Protein AF-A0A533VHX9-F1 (afdb_monomer)

Foldseek 3Di:
DPPPPPPVVVVVVVVVVVVVVVVVVVVVVVVVVDDDPLVVLLVLLLVLLVVVVVQCVVCVVVVHWDKAKFFDPPPVQFDQDPVVRDTDGHDHMDMQTCVDPVRVLLVVLLNVVSVVLNCCSVVVHAEELVRSQVVCVVVVSHDPDSVSSVVSCVVVCRRSVHHSVSSRYFHDWDKFKAAAWKWAFPRPPRHRPIDGQNPDLLGDILDSRNLSTHTDDAQAQAEEEEADSVLLSVCSVVVVCVVRVYMYMHCPHPRGPSSVSSQVCCCPVVVHFYAYADFFFAQQWWFWKQAPQWIFIDTLNVVLVVVVDPVPPDQDKDKDAPDRMWFWFAFQVQRATDTFDFGMKIKHFDDDFWKWFAFPLGFIGITDQQFWFWDDDPLGTDTDGNVPDDFFGKTKFFQAHAAIAADDFDKDQLCPPDDPVRVVVCVVPFDPQFDRIFTLDLLNLLVLLLCLQFWAQDVLQKIKGKDFPVPVVVVVVNQVSCCVRTRDGWDWDWDDDPPTIMIMTIDRGNSVSCCVCPVQVPDGDDQQPRARGRVLSHHPLSSVLSSNLSNCVRAWDQDPVVRFIKGKGLH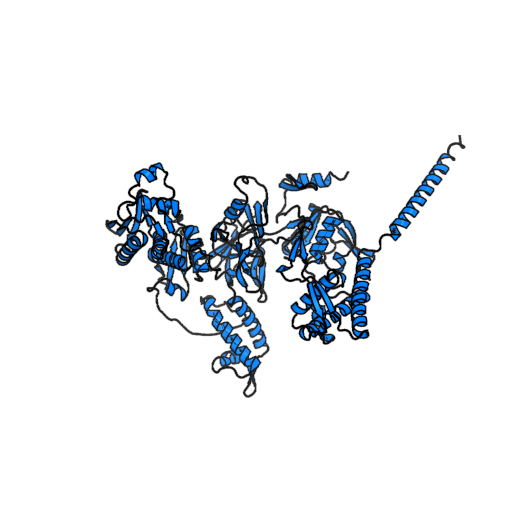LRRLQRVQNSCSSSSWGWGWDQDPVRIIIITTDDDCVCVSDVPRDDDDDDDDDDDDPPVPPDDPPDDDDLLVCQVVLVVVLVQVVCQVPVQAGDPDPVVVCVVVVQWDDDPRGIHGDPVVVVVNSVSVSSNSCSSYRIDITGGNDMGTDDGPRMTMFTDTPRRQWGFIGSHTGITGHDDDDDDPNQYHDYPDDDDQQCWGWDADPVGDTDIGGNVVVSVVSVPVPD

pLDDT: mean 71.59, std 18.42, range [22.44, 94.88]

Radius of gyration: 34.73 Å; Cα contacts (8 Å, |Δi|>4): 1394; chains: 1; bounding box: 124×63×90 Å

Sequence (797 aa):
MSKRKSKSTAESRKASAESKKTTAESKKTTAESKKSTAEARTSTAQKLLTEMGKKVYTDVDAGTFPSFSFSSRSVRNIVYDKKLQQFVLGKATVKRSSSNIKHIRPFTQLLWLADFSKKLVDEKRTSTLRDVYYSAQAFNVEFEDQAESDELITDLEVLMTMAREGFNIYPEERSAIFGNMTIGYTVPGYEGKTLDLSAHPDGVMIGPALTTAEFVNTKAKMVLAIEKGGLFTRFIEEKVHERFKALLINTAGQPPRSTRYLLRRLNQELKLPVGILTDSVAGDEPILVNGGGGAIYTTVGDFVDSLFGYNGSGEAEWKVPDVNWNCMAMNRESNQIEWTPITCVYRHKAEGQLYEVELDDGRTIKTTKDHSLFTLRAGEVTPVSLSSFSEGDYILVPHRLPSLESFHPPTFDLLEGFTAASQLVEKNGPAAGTPRHISMSEDMAWLLGFWIAEGSYSLGRYIEYSQSKRNSVKATKLIEKIQSAFGVKPIVRTSERENTSEIRVTIGRKILVNFFQKTLGIRESFADGKEVPAIVWRLPRELQLEFIRGLLEGDGHIDDESKETMLNTKSPVLASQVSYLLFSLGLSNTIRCDKNKQFAIYLHGYNARALSPWLPTESFPELFEVSGFGLFQRPEEKISFARLRPRVEAMLRTFQEVLGTGTPSKGRISYLVERGYVSKEGRKYQVTEAGKGAIALLRVASRLLAGDLHPVRVRRITPARSDGLVYDMTVERGHSFVAGRYPTLVRNSDPWGAHIAMVIKSGSVRRDEPVVVRDSHGLIDVKPIGAFVDECLGSYG

Solvent-accessible surface area (backbone atoms only — not comparable to full-atom values): 43891 Å² total; per-residue (Å²): 141,79,81,76,73,64,59,66,60,51,55,53,50,49,56,53,50,54,51,50,48,55,54,49,51,54,48,51,65,54,62,76,70,60,76,52,76,63,60,56,43,47,57,49,43,49,49,55,45,49,52,54,52,49,50,45,50,53,29,51,74,72,75,40,71,38,70,50,73,34,66,32,83,50,75,92,24,58,39,78,37,81,89,80,71,42,78,40,73,41,90,49,68,43,76,48,36,57,80,38,79,89,31,36,64,64,50,51,48,43,52,50,50,44,52,51,31,41,49,24,54,75,71,71,43,75,43,40,62,66,52,54,49,58,52,27,51,80,71,76,49,73,62,96,47,65,65,59,45,54,52,44,52,51,50,51,21,56,64,65,75,40,61,50,64,57,38,35,39,38,75,87,73,73,29,29,33,32,22,58,35,33,33,30,32,72,43,92,96,39,60,82,44,70,45,55,30,61,74,39,88,85,31,38,70,50,38,75,58,61,56,66,29,45,84,74,48,65,76,43,66,29,32,40,38,24,34,45,54,70,60,41,50,48,36,54,77,70,39,44,33,68,77,67,26,16,32,40,29,26,29,51,58,79,57,52,72,56,52,52,51,36,55,47,43,46,33,71,75,68,63,28,52,44,28,40,34,66,65,51,34,44,24,84,30,28,31,53,40,36,37,99,87,35,35,44,81,46,28,46,34,59,54,55,50,62,76,64,45,95,84,59,93,55,100,70,73,55,75,50,69,79,45,80,35,25,32,39,17,38,34,77,89,58,42,32,44,39,82,29,49,29,48,31,40,40,47,42,75,52,69,77,72,28,31,33,38,33,30,73,56,52,42,39,43,59,30,39,50,72,30,40,37,33,24,76,54,100,69,39,89,36,78,41,38,43,72,78,58,54,72,69,37,55,38,39,28,54,59,34,42,52,67,64,62,50,49,78,70,56,69,43,57,66,69,68,91,56,54,75,72,55,48,61,74,40,69,82,52,56,65,93,61,40,64,58,62,40,60,61,41,57,48,38,28,18,49,53,18,26,32,71,49,35,42,47,64,50,92,83,51,25,45,29,35,55,43,54,52,91,45,54,71,58,54,53,53,50,51,52,34,43,31,70,48,47,51,37,86,63,50,76,46,76,52,81,52,102,90,51,47,38,35,36,44,32,39,85,40,60,64,58,45,47,39,41,40,69,74,51,56,49,69,92,62,58,70,54,63,40,63,75,48,71,61,56,50,29,36,37,70,69,36,43,49,28,18,53,32,18,25,41,72,52,48,39,45,68,40,88,86,81,67,36,46,32,37,69,40,52,10,68,62,27,54,25,48,52,49,52,50,32,18,29,72,66,39,42,68,39,42,45,73,51,98,85,57,38,36,39,39,38,48,54,72,78,70,55,54,81,62,41,92,84,62,83,88,79,89,82,81,92,86,90,86,90,58,85,98,51,90,80,72,57,101,84,63,91,74,60,73,83,70,47,39,69,52,42,51,50,51,52,50,47,52,49,32,29,74,72,74,18,65,54,74,92,85,65,54,64,66,38,40,78,69,54,23,30,46,77,58,92,91,33,36,43,75,30,74,64,22,53,53,50,50,56,51,41,52,35,52,42,49,41,59,69,21,26,45,42,76,43,38,30,60,43,78,42,85,37,91,71,94,43,48,23,28,41,44,22,41,50,82,41,58,24,34,42,31,24,59,33,67,28,49,37,59,42,38,86,85,81,87,64,95,63,58,45,74,46,74,74,72,89,85,58,57,73,45,76,38,72,45,67,51,102,83,71,53,78,46,79,40,27,41,39,55,49,49,50,47,72,57,60,79,64,124

Mean predicted aligned error: 19.31 Å

Secondary structure (DSSP, 8-state):
--SSSSSHHHHHHHHHHHHHHHHHHHHHHHHTT---HHHHHHHHHHHHHHHHHHHHHHHHHTT---EEEEE--SGGGEEEETTTTEEEE-S-EEEEETTSHHHHHHHHHHHHHHHHHHHHHHTT--EEHHHHHHHHHHTT---SSHHHHHHHHHHHHHHHTS-GGGGTEEPPP--EEESSEEEE--STTTTT-EEETTSSTT-EE--HHHHH-EEEEE--SEEEEES-HHHHHHHHHTTHHHHTTEEEEE--SSPPHHHHHHHHHHHHHH---EEEE---EETTSEEEEEETTEEEEEEHHHHHHHHH-TT--SS--EEEES--EEEEEE-TTT--EEEEEEEEEEEEE--S-EEEEEETTS-EEEEETT-EEEEEETTEEEEEEGGG--TT-EEEEES--PPPP-PSPPEEETTTT--HHHHHHTTT-SSTT--SEEE--HHHHHHHHHHHHHEEEETTTEEEEEEEGGGHHHHHHHHHHHHHHHS-PPEEEEEEETTEEEEEEEE--HHHHHIIIIIS------TTS----TTGGGS-HHHHHHHHHHHHHHHEEE-TTT--EEEEES-HHHHHHHHHHHHHTT--EEEEE-TTS-EEEEE-SGGGGGT-TTS------------TT-TT--TT----GGGTHHHHHHHHHHHHHHHHTS-PPTTSHHHHHHTTSEEEETTEEEE-HHHHHHHHHHHHHHHHHHSSEEEEEEEEEEEE---SEEEEEEESSSSEEEETTTTEEEEPPP---S----BPPSS---TT-EEEEE-TT--EEEEEHHHHHHHHHHT--

Nearest PDB structures (foldseek):
  2cw8-assembly1_A  TM=6.655E-01  e=8.702E-27  Thermococcus kodakarensis KOD1
  7qss-assembly1_A  TM=7.169E-01  e=1.337E-24  Thermococcus litoralis
  1d3y-assembly1_B  TM=8.665E-01  e=3.108E-12  Methanocaldococcus jannaschii
  1d3y-assembly1_A  TM=8.627E-01  e=5.638E-12  Methanocaldococcus jannaschii
  7oec-assembly1_A  TM=8.173E-01  e=2.622E-08  Pyrococcus horikoshii OT3

Structure (mmCIF, N/CA/C/O backbone):
data_AF-A0A533VHX9-F1
#
_entry.id   AF-A0A533VHX9-F1
#
loop_
_atom_site.group_PDB
_atom_site.id
_atom_site.type_symbol
_atom_site.label_atom_id
_atom_site.label_alt_id
_atom_site.label_comp_id
_atom_site.label_asym_id
_atom_site.label_entity_id
_atom_site.label_seq_id
_atom_site.pdbx_PDB_ins_code
_atom_site.Cartn_x
_atom_site.Cartn_y
_atom_site.Cartn_z
_atom_site.occupancy
_atom_site.B_iso_or_equiv
_atom_site.auth_seq_id
_atom_site.auth_comp_id
_atom_site.auth_asym_id
_atom_site.auth_atom_id
_atom_site.pdbx_PDB_model_num
ATOM 1 N N . MET A 1 1 ? -88.467 20.320 24.574 1.00 47.75 1 MET A N 1
ATOM 2 C CA . MET A 1 1 ? -87.128 20.260 23.937 1.00 47.75 1 MET A CA 1
ATOM 3 C C . MET A 1 1 ? -85.972 19.826 24.872 1.00 47.75 1 MET A C 1
ATOM 5 O O . MET A 1 1 ? -84.828 20.021 24.491 1.00 47.75 1 MET A O 1
ATOM 9 N N . SER A 1 2 ? -86.184 19.140 26.015 1.00 43.69 2 SER A N 1
ATOM 10 C CA . SER A 1 2 ? -85.063 18.718 26.902 1.00 43.69 2 SER A CA 1
ATOM 11 C C . SER A 1 2 ? -84.869 17.204 27.120 1.00 43.69 2 SER A C 1
ATOM 13 O O . SER A 1 2 ? -83.962 16.819 27.847 1.00 43.69 2 SER A O 1
ATOM 15 N N . LYS A 1 3 ? -85.626 16.313 26.458 1.00 42.66 3 LYS A N 1
ATOM 16 C CA . LYS A 1 3 ? -85.491 14.844 26.647 1.00 42.66 3 LYS A CA 1
ATOM 17 C C . LYS A 1 3 ? -84.774 14.071 25.525 1.00 42.66 3 LYS A C 1
ATOM 19 O O . LYS A 1 3 ? -84.606 12.864 25.644 1.00 42.66 3 LYS A O 1
ATOM 24 N N . ARG A 1 4 ? -84.301 14.735 24.458 1.00 38.75 4 ARG A N 1
ATOM 25 C CA . ARG A 1 4 ? -83.560 14.083 23.348 1.00 38.75 4 ARG A CA 1
ATOM 26 C C . ARG A 1 4 ? -82.033 14.276 23.371 1.00 38.75 4 ARG A C 1
ATOM 28 O O . ARG A 1 4 ? -81.349 13.587 22.630 1.00 38.75 4 ARG A O 1
ATOM 35 N N . LYS A 1 5 ? -81.485 15.139 24.241 1.00 39.69 5 LYS A N 1
ATOM 36 C CA . LYS A 1 5 ? -80.025 15.379 24.354 1.00 39.69 5 LYS A CA 1
ATOM 37 C C . LYS A 1 5 ? -79.306 14.553 25.440 1.00 39.69 5 LYS A C 1
ATOM 39 O O . LYS A 1 5 ? -78.081 14.532 25.449 1.00 39.69 5 LYS A O 1
ATOM 44 N N . SER A 1 6 ? -80.027 13.848 26.320 1.00 41.88 6 SER A N 1
ATOM 45 C CA . SER A 1 6 ? -79.419 13.067 27.417 1.00 41.88 6 SER A CA 1
ATOM 46 C C . SER A 1 6 ? -79.199 11.577 27.116 1.00 41.88 6 SER A C 1
ATOM 48 O O . SER A 1 6 ? -78.436 10.931 27.826 1.00 41.88 6 SER A O 1
ATOM 50 N N . LYS A 1 7 ? -79.819 11.017 26.063 1.00 44.31 7 LYS A N 1
ATOM 51 C CA . LYS A 1 7 ? -79.596 9.611 25.664 1.00 44.31 7 LYS A CA 1
ATOM 52 C C . LYS A 1 7 ? -78.350 9.417 24.787 1.00 44.31 7 LYS A C 1
ATOM 54 O O . LYS A 1 7 ? -77.609 8.469 25.020 1.00 44.31 7 LYS A O 1
ATOM 59 N N . SER A 1 8 ? -78.028 10.352 23.883 1.00 43.84 8 SER A N 1
ATOM 60 C CA . SER A 1 8 ? -76.839 10.222 23.012 1.00 43.84 8 SER A CA 1
ATOM 61 C C . SER A 1 8 ? -75.500 10.451 23.734 1.00 43.84 8 SER A C 1
ATOM 63 O O . SER A 1 8 ? -74.444 10.034 23.260 1.00 43.84 8 SER A O 1
ATOM 65 N N . THR A 1 9 ? -75.523 11.086 24.908 1.00 45.03 9 THR A N 1
ATOM 66 C CA . THR A 1 9 ? -74.337 11.315 25.750 1.00 45.03 9 THR A CA 1
ATOM 67 C C . THR A 1 9 ? -74.046 10.158 26.712 1.00 45.03 9 THR A C 1
ATOM 69 O O . THR A 1 9 ? -72.917 10.033 27.182 1.00 45.03 9 THR A O 1
ATOM 72 N N . ALA A 1 10 ? -75.021 9.281 26.979 1.00 46.88 10 ALA A N 1
ATOM 73 C CA . ALA A 1 10 ? -74.831 8.091 27.810 1.00 46.88 10 ALA A CA 1
ATOM 74 C C . ALA A 1 10 ? -74.318 6.886 26.997 1.00 46.88 10 ALA A C 1
ATOM 76 O O . ALA A 1 10 ? -73.434 6.167 27.462 1.00 46.88 10 ALA A O 1
ATOM 77 N N . GLU A 1 11 ? -74.802 6.706 25.764 1.00 45.28 11 GLU A N 1
ATOM 78 C CA . GLU A 1 11 ? -74.347 5.632 24.863 1.00 45.28 11 GLU A CA 1
ATOM 79 C C . GLU A 1 11 ? -72.921 5.872 24.337 1.00 45.28 11 GLU A C 1
ATOM 81 O O . GLU A 1 11 ? -72.120 4.940 24.297 1.00 45.28 11 GLU A O 1
ATOM 86 N N . SER A 1 12 ? -72.536 7.126 24.065 1.00 46.38 12 SER A N 1
ATOM 87 C CA . SER A 1 12 ? -71.159 7.465 23.661 1.00 46.38 12 SER A CA 1
ATOM 88 C C . SER A 1 12 ? -70.135 7.305 24.793 1.00 46.38 12 SER A C 1
ATOM 90 O O . SER A 1 12 ? -68.986 6.931 24.549 1.00 46.38 12 SER A O 1
ATOM 92 N N . ARG A 1 13 ? -70.547 7.508 26.054 1.00 46.72 13 ARG A N 1
ATOM 93 C CA . ARG A 1 13 ? -69.696 7.269 27.233 1.00 46.72 13 ARG A CA 1
ATOM 94 C C . ARG A 1 13 ? -69.525 5.782 27.549 1.00 46.72 13 ARG A C 1
ATOM 96 O O . ARG A 1 13 ? -68.431 5.396 27.952 1.00 46.72 13 ARG A O 1
ATOM 103 N N . LYS A 1 14 ? -70.546 4.945 27.320 1.00 44.88 14 LYS A N 1
ATOM 104 C CA . LYS A 1 14 ? -70.431 3.480 27.454 1.00 44.88 14 LYS A CA 1
ATOM 105 C C . LYS A 1 14 ? -69.532 2.875 26.371 1.00 44.88 14 LYS A C 1
ATOM 107 O O . LYS A 1 14 ? -68.600 2.161 26.721 1.00 44.88 14 LYS A O 1
ATOM 112 N N . ALA A 1 15 ? -69.699 3.274 25.107 1.00 44.94 15 ALA A N 1
ATOM 113 C CA . ALA A 1 15 ? -68.837 2.823 24.009 1.00 44.94 15 ALA A CA 1
ATOM 114 C C . ALA A 1 15 ? -67.364 3.262 24.181 1.00 44.94 15 ALA A C 1
ATOM 116 O O . ALA A 1 15 ? -66.444 2.497 23.893 1.00 44.94 15 ALA A O 1
ATOM 117 N N . SER A 1 16 ? -67.117 4.462 24.727 1.00 42.44 16 SER A N 1
ATOM 118 C CA . SER A 1 16 ? -65.759 4.934 25.047 1.00 42.44 16 SER A CA 1
ATOM 119 C C . SER A 1 16 ? -65.130 4.199 26.241 1.00 42.44 16 SER A C 1
ATOM 121 O O . SER A 1 16 ? -63.916 3.993 26.261 1.00 42.44 16 SER A O 1
ATOM 123 N N . ALA A 1 17 ? -65.929 3.766 27.222 1.00 43.50 17 ALA A N 1
ATOM 124 C CA . ALA A 1 17 ? -65.447 3.005 28.374 1.00 43.50 17 ALA A CA 1
ATOM 125 C C . ALA A 1 17 ? -65.134 1.539 28.022 1.00 43.50 17 ALA A C 1
ATOM 127 O O . ALA A 1 17 ? -64.124 1.016 28.483 1.00 43.50 17 ALA A O 1
ATOM 128 N N . GLU A 1 18 ? -65.934 0.901 27.163 1.00 42.16 18 GLU A N 1
ATOM 129 C CA . GLU A 1 18 ? -65.715 -0.472 26.671 1.00 42.16 18 GLU A CA 1
ATOM 130 C C . GLU A 1 18 ? -64.547 -0.557 25.676 1.00 42.16 18 GLU A C 1
ATOM 132 O O . GLU A 1 18 ? -63.730 -1.476 25.757 1.00 42.16 18 GLU A O 1
ATOM 137 N N . SER A 1 19 ? -64.381 0.463 24.825 1.00 39.41 19 SER A N 1
ATOM 138 C CA . SER A 1 19 ? -63.185 0.655 23.993 1.00 39.41 19 SER A CA 1
ATOM 139 C C . SER A 1 19 ? -61.934 0.855 24.856 1.00 39.41 19 SER A C 1
ATOM 141 O O . SER A 1 19 ? -60.927 0.181 24.658 1.00 39.41 19 SER A O 1
ATOM 143 N N . LYS A 1 20 ? -61.979 1.698 25.897 1.00 42.19 20 LYS A N 1
ATOM 144 C CA . LYS A 1 20 ? -60.829 1.886 26.801 1.00 42.19 20 LYS A CA 1
ATOM 145 C C . LYS A 1 20 ? -60.494 0.644 27.629 1.00 42.19 20 LYS A C 1
ATOM 147 O O . LYS A 1 20 ? -59.319 0.440 27.916 1.00 42.19 20 LYS A O 1
ATOM 152 N N . LYS A 1 21 ? -61.475 -0.195 27.982 1.00 39.06 21 LYS A N 1
ATOM 153 C CA . LYS A 1 21 ? -61.249 -1.436 28.743 1.00 39.06 21 LYS A CA 1
ATOM 154 C C . LYS A 1 21 ? -60.593 -2.521 27.883 1.00 39.06 21 LYS A C 1
ATOM 156 O O . LYS A 1 21 ? -59.594 -3.089 28.305 1.00 39.06 21 LYS A O 1
ATOM 161 N N . THR A 1 22 ? -61.052 -2.689 26.642 1.00 37.28 22 THR A N 1
ATOM 162 C CA . THR A 1 22 ? -60.440 -3.594 25.649 1.00 37.28 22 THR A CA 1
ATOM 163 C C . THR A 1 22 ? -59.051 -3.122 25.197 1.00 37.28 22 THR A C 1
ATOM 165 O O . THR A 1 22 ? -58.160 -3.946 25.008 1.00 37.28 22 THR A O 1
ATOM 168 N N . THR A 1 23 ? -58.803 -1.804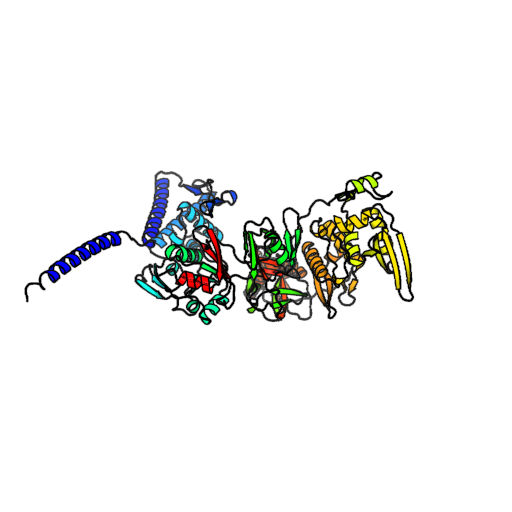 25.128 1.00 39.94 23 THR A N 1
ATOM 169 C CA . THR A 1 23 ? -57.450 -1.266 24.867 1.00 39.94 23 THR A CA 1
ATOM 170 C C . THR A 1 23 ? -56.527 -1.356 26.091 1.00 39.94 23 THR A C 1
ATOM 172 O O . THR A 1 23 ? -55.311 -1.398 25.934 1.00 39.94 23 THR A O 1
ATOM 175 N N . ALA A 1 24 ? -57.069 -1.365 27.314 1.00 37.69 24 ALA A N 1
ATOM 176 C CA . ALA A 1 24 ? -56.296 -1.533 28.547 1.00 37.69 24 ALA A CA 1
ATOM 177 C C . ALA A 1 24 ? -55.948 -3.005 28.815 1.00 37.69 24 ALA A C 1
ATOM 179 O O . ALA A 1 24 ? -54.841 -3.278 29.269 1.00 37.69 24 ALA A O 1
ATOM 180 N N . GLU A 1 25 ? -56.836 -3.946 28.483 1.00 34.59 25 GLU A N 1
ATOM 181 C CA . GLU A 1 25 ? -56.551 -5.387 28.515 1.00 34.59 25 GLU A CA 1
ATOM 182 C C . GLU A 1 25 ? -55.597 -5.801 27.391 1.00 34.59 25 GLU A C 1
ATOM 184 O O . GLU A 1 25 ? -54.635 -6.506 27.682 1.00 34.59 25 GLU A O 1
ATOM 189 N N . SER A 1 26 ? -55.736 -5.265 26.166 1.00 33.97 26 SER A N 1
ATOM 190 C CA . SER A 1 26 ? -54.765 -5.530 25.089 1.00 33.97 26 SER A CA 1
ATOM 191 C C . SER A 1 26 ? -53.381 -4.935 25.377 1.00 33.97 26 SER A C 1
ATOM 193 O O . SER A 1 26 ? -52.369 -5.554 25.036 1.00 33.97 26 SER A O 1
ATOM 195 N N . LYS A 1 27 ? -53.320 -3.783 26.071 1.00 35.53 27 LYS A N 1
ATOM 196 C CA . LYS A 1 27 ? -52.079 -3.176 26.592 1.00 35.53 27 LYS A CA 1
ATOM 197 C C . LYS A 1 27 ? -51.491 -3.925 27.788 1.00 35.53 27 LYS A C 1
ATOM 199 O O . LYS A 1 27 ? -50.271 -3.960 27.911 1.00 35.53 27 LYS A O 1
ATOM 204 N N . LYS A 1 28 ? -52.307 -4.560 28.638 1.00 30.52 28 LYS A N 1
ATOM 205 C CA . LYS A 1 28 ? -51.817 -5.420 29.731 1.00 30.52 28 LYS A CA 1
ATOM 206 C C . LYS A 1 28 ? -51.201 -6.713 29.194 1.00 30.52 28 LYS A C 1
ATOM 208 O O . LYS A 1 28 ? -50.102 -7.063 29.607 1.00 30.52 28 LYS A O 1
ATOM 213 N N . THR A 1 29 ? -51.821 -7.340 28.192 1.00 28.14 29 THR A N 1
ATOM 214 C CA . THR A 1 29 ? -51.272 -8.544 27.540 1.00 28.14 29 THR A CA 1
ATOM 215 C C . THR A 1 29 ? -50.064 -8.266 26.638 1.00 28.14 29 THR A C 1
ATOM 217 O O . THR A 1 29 ? -49.264 -9.167 26.412 1.00 28.14 29 THR A O 1
ATOM 220 N N . THR A 1 30 ? -49.870 -7.035 26.142 1.00 30.34 30 THR A N 1
ATOM 221 C CA . THR A 1 30 ? -48.631 -6.661 25.422 1.00 30.34 30 THR A CA 1
ATOM 222 C C . THR A 1 30 ? -47.506 -6.193 26.349 1.00 30.34 30 THR A C 1
ATOM 224 O O . THR A 1 30 ? -46.341 -6.416 26.015 1.00 30.34 30 THR A O 1
ATOM 227 N N . ALA A 1 31 ? -47.818 -5.627 27.521 1.00 30.36 31 ALA A N 1
ATOM 228 C CA . ALA A 1 31 ? -46.827 -5.227 28.525 1.00 30.36 31 ALA A CA 1
ATOM 229 C C . ALA A 1 31 ? -46.160 -6.421 29.235 1.00 30.36 31 ALA A C 1
ATOM 231 O O . ALA A 1 31 ? -44.985 -6.343 29.577 1.00 30.36 31 ALA A O 1
ATOM 232 N N . GLU A 1 32 ? -46.854 -7.553 29.381 1.00 27.72 32 GLU A N 1
ATOM 233 C CA . GLU A 1 32 ? -46.272 -8.783 29.948 1.00 27.72 32 GLU A CA 1
ATOM 234 C C . GLU A 1 32 ? -45.349 -9.543 28.968 1.00 27.72 32 GLU A C 1
ATOM 236 O O . GLU A 1 32 ? -44.648 -10.469 29.371 1.00 27.72 32 GLU A O 1
ATOM 241 N N . SER A 1 33 ? -45.279 -9.131 27.693 1.00 32.03 33 SER A N 1
ATOM 242 C CA . SER A 1 33 ? -44.540 -9.849 26.634 1.00 32.03 33 SER A CA 1
ATOM 243 C C . SER A 1 33 ? -43.187 -9.246 26.222 1.00 32.03 33 SER A C 1
ATOM 245 O O . SER A 1 33 ? -42.529 -9.780 25.330 1.00 32.03 33 SER A O 1
ATOM 247 N N . LYS A 1 34 ? -42.723 -8.166 26.861 1.00 35.47 34 LYS A N 1
ATOM 248 C CA . LYS A 1 34 ? -41.404 -7.569 26.580 1.00 35.47 34 LYS A CA 1
ATOM 249 C C . LYS A 1 34 ? -40.551 -7.482 27.844 1.00 35.47 34 LYS A C 1
ATOM 251 O O . LYS A 1 34 ? -40.338 -6.404 28.384 1.00 35.47 34 LYS A O 1
ATOM 256 N N . LYS A 1 35 ? -40.003 -8.618 28.287 1.00 37.41 35 LYS A N 1
ATOM 257 C CA . LYS A 1 35 ? -38.717 -8.581 29.005 1.00 37.41 35 LYS A CA 1
ATOM 258 C C . LYS A 1 35 ? -37.700 -7.903 28.088 1.00 37.41 35 LYS A C 1
ATOM 260 O O . LYS A 1 35 ? -37.646 -8.250 26.906 1.00 37.41 35 LYS A O 1
ATOM 265 N N . SER A 1 36 ? -36.931 -6.943 28.598 1.00 50.84 36 SER A N 1
ATOM 266 C CA . SER A 1 36 ? -35.944 -6.235 27.780 1.00 50.84 36 SER A CA 1
ATOM 267 C C . SER A 1 36 ? -34.972 -7.247 27.155 1.00 50.84 36 SER A C 1
ATOM 269 O O . SER A 1 36 ? -34.568 -8.237 27.774 1.00 50.84 36 SER A O 1
ATOM 271 N N . THR A 1 37 ? -34.598 -7.036 25.895 1.00 57.19 37 THR A N 1
ATOM 272 C CA . THR A 1 37 ? -33.702 -7.932 25.142 1.00 57.19 37 THR A CA 1
ATOM 273 C C . THR A 1 37 ? -32.362 -8.159 25.856 1.00 57.19 37 THR A C 1
ATOM 275 O O . THR A 1 37 ? -31.720 -9.188 25.649 1.00 57.19 37 THR A O 1
ATOM 278 N N . ALA A 1 38 ? -31.947 -7.212 26.704 1.00 58.25 38 ALA A N 1
ATOM 279 C CA . ALA A 1 38 ? -30.760 -7.297 27.546 1.00 58.25 38 ALA A CA 1
ATOM 280 C C . ALA A 1 38 ? -30.942 -8.282 28.715 1.00 58.25 38 ALA A C 1
ATOM 282 O O . ALA A 1 38 ? -30.112 -9.170 28.888 1.00 58.25 38 ALA A O 1
ATOM 283 N N . GLU A 1 39 ? -32.054 -8.214 29.454 1.00 64.56 39 GLU A N 1
ATOM 284 C CA . GLU A 1 39 ? -32.346 -9.145 30.557 1.00 64.56 39 GLU A CA 1
ATOM 285 C C . GLU A 1 39 ? -32.441 -10.600 30.086 1.00 64.56 39 GLU A C 1
ATOM 287 O O . GLU A 1 39 ? -31.954 -11.519 30.752 1.00 64.56 39 GLU A O 1
ATOM 292 N N . ALA A 1 40 ? -33.025 -10.820 28.904 1.00 70.56 40 ALA A N 1
ATOM 293 C CA . ALA A 1 40 ? -33.086 -12.142 28.291 1.00 70.56 40 ALA A CA 1
ATOM 294 C C . ALA A 1 40 ? -31.680 -12.700 27.992 1.00 70.56 40 ALA A C 1
ATOM 296 O O . ALA A 1 40 ? -31.410 -13.869 28.290 1.00 70.56 40 ALA A O 1
ATOM 297 N N . ARG A 1 41 ? -30.762 -11.867 27.478 1.00 71.44 41 ARG A N 1
ATOM 298 C CA . ARG A 1 41 ? -29.365 -12.253 27.201 1.00 71.44 41 ARG A CA 1
ATOM 299 C C . ARG A 1 41 ? -28.603 -12.586 28.479 1.00 71.44 41 ARG A C 1
ATOM 301 O O . ARG A 1 41 ? -28.037 -13.671 28.554 1.00 71.44 41 ARG A O 1
ATOM 308 N N . THR A 1 42 ? -28.671 -11.729 29.497 1.00 75.81 42 THR A N 1
ATOM 309 C CA . THR A 1 42 ? -28.023 -11.953 30.802 1.00 75.81 42 THR A CA 1
ATOM 310 C C . THR A 1 42 ? -28.491 -13.265 31.433 1.00 75.81 42 THR A C 1
ATOM 312 O O . THR A 1 42 ? -27.676 -14.076 31.867 1.00 75.81 42 THR A O 1
ATOM 315 N N . SER A 1 43 ? -29.801 -13.538 31.398 1.00 81.62 43 SER A N 1
ATOM 316 C CA . SER A 1 43 ? -30.353 -14.791 31.929 1.00 81.62 43 SER A CA 1
ATOM 317 C C . SER A 1 43 ? -29.904 -16.033 31.149 1.00 81.62 43 SER A C 1
ATOM 319 O O . SER A 1 43 ? -29.771 -17.111 31.725 1.00 81.62 43 SER A O 1
ATOM 321 N N . THR A 1 44 ? -29.653 -15.892 29.845 1.00 86.44 44 THR A N 1
ATOM 322 C CA . THR A 1 44 ? -29.160 -16.981 28.991 1.00 86.44 44 THR A CA 1
ATOM 323 C C . THR A 1 44 ? -27.680 -17.247 29.264 1.00 86.44 44 THR A C 1
ATOM 325 O O . THR A 1 44 ? -27.302 -18.394 29.487 1.00 86.44 44 THR A O 1
ATOM 328 N N . ALA A 1 45 ? -26.865 -16.190 29.343 1.00 85.56 45 ALA A N 1
ATOM 329 C CA . ALA A 1 45 ? -25.449 -16.262 29.694 1.00 85.56 45 ALA A CA 1
ATOM 330 C C . ALA A 1 45 ? -25.232 -16.968 31.040 1.00 85.56 45 ALA A C 1
ATOM 332 O O . ALA A 1 45 ? -24.449 -17.912 31.140 1.00 85.56 45 ALA A O 1
ATOM 333 N N . GLN A 1 46 ? -25.992 -16.561 32.060 1.00 87.94 46 GLN A N 1
ATOM 334 C CA . GLN A 1 46 ? -25.910 -17.123 33.405 1.00 87.94 46 GLN A CA 1
ATOM 335 C C . GLN A 1 46 ? -26.251 -18.620 33.430 1.00 87.94 46 GLN A C 1
ATOM 337 O O . GLN A 1 46 ? -25.569 -19.402 34.099 1.00 87.94 46 GLN A O 1
ATOM 342 N N . LYS A 1 47 ? -27.282 -19.037 32.681 1.00 90.00 47 LYS A N 1
ATOM 343 C CA . LYS A 1 47 ? -27.662 -20.451 32.550 1.00 90.00 47 LYS A CA 1
ATOM 344 C C . LYS A 1 47 ? -26.551 -21.272 31.899 1.00 90.00 47 LYS A C 1
ATOM 346 O O . LYS A 1 47 ? -26.122 -22.252 32.499 1.00 90.00 47 LYS A O 1
ATOM 351 N N . LEU A 1 48 ? -26.046 -20.835 30.744 1.00 90.19 48 LEU A N 1
ATOM 352 C CA . LEU A 1 48 ? -25.007 -21.546 29.989 1.00 90.19 48 LEU A CA 1
ATOM 353 C C . LEU A 1 48 ? -23.711 -21.715 30.798 1.00 90.19 48 LEU A C 1
ATOM 355 O O . LEU A 1 48 ? -23.171 -22.818 30.889 1.00 90.19 48 LEU A O 1
ATOM 359 N N . LEU A 1 49 ? -23.248 -20.649 31.459 1.00 91.81 49 LEU A N 1
ATOM 360 C CA . LEU A 1 49 ? -22.053 -20.697 32.309 1.00 91.81 49 LEU A CA 1
ATOM 361 C C . LEU A 1 49 ? -22.252 -21.609 33.531 1.00 91.81 49 LEU A C 1
ATOM 363 O O . LEU A 1 49 ? -21.348 -22.347 33.922 1.00 91.81 49 LEU A O 1
ATOM 367 N N . THR A 1 50 ? -23.453 -21.611 34.118 1.00 91.88 50 THR A N 1
ATOM 368 C CA . THR A 1 50 ? -23.781 -22.496 35.246 1.00 91.88 50 THR A CA 1
ATOM 369 C C . THR A 1 50 ? -23.852 -23.962 34.818 1.00 91.88 50 THR A C 1
ATOM 371 O O . THR A 1 50 ? -23.374 -24.833 35.543 1.00 91.88 50 THR A O 1
ATOM 374 N N . GLU A 1 51 ? -24.421 -24.256 33.650 1.00 91.50 51 GLU A N 1
ATOM 375 C CA . GLU A 1 51 ? -24.464 -25.609 33.085 1.00 91.50 51 GLU A CA 1
ATOM 376 C C . GLU A 1 51 ? -23.065 -26.136 32.758 1.00 91.50 51 GLU A C 1
ATOM 378 O O . GLU A 1 51 ? -22.766 -27.292 33.061 1.00 91.50 51 GLU A O 1
ATOM 383 N N . MET A 1 52 ? -22.176 -25.283 32.239 1.00 91.50 52 MET A N 1
ATOM 384 C CA . MET A 1 52 ? -20.769 -25.628 32.025 1.00 91.50 52 MET A CA 1
ATOM 385 C C . MET A 1 52 ? -20.081 -26.041 33.332 1.00 91.50 52 MET A C 1
ATOM 387 O O . MET A 1 52 ? -19.434 -27.088 33.378 1.00 91.50 52 MET A O 1
ATOM 391 N N . GLY A 1 53 ? -20.248 -25.253 34.399 1.00 92.50 53 GLY A N 1
ATOM 392 C CA . GLY A 1 53 ? -19.686 -25.566 35.716 1.00 92.50 53 GLY A CA 1
ATOM 393 C C . GLY A 1 53 ? -20.261 -26.853 36.312 1.00 92.50 53 GLY A C 1
ATOM 394 O O . GLY A 1 53 ? -19.508 -27.695 36.797 1.00 92.50 53 GLY A O 1
ATOM 395 N N . LYS A 1 54 ? -21.584 -27.053 36.209 1.00 93.62 54 LYS A N 1
ATOM 396 C CA . LYS A 1 54 ? -22.252 -28.289 36.650 1.00 93.62 54 LYS A CA 1
ATOM 397 C C . LYS A 1 54 ? -21.718 -29.512 35.922 1.00 93.62 54 LYS A C 1
ATOM 399 O O . LYS A 1 54 ? -21.426 -30.502 36.575 1.00 93.62 54 LYS A O 1
ATOM 404 N N . LYS A 1 55 ? -21.541 -29.433 34.600 1.00 92.31 55 LYS A N 1
ATOM 405 C CA . LYS A 1 55 ? -20.982 -30.532 33.808 1.00 92.31 55 LYS A CA 1
ATOM 406 C C . LYS A 1 55 ? -19.603 -30.942 34.323 1.00 92.31 55 LYS A C 1
ATOM 408 O O . LYS A 1 55 ? -19.374 -32.118 34.562 1.00 92.31 55 LYS A O 1
ATOM 413 N N . VAL A 1 56 ? -18.708 -29.976 34.536 1.00 93.19 56 VAL A N 1
ATOM 414 C CA . VAL A 1 56 ? -17.361 -30.265 35.053 1.00 93.19 56 VAL A CA 1
ATOM 415 C C . VAL A 1 56 ? -17.412 -30.858 36.453 1.00 93.19 56 VAL A C 1
ATOM 417 O O . VAL A 1 56 ? -16.691 -31.810 36.727 1.00 93.19 56 VAL A O 1
ATOM 420 N N . TYR A 1 57 ? -18.277 -30.332 37.320 1.00 93.50 57 TYR A N 1
ATOM 421 C CA . TYR A 1 57 ? -18.469 -30.880 38.658 1.00 93.50 57 TYR A CA 1
ATOM 422 C C . TYR A 1 57 ? -18.959 -32.333 38.614 1.00 93.50 57 TYR A C 1
ATOM 424 O O . TYR A 1 57 ? -18.372 -33.186 39.267 1.00 93.50 57 TYR A O 1
ATOM 432 N N . THR A 1 58 ? -19.980 -32.631 37.805 1.00 94.44 58 THR A N 1
ATOM 433 C CA . THR A 1 58 ? -20.520 -33.988 37.641 1.00 94.44 58 THR A CA 1
ATOM 434 C C . THR A 1 58 ? -19.491 -34.952 37.055 1.00 94.44 58 THR A C 1
ATOM 436 O O . THR A 1 58 ? -19.388 -36.076 37.535 1.00 94.44 58 THR A O 1
ATOM 439 N N . ASP A 1 59 ? -18.708 -34.524 36.060 1.00 92.56 59 ASP A N 1
ATOM 440 C CA . ASP A 1 59 ? -17.642 -35.347 35.478 1.00 92.56 59 ASP A CA 1
ATOM 441 C C . ASP A 1 59 ? -16.610 -35.735 36.558 1.00 92.56 59 ASP A C 1
ATOM 443 O O . ASP A 1 59 ? -16.239 -36.906 36.664 1.00 92.56 59 ASP A O 1
ATOM 447 N N . VAL A 1 60 ? -16.196 -34.773 37.393 1.00 92.94 60 VAL A N 1
ATOM 448 C CA . VAL A 1 60 ? -15.222 -34.984 38.479 1.00 92.94 60 VAL A CA 1
ATOM 449 C C . VAL A 1 60 ? -15.794 -35.847 39.606 1.00 92.94 60 VAL A C 1
ATOM 451 O O . VAL A 1 60 ? -15.105 -36.753 40.070 1.00 92.94 60 VAL A O 1
ATOM 454 N N . ASP A 1 61 ? -17.039 -35.607 40.022 1.00 94.56 61 ASP A N 1
ATOM 455 C CA . ASP A 1 61 ? -17.733 -36.387 41.059 1.00 94.56 61 ASP A CA 1
ATOM 456 C C . ASP A 1 61 ? -17.917 -37.856 40.637 1.00 94.56 61 ASP A C 1
ATOM 458 O O . ASP A 1 61 ? -17.728 -38.777 41.427 1.00 94.56 61 ASP A O 1
ATOM 462 N N . ALA A 1 62 ? -18.156 -38.091 39.343 1.00 93.44 62 ALA A N 1
ATOM 463 C CA . ALA A 1 62 ? -18.197 -39.423 38.746 1.00 93.44 62 ALA A CA 1
ATOM 464 C C . ALA A 1 62 ? -16.808 -40.076 38.563 1.00 93.44 62 ALA A C 1
ATOM 466 O O . ALA A 1 62 ? -16.716 -41.179 38.020 1.00 93.44 62 ALA A O 1
ATOM 467 N N . GLY A 1 63 ? -15.718 -39.413 38.967 1.00 92.81 63 GLY A N 1
ATOM 468 C CA . GLY A 1 63 ? -14.347 -39.904 38.800 1.00 92.81 63 GLY A CA 1
ATOM 469 C C . GLY A 1 63 ? -13.854 -39.907 37.348 1.00 92.81 63 GLY A C 1
ATOM 470 O O . GLY A 1 63 ? -12.915 -40.631 37.014 1.00 92.81 63 GLY A O 1
ATOM 471 N N . THR A 1 64 ? -14.478 -39.123 36.466 1.00 93.50 64 THR A N 1
ATOM 472 C CA . THR A 1 64 ? -14.122 -39.025 35.044 1.00 93.50 64 THR A CA 1
ATOM 473 C C . THR A 1 64 ? -13.406 -37.712 34.726 1.00 93.50 64 THR A C 1
ATOM 475 O O . THR A 1 64 ? -13.636 -36.676 35.344 1.00 93.50 64 THR A O 1
ATOM 478 N N . PHE A 1 65 ? -12.505 -37.733 33.740 1.00 92.38 65 PHE A N 1
ATOM 479 C CA . PHE A 1 65 ? -11.804 -36.520 33.317 1.00 92.38 65 PHE A CA 1
ATOM 480 C C . PHE A 1 65 ? -12.732 -35.613 32.492 1.00 92.38 65 PHE A C 1
ATOM 482 O O . PHE A 1 65 ? -13.134 -36.015 31.391 1.00 92.38 65 PHE A O 1
ATOM 489 N N . PRO A 1 66 ? -13.027 -34.379 32.944 1.00 93.62 66 PRO A N 1
ATOM 490 C CA . PRO A 1 66 ? -13.914 -33.488 32.213 1.00 93.62 66 PRO A CA 1
ATOM 491 C C . PRO A 1 66 ? -13.363 -33.101 30.835 1.00 93.62 66 PRO A C 1
ATOM 493 O O . PRO A 1 66 ? -12.151 -33.016 30.588 1.00 93.62 66 PRO A O 1
ATOM 496 N N . SER A 1 67 ? -14.279 -32.869 29.892 1.00 91.56 67 SER A N 1
ATOM 497 C CA . SER A 1 67 ? -13.915 -32.462 28.533 1.00 91.56 67 SER A CA 1
ATOM 498 C C . SER A 1 67 ? -14.962 -31.595 27.831 1.00 91.56 67 SER A C 1
ATOM 500 O O . SER A 1 67 ? -16.175 -31.722 28.028 1.00 91.56 67 SER A O 1
ATOM 502 N N . PHE A 1 68 ? -14.472 -30.731 26.945 1.00 90.62 68 PHE A N 1
ATOM 503 C CA . PHE A 1 68 ? -15.265 -29.856 26.089 1.00 90.62 68 PHE A CA 1
ATOM 504 C C . PHE A 1 68 ? -14.938 -30.112 24.622 1.00 90.62 68 PHE A C 1
ATOM 506 O O . PHE A 1 68 ? -13.787 -30.361 24.267 1.00 90.62 68 PHE A O 1
ATOM 513 N N . SER A 1 69 ? -15.959 -30.055 23.769 1.00 87.62 69 SER A N 1
ATOM 514 C CA . SER A 1 69 ? -15.812 -30.138 22.315 1.00 87.62 69 SER A CA 1
ATOM 515 C C . SER A 1 69 ? -16.502 -28.936 21.687 1.00 87.62 69 SER A C 1
ATOM 517 O O . SER A 1 69 ? -17.631 -28.627 22.055 1.00 87.62 69 SER A O 1
ATOM 519 N N . PHE A 1 70 ? -15.818 -28.255 20.776 1.00 86.94 70 PHE A N 1
ATOM 520 C CA . PHE A 1 70 ? -16.302 -27.038 20.124 1.00 86.94 70 PHE A CA 1
ATOM 521 C C . PHE A 1 70 ? -15.801 -26.965 18.683 1.00 86.94 70 PHE A C 1
ATOM 523 O O . PHE A 1 70 ? -14.848 -27.653 18.317 1.00 86.94 70 PHE A O 1
ATOM 530 N N . SER A 1 71 ? -16.448 -26.163 17.841 1.00 85.44 71 SER A N 1
ATOM 531 C CA . SER A 1 71 ? -16.073 -26.038 16.430 1.00 85.44 71 SER A CA 1
ATOM 532 C C . SER A 1 71 ? -14.666 -25.452 16.267 1.00 85.44 71 SER A C 1
ATOM 534 O O . SER A 1 71 ? -14.286 -24.493 16.935 1.00 85.44 71 SER A O 1
ATOM 536 N N . SER A 1 72 ? -13.879 -26.027 15.359 1.00 84.44 72 SER A N 1
ATOM 537 C CA . SER A 1 72 ? -12.520 -25.580 15.057 1.00 84.44 72 SER A CA 1
ATOM 538 C C . SER A 1 72 ? -12.539 -24.194 14.422 1.00 84.44 72 SER A C 1
ATOM 540 O O . SER A 1 72 ? -13.256 -23.968 13.452 1.00 84.44 72 SER A O 1
ATOM 542 N N . ARG A 1 73 ? -11.688 -23.292 14.914 1.00 82.00 73 ARG A N 1
ATOM 543 C CA . ARG A 1 73 ? -11.485 -21.946 14.351 1.00 82.00 73 ARG A CA 1
ATOM 544 C C . ARG A 1 73 ? -10.329 -21.878 13.346 1.00 82.00 73 ARG A C 1
ATOM 546 O O . ARG A 1 73 ? -9.896 -20.793 12.978 1.00 82.00 73 ARG A O 1
ATOM 553 N N . SER A 1 74 ? -9.799 -23.026 12.917 1.00 75.88 74 SER A N 1
ATOM 554 C CA . SER A 1 74 ? -8.743 -23.050 11.901 1.00 75.88 74 SER A CA 1
ATOM 555 C C . SER A 1 74 ? -9.242 -22.438 10.590 1.00 75.88 74 SER A C 1
ATOM 557 O O . SER A 1 74 ? -10.395 -22.639 10.218 1.00 75.88 74 SER A O 1
ATOM 559 N N . VAL A 1 75 ? -8.363 -21.744 9.860 1.00 78.00 75 VAL A N 1
ATOM 560 C CA . VAL A 1 75 ? -8.696 -21.088 8.577 1.00 78.00 75 VAL A CA 1
ATOM 561 C C . VAL A 1 75 ? -9.383 -22.056 7.603 1.00 78.00 75 VAL A C 1
ATOM 563 O O . VAL A 1 75 ? -10.322 -21.683 6.914 1.00 78.00 75 VAL A O 1
ATOM 566 N N . ARG A 1 76 ? -8.986 -23.337 7.616 1.00 77.62 76 ARG A N 1
ATOM 567 C CA . ARG A 1 76 ? -9.570 -24.404 6.781 1.00 77.62 76 ARG A CA 1
ATOM 568 C C . ARG A 1 76 ? -11.020 -24.762 7.133 1.00 77.62 76 ARG A C 1
ATOM 570 O O . ARG A 1 76 ? -11.691 -25.387 6.321 1.00 77.62 76 ARG A O 1
ATOM 577 N N . ASN A 1 77 ? -11.487 -24.419 8.333 1.00 86.19 77 ASN A N 1
ATOM 578 C CA . ASN A 1 77 ? -12.860 -24.648 8.779 1.00 86.19 77 ASN A CA 1
ATOM 579 C C . ASN A 1 77 ? -13.732 -23.387 8.676 1.00 86.19 77 ASN A C 1
ATOM 581 O O . ASN A 1 77 ? -14.903 -23.447 9.026 1.00 86.19 77 ASN A O 1
ATOM 585 N N . ILE A 1 78 ? -13.205 -22.248 8.224 1.00 82.81 78 ILE A N 1
ATOM 586 C CA . ILE A 1 78 ? -14.001 -21.035 8.019 1.00 82.81 78 ILE A CA 1
ATOM 587 C C . ILE A 1 78 ? -14.614 -21.105 6.616 1.00 82.81 78 ILE A C 1
ATOM 589 O O . ILE A 1 78 ? -13.897 -21.122 5.619 1.00 82.81 78 ILE A O 1
ATOM 593 N N . VAL A 1 79 ? -15.944 -21.175 6.531 1.00 77.31 79 VAL A N 1
ATOM 594 C CA . VAL A 1 79 ? -16.689 -21.352 5.275 1.00 77.31 79 VAL A CA 1
ATOM 595 C C . VAL A 1 79 ? -17.627 -20.169 5.066 1.00 77.31 79 VAL A C 1
ATOM 597 O O . VAL A 1 79 ? -18.310 -19.748 5.993 1.00 77.31 79 VAL A O 1
ATOM 600 N N . TYR A 1 80 ? -17.688 -19.627 3.851 1.00 68.88 80 TYR A N 1
ATOM 601 C CA . TYR A 1 80 ? -18.631 -18.557 3.524 1.00 68.88 80 TYR A CA 1
ATOM 602 C C . TYR A 1 80 ? -20.045 -19.113 3.290 1.00 68.88 80 TYR A C 1
ATOM 604 O O . TYR A 1 80 ? -20.264 -19.916 2.378 1.00 68.88 80 TYR A O 1
ATOM 612 N N . ASP A 1 81 ? -21.018 -18.677 4.091 1.00 67.81 81 ASP A N 1
ATOM 613 C CA . ASP A 1 81 ? -22.431 -19.013 3.914 1.00 67.81 81 ASP A CA 1
ATOM 614 C C . ASP A 1 81 ? -23.095 -18.005 2.964 1.00 67.81 81 ASP A C 1
ATOM 616 O O . ASP A 1 81 ? -23.251 -16.829 3.289 1.00 67.81 81 ASP A O 1
ATOM 620 N N . LYS A 1 82 ? -23.523 -18.471 1.782 1.00 54.44 82 LYS A N 1
ATOM 621 C CA . LYS A 1 82 ? -24.137 -17.622 0.745 1.00 54.44 82 LYS A CA 1
ATOM 622 C C . LYS A 1 82 ? -25.506 -17.051 1.128 1.00 54.44 82 LYS A C 1
ATOM 624 O O . LYS A 1 82 ? -25.889 -16.027 0.572 1.00 54.44 82 LYS A O 1
ATOM 629 N N . LYS A 1 83 ? -26.258 -17.699 2.026 1.00 61.09 83 LYS A N 1
ATOM 630 C CA . LYS A 1 83 ? -27.578 -17.216 2.469 1.00 61.09 83 LYS A CA 1
ATOM 631 C C . LYS A 1 83 ? -27.431 -16.137 3.530 1.00 61.09 83 LYS A C 1
ATOM 633 O O . LYS A 1 83 ? -28.127 -15.131 3.478 1.00 61.09 83 LYS A O 1
ATOM 638 N N . LEU A 1 84 ? -26.532 -16.362 4.484 1.00 55.47 84 LEU A N 1
ATOM 639 C CA . LEU A 1 84 ? -26.245 -15.414 5.560 1.00 55.47 84 LEU A CA 1
ATOM 640 C C . LEU A 1 84 ? -25.260 -14.316 5.130 1.00 55.47 84 LEU A C 1
ATOM 642 O O . LEU A 1 84 ? -25.079 -13.348 5.861 1.00 55.47 84 LEU A O 1
ATOM 646 N N . GLN A 1 85 ? -24.629 -14.481 3.963 1.00 47.47 85 GLN A N 1
ATOM 647 C CA . GLN A 1 85 ? -23.588 -13.618 3.407 1.00 47.47 85 GLN A CA 1
ATOM 648 C C . GLN A 1 85 ? -22.433 -13.334 4.380 1.00 47.47 85 GLN A C 1
ATOM 650 O O . GLN A 1 85 ? -21.874 -12.238 4.404 1.00 47.47 85 GLN A O 1
ATOM 655 N N . GLN A 1 86 ? -22.060 -14.326 5.189 1.00 57.28 86 GLN A N 1
ATOM 656 C CA . GLN A 1 86 ? -21.025 -14.196 6.214 1.00 57.28 86 GLN A CA 1
ATOM 657 C C . GLN A 1 86 ? -20.198 -15.477 6.336 1.00 57.28 86 GLN A C 1
ATOM 659 O O . GLN A 1 86 ? -20.656 -16.566 5.986 1.00 57.28 86 GLN A O 1
ATOM 664 N N . PHE A 1 87 ? -18.987 -15.355 6.873 1.00 70.88 87 PHE A N 1
ATOM 665 C CA . PHE A 1 87 ? -18.163 -16.508 7.221 1.00 70.88 87 PHE A CA 1
ATOM 666 C C . PHE A 1 87 ? -18.686 -17.183 8.494 1.00 70.88 87 PHE A C 1
ATOM 668 O O . PHE A 1 87 ? -18.915 -16.527 9.510 1.00 70.88 87 PHE A O 1
ATOM 675 N N . VAL A 1 88 ? -18.862 -18.500 8.435 1.00 80.00 88 VAL A N 1
ATOM 676 C CA . VAL A 1 88 ? -19.325 -19.357 9.530 1.00 80.00 88 VAL A CA 1
ATOM 677 C C . VAL A 1 88 ? -18.331 -20.492 9.771 1.00 80.00 88 VAL A C 1
ATOM 679 O O . VAL A 1 88 ? -17.553 -20.859 8.890 1.00 80.00 88 VAL A O 1
ATOM 682 N N . LEU A 1 89 ? -18.344 -21.057 10.977 1.00 82.75 89 LEU A N 1
ATOM 683 C CA . LEU A 1 89 ? -17.531 -22.231 11.291 1.00 82.75 89 LEU A CA 1
ATOM 684 C C . LEU A 1 89 ? -18.149 -23.483 10.653 1.00 82.75 89 LEU A C 1
ATOM 686 O O . LEU A 1 89 ? -19.345 -23.737 10.778 1.00 82.75 89 LEU A O 1
ATOM 690 N N . GLY A 1 90 ? -17.318 -24.264 9.973 1.00 82.88 90 GLY A N 1
ATOM 691 C CA . GLY A 1 90 ? -17.657 -25.542 9.366 1.00 82.88 90 GLY A CA 1
ATOM 692 C C . GLY A 1 90 ? -17.722 -26.682 10.385 1.00 82.88 90 GLY A C 1
ATOM 693 O O . GLY A 1 90 ? -17.699 -26.482 11.599 1.00 82.88 90 GLY A O 1
ATOM 694 N N . LYS A 1 91 ? -17.791 -27.915 9.876 1.00 85.50 91 LYS A N 1
ATOM 695 C CA . LYS A 1 91 ? -18.089 -29.119 10.671 1.00 85.50 91 LYS A CA 1
ATOM 696 C C . LYS A 1 91 ? -16.929 -29.637 11.529 1.00 85.50 91 LYS A C 1
ATOM 698 O O . LYS A 1 91 ? -17.153 -30.535 12.335 1.00 85.50 91 LYS A O 1
ATOM 703 N N . ALA A 1 92 ? -15.701 -29.151 11.343 1.00 86.06 92 ALA A N 1
ATOM 704 C CA . ALA A 1 92 ? -14.568 -29.651 12.117 1.00 86.06 92 ALA A CA 1
ATOM 705 C C . ALA A 1 92 ? -14.683 -29.220 13.586 1.00 86.06 92 ALA A C 1
ATOM 707 O O . ALA A 1 92 ? -15.008 -28.069 13.870 1.00 86.06 92 ALA A O 1
ATOM 708 N N . THR A 1 93 ? -14.365 -30.118 14.519 1.00 87.94 93 THR A N 1
ATOM 709 C CA . THR A 1 93 ? -14.434 -29.873 15.969 1.00 87.94 93 THR A CA 1
ATOM 710 C C . THR A 1 93 ? -13.095 -30.138 16.648 1.00 87.94 93 THR A C 1
ATOM 712 O O . THR A 1 93 ? -12.362 -31.044 16.256 1.00 87.94 93 THR A O 1
ATOM 715 N N . VAL A 1 94 ? -12.796 -29.387 17.703 1.00 85.88 94 VAL A N 1
ATOM 716 C CA . VAL A 1 94 ? -11.644 -29.561 18.591 1.00 85.88 94 VAL A CA 1
ATOM 717 C C . VAL A 1 94 ? -12.144 -30.045 19.949 1.00 85.88 94 VAL A C 1
ATOM 719 O O . VAL A 1 94 ? -13.132 -29.525 20.466 1.00 85.88 94 VAL A O 1
ATOM 722 N N . LYS A 1 95 ? -11.457 -31.033 20.537 1.00 89.31 95 LYS A N 1
ATOM 723 C CA . LYS A 1 95 ? -11.735 -31.542 21.887 1.00 89.31 95 LYS A CA 1
ATOM 724 C C . LYS A 1 95 ? -10.613 -31.142 22.845 1.00 89.31 95 LYS A C 1
ATOM 726 O O . LYS A 1 95 ? -9.460 -31.514 22.632 1.00 89.31 95 LYS A O 1
ATOM 731 N N . ARG A 1 96 ? -10.958 -30.455 23.935 1.00 88.81 96 ARG A N 1
ATOM 732 C CA . ARG A 1 96 ? -10.075 -30.216 25.088 1.00 88.81 96 ARG A CA 1
ATOM 733 C C . ARG A 1 96 ? -10.513 -31.097 26.249 1.00 88.81 96 ARG A C 1
ATOM 735 O O . ARG A 1 96 ? -11.696 -31.167 26.564 1.00 88.81 96 ARG A O 1
ATOM 742 N N . SER A 1 97 ? -9.572 -31.794 26.871 1.00 91.12 97 SER A N 1
ATOM 743 C CA . SER A 1 97 ? -9.848 -32.750 27.948 1.00 91.12 97 SER A CA 1
ATOM 744 C C . SER A 1 97 ? -8.753 -32.680 28.991 1.00 91.12 97 SER A C 1
ATOM 746 O O . SER A 1 97 ? -7.581 -32.651 28.621 1.00 91.12 97 SER A O 1
ATOM 748 N N . SER A 1 98 ? -9.135 -32.697 30.264 1.00 91.25 98 SER A N 1
ATOM 749 C CA . SER A 1 98 ? -8.199 -32.668 31.389 1.00 91.25 98 SER A CA 1
ATOM 750 C C . SER A 1 98 ? -7.358 -33.944 31.530 1.00 91.25 98 SER A C 1
ATOM 752 O O . SER A 1 98 ? -6.363 -33.925 32.244 1.00 91.25 98 SER A O 1
ATOM 754 N N . SER A 1 99 ? -7.688 -35.030 30.815 1.00 91.00 99 SER A N 1
ATOM 755 C CA . SER A 1 99 ? -6.868 -36.251 30.789 1.00 91.00 99 SER A CA 1
ATOM 756 C C . SER A 1 99 ? -5.569 -36.091 29.989 1.00 91.00 99 SER A C 1
ATOM 758 O O . SER A 1 99 ? -4.676 -36.930 30.078 1.00 91.00 99 SER A O 1
ATOM 760 N N . ASN A 1 100 ? -5.464 -35.049 29.160 1.00 92.12 100 ASN A N 1
ATOM 761 C CA . ASN A 1 100 ? -4.275 -34.764 28.367 1.00 92.12 100 ASN A CA 1
ATOM 762 C C . ASN A 1 100 ? -3.461 -33.659 29.043 1.00 92.12 100 ASN A C 1
ATOM 764 O O . ASN A 1 100 ? -3.929 -32.528 29.148 1.00 92.12 100 ASN A O 1
ATOM 768 N N . ILE A 1 101 ? -2.216 -33.967 29.412 1.00 91.00 101 ILE A N 1
ATOM 769 C CA . ILE A 1 101 ? -1.293 -33.046 30.093 1.00 91.00 101 ILE A CA 1
ATOM 770 C C . ILE A 1 101 ? -1.164 -31.705 29.355 1.00 91.00 101 ILE A C 1
ATOM 772 O O . ILE A 1 101 ? -1.203 -30.651 29.985 1.00 91.00 101 ILE A O 1
ATOM 776 N N . LYS A 1 102 ? -1.096 -31.721 28.016 1.00 90.00 102 LYS A N 1
ATOM 777 C CA . LYS A 1 102 ? -0.985 -30.494 27.204 1.00 90.00 102 LYS A CA 1
ATOM 778 C C . LYS A 1 102 ? -2.230 -29.609 27.277 1.00 90.00 102 LYS A C 1
ATOM 780 O O . LYS A 1 102 ? -2.159 -28.426 26.974 1.00 90.00 102 LYS A O 1
ATOM 785 N N . HIS A 1 103 ? -3.377 -30.179 27.635 1.00 92.00 103 HIS A N 1
ATOM 786 C CA . HIS A 1 103 ? -4.647 -29.468 27.708 1.00 92.00 103 HIS A CA 1
ATOM 787 C C . HIS A 1 103 ? -4.953 -28.937 29.111 1.00 92.00 103 HIS A C 1
ATOM 789 O O . HIS A 1 103 ? -5.868 -28.133 29.230 1.00 92.00 103 HIS A O 1
ATOM 795 N N . ILE A 1 104 ? -4.223 -29.348 30.156 1.00 90.00 104 ILE A N 1
ATOM 796 C CA . ILE A 1 104 ? -4.547 -28.990 31.547 1.00 90.00 104 ILE A CA 1
ATOM 797 C C . ILE A 1 104 ? -4.547 -27.470 31.738 1.00 90.00 104 ILE A C 1
ATOM 799 O O . ILE A 1 104 ? -5.552 -26.918 32.171 1.00 90.00 104 ILE A O 1
ATOM 803 N N . ARG A 1 105 ? -3.464 -26.785 31.351 1.00 90.25 105 ARG A N 1
ATOM 804 C CA . ARG A 1 105 ? -3.349 -25.321 31.463 1.00 90.25 105 ARG A CA 1
ATOM 805 C C . ARG A 1 105 ? -4.479 -24.573 30.728 1.00 90.25 105 ARG A C 1
ATOM 807 O O . ARG A 1 105 ? -5.223 -23.867 31.410 1.00 90.25 105 ARG A O 1
ATOM 814 N N . PRO A 1 106 ? -4.699 -24.773 29.411 1.00 90.00 106 PRO A N 1
ATOM 815 C CA . PRO A 1 106 ? -5.776 -24.083 28.695 1.00 90.00 106 PRO A CA 1
ATOM 816 C C . PRO A 1 106 ? -7.176 -24.492 29.162 1.00 90.00 106 PRO A C 1
ATOM 818 O O . PRO A 1 106 ? -8.113 -23.706 29.059 1.00 90.00 106 PRO A O 1
ATOM 821 N N . PHE A 1 107 ? -7.351 -25.704 29.696 1.00 91.94 107 PHE A N 1
ATOM 822 C CA . PHE A 1 107 ? -8.619 -26.134 30.285 1.00 91.94 107 PHE A CA 1
ATOM 823 C C . PHE A 1 107 ? -8.914 -25.393 31.598 1.00 91.94 107 PHE A C 1
ATOM 825 O O . PHE A 1 107 ? -10.029 -24.905 31.783 1.00 91.94 107 PHE A O 1
ATOM 832 N N . THR A 1 108 ? -7.918 -25.255 32.476 1.00 91.31 108 THR A N 1
ATOM 833 C CA . THR A 1 108 ? -8.029 -24.488 33.726 1.00 91.31 108 THR A CA 1
ATOM 834 C C . THR A 1 108 ? -8.270 -23.007 33.452 1.00 91.31 108 THR A C 1
ATOM 836 O O . THR A 1 108 ? -9.172 -22.422 34.045 1.00 91.31 108 THR A O 1
ATOM 839 N N . GLN A 1 109 ? -7.525 -22.410 32.517 1.00 93.19 109 GLN A N 1
ATOM 840 C CA . GLN A 1 109 ? -7.706 -21.011 32.122 1.00 93.19 109 GLN A CA 1
ATOM 841 C C . GLN A 1 109 ? -9.110 -20.754 31.550 1.00 93.19 109 GLN A C 1
ATOM 843 O O . GLN A 1 109 ? -9.755 -19.773 31.914 1.00 93.19 109 GLN A O 1
ATOM 848 N N . LEU A 1 110 ? -9.623 -21.656 30.705 1.00 92.50 110 LEU A N 1
ATOM 849 C CA . LEU A 1 110 ? -10.980 -21.564 30.161 1.00 92.50 110 LEU A CA 1
ATOM 850 C C . LEU A 1 110 ? -12.056 -21.657 31.256 1.00 92.50 110 LEU A C 1
ATOM 852 O O . LEU A 1 110 ? -13.044 -20.925 31.212 1.00 92.50 110 LEU A O 1
ATOM 856 N N . LEU A 1 111 ? -11.877 -22.547 32.237 1.00 92.50 111 LEU A N 1
ATOM 857 C CA . LEU A 1 111 ? -12.794 -22.665 33.373 1.00 92.50 111 LEU A CA 1
ATOM 858 C C . LEU A 1 111 ? -12.774 -21.428 34.264 1.00 92.50 111 LEU A C 1
ATOM 860 O O . LEU A 1 111 ? -13.836 -20.947 34.656 1.00 92.50 111 LEU A O 1
ATOM 864 N N . TRP A 1 112 ? -11.584 -20.901 34.548 1.00 94.19 112 TRP A N 1
ATOM 865 C CA . TRP A 1 112 ? -11.434 -19.646 35.273 1.00 94.19 112 TRP A CA 1
ATOM 866 C C . TRP A 1 112 ? -12.120 -18.499 34.529 1.00 94.19 112 TRP A C 1
ATOM 868 O O . TRP A 1 112 ? -12.870 -17.740 35.135 1.00 94.19 112 TRP A O 1
ATOM 878 N N . LEU A 1 113 ? -11.944 -18.412 33.210 1.00 93.75 113 LEU A N 1
ATOM 879 C CA . LEU A 1 113 ? -12.585 -17.384 32.399 1.00 93.75 113 LEU A CA 1
ATOM 880 C C . LEU A 1 113 ? -14.116 -17.499 32.424 1.00 93.75 113 LEU A C 1
ATOM 882 O O . LEU A 1 113 ? -14.804 -16.479 32.480 1.00 93.75 113 LEU A O 1
ATOM 886 N N . ALA A 1 114 ? -14.658 -18.718 32.404 1.00 92.88 114 ALA A N 1
ATOM 887 C CA . ALA A 1 114 ? -16.093 -18.955 32.537 1.00 92.88 114 ALA A CA 1
ATOM 888 C C . ALA A 1 114 ? -16.621 -18.539 33.925 1.00 92.88 114 ALA A C 1
ATOM 890 O O . ALA A 1 114 ? -17.675 -17.908 34.009 1.00 92.88 114 ALA A O 1
ATOM 891 N N . ASP A 1 115 ? -15.882 -18.829 35.002 1.00 92.50 115 ASP A N 1
ATOM 892 C CA . ASP A 1 115 ? -16.204 -18.374 36.363 1.00 92.50 115 ASP A CA 1
ATOM 893 C C . ASP A 1 115 ? -16.139 -16.844 36.483 1.00 92.50 115 ASP A C 1
ATOM 895 O O . ASP A 1 115 ? -17.076 -16.214 36.974 1.00 92.50 115 ASP A O 1
ATOM 899 N N . PHE A 1 116 ? -15.077 -16.227 35.964 1.00 93.06 116 PHE A N 1
ATOM 900 C CA . PHE A 1 116 ? -14.912 -14.776 35.927 1.00 93.06 116 PHE A CA 1
ATOM 901 C C . PHE A 1 116 ? -16.051 -14.104 35.151 1.00 93.06 116 PHE A C 1
ATOM 903 O O . PHE A 1 116 ? -16.697 -13.191 35.660 1.00 93.06 116 PHE A O 1
ATOM 910 N N . SER A 1 117 ? -16.373 -14.623 33.964 1.00 92.62 117 SER A N 1
ATOM 911 C CA . SER A 1 117 ? -17.511 -14.182 33.148 1.00 92.62 117 SER A CA 1
ATOM 912 C C . SER A 1 117 ? -18.830 -14.292 33.909 1.00 92.62 117 SER A C 1
ATOM 914 O O . SER A 1 117 ? -19.651 -13.378 33.876 1.00 92.62 117 SER A O 1
ATOM 916 N N . LYS A 1 118 ? -19.037 -15.391 34.644 1.00 92.00 118 LYS A N 1
ATOM 917 C CA . LYS A 1 118 ? -20.244 -15.584 35.449 1.00 92.00 118 LYS A CA 1
ATOM 918 C C . LYS A 1 118 ? -20.332 -14.549 36.570 1.00 92.00 118 LYS A C 1
ATOM 920 O O . LYS A 1 118 ? -21.396 -13.967 36.746 1.00 92.00 118 LYS A O 1
ATOM 925 N N . LYS A 1 119 ? -19.230 -14.261 37.271 1.00 91.12 119 LYS A N 1
ATOM 926 C CA . LYS A 1 119 ? -19.180 -13.201 38.294 1.00 91.12 119 LYS A CA 1
ATOM 927 C C . LYS A 1 119 ? -19.514 -11.834 37.709 1.00 91.12 119 LYS A C 1
ATOM 929 O O . LYS A 1 119 ? -20.313 -11.116 38.296 1.00 91.12 119 LYS A O 1
ATOM 934 N N . LEU A 1 120 ? -18.981 -11.493 36.534 1.00 89.06 120 LEU A N 1
ATOM 935 C CA . LEU A 1 120 ? -19.326 -10.242 35.847 1.00 89.06 120 LEU A CA 1
ATOM 936 C C . LEU A 1 120 ? -20.825 -10.150 35.538 1.00 89.06 120 LEU A C 1
ATOM 938 O O . LEU A 1 120 ? -21.440 -9.101 35.732 1.00 89.06 120 LEU A O 1
ATOM 942 N N . VAL A 1 121 ? -21.423 -11.246 35.071 1.00 87.00 121 VAL A N 1
ATOM 943 C CA . VAL A 1 121 ? -22.858 -11.324 34.768 1.00 87.00 121 VAL A CA 1
ATOM 944 C C . VAL A 1 121 ? -23.705 -11.223 36.045 1.00 87.00 121 VAL A C 1
ATOM 946 O O . VAL A 1 121 ? -24.646 -10.429 36.080 1.00 87.00 121 VAL A O 1
ATOM 949 N N . ASP A 1 122 ? -23.353 -11.967 37.096 1.00 86.31 122 ASP A N 1
ATOM 950 C CA . ASP A 1 122 ? -24.071 -12.013 38.379 1.00 86.31 122 ASP A CA 1
ATOM 951 C C . ASP A 1 122 ? -23.992 -10.668 39.127 1.00 86.31 122 ASP A C 1
ATOM 953 O O . ASP A 1 122 ? -25.000 -10.162 39.624 1.00 86.31 122 ASP A O 1
ATOM 957 N N . GLU A 1 123 ? -22.809 -10.049 39.160 1.00 86.25 123 GLU A N 1
ATOM 958 C CA . GLU A 1 123 ? -22.559 -8.752 39.805 1.00 86.25 123 GLU A CA 1
ATOM 959 C C . GLU A 1 123 ? -22.969 -7.555 38.932 1.00 86.25 123 GLU A C 1
ATOM 961 O O . GLU A 1 123 ? -22.868 -6.408 39.370 1.00 86.25 123 GLU A O 1
ATOM 966 N N . LYS A 1 124 ? -23.427 -7.802 37.696 1.00 80.06 124 LYS A N 1
ATOM 967 C CA . LYS A 1 124 ? -23.741 -6.782 36.681 1.00 80.06 124 LYS A CA 1
ATOM 968 C C . LYS A 1 124 ? -22.579 -5.808 36.425 1.00 80.06 124 LYS A C 1
ATOM 970 O O . LYS A 1 124 ? -22.788 -4.608 36.241 1.00 80.06 124 LYS A O 1
ATOM 975 N N . ARG A 1 125 ? -21.352 -6.329 36.414 1.00 82.75 125 ARG A N 1
ATOM 976 C CA . ARG A 1 125 ? -20.115 -5.590 36.126 1.00 82.75 125 ARG A CA 1
ATOM 977 C C . ARG A 1 125 ? -19.631 -5.868 34.711 1.00 82.75 125 ARG A C 1
ATOM 979 O O . ARG A 1 125 ? -19.969 -6.889 34.119 1.00 82.75 125 ARG A O 1
ATOM 986 N N . THR A 1 126 ? -18.824 -4.956 34.183 1.00 84.31 126 THR A N 1
ATOM 987 C CA . THR A 1 126 ? -18.185 -5.070 32.868 1.00 84.31 126 THR A CA 1
ATOM 988 C C . THR A 1 126 ? -16.673 -5.106 33.010 1.00 84.31 126 THR A C 1
ATOM 990 O O . THR A 1 126 ? -16.129 -4.519 33.942 1.00 84.31 126 THR A O 1
ATOM 993 N N . SER A 1 127 ? -15.996 -5.759 32.072 1.00 87.12 127 SER A N 1
ATOM 994 C CA . SER A 1 127 ? -14.536 -5.861 32.042 1.00 87.12 127 SER A CA 1
ATOM 995 C C . SER A 1 127 ? -14.017 -5.654 30.620 1.00 87.12 127 SER A C 1
ATOM 997 O O . SER A 1 127 ? -14.700 -6.010 29.652 1.00 87.12 127 SER A O 1
ATOM 999 N N . THR A 1 128 ? -12.831 -5.059 30.476 1.00 87.31 128 THR A N 1
ATOM 1000 C CA . THR A 1 128 ? -12.158 -4.984 29.174 1.00 87.31 128 THR A CA 1
ATOM 1001 C C . THR A 1 128 ? -11.347 -6.250 28.890 1.00 87.31 128 THR A C 1
ATOM 1003 O O . THR A 1 128 ? -11.004 -6.998 29.803 1.00 87.31 128 THR A O 1
ATOM 1006 N N . LEU A 1 129 ? -10.987 -6.492 27.625 1.00 86.06 129 LEU A N 1
ATOM 1007 C CA . LEU A 1 129 ? -10.084 -7.600 27.262 1.00 86.06 129 LEU A CA 1
ATOM 1008 C C . LEU A 1 129 ? -8.755 -7.556 28.044 1.00 86.06 129 LEU A C 1
ATOM 1010 O O . LEU A 1 129 ? -8.277 -8.584 28.518 1.00 86.06 129 LEU A O 1
ATOM 1014 N N . ARG A 1 130 ? -8.189 -6.358 28.243 1.00 84.75 130 ARG A N 1
ATOM 1015 C CA . ARG A 1 130 ? -6.960 -6.175 29.029 1.00 84.75 130 ARG A CA 1
ATOM 1016 C C . ARG A 1 130 ? -7.179 -6.465 30.509 1.00 84.75 130 ARG A C 1
ATOM 1018 O O . ARG A 1 130 ? -6.332 -7.100 31.131 1.00 84.75 130 ARG A O 1
ATOM 1025 N N . ASP A 1 131 ? -8.316 -6.053 31.064 1.00 85.88 131 ASP A N 1
ATOM 1026 C CA . ASP A 1 131 ? -8.639 -6.331 32.466 1.00 85.88 131 ASP A CA 1
ATOM 1027 C C . ASP A 1 131 ? -8.784 -7.829 32.726 1.00 85.88 131 ASP A C 1
ATOM 1029 O O . ASP A 1 131 ? -8.367 -8.289 33.786 1.00 85.88 131 ASP A O 1
ATOM 1033 N N . VAL A 1 132 ? -9.322 -8.603 31.776 1.00 88.06 132 VAL A N 1
ATOM 1034 C CA . VAL A 1 132 ? -9.362 -10.071 31.877 1.00 88.06 132 VAL A CA 1
ATOM 1035 C C . VAL A 1 132 ? -7.943 -10.634 31.995 1.00 88.06 132 VAL A C 1
ATOM 1037 O O . VAL A 1 132 ? -7.680 -11.427 32.897 1.00 88.06 132 VAL A O 1
ATOM 1040 N N . TYR A 1 133 ? -7.019 -10.187 31.138 1.00 86.81 133 TYR A N 1
ATOM 1041 C CA . TYR A 1 133 ? -5.615 -10.607 31.173 1.00 86.81 133 TYR A CA 1
ATOM 1042 C C . TYR A 1 133 ? -4.942 -10.286 32.520 1.00 86.81 133 TYR A C 1
ATOM 1044 O O . TYR A 1 133 ? -4.348 -11.169 33.140 1.00 86.81 133 TYR A O 1
ATOM 1052 N N . TYR A 1 134 ? -5.084 -9.055 33.024 1.00 85.06 134 TYR A N 1
ATOM 1053 C CA . TYR A 1 134 ? -4.487 -8.657 34.306 1.00 85.06 134 TYR A CA 1
ATOM 1054 C C . TYR A 1 134 ? -5.159 -9.320 35.513 1.00 85.06 134 TYR A C 1
ATOM 1056 O O . TYR A 1 134 ? -4.480 -9.710 36.463 1.00 85.06 134 TYR A O 1
ATOM 1064 N N . SER A 1 135 ? -6.482 -9.493 35.481 1.00 85.81 135 SER A N 1
ATOM 1065 C CA . SER A 1 135 ? -7.228 -10.124 36.577 1.00 85.81 135 SER A CA 1
ATOM 1066 C C . SER A 1 135 ? -6.804 -11.573 36.776 1.00 85.81 135 SER A C 1
ATOM 1068 O O . SER A 1 135 ? -6.757 -12.041 37.908 1.00 85.81 135 SER A O 1
ATOM 1070 N N . ALA A 1 136 ? -6.447 -12.277 35.703 1.00 86.50 136 ALA A N 1
ATOM 1071 C CA . ALA A 1 136 ? -6.030 -13.673 35.767 1.00 86.50 136 ALA A CA 1
ATOM 1072 C C . ALA A 1 136 ? -4.762 -13.886 36.610 1.00 86.50 136 ALA A C 1
ATOM 1074 O O . ALA A 1 136 ? -4.670 -14.869 37.350 1.00 86.50 136 ALA A O 1
ATOM 1075 N N . GLN A 1 137 ? -3.836 -12.918 36.595 1.00 81.31 137 GLN A N 1
ATOM 1076 C CA . GLN A 1 137 ? -2.622 -12.939 37.420 1.00 81.31 137 GLN A CA 1
ATOM 1077 C C . GLN A 1 137 ? -2.952 -12.932 38.919 1.00 81.31 137 GLN A C 1
ATOM 1079 O O . GLN A 1 137 ? -2.332 -13.657 39.692 1.00 81.31 137 GLN A O 1
ATOM 1084 N N . ALA A 1 138 ? -3.987 -12.193 39.333 1.00 78.94 138 ALA A N 1
ATOM 1085 C CA . ALA A 1 138 ? -4.418 -12.145 40.733 1.00 78.94 138 ALA A CA 1
ATOM 1086 C C . ALA A 1 138 ? -4.993 -13.482 41.242 1.00 78.94 138 ALA A C 1
ATOM 1088 O O . ALA A 1 138 ? -5.034 -13.717 42.448 1.00 78.94 138 ALA A O 1
ATOM 1089 N N . PHE A 1 139 ? -5.426 -14.362 40.335 1.00 79.94 139 PHE A N 1
ATOM 1090 C CA . PHE A 1 139 ? -5.931 -15.700 40.652 1.00 79.94 139 PHE A CA 1
ATOM 1091 C C . PHE A 1 139 ? -4.895 -16.810 40.397 1.00 79.94 139 PHE A C 1
ATOM 1093 O O . PHE A 1 139 ? -5.256 -17.985 40.449 1.00 79.94 139 PHE A O 1
ATOM 1100 N N . ASN A 1 140 ? -3.626 -16.467 40.133 1.00 81.88 140 ASN A N 1
ATOM 1101 C CA . ASN A 1 140 ? -2.562 -17.398 39.725 1.00 81.88 140 ASN A CA 1
ATOM 1102 C C . ASN A 1 140 ? -2.908 -18.213 38.459 1.00 81.88 140 ASN A C 1
ATOM 1104 O O . ASN A 1 140 ? -2.470 -19.353 38.298 1.00 81.88 140 ASN A O 1
ATOM 1108 N N . VAL A 1 141 ? -3.704 -17.637 37.555 1.00 85.12 141 VAL A N 1
ATOM 1109 C CA . VAL A 1 141 ? -4.066 -18.219 36.255 1.00 85.12 141 VAL A CA 1
ATOM 1110 C C . VAL A 1 141 ? -3.386 -17.394 35.165 1.00 85.12 141 VAL A C 1
ATOM 1112 O O . VAL A 1 141 ? -4.020 -16.664 34.414 1.00 85.12 141 VAL A O 1
ATOM 1115 N N . GLU A 1 142 ? -2.059 -17.446 35.122 1.00 82.62 142 GLU A N 1
ATOM 1116 C CA . GLU A 1 142 ? -1.277 -16.572 34.246 1.00 82.62 142 GLU A CA 1
ATOM 1117 C C . GLU A 1 142 ? -1.401 -16.954 32.760 1.00 82.62 142 GLU A C 1
ATOM 1119 O O . GLU A 1 142 ? -1.315 -18.128 32.365 1.00 82.62 142 GLU A O 1
ATOM 1124 N N . PHE A 1 143 ? -1.563 -15.922 31.935 1.00 87.44 143 PHE A N 1
ATOM 1125 C CA . PHE A 1 143 ? -1.412 -15.978 30.484 1.00 87.44 143 PHE A CA 1
ATOM 1126 C C . PHE A 1 143 ? 0.003 -15.523 30.095 1.00 87.44 143 PHE A C 1
ATOM 1128 O O . PHE A 1 143 ? 0.579 -14.667 30.764 1.00 87.44 143 PHE A O 1
ATOM 1135 N N . GLU A 1 144 ? 0.567 -16.090 29.031 1.00 83.88 144 GLU A N 1
ATOM 1136 C CA . GLU A 1 144 ? 1.867 -15.707 28.466 1.00 83.88 144 GLU A CA 1
ATOM 1137 C C . GLU A 1 144 ? 1.810 -14.311 27.844 1.00 83.88 144 GLU A C 1
ATOM 1139 O O . GLU A 1 144 ? 2.724 -13.506 28.023 1.00 83.88 144 GLU A O 1
ATOM 1144 N N . ASP A 1 145 ? 0.719 -14.017 27.139 1.00 83.75 145 ASP A N 1
ATOM 1145 C CA . ASP A 1 145 ? 0.440 -12.724 26.536 1.00 83.75 145 ASP A CA 1
ATOM 1146 C C . ASP A 1 145 ? -1.075 -12.474 26.409 1.00 83.75 145 ASP A C 1
ATOM 1148 O O . ASP A 1 145 ? -1.917 -13.315 26.742 1.00 83.75 145 ASP A O 1
ATOM 1152 N N . GLN A 1 146 ? -1.440 -11.279 25.937 1.00 81.88 146 GLN A N 1
ATOM 1153 C CA . GLN A 1 146 ? -2.843 -10.925 25.722 1.00 81.88 146 GLN A CA 1
ATOM 1154 C C . GLN A 1 146 ? -3.491 -11.794 24.626 1.00 81.88 146 GLN A C 1
ATOM 1156 O O . GLN A 1 146 ? -4.686 -12.085 24.710 1.00 81.88 146 GLN A O 1
ATOM 1161 N N . ALA A 1 147 ? -2.721 -12.245 23.629 1.00 86.19 147 ALA A N 1
ATOM 1162 C CA . ALA A 1 147 ? -3.243 -13.055 22.533 1.00 86.19 147 ALA A CA 1
ATOM 1163 C C . ALA A 1 147 ? -3.756 -14.414 23.037 1.00 86.19 147 ALA A C 1
ATOM 1165 O O . ALA A 1 147 ? -4.835 -14.838 22.624 1.00 86.19 147 ALA A O 1
ATOM 1166 N N . GLU A 1 148 ? -3.067 -15.045 23.993 1.00 87.44 148 GLU A N 1
ATOM 1167 C CA . GLU A 1 148 ? -3.525 -16.281 24.643 1.00 87.44 148 GLU A CA 1
ATOM 1168 C C . GLU A 1 148 ? -4.882 -16.084 25.346 1.00 87.44 148 GLU A C 1
ATOM 1170 O O . GLU A 1 148 ? -5.802 -16.891 25.175 1.00 87.44 148 GLU A O 1
ATOM 1175 N N . SER A 1 149 ? -5.055 -14.983 26.090 1.00 90.12 149 SER A N 1
ATOM 1176 C CA . SER A 1 149 ? -6.341 -14.674 26.734 1.00 90.12 149 SER A CA 1
ATOM 1177 C C . SER A 1 149 ? -7.457 -14.383 25.723 1.00 90.12 149 SER A C 1
ATOM 1179 O O . SER A 1 149 ? -8.578 -14.871 25.884 1.00 90.12 149 SER A O 1
ATOM 1181 N N . ASP A 1 150 ? -7.152 -13.656 24.644 1.00 87.00 150 ASP A N 1
ATOM 1182 C CA . ASP A 1 150 ? -8.106 -13.328 23.582 1.00 87.00 150 ASP A CA 1
ATOM 1183 C C . ASP A 1 150 ? -8.553 -14.591 22.823 1.00 87.00 150 ASP A C 1
ATOM 1185 O O . ASP A 1 150 ? -9.736 -14.742 22.481 1.00 87.00 150 ASP A O 1
ATOM 1189 N N . GLU A 1 151 ? -7.641 -15.544 22.597 1.00 88.31 151 GLU A N 1
ATOM 1190 C CA . GLU A 1 151 ? -7.968 -16.847 22.020 1.00 88.31 151 GLU A CA 1
ATOM 1191 C C . GLU A 1 151 ? -8.926 -17.643 22.908 1.00 88.31 151 GLU A C 1
ATOM 1193 O O . GLU A 1 151 ? -9.899 -18.203 22.394 1.00 88.31 151 GLU A O 1
ATOM 1198 N N . LEU A 1 152 ? -8.704 -17.660 24.224 1.00 89.19 152 LEU A N 1
ATOM 1199 C CA . LEU A 1 152 ? -9.567 -18.372 25.169 1.00 89.19 152 LEU A CA 1
ATOM 1200 C C . LEU A 1 152 ? -10.940 -17.719 25.337 1.00 89.19 152 LEU A C 1
ATOM 1202 O O . LEU A 1 152 ? -11.940 -18.434 25.425 1.00 89.19 152 LEU A O 1
ATOM 1206 N N . ILE A 1 153 ? -11.018 -16.386 25.299 1.00 90.75 153 ILE A N 1
ATOM 1207 C CA . ILE A 1 153 ? -12.295 -15.660 25.212 1.00 90.75 153 ILE A CA 1
ATOM 1208 C C . ILE A 1 153 ? -13.049 -16.087 23.962 1.00 90.75 153 ILE A C 1
ATOM 1210 O O . ILE A 1 153 ? -14.235 -16.401 24.032 1.00 90.75 153 ILE A O 1
ATOM 1214 N N . THR A 1 154 ? -12.359 -16.178 22.830 1.00 88.12 154 THR A N 1
ATOM 1215 C CA . THR A 1 154 ? -12.975 -16.625 21.578 1.00 88.12 154 THR A CA 1
ATOM 1216 C C . THR A 1 154 ? -13.413 -18.095 21.647 1.00 88.12 154 THR A C 1
ATOM 1218 O O . THR A 1 154 ? -14.452 -18.456 21.098 1.00 88.12 154 THR A O 1
ATOM 1221 N N . ASP A 1 155 ? -12.677 -18.964 22.342 1.00 89.06 155 ASP A N 1
ATOM 1222 C CA . ASP A 1 155 ? -13.108 -20.351 22.559 1.00 89.06 155 ASP A CA 1
ATOM 1223 C C . ASP A 1 155 ? -14.364 -20.440 23.430 1.00 89.06 155 ASP A C 1
ATOM 1225 O O . ASP A 1 155 ? -15.245 -21.255 23.145 1.00 89.06 155 ASP A O 1
ATOM 1229 N N . LEU A 1 156 ? -14.483 -19.579 24.444 1.00 90.75 156 LEU A N 1
ATOM 1230 C CA . LEU A 1 156 ? -15.703 -19.454 25.238 1.00 90.75 156 LEU A CA 1
ATOM 1231 C C . LEU A 1 156 ? -16.884 -18.974 24.375 1.00 90.75 156 LEU A C 1
ATOM 1233 O O . LEU A 1 156 ? -17.985 -19.505 24.522 1.00 90.75 156 LEU A O 1
ATOM 1237 N N . GLU A 1 157 ? -16.659 -18.050 23.429 1.00 89.56 157 GLU A N 1
ATOM 1238 C CA . GLU A 1 157 ? -17.695 -17.609 22.479 1.00 89.56 157 GLU A CA 1
ATOM 1239 C C . GLU A 1 157 ? -18.248 -18.781 21.656 1.00 89.56 157 GLU A C 1
ATOM 1241 O O . GLU A 1 157 ? -19.464 -18.940 21.522 1.00 89.56 157 GLU A O 1
ATOM 1246 N N . VAL A 1 158 ? -17.358 -19.628 21.122 1.00 88.12 158 VAL A N 1
ATOM 1247 C CA . VAL A 1 158 ? -17.753 -20.791 20.312 1.00 88.12 158 VAL A CA 1
ATOM 1248 C C . VAL A 1 158 ? -18.451 -21.844 21.166 1.00 88.12 158 VAL A C 1
ATOM 1250 O O . VAL A 1 158 ? -19.472 -22.383 20.745 1.00 88.12 158 VAL A O 1
ATOM 1253 N N . LEU A 1 159 ? -17.936 -22.127 22.365 1.00 88.19 159 LEU A N 1
ATOM 1254 C CA . LEU A 1 159 ? -18.526 -23.107 23.280 1.00 88.19 159 LEU A CA 1
ATOM 1255 C C . LEU A 1 159 ? -19.953 -22.748 23.687 1.00 88.19 159 LEU A C 1
ATOM 1257 O O . LEU A 1 159 ? -20.817 -23.618 23.731 1.00 88.19 159 LEU A O 1
ATOM 1261 N N . MET A 1 160 ? -20.195 -21.471 23.961 1.00 87.25 160 MET A N 1
ATOM 1262 C CA . MET A 1 160 ? -21.500 -20.977 24.398 1.00 87.25 160 MET A CA 1
ATOM 1263 C C . MET A 1 160 ? -22.393 -20.545 23.235 1.00 87.25 160 MET A C 1
ATOM 1265 O O . MET A 1 160 ? -23.552 -20.205 23.452 1.00 87.25 160 MET A O 1
ATOM 1269 N N . THR A 1 161 ? -21.864 -20.533 22.006 1.00 85.12 161 THR A N 1
ATOM 1270 C CA . THR A 1 161 ? -22.535 -19.977 20.818 1.00 85.12 161 THR A CA 1
ATOM 1271 C C . THR A 1 161 ? -23.056 -18.556 21.081 1.00 85.12 161 THR A C 1
ATOM 1273 O O . THR A 1 161 ? -24.155 -18.174 20.678 1.00 85.12 161 THR A O 1
ATOM 1276 N N . MET A 1 162 ? -22.268 -17.762 21.806 1.00 84.25 162 MET A N 1
ATOM 1277 C CA . MET A 1 162 ? -22.640 -16.419 22.235 1.00 84.25 162 MET A CA 1
ATOM 1278 C C . MET A 1 162 ? -21.432 -15.490 22.145 1.00 84.25 162 MET A C 1
ATOM 1280 O O . MET A 1 162 ? -20.324 -15.870 22.500 1.00 84.25 162 MET A O 1
ATOM 1284 N N . ALA A 1 163 ? -21.644 -14.266 21.666 1.00 84.19 163 ALA A N 1
ATOM 1285 C CA . ALA A 1 163 ? -20.580 -13.268 21.592 1.00 84.19 163 ALA A CA 1
ATOM 1286 C C . ALA A 1 163 ? -20.134 -12.826 22.996 1.00 84.19 163 ALA A C 1
ATOM 1288 O O . ALA A 1 163 ? -20.951 -12.782 23.920 1.00 84.19 163 ALA A O 1
ATOM 1289 N N . ARG A 1 164 ? -18.860 -12.449 23.148 1.00 86.00 164 ARG A N 1
ATOM 1290 C CA . ARG A 1 164 ? -18.259 -12.075 24.438 1.00 86.00 164 ARG A CA 1
ATOM 1291 C C . ARG A 1 164 ? -18.926 -10.898 25.138 1.00 86.00 164 ARG A C 1
ATOM 1293 O O . ARG A 1 164 ? -18.939 -10.837 26.364 1.00 86.00 164 ARG A O 1
ATOM 1300 N N . GLU A 1 165 ? -19.550 -10.008 24.372 1.00 84.19 165 GLU A N 1
ATOM 1301 C CA . GLU A 1 165 ? -20.345 -8.904 24.901 1.00 84.19 165 GLU A CA 1
ATOM 1302 C C . GLU A 1 165 ? -21.532 -9.420 25.744 1.00 84.19 165 GLU A C 1
ATOM 1304 O O . GLU A 1 165 ? -21.962 -8.759 26.684 1.00 84.19 165 GLU A O 1
ATOM 1309 N N . GLY A 1 166 ? -22.023 -10.638 25.475 1.00 80.62 166 GLY A N 1
ATOM 1310 C CA . GLY A 1 166 ? -23.018 -11.331 26.302 1.00 80.62 166 GLY A CA 1
ATOM 1311 C C . GLY A 1 166 ? -22.496 -11.801 27.668 1.00 80.62 166 GLY A C 1
ATOM 1312 O O . GLY A 1 166 ? -23.301 -12.081 28.552 1.00 80.62 166 GLY A O 1
ATOM 1313 N N . PHE A 1 167 ? -21.175 -11.852 27.859 1.00 85.12 167 PHE A N 1
ATOM 1314 C CA . PHE A 1 167 ? -20.507 -12.129 29.139 1.00 85.12 167 PHE A CA 1
ATOM 1315 C C . PHE A 1 167 ? -20.039 -10.854 29.854 1.00 85.12 167 PHE A C 1
ATOM 1317 O O . PHE A 1 167 ? -19.252 -10.931 30.793 1.00 85.12 167 PHE A O 1
ATOM 1324 N N . ASN A 1 168 ? -20.482 -9.679 29.397 1.00 85.50 168 ASN A N 1
ATOM 1325 C CA . ASN A 1 168 ? -20.014 -8.373 29.861 1.00 85.50 168 ASN A CA 1
ATOM 1326 C C . ASN A 1 168 ? -18.506 -8.110 29.655 1.00 85.50 168 ASN A C 1
ATOM 1328 O O . ASN A 1 168 ? -17.920 -7.280 30.357 1.00 85.50 168 ASN A O 1
ATOM 1332 N N . ILE A 1 169 ? -17.887 -8.772 28.672 1.00 87.12 169 ILE A N 1
ATOM 1333 C CA . ILE A 1 169 ? -16.497 -8.533 28.268 1.00 87.12 169 ILE A CA 1
ATOM 1334 C C . ILE A 1 169 ? -16.491 -7.711 26.977 1.00 87.12 169 ILE A C 1
ATOM 1336 O O . ILE A 1 169 ? -17.075 -8.118 25.970 1.00 87.12 169 ILE A O 1
ATOM 1340 N N . TYR A 1 170 ? -15.814 -6.562 26.989 1.00 83.44 170 TYR A N 1
ATOM 1341 C CA . TYR A 1 170 ? -15.839 -5.597 25.887 1.00 83.44 170 TYR A CA 1
ATOM 1342 C C . TYR A 1 170 ? -14.429 -5.185 25.427 1.00 83.44 170 TYR A C 1
ATOM 1344 O O . TYR A 1 170 ? -13.485 -5.180 26.218 1.00 83.44 170 TYR A O 1
ATOM 1352 N N . PRO A 1 171 ? -14.241 -4.841 24.141 1.00 74.56 171 PRO A N 1
ATOM 1353 C CA . PRO A 1 171 ? -13.021 -4.172 23.693 1.00 74.56 171 PRO A CA 1
ATOM 1354 C C . PRO A 1 171 ? -12.979 -2.714 24.186 1.00 74.56 171 PRO A C 1
ATOM 1356 O O . PRO A 1 171 ? -14.022 -2.143 24.499 1.00 74.56 171 PRO A O 1
ATOM 1359 N N . GLU A 1 172 ? -11.792 -2.097 24.194 1.00 75.38 172 GLU A N 1
ATOM 1360 C CA . GLU A 1 172 ? -11.657 -0.655 24.457 1.00 75.38 172 GLU A CA 1
ATOM 1361 C C . GLU A 1 172 ? -12.460 0.184 23.445 1.00 75.38 172 GLU A C 1
ATOM 1363 O O . GLU A 1 172 ? -12.516 -0.112 22.243 1.00 75.38 172 GLU A O 1
ATOM 1368 N N . GLU A 1 173 ? -13.093 1.242 23.948 1.00 74.88 173 GLU A N 1
ATOM 1369 C CA . GLU A 1 173 ? -13.943 2.141 23.171 1.00 74.88 173 GLU A CA 1
ATOM 1370 C C . GLU A 1 173 ? -13.103 3.186 22.430 1.00 74.88 173 GLU A C 1
ATOM 1372 O O . GLU A 1 173 ? -12.254 3.848 23.020 1.00 74.88 173 GLU A O 1
ATOM 1377 N N . ARG A 1 174 ? -13.364 3.372 21.131 1.00 80.31 174 ARG A N 1
ATOM 1378 C CA . ARG A 1 174 ? -12.660 4.374 20.303 1.00 80.31 174 ARG A CA 1
ATOM 1379 C C . ARG A 1 174 ? -13.540 5.127 19.306 1.00 80.31 174 ARG A C 1
ATOM 1381 O O . ARG A 1 174 ? -13.047 5.976 18.576 1.00 80.31 174 ARG A O 1
ATOM 1388 N N . SER A 1 175 ? -14.825 4.791 19.237 1.00 89.00 175 SER A N 1
ATOM 1389 C CA . SER A 1 175 ? -15.779 5.377 18.292 1.00 89.00 175 SER A CA 1
ATOM 1390 C C . SER A 1 175 ? -16.720 6.342 19.001 1.00 89.00 175 SER A C 1
ATOM 1392 O O . SER A 1 175 ? -16.985 6.179 20.190 1.00 89.00 175 SER A O 1
ATOM 1394 N N . ALA A 1 176 ? -17.278 7.292 18.256 1.00 92.12 176 ALA A N 1
ATOM 1395 C CA . ALA A 1 176 ? -18.207 8.292 18.778 1.00 92.12 176 ALA A CA 1
ATOM 1396 C C . ALA A 1 176 ? -19.444 8.420 17.880 1.00 92.12 176 ALA A C 1
ATOM 1398 O O . ALA A 1 176 ? -19.381 8.136 16.685 1.00 92.12 176 ALA A O 1
ATOM 1399 N N . ILE A 1 177 ? -20.567 8.845 18.452 1.00 94.12 177 ILE A N 1
ATOM 1400 C CA . ILE A 1 177 ? -21.821 9.144 17.754 1.00 94.12 177 ILE A CA 1
ATOM 1401 C C . ILE A 1 177 ? -22.289 10.551 18.120 1.00 94.12 177 ILE A C 1
ATOM 1403 O O . ILE A 1 177 ? -22.166 10.973 19.267 1.00 94.12 177 ILE A O 1
ATOM 1407 N N . PHE A 1 178 ? -22.839 11.277 17.155 1.00 94.44 178 PHE A N 1
ATOM 1408 C CA . PHE A 1 178 ? -23.391 12.606 17.371 1.00 94.44 178 PHE A CA 1
ATOM 1409 C C . PHE A 1 178 ? -24.598 12.857 16.466 1.00 94.44 178 PHE A C 1
ATOM 1411 O O . PHE A 1 178 ? -24.582 12.536 15.279 1.00 94.44 178 PHE A O 1
ATOM 1418 N N . GLY A 1 179 ? -25.643 13.475 17.007 1.00 91.75 179 GLY A N 1
ATOM 1419 C CA . GLY A 1 179 ? -26.784 13.947 16.226 1.00 91.75 179 GLY A CA 1
ATOM 1420 C C . GLY A 1 179 ? -28.106 13.815 16.969 1.00 91.75 179 GLY A C 1
ATOM 1421 O O . GLY A 1 179 ? -28.148 13.416 18.128 1.00 91.75 179 GLY A O 1
ATOM 1422 N N . ASN A 1 180 ? -29.201 14.161 16.290 1.00 90.31 180 ASN A N 1
ATOM 1423 C CA . ASN A 1 180 ? -30.515 14.253 16.921 1.00 90.31 180 ASN A CA 1
ATOM 1424 C C . ASN A 1 180 ? -31.127 12.866 17.186 1.00 90.31 180 ASN A C 1
ATOM 1426 O O . ASN A 1 180 ? -31.898 12.325 16.382 1.00 90.31 180 ASN A O 1
ATOM 1430 N N . MET A 1 181 ? -30.780 12.288 18.326 1.00 91.81 181 MET A N 1
ATOM 1431 C CA . MET A 1 181 ? -31.342 11.044 18.822 1.00 91.81 181 MET A CA 1
ATOM 1432 C C . MET A 1 181 ? -31.290 11.040 20.339 1.00 91.81 181 MET A C 1
ATOM 1434 O O . MET A 1 181 ? -30.253 11.290 20.942 1.00 91.81 181 MET A O 1
ATOM 1438 N N . THR A 1 182 ? -32.414 10.688 20.945 1.00 92.00 182 THR A N 1
ATOM 1439 C CA . THR A 1 182 ? -32.507 10.441 22.375 1.00 92.00 182 THR A CA 1
ATOM 144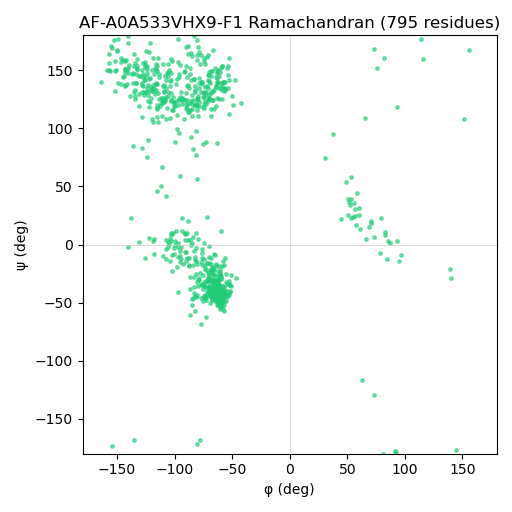0 C C . THR A 1 182 ? -32.480 8.941 22.616 1.00 92.00 182 THR A C 1
ATOM 1442 O O . THR A 1 182 ? -33.324 8.201 22.099 1.00 92.00 182 THR A O 1
ATOM 1445 N N . ILE A 1 183 ? -31.519 8.500 23.417 1.00 91.69 183 ILE A N 1
ATOM 1446 C CA . ILE A 1 183 ? -31.412 7.121 23.888 1.00 91.69 183 ILE A CA 1
ATOM 1447 C C . ILE A 1 183 ? -31.841 7.024 25.352 1.00 91.69 183 ILE A C 1
ATOM 1449 O O . ILE A 1 183 ? -31.687 7.978 26.113 1.00 91.69 183 ILE A O 1
ATOM 1453 N N . GLY A 1 184 ? -32.379 5.874 25.746 1.00 88.56 184 GLY A N 1
ATOM 1454 C CA . GLY A 1 184 ? -32.698 5.528 27.128 1.00 88.56 184 GLY A CA 1
ATOM 1455 C C . GLY A 1 184 ? -31.749 4.445 27.625 1.00 88.56 184 GLY A C 1
ATOM 1456 O O . GLY A 1 184 ? -31.650 3.380 27.013 1.00 88.56 184 GLY A O 1
ATOM 1457 N N . TYR A 1 185 ? -31.038 4.708 28.720 1.00 85.81 185 TYR A N 1
ATOM 1458 C CA . TYR A 1 185 ? -30.123 3.725 29.288 1.00 85.81 185 TYR A CA 1
ATOM 1459 C C . TYR A 1 185 ? -30.886 2.565 29.930 1.00 85.81 185 TYR A C 1
ATOM 1461 O O . TYR A 1 185 ? -31.822 2.758 30.706 1.00 85.81 185 TYR A O 1
ATOM 1469 N N . THR A 1 186 ? -30.424 1.352 29.635 1.00 76.31 186 THR A N 1
ATOM 1470 C CA . THR A 1 186 ? -30.931 0.089 30.196 1.00 76.31 186 THR A CA 1
ATOM 1471 C C . THR A 1 186 ? -29.963 -0.530 31.204 1.00 76.31 186 THR A C 1
ATOM 1473 O O . THR A 1 186 ? -30.178 -1.650 31.657 1.00 76.31 186 THR A O 1
ATOM 1476 N N . VAL A 1 187 ? -28.853 0.153 31.508 1.00 75.75 187 VAL A N 1
ATOM 1477 C CA . VAL A 1 187 ? -27.828 -0.351 32.428 1.00 75.75 187 VAL A CA 1
ATOM 1478 C C . VAL A 1 187 ? -28.178 -0.013 33.885 1.00 75.75 187 VAL A C 1
ATOM 1480 O O . VAL A 1 187 ? -28.650 1.099 34.151 1.00 75.75 187 VAL A O 1
ATOM 1483 N N . PRO A 1 188 ? -27.908 -0.922 34.842 1.00 65.69 188 PRO A N 1
ATOM 1484 C CA . PRO A 1 188 ? -28.221 -0.718 36.257 1.00 65.69 188 PRO A CA 1
ATOM 1485 C C . PRO A 1 188 ? -27.648 0.589 36.813 1.00 65.69 188 PRO A C 1
ATOM 1487 O O . PRO A 1 188 ? -26.495 0.934 36.563 1.00 65.69 188 PRO A O 1
ATOM 1490 N N . GLY A 1 189 ? -28.459 1.331 37.570 1.00 72.25 189 GLY A N 1
ATOM 1491 C CA . GLY A 1 189 ? -28.089 2.641 38.131 1.00 72.25 189 GLY A CA 1
ATOM 1492 C C . GLY A 1 189 ? -28.292 3.836 37.186 1.00 72.25 189 GLY A C 1
ATOM 1493 O O . GLY A 1 189 ? -28.286 4.985 37.638 1.00 72.25 189 GLY A O 1
ATOM 1494 N N . TYR A 1 190 ? -28.536 3.585 35.896 1.00 76.06 190 TYR A N 1
ATOM 1495 C CA . TYR A 1 190 ? -28.912 4.602 34.905 1.00 76.06 190 TYR A CA 1
ATOM 1496 C C . TYR A 1 190 ? -30.253 4.297 34.218 1.00 76.06 190 TYR A C 1
ATOM 1498 O O . TYR A 1 190 ? -30.660 5.040 33.330 1.00 76.06 190 TYR A O 1
ATOM 1506 N N . GLU A 1 191 ? -30.958 3.250 34.655 1.00 77.00 191 GLU A N 1
ATOM 1507 C CA . GLU A 1 191 ? -32.279 2.855 34.157 1.00 77.00 191 GLU A CA 1
ATOM 1508 C C . GLU A 1 191 ? -33.257 4.040 34.138 1.00 77.00 191 GLU A C 1
ATOM 1510 O O . GLU A 1 191 ? -33.424 4.763 35.122 1.00 77.00 191 GLU A O 1
ATOM 1515 N N . GLY A 1 192 ? -33.883 4.267 32.981 1.00 71.06 192 GLY A N 1
ATOM 1516 C CA . GLY A 1 192 ? -34.843 5.355 32.777 1.00 71.06 192 GLY A CA 1
ATOM 1517 C C . GLY A 1 192 ? -34.221 6.742 32.572 1.00 71.06 192 GLY A C 1
ATOM 1518 O O . GLY A 1 192 ? -34.942 7.672 32.206 1.00 71.06 192 GLY A O 1
ATOM 1519 N N . LYS A 1 193 ? -32.899 6.908 32.736 1.00 85.25 193 LYS A N 1
ATOM 1520 C CA . LYS A 1 193 ? -32.214 8.139 32.319 1.00 85.25 193 LYS A CA 1
ATOM 1521 C C . LYS A 1 193 ? -32.112 8.175 30.802 1.00 85.25 193 LYS A C 1
ATOM 1523 O O . LYS A 1 193 ? -31.752 7.187 30.160 1.00 85.25 193 LYS A O 1
ATOM 1528 N N . THR A 1 194 ? -32.402 9.340 30.242 1.00 88.62 194 THR A N 1
ATOM 1529 C CA . THR A 1 194 ? -32.282 9.591 28.809 1.00 88.62 194 THR A CA 1
ATOM 1530 C C . THR A 1 194 ? -31.069 10.467 28.526 1.00 88.62 194 THR A C 1
ATOM 1532 O O . THR A 1 194 ? -30.696 11.305 29.347 1.00 88.62 194 THR A O 1
ATOM 1535 N N . LEU A 1 195 ? -30.441 10.253 27.373 1.00 89.62 195 LEU A N 1
ATOM 1536 C CA . LEU A 1 195 ? -29.354 11.080 26.866 1.00 89.62 195 LEU A CA 1
ATOM 1537 C C . LEU A 1 195 ? -29.673 11.502 25.438 1.00 89.62 195 LEU A C 1
ATOM 1539 O O . LEU A 1 195 ? -30.012 10.667 24.600 1.00 89.62 195 LEU A O 1
ATOM 1543 N N . ASP A 1 196 ? -29.536 12.795 25.170 1.00 89.62 196 ASP A N 1
ATOM 1544 C CA . ASP A 1 196 ? -29.512 13.316 23.811 1.00 89.62 196 ASP A CA 1
ATOM 1545 C C . ASP A 1 196 ? -28.091 13.213 23.242 1.00 89.62 196 ASP A C 1
ATOM 1547 O O . ASP A 1 196 ? -27.137 13.727 23.828 1.00 89.62 196 ASP A O 1
ATOM 1551 N N . LEU A 1 197 ? -27.943 12.548 22.098 1.00 90.62 197 LEU A N 1
ATOM 1552 C CA . LEU A 1 197 ? -26.654 12.347 21.438 1.00 90.62 197 LEU A CA 1
ATOM 1553 C C . LEU A 1 197 ? -26.081 13.636 20.829 1.00 90.62 197 LEU A C 1
ATOM 1555 O O . LEU A 1 197 ? -24.907 13.649 20.466 1.00 90.62 197 LEU A O 1
ATOM 1559 N N . SER A 1 198 ? -26.856 14.725 20.753 1.00 87.25 198 SER A N 1
ATOM 1560 C CA . SER A 1 198 ? -26.331 16.066 20.450 1.00 87.25 198 SER A CA 1
ATOM 1561 C C . SER A 1 198 ? -25.813 16.842 21.668 1.00 87.25 198 SER A C 1
ATOM 1563 O O . SER A 1 198 ? -25.329 17.960 21.511 1.00 87.25 198 SER A O 1
ATOM 1565 N N . ALA A 1 199 ? -25.881 16.282 22.881 1.00 83.06 199 ALA A N 1
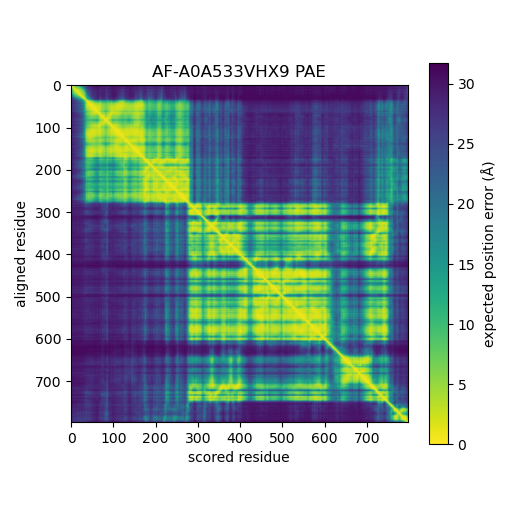ATOM 1566 C CA . ALA A 1 199 ? -25.518 17.007 24.101 1.00 83.06 199 ALA A CA 1
ATOM 1567 C C . ALA A 1 199 ? -24.004 17.216 24.294 1.00 83.06 199 ALA A C 1
ATOM 1569 O O . ALA A 1 199 ? -23.617 18.100 25.057 1.00 83.06 199 ALA A O 1
ATOM 1570 N N . HIS A 1 200 ? -23.151 16.416 23.641 1.00 85.62 200 HIS A N 1
ATOM 1571 C CA . HIS A 1 200 ? -21.696 16.492 23.802 1.00 85.62 200 HIS A CA 1
ATOM 1572 C C . HIS A 1 200 ? -21.019 16.997 22.518 1.00 85.62 200 HIS A C 1
ATOM 1574 O O . HIS A 1 200 ? -21.161 16.337 21.489 1.00 85.62 200 HIS A O 1
ATOM 1580 N N . PRO A 1 201 ? -20.261 18.112 22.552 1.00 79.31 201 PRO A N 1
ATOM 1581 C CA . PRO A 1 201 ? -19.718 18.751 21.348 1.00 79.31 201 PRO A CA 1
ATOM 1582 C C . PRO A 1 201 ? -18.751 17.859 20.556 1.00 79.31 201 PRO A C 1
ATOM 1584 O O . PRO A 1 201 ? -18.729 17.931 19.335 1.00 79.31 201 PRO A O 1
ATOM 1587 N N . ASP A 1 202 ? -18.018 16.965 21.222 1.00 80.06 202 ASP A N 1
ATOM 1588 C CA . ASP A 1 202 ? -17.095 16.027 20.561 1.00 80.06 202 ASP A CA 1
ATOM 1589 C C . ASP A 1 202 ? -17.751 14.695 20.156 1.00 80.06 202 ASP A C 1
ATOM 1591 O O . ASP A 1 202 ? -17.069 13.736 19.794 1.00 80.06 202 ASP A O 1
ATOM 1595 N N . GLY A 1 203 ? -19.078 14.596 20.254 1.00 86.44 203 GLY A N 1
ATOM 1596 C CA . GLY A 1 203 ? -19.779 13.320 20.170 1.00 86.44 203 GLY A CA 1
ATOM 1597 C C . GLY A 1 203 ? -19.773 12.547 21.484 1.00 86.44 203 GLY A C 1
ATOM 1598 O O . GLY A 1 203 ? -18.979 12.783 22.392 1.00 86.44 203 GLY A O 1
ATOM 1599 N N . VAL A 1 204 ? -20.709 11.611 21.586 1.00 90.88 204 VAL A N 1
ATOM 1600 C CA . VAL A 1 204 ? -20.831 10.679 22.706 1.00 90.88 204 VAL A CA 1
ATOM 1601 C C . VAL A 1 204 ? -20.101 9.391 22.344 1.00 90.88 204 VAL A C 1
ATOM 1603 O O . VAL A 1 204 ? -20.314 8.832 21.268 1.00 90.88 204 VAL A O 1
ATOM 1606 N N . MET A 1 205 ? -19.252 8.896 23.242 1.00 90.44 205 MET A N 1
ATOM 1607 C CA . MET A 1 205 ? -18.520 7.644 23.039 1.00 90.44 205 MET A CA 1
ATOM 1608 C C . MET A 1 205 ? -19.467 6.445 22.885 1.00 90.44 205 MET A C 1
ATOM 1610 O O . MET A 1 205 ? -20.429 6.275 23.640 1.00 90.44 205 MET A O 1
ATOM 1614 N N . ILE A 1 206 ? -19.188 5.590 21.898 1.00 89.69 206 ILE A N 1
ATOM 1615 C CA . ILE A 1 206 ? -19.955 4.367 21.637 1.00 89.69 206 ILE A CA 1
ATOM 1616 C C . ILE A 1 206 ? -19.434 3.246 22.540 1.00 89.69 206 ILE A C 1
ATOM 1618 O O . ILE A 1 206 ? -18.641 2.394 22.128 1.00 89.69 206 ILE A O 1
ATOM 1622 N N . GLY A 1 207 ? -19.929 3.254 23.775 1.00 84.75 207 GLY A N 1
ATOM 1623 C CA . GLY A 1 207 ? -19.654 2.228 24.776 1.00 84.75 207 GLY A CA 1
ATOM 1624 C C . GLY A 1 207 ? -20.722 1.144 24.911 1.00 84.75 207 GLY A C 1
ATOM 1625 O O . GLY A 1 207 ? -21.776 1.223 24.267 1.00 84.75 207 GLY A O 1
ATOM 1626 N N . PRO A 1 208 ? -20.503 0.128 25.769 1.00 77.50 208 PRO A N 1
ATOM 1627 C CA . PRO A 1 208 ? -21.452 -0.953 26.043 1.00 77.50 208 PRO A CA 1
ATOM 1628 C C . PRO A 1 208 ? -22.848 -0.458 26.428 1.00 77.50 208 PRO A C 1
ATOM 1630 O O . PRO A 1 208 ? -23.857 -0.955 25.916 1.00 77.50 208 PRO A O 1
ATOM 1633 N N . ALA A 1 209 ? -22.906 0.568 27.282 1.00 82.31 209 ALA A N 1
ATOM 1634 C CA . ALA A 1 209 ? -24.157 1.151 27.756 1.00 82.31 209 ALA A CA 1
ATOM 1635 C C . ALA A 1 209 ? -24.949 1.819 26.623 1.00 82.31 209 ALA A C 1
ATOM 1637 O O . ALA A 1 209 ? -26.158 1.637 26.528 1.00 82.31 209 ALA A O 1
ATOM 1638 N N . LEU A 1 210 ? -24.270 2.543 25.726 1.00 86.19 210 LEU A N 1
ATOM 1639 C CA . LEU A 1 210 ? -24.903 3.180 24.568 1.00 86.19 210 LEU A CA 1
ATOM 1640 C C . LEU A 1 210 ? -25.321 2.142 23.520 1.00 86.19 210 LEU A C 1
ATOM 1642 O O . LEU A 1 210 ? -26.412 2.203 22.962 1.00 86.19 210 LEU A O 1
ATOM 1646 N N . THR A 1 211 ? -24.467 1.149 23.284 1.00 84.50 211 THR A N 1
ATOM 1647 C CA . THR A 1 211 ? -24.672 0.092 22.286 1.00 84.50 211 THR A CA 1
ATOM 1648 C C . THR A 1 211 ? -25.914 -0.757 22.580 1.00 84.50 211 THR A C 1
ATOM 1650 O O . THR A 1 211 ? -26.548 -1.273 21.654 1.00 84.50 211 THR A O 1
ATOM 1653 N N . THR A 1 212 ? -26.274 -0.902 23.858 1.00 80.00 212 THR A N 1
ATOM 1654 C CA . THR A 1 212 ? -27.439 -1.669 24.330 1.00 80.00 212 THR A CA 1
ATOM 1655 C C . THR A 1 212 ? -28.654 -0.810 24.679 1.00 80.00 212 THR A C 1
ATOM 1657 O O . THR A 1 212 ? -29.732 -1.369 24.861 1.00 80.00 212 THR A O 1
ATOM 1660 N N . ALA A 1 213 ? -28.511 0.519 24.695 1.00 86.00 213 ALA A N 1
ATOM 1661 C CA . ALA A 1 213 ? -29.585 1.451 25.016 1.00 86.00 213 ALA A CA 1
ATOM 1662 C C . ALA A 1 213 ? -30.797 1.316 24.077 1.00 86.00 213 ALA A C 1
ATOM 1664 O O . ALA A 1 213 ? -30.684 0.905 22.911 1.00 86.00 213 ALA A O 1
ATOM 1665 N N . GLU A 1 214 ? -31.966 1.697 24.587 1.00 87.50 214 GLU A N 1
ATOM 1666 C CA . GLU A 1 214 ? -33.201 1.768 23.810 1.00 87.50 214 GLU A CA 1
ATOM 1667 C C . GLU A 1 214 ? -33.269 3.084 23.031 1.00 87.50 214 GLU A C 1
ATOM 1669 O O . GLU A 1 214 ? -32.967 4.158 23.555 1.00 87.50 214 GLU A O 1
ATOM 1674 N N . PHE A 1 215 ? -33.677 3.010 21.764 1.00 91.25 215 PHE A N 1
ATOM 1675 C CA . PHE A 1 215 ? -33.904 4.198 20.947 1.00 91.25 215 PHE A CA 1
ATOM 1676 C C . PHE A 1 215 ? -35.273 4.788 21.298 1.00 91.25 215 PHE A C 1
ATOM 1678 O O . PHE A 1 215 ? -36.301 4.187 20.997 1.00 91.25 215 PHE A O 1
ATOM 1685 N N . VAL A 1 216 ? -35.290 5.953 21.950 1.00 88.44 216 VAL A N 1
ATOM 1686 C CA . VAL A 1 216 ? -36.532 6.589 22.421 1.00 88.44 216 VAL A CA 1
ATOM 1687 C C . VAL A 1 216 ? -37.159 7.418 21.309 1.00 88.44 216 VAL A C 1
ATOM 1689 O O . VAL A 1 216 ? -38.341 7.276 21.005 1.00 88.44 216 VAL A O 1
ATOM 1692 N N . ASN A 1 217 ? -36.370 8.306 20.705 1.00 86.25 217 ASN A N 1
ATOM 1693 C CA . ASN A 1 217 ? -36.819 9.179 19.628 1.00 86.25 217 ASN A CA 1
ATOM 1694 C C . ASN A 1 217 ? -35.632 9.625 18.771 1.00 86.25 217 ASN A C 1
ATOM 1696 O O . ASN A 1 217 ? -34.523 9.800 19.273 1.00 86.25 217 ASN A O 1
ATOM 1700 N N . THR A 1 218 ? -35.866 9.867 17.487 1.00 88.69 218 THR A N 1
ATOM 1701 C CA . THR A 1 218 ? -34.883 10.482 16.600 1.00 88.69 218 THR A CA 1
ATOM 1702 C C . THR A 1 218 ? -35.578 11.294 15.516 1.00 88.69 218 THR A C 1
ATOM 1704 O O . THR A 1 218 ? -36.594 10.878 14.961 1.00 88.69 218 THR A O 1
ATOM 1707 N N . LYS A 1 219 ? -35.028 12.472 15.210 1.00 85.69 219 LYS A N 1
ATOM 1708 C CA . LYS A 1 219 ? -35.411 13.248 14.019 1.00 85.69 219 LYS A CA 1
ATOM 1709 C C . LYS A 1 219 ? -34.497 12.964 12.828 1.00 85.69 219 LYS A C 1
ATOM 1711 O O . LYS A 1 219 ? -34.695 13.555 11.764 1.00 85.69 219 LYS A O 1
ATOM 1716 N N . ALA A 1 220 ? -33.486 12.117 13.014 1.00 83.12 220 ALA A N 1
ATOM 1717 C CA . ALA A 1 220 ? -32.574 11.753 11.952 1.00 83.12 220 ALA A CA 1
ATOM 1718 C C . ALA A 1 220 ? -33.272 10.851 10.931 1.00 83.12 220 ALA A C 1
ATOM 1720 O O . ALA A 1 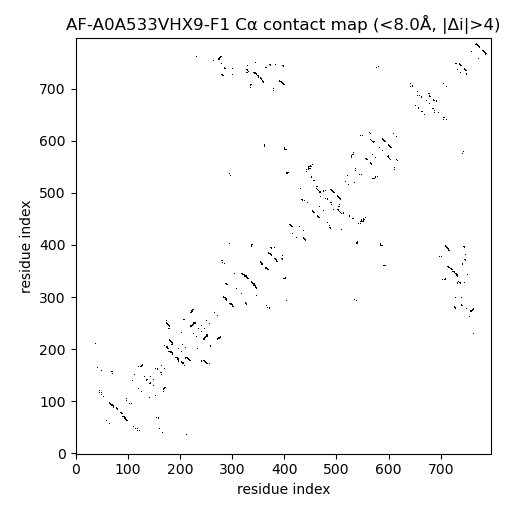220 ? -34.084 9.996 11.277 1.00 83.12 220 ALA A O 1
ATOM 1721 N N . LYS A 1 221 ? -32.949 11.066 9.661 1.00 74.56 221 LYS A N 1
ATOM 1722 C CA . LYS A 1 221 ? -33.454 10.329 8.505 1.00 74.56 221 LYS A CA 1
ATOM 1723 C C . LYS A 1 221 ? -32.392 9.448 7.860 1.00 74.56 221 LYS A C 1
ATOM 1725 O O . LYS A 1 221 ? -32.734 8.636 7.013 1.00 74.56 221 LYS A O 1
ATOM 1730 N N . MET A 1 222 ? -31.130 9.588 8.266 1.00 70.94 222 MET A N 1
ATOM 1731 C CA . MET A 1 222 ? -30.020 8.756 7.805 1.00 70.94 222 MET A CA 1
ATOM 1732 C C . MET A 1 222 ? -28.882 8.703 8.828 1.00 70.94 222 MET A C 1
ATOM 1734 O O . MET A 1 222 ? -28.851 9.484 9.783 1.00 70.94 222 MET A O 1
ATOM 1738 N N . VAL A 1 223 ? -27.933 7.799 8.607 1.00 76.56 223 VAL A N 1
ATOM 1739 C CA . VAL A 1 223 ? -26.687 7.672 9.368 1.00 76.56 223 VAL A CA 1
ATOM 1740 C C . VAL A 1 223 ? -25.505 7.910 8.428 1.00 76.56 223 VAL A C 1
ATOM 1742 O O . VAL A 1 223 ? -25.474 7.352 7.336 1.00 76.56 223 VAL A O 1
ATOM 1745 N N . LEU A 1 224 ? -24.531 8.707 8.859 1.00 67.44 224 LEU A N 1
ATOM 1746 C CA . LEU A 1 224 ? -23.260 8.951 8.180 1.00 67.44 224 LEU A CA 1
ATOM 1747 C C . LEU A 1 224 ? -22.124 8.392 9.037 1.00 67.44 224 LEU A C 1
ATOM 1749 O O . LEU A 1 224 ? -21.777 8.967 10.067 1.00 67.44 224 LEU A O 1
ATOM 1753 N N . ALA A 1 225 ? -21.555 7.264 8.623 1.00 73.12 225 ALA A N 1
ATOM 1754 C CA . ALA A 1 225 ? -20.370 6.687 9.237 1.00 73.12 225 ALA A CA 1
ATOM 1755 C C . ALA A 1 225 ? -19.110 7.296 8.606 1.00 73.12 225 ALA A C 1
ATOM 1757 O O . ALA A 1 225 ? -18.898 7.217 7.402 1.00 73.12 225 ALA A O 1
ATOM 1758 N N . ILE A 1 226 ? -18.273 7.908 9.427 1.00 68.62 226 ILE A N 1
ATOM 1759 C CA . ILE A 1 226 ? -17.119 8.709 9.044 1.00 68.62 226 ILE A CA 1
ATOM 1760 C C . ILE A 1 226 ? -15.875 7.995 9.555 1.00 68.62 226 ILE A C 1
ATOM 1762 O O . ILE A 1 226 ? -15.740 7.785 10.761 1.00 68.62 226 ILE A O 1
ATOM 1766 N N . GLU A 1 227 ? -14.962 7.619 8.658 1.00 62.62 227 GLU A N 1
ATOM 1767 C CA . GLU A 1 227 ? -13.743 6.909 9.061 1.00 62.62 227 GLU A CA 1
ATOM 1768 C C . GLU A 1 227 ? -12.827 7.770 9.937 1.00 62.62 227 GLU A C 1
ATOM 1770 O O . GLU A 1 227 ? -12.259 7.289 10.924 1.00 62.62 227 GLU A O 1
ATOM 1775 N N . LYS A 1 228 ? -12.729 9.060 9.600 1.00 61.59 228 LYS A N 1
ATOM 1776 C CA . LYS A 1 228 ? -11.805 10.004 10.228 1.00 61.59 228 LYS A CA 1
ATOM 1777 C C . LYS A 1 228 ? -12.445 10.815 11.334 1.00 61.59 228 LYS A C 1
ATOM 1779 O O . LYS A 1 228 ? -13.356 11.605 11.093 1.00 61.59 228 LYS A O 1
ATOM 1784 N N . GLY A 1 229 ? -11.833 10.746 12.515 1.00 64.31 229 GLY A N 1
ATOM 1785 C CA . GLY A 1 229 ? -12.217 11.573 13.659 1.00 64.31 229 GLY A CA 1
ATOM 1786 C C . GLY A 1 229 ? -12.173 13.076 13.369 1.00 64.31 229 GLY A C 1
ATOM 1787 O O . GLY A 1 229 ? -13.104 13.780 13.735 1.00 64.31 229 GLY A O 1
ATOM 1788 N N . GLY A 1 230 ? -11.161 13.564 12.639 1.00 61.09 230 GLY A N 1
ATOM 1789 C CA . GLY A 1 230 ? -11.073 14.988 12.283 1.00 61.09 230 GLY A CA 1
ATOM 1790 C C . GLY A 1 230 ? -12.242 15.473 11.414 1.00 61.09 230 GLY A C 1
ATOM 1791 O O . GLY A 1 230 ? -12.804 16.534 11.674 1.00 61.09 230 GLY A O 1
ATOM 1792 N N . LEU A 1 231 ? -12.658 14.668 10.428 1.00 57.12 231 LEU A N 1
ATOM 1793 C CA . LEU A 1 231 ? -13.812 14.977 9.577 1.00 57.12 231 LEU A CA 1
ATOM 1794 C C . LEU A 1 231 ? -15.123 14.912 10.370 1.00 57.12 231 LEU A C 1
ATOM 1796 O O . LEU A 1 231 ? -16.006 15.743 10.179 1.00 57.12 231 LEU A O 1
ATOM 1800 N N . PHE A 1 232 ? -15.231 13.962 11.299 1.00 72.62 232 PHE A N 1
ATOM 1801 C CA . PHE A 1 232 ? -16.367 13.866 12.208 1.00 72.62 232 PHE A CA 1
ATOM 1802 C C . PHE A 1 232 ? -16.522 15.128 13.065 1.00 72.62 232 PHE A C 1
ATOM 1804 O O . PHE A 1 232 ? -17.604 15.712 13.072 1.00 72.62 232 PHE A O 1
ATOM 1811 N N . THR A 1 233 ? -15.450 15.604 13.707 1.00 71.12 233 THR A N 1
ATOM 1812 C CA . THR A 1 233 ? -15.477 16.860 14.477 1.00 71.12 233 THR A CA 1
ATOM 1813 C C . THR A 1 233 ? -15.869 18.037 13.585 1.00 71.12 233 THR A C 1
ATOM 1815 O O . THR A 1 233 ? -16.757 18.813 13.935 1.00 71.12 233 THR A O 1
ATOM 1818 N N . ARG A 1 234 ? -15.306 18.118 12.374 1.00 62.84 234 ARG A N 1
ATOM 1819 C CA . ARG A 1 234 ? -15.640 19.176 11.414 1.00 62.84 234 ARG A CA 1
ATOM 1820 C C . ARG A 1 234 ? -17.112 19.167 10.992 1.00 62.84 234 ARG A C 1
ATOM 1822 O O . ARG A 1 234 ? -17.726 20.220 10.859 1.00 62.84 234 ARG A O 1
ATOM 1829 N N . PHE A 1 235 ? -17.708 17.991 10.813 1.00 73.19 235 PHE A N 1
ATOM 1830 C CA . PHE A 1 235 ? -19.125 17.851 10.457 1.00 73.19 235 PHE A CA 1
ATOM 1831 C C . PHE A 1 235 ? -20.063 18.280 11.589 1.00 73.19 235 PHE A C 1
ATOM 1833 O O . PHE A 1 235 ? -21.184 18.736 11.332 1.00 73.19 235 PHE A O 1
ATOM 1840 N N . ILE A 1 236 ? -19.616 18.140 12.838 1.00 78.94 236 ILE A N 1
ATOM 1841 C CA . ILE A 1 236 ? -20.322 18.688 13.994 1.00 78.94 236 ILE A CA 1
ATOM 1842 C C . ILE A 1 236 ? -20.240 20.218 13.966 1.00 78.94 236 ILE A C 1
ATOM 1844 O O . ILE A 1 236 ? -21.289 20.864 14.007 1.00 78.94 236 ILE A O 1
ATOM 1848 N N . GLU A 1 237 ? -19.037 20.785 13.805 1.00 69.06 237 GLU A N 1
ATOM 1849 C CA . GLU A 1 237 ? -18.803 22.239 13.709 1.00 69.06 237 GLU A CA 1
ATOM 1850 C C . GLU A 1 237 ? -19.641 22.893 12.600 1.00 69.06 237 GLU A C 1
ATOM 1852 O O . GLU A 1 237 ? -20.277 23.925 12.813 1.00 69.06 237 GLU A O 1
ATOM 1857 N N . GLU A 1 238 ? -19.688 22.268 11.421 1.00 67.06 238 GLU A N 1
ATOM 1858 C CA . GLU A 1 238 ? -20.424 22.758 10.249 1.00 67.06 238 GLU A CA 1
ATOM 1859 C C . GLU A 1 238 ? -21.915 22.374 10.255 1.00 67.06 238 GLU A C 1
ATOM 1861 O O . GLU A 1 238 ? -22.639 22.634 9.292 1.00 67.06 238 GLU A O 1
ATOM 1866 N N . LYS A 1 239 ? -22.404 21.772 11.347 1.00 75.50 239 LYS A N 1
ATOM 1867 C CA . LYS A 1 239 ? -23.816 21.411 11.558 1.00 75.50 239 LYS A CA 1
ATOM 1868 C C . LYS A 1 239 ? -24.418 20.525 10.462 1.00 75.50 239 LYS A C 1
ATOM 1870 O O . LYS A 1 239 ? -25.611 20.596 10.153 1.00 75.50 239 LYS A O 1
ATOM 1875 N N . VAL A 1 240 ? -23.615 19.620 9.905 1.00 65.56 240 VAL A N 1
ATOM 1876 C CA . VAL A 1 240 ? -24.036 18.673 8.855 1.00 65.56 240 VAL A CA 1
ATOM 1877 C C . VAL A 1 240 ? -25.195 17.789 9.337 1.00 65.56 240 VAL A C 1
ATOM 1879 O O . VAL A 1 240 ? -26.150 17.545 8.600 1.00 65.56 240 VAL A O 1
ATOM 1882 N N . HIS A 1 241 ? -25.159 17.375 10.605 1.00 77.94 241 HIS A N 1
ATOM 1883 C CA . HIS A 1 241 ? -26.207 16.590 11.263 1.00 77.94 241 HIS A CA 1
ATOM 1884 C C . HIS A 1 241 ? -27.584 17.287 11.280 1.00 77.94 241 HIS A C 1
ATOM 1886 O O . HIS A 1 241 ? -28.603 16.615 11.125 1.00 77.94 241 HIS A O 1
ATOM 1892 N N . GLU A 1 242 ? -27.642 18.619 11.416 1.00 79.50 242 GLU A N 1
ATOM 1893 C CA . GLU A 1 242 ? -28.889 19.397 11.319 1.00 79.50 242 GLU A CA 1
ATOM 1894 C C . GLU A 1 242 ? -29.335 19.527 9.861 1.00 79.50 242 GLU A C 1
ATOM 1896 O O . GLU A 1 242 ? -30.492 19.248 9.534 1.00 79.50 242 GLU A O 1
ATOM 1901 N N . ARG A 1 243 ? -28.403 19.912 8.978 1.00 65.69 243 ARG A N 1
ATOM 1902 C CA . ARG A 1 243 ? -28.674 20.190 7.561 1.00 65.69 243 ARG A CA 1
ATOM 1903 C C . ARG A 1 243 ? -29.236 18.975 6.826 1.00 65.69 243 ARG A C 1
ATOM 1905 O O . ARG A 1 243 ? -30.207 19.109 6.086 1.00 65.69 243 ARG A O 1
ATOM 1912 N N . PHE A 1 244 ? -28.648 17.803 7.049 1.00 60.91 244 PHE A N 1
ATOM 1913 C CA . PHE A 1 244 ? -29.051 16.555 6.395 1.00 60.91 244 PHE A CA 1
ATOM 1914 C C . PHE A 1 244 ? -29.940 15.672 7.272 1.00 60.91 244 PHE A C 1
ATOM 1916 O O . PHE A 1 244 ? -30.315 14.580 6.853 1.00 60.91 244 PHE A O 1
ATOM 1923 N N . LYS A 1 245 ? -30.303 16.133 8.479 1.00 78.00 245 LYS A N 1
ATOM 1924 C CA . LYS A 1 245 ? -31.027 15.332 9.480 1.00 78.00 245 LYS A CA 1
ATOM 1925 C C . LYS A 1 245 ? -30.348 13.970 9.652 1.00 78.00 245 LYS A C 1
ATOM 1927 O O . LYS A 1 245 ? -30.979 12.932 9.478 1.00 78.00 245 LYS A O 1
ATOM 1932 N N . ALA A 1 246 ? -29.052 13.969 9.936 1.00 79.31 246 ALA A N 1
ATOM 1933 C CA . ALA A 1 246 ? -28.233 12.763 9.967 1.00 79.31 246 ALA A CA 1
ATOM 1934 C C . ALA A 1 246 ? -27.690 12.473 11.372 1.00 79.31 246 ALA A C 1
ATOM 1936 O O . ALA A 1 246 ? -27.416 13.393 12.143 1.00 79.31 246 ALA A O 1
ATOM 1937 N N . LEU A 1 247 ? -27.498 11.190 11.684 1.00 88.38 247 LEU A N 1
ATOM 1938 C CA . LEU A 1 247 ? -26.638 10.751 12.785 1.00 88.38 247 LEU A CA 1
ATOM 1939 C C . LEU A 1 247 ? -25.224 10.565 12.257 1.00 88.38 247 LEU A C 1
ATOM 1941 O O . LEU A 1 247 ? -25.006 9.752 11.366 1.00 88.38 247 LEU A O 1
ATOM 1945 N N . LEU A 1 248 ? -24.270 11.296 12.810 1.00 88.31 248 LEU A N 1
ATOM 1946 C CA . LEU A 1 248 ? -22.856 11.157 12.495 1.00 88.31 248 LEU A CA 1
ATOM 1947 C C . LEU A 1 248 ? -22.256 10.085 13.404 1.00 88.31 248 LEU A C 1
ATOM 1949 O O . LEU A 1 248 ? -22.500 10.091 14.609 1.00 88.31 248 LEU A O 1
ATOM 1953 N N . ILE A 1 249 ? -21.457 9.179 12.853 1.00 89.12 249 ILE A N 1
ATOM 1954 C CA . ILE A 1 249 ? -20.750 8.144 13.612 1.00 89.12 249 ILE A CA 1
ATOM 1955 C C . ILE A 1 249 ? -19.289 8.140 13.190 1.00 89.12 249 ILE A C 1
ATOM 1957 O O . ILE A 1 249 ? -18.990 7.850 12.044 1.00 89.12 249 ILE A O 1
ATOM 1961 N N . ASN A 1 250 ? -18.370 8.401 14.111 1.00 87.38 250 ASN A N 1
ATOM 1962 C CA . ASN A 1 250 ? -16.941 8.217 13.894 1.00 87.38 250 ASN A CA 1
ATOM 1963 C C . ASN A 1 250 ? -16.565 6.739 14.075 1.00 87.38 250 ASN A C 1
ATOM 1965 O O . ASN A 1 250 ? -16.718 6.199 15.175 1.00 87.38 250 ASN A O 1
ATOM 1969 N N . THR A 1 251 ? -16.035 6.081 13.042 1.00 78.75 251 THR A N 1
ATOM 1970 C CA . THR A 1 251 ? -15.576 4.685 13.148 1.00 78.75 251 THR A CA 1
ATOM 1971 C C . THR A 1 251 ? -14.159 4.557 13.704 1.00 78.75 251 THR A C 1
ATOM 1973 O O . THR A 1 251 ? -13.829 3.483 14.209 1.00 78.75 251 THR A O 1
ATOM 1976 N N . ALA A 1 252 ? -13.372 5.641 13.692 1.00 69.62 252 ALA A N 1
ATOM 1977 C CA . ALA A 1 252 ? -11.980 5.705 14.142 1.00 69.62 252 ALA A CA 1
ATOM 1978 C C . ALA A 1 252 ? -11.092 4.641 13.469 1.00 69.62 252 ALA A C 1
ATOM 1980 O O . ALA A 1 252 ? -10.495 3.785 14.131 1.00 69.62 252 ALA A O 1
ATOM 1981 N N . GLY A 1 253 ? -11.039 4.664 12.134 1.00 59.97 253 GLY A N 1
ATOM 1982 C CA . GLY A 1 253 ? -10.456 3.576 11.351 1.00 59.97 253 GLY A CA 1
ATOM 1983 C C . GLY A 1 253 ? -11.357 2.354 11.337 1.00 59.97 253 GLY A C 1
ATOM 1984 O O . GLY A 1 253 ? -12.554 2.460 11.057 1.00 59.97 253 GLY A O 1
ATOM 1985 N N . GLN A 1 254 ? -10.780 1.190 11.648 1.00 59.84 254 GLN A N 1
ATOM 1986 C CA . GLN A 1 254 ? -11.524 -0.064 11.682 1.00 59.84 254 GLN A CA 1
ATOM 1987 C C . GLN A 1 254 ? -12.571 -0.016 12.815 1.00 59.84 254 GLN A C 1
ATOM 1989 O O . GLN A 1 254 ? -12.191 0.017 13.994 1.00 59.84 254 GLN A O 1
ATOM 1994 N N . PRO A 1 255 ? -13.882 -0.077 12.518 1.00 69.62 255 PRO A N 1
ATOM 1995 C CA . PRO A 1 255 ? -14.906 0.049 13.546 1.00 69.62 255 PRO A CA 1
ATOM 1996 C C . PRO A 1 255 ? -14.860 -1.132 14.536 1.00 69.62 255 PRO A C 1
ATOM 1998 O O . PRO A 1 255 ? -14.837 -2.298 14.116 1.00 69.62 255 PRO A O 1
ATOM 2001 N N . PRO A 1 256 ? -14.905 -0.868 15.856 1.00 73.88 256 PRO A N 1
ATOM 2002 C CA . PRO A 1 256 ? -15.137 -1.882 16.882 1.00 73.88 256 PRO A CA 1
ATOM 2003 C C . PRO A 1 256 ? -16.404 -2.719 16.634 1.00 73.88 256 PRO A C 1
ATOM 2005 O O . PRO A 1 256 ? -17.323 -2.321 15.912 1.00 73.88 256 PRO A O 1
ATOM 2008 N N . ARG A 1 257 ? -16.488 -3.905 17.265 1.00 75.69 257 ARG A N 1
ATOM 2009 C CA . ARG A 1 257 ? -17.696 -4.760 17.206 1.00 75.69 257 ARG A CA 1
ATOM 2010 C C . ARG A 1 257 ? -18.948 -4.012 17.694 1.00 75.69 257 ARG A C 1
ATOM 2012 O O . ARG A 1 257 ? -19.982 -4.120 17.041 1.00 75.69 257 ARG A O 1
ATOM 2019 N N . SER A 1 258 ? -18.829 -3.210 18.754 1.00 79.25 258 SER A N 1
ATOM 2020 C CA . SER A 1 258 ? -19.906 -2.361 19.288 1.00 79.25 258 SER A CA 1
ATOM 2021 C C . SER A 1 258 ? -20.430 -1.364 18.253 1.00 79.25 258 SER A C 1
ATOM 2023 O O . SER A 1 258 ? -21.630 -1.332 17.990 1.00 79.25 258 SER A O 1
ATOM 2025 N N . THR A 1 259 ? -19.539 -0.628 17.585 1.00 85.00 259 THR A N 1
ATOM 2026 C CA . THR A 1 259 ? -19.890 0.341 16.534 1.00 85.00 259 THR A CA 1
ATOM 2027 C C . THR A 1 259 ? -20.596 -0.326 15.357 1.00 85.00 259 THR A C 1
ATOM 2029 O O . THR A 1 259 ? -21.629 0.159 14.899 1.00 85.00 259 THR A O 1
ATOM 2032 N N . ARG A 1 260 ? -20.103 -1.486 14.899 1.00 79.62 260 ARG A N 1
ATOM 2033 C CA . ARG A 1 260 ? -20.758 -2.269 13.832 1.00 79.62 260 ARG A CA 1
ATOM 2034 C C . ARG A 1 260 ? -22.146 -2.752 14.239 1.00 79.62 260 ARG A C 1
ATOM 2036 O O . ARG A 1 260 ? -23.085 -2.677 13.449 1.00 79.62 260 ARG A O 1
ATOM 2043 N N . TYR A 1 261 ? -22.282 -3.237 15.470 1.00 78.75 261 TYR A N 1
ATOM 2044 C CA . TYR A 1 261 ? -23.567 -3.668 16.004 1.00 78.75 261 TYR A CA 1
ATOM 2045 C C . TYR A 1 261 ? -24.547 -2.493 16.111 1.00 78.75 261 TYR A C 1
ATOM 2047 O O . TYR A 1 261 ? -25.688 -2.629 15.679 1.00 78.75 261 TYR A O 1
ATOM 2055 N N . LEU A 1 262 ? -24.105 -1.323 16.584 1.00 85.06 262 LEU A N 1
ATOM 2056 C CA . LEU A 1 262 ? -24.932 -0.118 16.636 1.00 85.06 262 LEU A CA 1
ATOM 2057 C C . LEU A 1 262 ? -25.382 0.329 15.239 1.00 85.06 262 LEU A C 1
ATOM 2059 O O . LEU A 1 262 ? -26.570 0.556 15.038 1.00 85.06 262 LEU A O 1
ATOM 2063 N N . LEU A 1 263 ? -24.472 0.390 14.260 1.00 81.44 263 LEU A N 1
ATOM 2064 C CA . LEU A 1 263 ? -24.803 0.711 12.863 1.00 81.44 263 LEU A CA 1
ATOM 2065 C C . LEU A 1 263 ? -25.876 -0.236 12.309 1.00 81.44 263 LEU A C 1
ATOM 2067 O O . LEU A 1 263 ? -26.861 0.204 11.713 1.00 81.44 263 LEU A O 1
ATOM 2071 N N . ARG A 1 264 ? -25.731 -1.541 12.571 1.00 74.94 264 ARG A N 1
ATOM 2072 C CA . ARG A 1 264 ? -26.726 -2.549 12.196 1.00 74.94 264 ARG A CA 1
ATOM 2073 C C . ARG A 1 264 ? -28.062 -2.326 12.902 1.00 74.94 264 ARG A C 1
ATOM 2075 O O . ARG A 1 264 ? -29.092 -2.465 12.252 1.00 74.94 264 ARG A O 1
ATOM 2082 N N . ARG A 1 265 ? -28.072 -1.977 14.191 1.00 86.25 265 ARG A N 1
ATOM 2083 C CA . ARG A 1 265 ? -29.306 -1.667 14.933 1.00 86.25 265 ARG A CA 1
ATOM 2084 C C . ARG A 1 265 ? -30.015 -0.445 14.359 1.00 86.25 265 ARG A C 1
ATOM 2086 O O . ARG A 1 265 ? -31.204 -0.527 14.079 1.00 86.25 265 ARG A O 1
ATOM 2093 N N . LEU A 1 266 ? -29.292 0.646 14.109 1.00 84.31 266 LEU A N 1
ATOM 2094 C CA . LEU A 1 266 ? -29.847 1.858 13.495 1.00 84.31 266 LEU A CA 1
ATOM 2095 C C . LEU A 1 266 ? -30.483 1.556 12.129 1.00 84.31 266 LEU A C 1
ATOM 2097 O O . LEU A 1 266 ? -31.574 2.034 11.825 1.00 84.31 266 LEU A O 1
ATOM 2101 N N . ASN A 1 267 ? -29.855 0.691 11.333 1.00 78.38 267 ASN A N 1
ATOM 2102 C CA . ASN A 1 267 ? -30.413 0.271 10.054 1.00 78.38 267 ASN A CA 1
ATOM 2103 C C . ASN A 1 267 ? -31.591 -0.710 10.187 1.00 78.38 267 ASN A C 1
ATOM 2105 O O . ASN A 1 267 ? -32.592 -0.577 9.495 1.00 78.38 267 ASN A O 1
ATOM 2109 N N . GLN A 1 268 ? -31.506 -1.717 11.056 1.00 73.12 268 GLN A N 1
ATOM 2110 C CA . GLN A 1 268 ? -32.507 -2.787 11.116 1.00 73.12 268 GLN A CA 1
ATOM 2111 C C . GLN A 1 268 ? -33.731 -2.415 11.953 1.00 73.12 268 GLN A C 1
ATOM 2113 O O . GLN A 1 268 ? -34.848 -2.728 11.528 1.00 73.12 268 GLN A O 1
ATOM 2118 N N . GLU A 1 269 ? -33.523 -1.765 13.100 1.00 81.50 269 GLU A N 1
ATOM 2119 C CA . GLU A 1 269 ? -34.573 -1.364 14.046 1.00 81.50 269 GLU A CA 1
ATOM 2120 C C . GLU A 1 269 ? -35.251 -0.065 13.602 1.00 81.50 269 GLU A C 1
ATOM 2122 O O . GLU A 1 269 ? -36.477 -0.001 13.598 1.00 81.50 269 GLU A O 1
ATOM 2127 N N . LEU A 1 270 ? -34.475 0.943 13.180 1.00 79.25 270 LEU A N 1
ATOM 2128 C CA . LEU A 1 270 ? -35.007 2.261 12.801 1.00 79.25 270 LEU A CA 1
ATOM 2129 C C . LEU A 1 270 ? -35.131 2.473 11.288 1.00 79.25 270 LEU A C 1
ATOM 2131 O O . LEU A 1 270 ? -35.622 3.515 10.865 1.00 79.25 270 LEU A O 1
ATOM 2135 N N . LYS A 1 271 ? -34.698 1.505 10.466 1.00 73.69 271 LYS A N 1
ATOM 2136 C CA . LYS A 1 271 ? -34.724 1.597 8.992 1.00 73.69 271 LYS A CA 1
ATOM 2137 C C . LYS A 1 271 ? -33.977 2.810 8.438 1.00 73.69 271 LYS A C 1
ATOM 2139 O O . LYS A 1 271 ? -34.249 3.237 7.321 1.00 73.69 271 LYS A O 1
ATOM 2144 N N . LEU A 1 272 ? -33.005 3.336 9.188 1.00 71.69 272 LEU A N 1
ATOM 2145 C CA . LEU A 1 272 ? -32.194 4.451 8.720 1.00 71.69 272 LEU A CA 1
ATOM 2146 C C . LEU A 1 272 ? -31.190 3.955 7.661 1.00 71.69 272 LEU A C 1
ATOM 2148 O O . LEU A 1 272 ? -30.446 3.000 7.930 1.00 71.69 272 LEU A O 1
ATOM 2152 N N . PRO A 1 273 ? -31.136 4.573 6.467 1.00 56.22 273 PRO A N 1
ATOM 2153 C CA . PRO A 1 273 ? -30.077 4.317 5.502 1.00 56.22 273 PRO A CA 1
ATOM 2154 C C . PRO A 1 273 ? -28.726 4.728 6.099 1.00 56.22 273 PRO A C 1
ATOM 2156 O O . PRO A 1 273 ? -28.632 5.737 6.801 1.00 56.22 273 PRO A O 1
ATOM 2159 N N . VAL A 1 274 ? -27.691 3.925 5.846 1.00 56.09 274 VAL A N 1
ATOM 2160 C CA . VAL A 1 274 ? -26.342 4.120 6.395 1.00 56.09 274 VAL A CA 1
ATOM 2161 C C . VAL A 1 274 ? -25.379 4.405 5.252 1.00 56.09 274 VAL A C 1
ATOM 2163 O O . VAL A 1 274 ? -25.079 3.494 4.485 1.00 56.09 274 VAL A O 1
ATOM 2166 N N . GLY A 1 275 ? -24.892 5.644 5.174 1.00 48.94 275 GLY A N 1
ATOM 2167 C CA . GLY A 1 275 ? -23.830 6.058 4.261 1.00 48.94 275 GLY A CA 1
ATOM 2168 C C . GLY A 1 275 ? -22.455 6.039 4.934 1.00 48.94 275 GLY A C 1
ATOM 2169 O O . GLY A 1 275 ? -22.362 6.357 6.118 1.00 48.94 275 GLY A O 1
ATOM 2170 N N . ILE A 1 276 ? -21.392 5.673 4.209 1.00 53.28 276 ILE A N 1
ATOM 2171 C CA . ILE A 1 276 ? -20.005 5.652 4.729 1.00 53.28 276 ILE A CA 1
ATOM 2172 C C . ILE A 1 276 ? -19.125 6.663 3.973 1.00 53.28 276 ILE A C 1
ATOM 2174 O O . ILE A 1 276 ? -19.250 6.759 2.757 1.00 53.28 276 ILE A O 1
ATOM 2178 N N . LEU A 1 277 ? -18.249 7.399 4.672 1.00 48.22 277 LEU A N 1
ATOM 2179 C CA . LEU A 1 277 ? -17.245 8.312 4.097 1.00 48.22 277 LEU A CA 1
ATOM 2180 C C . LEU A 1 277 ? -15.823 7.734 4.242 1.00 48.22 277 LEU A C 1
ATOM 2182 O O . LEU A 1 277 ? -15.401 7.444 5.369 1.00 48.22 277 LEU A O 1
ATOM 2186 N N . THR A 1 278 ? -15.081 7.617 3.132 1.00 49.31 278 THR A N 1
ATOM 2187 C CA . THR A 1 278 ? -13.684 7.128 3.068 1.00 49.31 278 THR A CA 1
ATOM 2188 C C . THR A 1 278 ? -12.834 7.926 2.052 1.00 49.31 278 THR A C 1
ATOM 2190 O O . THR A 1 278 ? -13.365 8.797 1.364 1.00 49.31 278 THR A O 1
ATOM 2193 N N . ASP A 1 279 ? -11.516 7.684 1.984 1.00 50.69 279 ASP A N 1
ATOM 2194 C CA . ASP A 1 279 ? -10.574 8.447 1.135 1.00 50.69 279 ASP A CA 1
ATOM 2195 C C . ASP A 1 279 ? -10.396 7.853 -0.281 1.00 50.69 279 ASP A C 1
ATOM 2197 O O . ASP A 1 279 ? -10.829 6.743 -0.564 1.00 50.69 279 ASP A O 1
ATOM 2201 N N . SER A 1 280 ? -9.734 8.580 -1.195 1.00 55.69 280 SER A N 1
ATOM 2202 C CA . SER A 1 280 ? -9.372 8.104 -2.548 1.00 55.69 280 SER A CA 1
ATOM 2203 C C . SER A 1 280 ? -8.073 8.755 -3.064 1.00 55.69 280 SER A C 1
ATOM 2205 O O . SER A 1 280 ? -7.608 9.739 -2.485 1.00 55.69 280 SER A O 1
ATOM 2207 N N . VAL A 1 281 ? -7.490 8.218 -4.141 1.00 57.38 281 VAL A N 1
ATOM 2208 C CA . VAL A 1 281 ? -6.268 8.677 -4.840 1.00 57.38 281 VAL A CA 1
ATOM 2209 C C . VAL A 1 281 ? -6.562 9.177 -6.259 1.00 57.38 281 VAL A C 1
ATOM 2211 O O . VAL A 1 281 ? -7.596 8.845 -6.831 1.00 57.38 281 VAL A O 1
ATOM 2214 N N . ALA A 1 282 ? -5.674 9.975 -6.857 1.00 62.66 282 ALA A N 1
ATOM 2215 C CA . ALA A 1 282 ? -5.850 10.434 -8.239 1.00 62.66 282 ALA A CA 1
ATOM 2216 C C . ALA A 1 282 ? -5.657 9.294 -9.260 1.00 62.66 282 ALA A C 1
ATOM 2218 O O . ALA A 1 282 ? -4.885 8.364 -9.033 1.00 62.66 282 ALA A O 1
ATOM 2219 N N . GLY A 1 283 ? -6.374 9.360 -10.387 1.00 61.88 283 GLY A N 1
ATOM 2220 C CA . GLY A 1 283 ? -6.351 8.301 -11.404 1.00 61.88 283 GLY A CA 1
ATOM 2221 C C . GLY A 1 283 ? -5.052 8.185 -12.185 1.00 61.88 283 GLY A C 1
ATOM 2222 O O . GLY A 1 283 ? -4.695 7.081 -12.577 1.00 61.88 283 GLY A O 1
ATOM 2223 N N . ASP A 1 284 ? -4.338 9.294 -12.379 1.00 72.69 284 ASP A N 1
ATOM 2224 C CA . ASP A 1 284 ? -3.072 9.355 -13.115 1.00 72.69 284 ASP A CA 1
ATOM 2225 C C . ASP A 1 284 ? -1.880 8.809 -12.317 1.00 72.69 284 ASP A C 1
ATOM 2227 O O . ASP A 1 284 ? -0.769 8.734 -12.845 1.00 72.69 284 ASP A O 1
ATOM 2231 N N . GLU A 1 285 ? -2.089 8.423 -11.056 1.00 76.12 285 GLU A N 1
ATOM 2232 C CA . GLU A 1 285 ? -1.031 7.861 -10.231 1.00 76.12 285 GLU A CA 1
ATOM 2233 C C . GLU A 1 285 ? -0.676 6.439 -10.686 1.00 76.12 285 GLU A C 1
ATOM 2235 O O . GLU A 1 285 ? -1.559 5.585 -10.811 1.00 76.12 285 GLU A O 1
ATOM 2240 N N . PRO A 1 286 ? 0.615 6.149 -10.921 1.00 82.56 286 PRO A N 1
ATOM 2241 C CA . PRO A 1 286 ? 1.059 4.806 -11.245 1.00 82.56 286 PRO A CA 1
ATOM 2242 C C . PRO A 1 286 ? 0.819 3.788 -10.134 1.00 82.56 286 PRO A C 1
ATOM 2244 O O . PRO A 1 286 ? 0.938 4.093 -8.945 1.00 82.56 286 PRO A O 1
ATOM 2247 N N . ILE A 1 287 ? 0.563 2.551 -10.547 1.00 85.38 287 ILE A N 1
ATOM 2248 C CA . ILE A 1 287 ? 0.434 1.375 -9.694 1.00 85.38 287 ILE A CA 1
ATOM 2249 C C . ILE A 1 287 ? 1.032 0.147 -10.384 1.00 85.38 287 ILE A C 1
ATOM 2251 O O . ILE A 1 287 ? 1.029 0.021 -11.612 1.00 85.38 287 ILE A O 1
ATOM 2255 N N . LEU A 1 288 ? 1.517 -0.787 -9.567 1.00 86.19 288 LEU A N 1
ATOM 2256 C CA . LEU A 1 288 ? 1.878 -2.123 -10.007 1.00 86.19 288 LEU A CA 1
ATOM 2257 C C . LEU A 1 288 ? 0.866 -3.150 -9.481 1.00 86.19 288 LEU A C 1
ATOM 2259 O O . LEU A 1 288 ? 0.662 -3.275 -8.272 1.00 86.19 288 LEU A O 1
ATOM 2263 N N . VAL A 1 289 ? 0.259 -3.901 -10.397 1.00 85.12 289 VAL A N 1
ATOM 2264 C CA . VAL A 1 289 ? -0.721 -4.954 -10.097 1.00 85.12 289 VAL A CA 1
ATOM 2265 C C . VAL A 1 289 ? -0.272 -6.282 -10.696 1.00 85.12 289 VAL A C 1
ATOM 2267 O O . VAL A 1 289 ? 0.416 -6.307 -11.714 1.00 85.12 289 VAL A O 1
ATOM 2270 N N . ASN A 1 290 ? -0.649 -7.397 -10.080 1.00 82.69 290 ASN A N 1
ATOM 2271 C CA . ASN A 1 290 ? -0.303 -8.740 -10.539 1.00 82.69 290 ASN A CA 1
ATOM 2272 C C . ASN A 1 290 ? -1.546 -9.634 -10.594 1.00 82.69 290 ASN A C 1
ATOM 2274 O O . ASN A 1 290 ? -2.299 -9.715 -9.626 1.00 82.69 290 ASN A O 1
ATOM 2278 N N . GLY A 1 291 ? -1.758 -10.306 -11.722 1.00 78.56 291 GLY A N 1
ATOM 2279 C CA . GLY A 1 291 ? -2.865 -11.237 -11.945 1.00 78.56 291 GLY A CA 1
ATOM 2280 C C . GLY A 1 291 ? -2.375 -12.513 -12.629 1.00 78.56 291 GLY A C 1
ATOM 2281 O O . GLY A 1 291 ? -1.177 -12.722 -12.787 1.00 78.56 291 GLY A O 1
ATOM 2282 N N . GLY A 1 292 ? -3.287 -13.361 -13.116 1.00 65.94 292 GLY A N 1
ATOM 2283 C CA . GLY A 1 292 ? -2.921 -14.648 -13.741 1.00 65.94 292 GLY A CA 1
ATOM 2284 C C . GLY A 1 292 ? -1.978 -14.564 -14.960 1.00 65.94 292 GLY A C 1
ATOM 2285 O O . GLY A 1 292 ? -1.417 -15.576 -15.364 1.00 65.94 292 GLY A O 1
ATOM 2286 N N . GLY A 1 293 ? -1.791 -13.370 -15.539 1.00 66.88 293 GLY A N 1
ATOM 2287 C CA . GLY A 1 293 ? -0.869 -13.090 -16.647 1.00 66.88 293 GLY A CA 1
ATOM 2288 C C . GLY A 1 293 ? 0.439 -12.387 -16.252 1.00 66.88 293 GLY A C 1
ATOM 2289 O O . GLY A 1 293 ? 1.157 -11.939 -17.147 1.00 66.88 293 GLY A O 1
ATOM 2290 N N . GLY A 1 294 ? 0.740 -12.272 -14.953 1.00 72.94 294 GLY A N 1
ATOM 2291 C CA . GLY A 1 294 ? 1.929 -11.615 -14.396 1.00 72.94 294 GLY A CA 1
ATOM 2292 C C . GLY A 1 294 ? 1.740 -10.137 -14.063 1.00 72.94 294 GLY A C 1
ATOM 2293 O O . GLY A 1 294 ? 0.655 -9.572 -14.233 1.00 72.94 294 GLY A O 1
ATOM 2294 N N . ALA A 1 295 ? 2.825 -9.512 -13.601 1.00 84.19 295 ALA A N 1
ATOM 2295 C CA . ALA A 1 295 ? 2.822 -8.117 -13.179 1.00 84.19 295 ALA A CA 1
ATOM 2296 C C . AL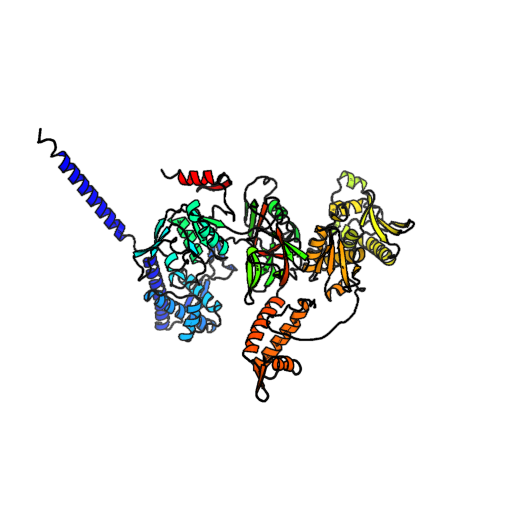A A 1 295 ? 2.617 -7.145 -14.355 1.00 84.19 295 ALA A C 1
ATOM 2298 O O . ALA A 1 295 ? 3.091 -7.363 -15.477 1.00 84.19 295 ALA A O 1
ATOM 2299 N N . ILE A 1 296 ? 1.905 -6.055 -14.076 1.00 84.19 296 ILE A N 1
ATOM 2300 C CA . ILE A 1 296 ? 1.602 -4.968 -15.004 1.00 84.19 296 ILE A CA 1
ATOM 2301 C C . ILE A 1 296 ? 1.818 -3.641 -14.281 1.00 84.19 296 ILE A C 1
ATOM 2303 O O . ILE A 1 296 ? 1.310 -3.432 -13.180 1.00 84.19 296 ILE A O 1
ATOM 2307 N N . TYR A 1 297 ? 2.553 -2.745 -14.935 1.00 87.00 297 TYR A N 1
ATOM 2308 C CA . TYR A 1 297 ? 2.648 -1.338 -14.563 1.00 87.00 297 TYR A CA 1
ATOM 2309 C C . TYR A 1 297 ? 1.599 -0.546 -15.346 1.00 87.00 297 TYR A C 1
ATOM 2311 O O . TYR A 1 297 ? 1.558 -0.618 -16.575 1.00 87.00 297 TYR A O 1
ATOM 2319 N N . THR A 1 298 ? 0.746 0.194 -14.647 1.00 84.62 298 THR A N 1
ATOM 2320 C CA . THR A 1 298 ? -0.337 0.996 -15.235 1.00 84.62 298 THR A CA 1
ATOM 2321 C C . THR A 1 298 ? -0.691 2.154 -14.297 1.00 84.62 298 THR A C 1
ATOM 2323 O O . THR A 1 298 ? 0.016 2.386 -13.317 1.00 84.62 298 THR A O 1
ATOM 2326 N N . THR A 1 299 ? -1.745 2.909 -14.589 1.00 83.25 299 THR A N 1
ATOM 2327 C CA . THR A 1 299 ? -2.285 3.922 -13.677 1.00 83.25 299 THR A CA 1
ATOM 2328 C C . THR A 1 299 ? -3.434 3.335 -12.863 1.00 83.25 299 THR A C 1
ATOM 2330 O O . THR A 1 299 ? -4.074 2.367 -13.284 1.00 83.25 299 THR A O 1
ATOM 2333 N N . VAL A 1 300 ? -3.700 3.887 -11.677 1.00 75.81 300 VAL A N 1
ATOM 2334 C CA . VAL A 1 300 ? -4.834 3.441 -10.852 1.00 75.81 300 VAL A CA 1
ATOM 2335 C C . VAL A 1 300 ? -6.138 3.587 -11.638 1.00 75.81 300 VAL A C 1
ATOM 2337 O O . VAL A 1 300 ? -6.957 2.672 -11.618 1.00 75.81 300 VAL A O 1
ATOM 2340 N N . GLY A 1 301 ? -6.300 4.692 -12.368 1.00 73.31 301 GLY A N 1
ATOM 2341 C CA . GLY A 1 301 ? -7.464 4.939 -13.209 1.00 73.31 301 GLY A CA 1
ATOM 2342 C C . GLY A 1 301 ? -7.630 3.885 -14.298 1.00 73.31 301 GLY A C 1
ATOM 2343 O O . GLY A 1 301 ? -8.652 3.208 -14.320 1.00 73.31 301 GLY A O 1
ATOM 2344 N N . ASP A 1 302 ? -6.605 3.672 -15.131 1.00 78.62 302 ASP A N 1
ATOM 2345 C CA . ASP A 1 302 ? -6.660 2.698 -16.231 1.00 78.62 302 ASP A CA 1
ATOM 2346 C C . ASP A 1 302 ? -6.908 1.272 -15.726 1.00 78.62 302 ASP A C 1
ATOM 2348 O O . ASP A 1 302 ? -7.690 0.526 -16.319 1.00 78.62 302 ASP A O 1
ATOM 2352 N N . PHE A 1 303 ? -6.265 0.879 -14.620 1.00 80.19 303 PHE A N 1
ATOM 2353 C CA . PHE A 1 303 ? -6.487 -0.428 -14.006 1.00 80.19 303 PHE A CA 1
ATOM 2354 C C . PHE A 1 303 ? -7.941 -0.590 -13.578 1.00 80.19 303 PHE A C 1
ATOM 2356 O O . PHE A 1 303 ? -8.603 -1.552 -13.973 1.00 80.19 303 PHE A O 1
ATOM 2363 N N . VAL A 1 304 ? -8.440 0.354 -12.785 1.00 73.81 304 VAL A N 1
ATOM 2364 C CA . VAL A 1 304 ? -9.790 0.298 -12.235 1.00 73.81 304 VAL A CA 1
ATOM 2365 C C . VAL A 1 304 ? -10.829 0.364 -13.360 1.00 73.81 304 VAL A C 1
ATOM 2367 O O . VAL A 1 304 ? -11.736 -0.465 -13.394 1.00 73.81 304 VAL A O 1
ATOM 2370 N N . ASP A 1 305 ? -10.654 1.252 -14.338 1.00 74.75 305 ASP A N 1
ATOM 2371 C CA . ASP A 1 305 ? -11.520 1.367 -15.514 1.00 74.75 305 ASP A CA 1
ATOM 2372 C C . ASP A 1 305 ? -11.502 0.108 -16.391 1.00 74.75 305 ASP A C 1
ATOM 2374 O O . ASP A 1 305 ? -12.551 -0.307 -16.892 1.00 74.75 305 ASP A O 1
ATOM 2378 N N . SER A 1 306 ? -10.356 -0.572 -16.522 1.00 72.81 306 SER A N 1
ATOM 2379 C CA . SER A 1 306 ? -10.270 -1.831 -17.275 1.00 72.81 306 SER A CA 1
ATOM 2380 C C . SER A 1 306 ? -11.138 -2.948 -16.684 1.00 72.81 306 SER A C 1
ATOM 2382 O O . SER A 1 306 ? -11.654 -3.784 -17.428 1.00 72.81 306 SER A O 1
ATOM 2384 N N . LEU A 1 307 ? -11.357 -2.940 -15.363 1.00 71.00 307 LEU A N 1
ATOM 2385 C CA . LEU A 1 307 ? -12.209 -3.909 -14.669 1.00 71.00 307 LEU A CA 1
ATOM 2386 C C . LEU A 1 307 ? -13.709 -3.625 -14.863 1.00 71.00 307 LEU A C 1
ATOM 2388 O O . LEU A 1 307 ? -14.527 -4.520 -14.654 1.00 71.00 307 LEU A O 1
ATOM 2392 N N . PHE A 1 308 ? -14.075 -2.411 -15.290 1.00 63.97 308 PHE A N 1
ATOM 2393 C CA . PHE A 1 308 ? -15.464 -1.994 -15.509 1.00 63.97 308 PHE A CA 1
ATOM 2394 C C . PHE A 1 308 ? -15.984 -2.256 -16.939 1.00 63.97 308 PHE A C 1
ATOM 2396 O O . PHE A 1 308 ? -17.197 -2.252 -17.156 1.00 63.97 308 PHE A O 1
ATOM 2403 N N . GLY A 1 309 ? -15.106 -2.547 -17.907 1.00 54.47 309 GLY A N 1
ATOM 2404 C CA . GLY A 1 309 ? -15.468 -2.793 -19.311 1.00 54.47 309 GLY A CA 1
ATOM 2405 C C . GLY A 1 309 ? -15.871 -1.530 -20.103 1.00 54.47 309 GLY A C 1
ATOM 2406 O O . GLY A 1 309 ? -16.106 -0.460 -19.550 1.00 54.47 309 GLY A O 1
ATOM 2407 N N . TYR A 1 310 ? -15.974 -1.649 -21.436 1.00 41.59 310 TYR A N 1
ATOM 2408 C CA . TYR A 1 310 ? -16.119 -0.518 -22.386 1.00 41.59 310 TYR A CA 1
ATOM 2409 C C . TYR A 1 310 ? -17.435 0.293 -22.274 1.00 41.59 310 TYR A C 1
ATOM 2411 O O . TYR A 1 310 ? -17.569 1.332 -22.914 1.00 41.59 310 TYR A O 1
ATOM 2419 N N . ASN A 1 311 ? -18.408 -0.150 -21.466 1.00 39.41 311 ASN A N 1
ATOM 2420 C CA . ASN A 1 311 ? -19.717 0.507 -21.303 1.00 39.41 311 ASN A CA 1
ATOM 2421 C C . ASN A 1 311 ? -19.740 1.592 -20.205 1.00 39.41 311 ASN A C 1
ATOM 2423 O O . ASN A 1 311 ? -20.791 2.158 -19.914 1.00 39.41 311 ASN A O 1
ATOM 2427 N N . GLY A 1 312 ? -18.598 1.883 -19.579 1.00 42.34 312 GLY A N 1
ATOM 2428 C CA . GLY A 1 312 ? -18.494 2.764 -18.418 1.00 42.34 312 GLY A CA 1
ATOM 2429 C C . GLY A 1 312 ? -18.185 4.234 -18.707 1.00 42.34 312 GLY A C 1
ATOM 2430 O O . GLY A 1 312 ? -17.683 4.898 -17.800 1.00 42.34 312 GLY A O 1
ATOM 2431 N N . SER A 1 313 ? -18.471 4.761 -19.906 1.00 37.12 313 SER A N 1
ATOM 2432 C CA . SER A 1 313 ? -18.283 6.184 -20.267 1.00 37.12 313 SER A CA 1
ATOM 2433 C C . SER A 1 313 ? -19.291 7.137 -19.593 1.00 37.12 313 SER A C 1
ATOM 2435 O O . SER A 1 313 ? -19.608 8.194 -20.136 1.00 37.12 313 SER A O 1
ATOM 2437 N N . GLY A 1 314 ? -19.858 6.737 -18.454 1.00 41.97 314 GLY A N 1
ATOM 2438 C CA . GLY A 1 314 ? -20.891 7.462 -17.724 1.00 41.97 314 GLY A CA 1
ATOM 2439 C C . GLY A 1 314 ? -20.446 7.839 -16.314 1.00 41.97 314 GLY A C 1
ATOM 2440 O O . GLY A 1 314 ? -19.689 7.109 -15.673 1.00 41.97 314 GLY A O 1
ATOM 2441 N N . GLU A 1 315 ? -20.988 8.959 -15.832 1.00 41.66 315 GLU A N 1
ATOM 2442 C CA . GLU A 1 315 ? -20.769 9.630 -14.537 1.00 41.66 315 GLU A CA 1
ATOM 2443 C C . GLU A 1 315 ? -21.105 8.796 -13.276 1.00 41.66 315 GLU A C 1
ATOM 2445 O O . GLU A 1 315 ? -21.175 9.340 -12.176 1.00 41.66 315 GLU A O 1
ATOM 2450 N N . ALA A 1 316 ? -21.337 7.488 -13.406 1.00 42.72 316 ALA A N 1
ATOM 2451 C CA . ALA A 1 316 ? -21.781 6.624 -12.317 1.00 42.72 316 ALA A CA 1
ATOM 2452 C C . ALA A 1 316 ? -20.612 6.003 -11.530 1.00 42.72 316 ALA A C 1
ATOM 2454 O O . ALA A 1 316 ? -19.564 5.664 -12.092 1.00 42.72 316 ALA A O 1
ATOM 2455 N N . GLU A 1 317 ? -20.834 5.866 -10.220 1.00 48.88 317 GLU A N 1
ATOM 2456 C CA . GLU A 1 317 ? -19.958 5.248 -9.219 1.00 48.88 317 GLU A CA 1
ATOM 2457 C C . GLU A 1 317 ? -20.126 3.724 -9.234 1.00 48.88 317 GLU A C 1
ATOM 2459 O O . GLU A 1 317 ? -21.251 3.219 -9.230 1.00 48.88 317 GLU A O 1
ATOM 2464 N N . TRP A 1 318 ? -19.020 2.976 -9.240 1.00 52.38 318 TRP A N 1
ATOM 2465 C CA . TRP A 1 318 ? -19.058 1.521 -9.394 1.00 52.38 318 TRP A CA 1
ATOM 2466 C C . TRP A 1 318 ? -18.126 0.808 -8.416 1.00 52.38 318 TRP A C 1
ATOM 2468 O O . TRP A 1 318 ? -17.061 1.309 -8.057 1.00 52.38 318 TRP A O 1
ATOM 2478 N N . LYS A 1 319 ? -18.547 -0.395 -8.013 1.00 53.56 319 LYS A N 1
ATOM 2479 C CA . LYS A 1 319 ? -17.830 -1.313 -7.125 1.00 53.56 319 LYS A CA 1
ATOM 2480 C C . LYS A 1 319 ? -17.642 -2.648 -7.844 1.00 53.56 319 LYS A C 1
ATOM 2482 O O . LYS A 1 319 ? -18.645 -3.266 -8.202 1.00 53.56 319 LYS A O 1
ATOM 2487 N N . VAL A 1 320 ? -16.404 -3.126 -7.989 1.00 52.50 320 VAL A N 1
ATOM 2488 C CA . VAL A 1 320 ? -16.134 -4.518 -8.409 1.00 52.50 320 VAL A CA 1
ATOM 2489 C C . VAL A 1 320 ? -15.623 -5.311 -7.206 1.00 52.50 320 VAL A C 1
ATOM 2491 O O . VAL A 1 320 ? -14.509 -5.046 -6.758 1.00 52.50 320 VAL A O 1
ATOM 2494 N N . PRO A 1 321 ? -16.419 -6.235 -6.637 1.00 52.19 321 PRO A N 1
ATOM 2495 C CA . PRO A 1 321 ? -15.931 -7.203 -5.658 1.00 52.19 321 PRO A CA 1
ATOM 2496 C C . PRO A 1 321 ? -15.217 -8.387 -6.339 1.00 52.19 321 PRO A C 1
ATOM 2498 O O . PRO A 1 321 ? -15.421 -8.630 -7.527 1.00 52.19 321 PRO A O 1
ATOM 2501 N N . ASP A 1 322 ? -14.437 -9.149 -5.566 1.00 55.12 322 ASP A N 1
ATOM 2502 C CA . ASP A 1 322 ? -13.806 -10.421 -5.973 1.00 55.12 322 ASP A CA 1
ATOM 2503 C C . ASP A 1 322 ? -12.880 -10.297 -7.194 1.00 55.12 322 ASP A C 1
ATOM 2505 O O . ASP A 1 322 ? -12.885 -11.107 -8.126 1.00 55.12 322 ASP A O 1
ATOM 2509 N N . VAL A 1 323 ? -12.061 -9.247 -7.184 1.00 60.81 323 VAL A N 1
ATOM 2510 C CA . VAL A 1 323 ? -11.086 -8.977 -8.236 1.00 60.81 323 VAL A CA 1
ATOM 2511 C C . VAL A 1 323 ? -9.931 -9.981 -8.115 1.00 60.81 323 VAL A C 1
ATOM 2513 O O . VAL A 1 323 ? -9.248 -10.042 -7.099 1.00 60.81 323 VAL A O 1
ATOM 2516 N N . ASN A 1 324 ? -9.681 -10.780 -9.158 1.00 78.44 324 ASN A N 1
ATOM 2517 C CA . ASN A 1 324 ? -8.578 -11.754 -9.176 1.00 78.44 324 ASN A CA 1
ATOM 2518 C C . ASN A 1 324 ? -7.226 -11.089 -9.509 1.00 78.44 324 ASN A C 1
ATOM 2520 O O . ASN A 1 324 ? -6.567 -11.439 -10.492 1.00 78.44 324 ASN A O 1
ATOM 2524 N N . TRP A 1 325 ? -6.861 -10.081 -8.718 1.00 82.62 325 TRP A N 1
ATOM 2525 C CA . TRP A 1 325 ? -5.634 -9.303 -8.848 1.00 82.62 325 TRP A CA 1
ATOM 2526 C C . TRP A 1 325 ? -5.042 -9.006 -7.472 1.00 82.62 325 TRP A C 1
ATOM 2528 O O . TRP A 1 325 ? -5.756 -8.891 -6.480 1.00 82.62 325 TRP A O 1
ATOM 2538 N N . ASN A 1 326 ? -3.728 -8.841 -7.431 1.00 86.31 326 ASN A N 1
ATOM 2539 C CA . ASN A 1 326 ? -2.963 -8.448 -6.260 1.00 86.31 326 ASN A CA 1
ATOM 2540 C C . ASN A 1 326 ? -2.309 -7.087 -6.508 1.00 86.31 326 ASN A C 1
ATOM 2542 O O . ASN A 1 326 ? -1.931 -6.772 -7.638 1.00 86.31 326 ASN A O 1
ATOM 2546 N N . CYS A 1 327 ? -2.102 -6.315 -5.450 1.00 88.12 327 CYS A N 1
ATOM 2547 C CA . CYS A 1 327 ? -1.224 -5.146 -5.453 1.00 88.12 327 CYS A CA 1
ATOM 2548 C C . CYS A 1 327 ? -0.177 -5.280 -4.348 1.00 88.12 327 CYS A C 1
ATOM 2550 O O . CYS A 1 327 ? -0.299 -6.110 -3.450 1.00 88.12 327 CYS A O 1
ATOM 2552 N N . MET A 1 328 ? 0.854 -4.445 -4.399 1.00 89.00 328 MET A N 1
ATOM 2553 C CA . MET A 1 328 ? 1.836 -4.357 -3.321 1.00 89.00 328 MET A CA 1
ATOM 2554 C C . MET A 1 328 ? 1.246 -3.590 -2.132 1.00 89.00 328 MET A C 1
ATOM 2556 O O . MET A 1 328 ? 0.780 -2.466 -2.309 1.00 89.00 328 MET A O 1
ATOM 2560 N N . ALA A 1 329 ? 1.282 -4.160 -0.929 1.00 86.50 329 ALA A N 1
ATOM 2561 C CA . ALA A 1 329 ? 0.742 -3.558 0.291 1.00 86.50 329 ALA A CA 1
ATOM 2562 C C . ALA A 1 329 ? 1.651 -3.803 1.501 1.00 86.50 329 ALA A C 1
ATOM 2564 O O . ALA A 1 329 ? 2.402 -4.774 1.537 1.00 86.50 329 ALA A O 1
ATOM 2565 N N . MET A 1 330 ? 1.587 -2.922 2.504 1.00 86.25 330 MET A N 1
ATOM 2566 C CA . MET A 1 330 ? 2.357 -3.095 3.737 1.00 86.25 330 MET A CA 1
ATOM 2567 C C . MET A 1 330 ? 1.678 -4.102 4.666 1.00 86.25 330 MET A C 1
ATOM 2569 O O . MET A 1 330 ? 0.554 -3.880 5.119 1.00 86.25 330 MET A O 1
ATOM 2573 N N . ASN A 1 331 ? 2.411 -5.132 5.071 1.00 84.31 331 ASN A N 1
ATOM 2574 C CA . ASN A 1 331 ? 2.059 -5.956 6.215 1.00 84.31 331 ASN A CA 1
ATOM 2575 C C . ASN A 1 331 ? 2.340 -5.179 7.515 1.00 84.31 331 ASN A C 1
ATOM 2577 O O . ASN A 1 331 ? 3.476 -4.809 7.802 1.00 84.31 331 ASN A O 1
ATOM 2581 N N . ARG A 1 332 ? 1.297 -4.910 8.311 1.00 75.81 332 ARG A N 1
ATOM 2582 C CA . ARG A 1 332 ? 1.399 -4.091 9.535 1.00 75.81 332 ARG A CA 1
ATOM 2583 C C . ARG A 1 332 ? 2.216 -4.731 10.657 1.00 75.81 332 ARG A C 1
ATOM 2585 O O . ARG A 1 332 ? 2.694 -4.011 11.526 1.00 75.81 332 ARG A O 1
ATOM 2592 N N . GLU A 1 333 ? 2.351 -6.054 10.668 1.00 75.19 333 GLU A N 1
ATOM 2593 C CA . GLU A 1 333 ? 3.107 -6.759 11.707 1.00 75.19 333 GLU A CA 1
ATOM 2594 C C . GLU A 1 333 ? 4.607 -6.738 11.399 1.00 75.19 333 GLU A C 1
ATOM 2596 O O . GLU A 1 333 ? 5.424 -6.456 12.278 1.00 75.19 333 GLU A O 1
ATOM 2601 N N . SER A 1 334 ? 4.976 -6.991 10.139 1.00 78.25 334 SER A N 1
ATOM 2602 C CA . SER A 1 334 ? 6.373 -7.069 9.697 1.00 78.25 334 SER A CA 1
ATOM 2603 C C . SER A 1 334 ? 6.938 -5.743 9.165 1.00 78.25 334 SER A C 1
ATOM 2605 O O . SER A 1 334 ? 8.157 -5.597 9.073 1.00 78.25 334 SER A O 1
ATOM 2607 N N . ASN A 1 335 ? 6.082 -4.772 8.822 1.00 77.00 335 ASN A N 1
ATOM 2608 C CA . ASN A 1 335 ? 6.409 -3.575 8.030 1.00 77.00 335 ASN A CA 1
ATOM 2609 C C . ASN A 1 335 ? 7.061 -3.896 6.670 1.00 77.00 335 ASN A C 1
ATOM 2611 O O . ASN A 1 335 ? 7.797 -3.069 6.125 1.00 77.00 335 ASN A O 1
ATOM 2615 N N . GLN A 1 336 ? 6.833 -5.098 6.138 1.00 86.31 336 GLN A N 1
ATOM 2616 C CA . GLN A 1 336 ? 7.298 -5.512 4.813 1.00 86.31 336 GLN A CA 1
ATOM 2617 C C . GLN A 1 336 ? 6.250 -5.189 3.753 1.00 86.31 336 GLN A C 1
ATOM 2619 O O . GLN A 1 336 ? 5.059 -5.107 4.058 1.00 86.31 336 GLN A O 1
ATOM 2624 N N . ILE A 1 337 ? 6.694 -4.990 2.513 1.00 88.00 337 ILE A N 1
ATOM 2625 C CA . ILE A 1 337 ? 5.792 -4.850 1.370 1.00 88.00 337 ILE A CA 1
ATOM 2626 C C . ILE A 1 337 ? 5.608 -6.224 0.723 1.00 88.00 337 ILE A C 1
ATOM 2628 O O . ILE A 1 337 ? 6.575 -6.866 0.316 1.00 88.00 337 ILE A O 1
ATOM 2632 N N . GLU A 1 338 ? 4.361 -6.661 0.599 1.00 89.94 338 GLU A N 1
ATOM 2633 C CA . GLU A 1 338 ? 3.983 -7.986 0.105 1.00 89.94 338 GLU A CA 1
ATOM 2634 C C . GLU A 1 338 ? 2.960 -7.866 -1.035 1.00 89.94 338 GLU A C 1
ATOM 2636 O O . GLU A 1 338 ? 2.266 -6.854 -1.157 1.00 89.94 338 GLU A O 1
ATOM 2641 N N . TRP A 1 339 ? 2.882 -8.887 -1.894 1.00 88.06 339 TRP A N 1
ATOM 2642 C CA . TRP A 1 339 ? 1.787 -9.015 -2.857 1.00 88.06 339 TRP A CA 1
ATOM 2643 C C . TRP A 1 339 ? 0.524 -9.454 -2.124 1.00 88.06 339 TRP A C 1
ATOM 2645 O O . TRP A 1 339 ? 0.505 -10.530 -1.525 1.00 88.06 339 TRP A O 1
ATOM 2655 N N . THR A 1 340 ? -0.529 -8.648 -2.212 1.00 85.50 340 THR A N 1
ATOM 2656 C CA . THR A 1 340 ? -1.739 -8.858 -1.420 1.00 85.50 340 THR A CA 1
ATOM 2657 C C . THR A 1 340 ? -3.006 -8.736 -2.272 1.00 85.50 340 THR A C 1
ATOM 2659 O O . THR A 1 340 ? -3.078 -7.834 -3.114 1.00 85.50 340 THR A O 1
ATOM 2662 N N . PRO A 1 341 ? -4.017 -9.607 -2.069 1.00 82.56 341 PRO A N 1
ATOM 2663 C CA . PRO A 1 341 ? -5.241 -9.600 -2.866 1.00 82.56 341 PRO A CA 1
ATOM 2664 C C . PRO A 1 341 ? -6.024 -8.289 -2.790 1.00 82.56 341 PRO A C 1
ATOM 2666 O O . PRO A 1 341 ? -6.292 -7.756 -1.708 1.00 82.56 341 PRO A O 1
ATOM 2669 N N . ILE A 1 342 ? -6.459 -7.807 -3.954 1.00 77.75 342 ILE A N 1
ATOM 2670 C CA . ILE A 1 342 ? -7.398 -6.698 -4.092 1.00 77.75 342 ILE A CA 1
ATOM 2671 C C . ILE A 1 342 ? -8.809 -7.272 -3.971 1.00 77.75 342 ILE A C 1
ATOM 2673 O O . ILE A 1 342 ? -9.300 -7.981 -4.840 1.00 77.75 342 ILE A O 1
ATOM 2677 N N . THR A 1 343 ? -9.490 -6.948 -2.881 1.00 68.81 343 THR A N 1
ATOM 2678 C CA . THR A 1 343 ? -10.860 -7.416 -2.622 1.00 68.81 343 THR A CA 1
ATOM 2679 C C . THR A 1 343 ? -11.916 -6.554 -3.311 1.00 68.81 343 THR A C 1
ATOM 2681 O O . THR A 1 343 ? -13.011 -7.036 -3.606 1.00 68.81 343 THR A O 1
ATOM 2684 N N . CYS A 1 344 ? -11.610 -5.273 -3.545 1.00 65.94 344 CYS A N 1
ATOM 2685 C CA . CYS A 1 344 ? -12.542 -4.314 -4.121 1.00 65.94 344 CYS A CA 1
ATOM 2686 C C . CYS A 1 344 ? -11.820 -3.138 -4.790 1.00 65.94 344 CYS A C 1
ATOM 2688 O O . CYS A 1 344 ? -10.769 -2.723 -4.311 1.00 65.94 344 CYS A O 1
ATOM 2690 N N . VAL A 1 345 ? -12.418 -2.551 -5.828 1.00 66.75 345 VAL A N 1
ATOM 2691 C CA . VAL A 1 345 ? -11.999 -1.263 -6.416 1.00 66.75 345 VAL A CA 1
ATOM 2692 C C . VAL A 1 345 ? -13.160 -0.269 -6.471 1.00 66.75 345 VAL A C 1
ATOM 2694 O O . VAL A 1 345 ? -14.322 -0.684 -6.554 1.00 66.75 345 VAL A O 1
ATOM 2697 N N . TYR A 1 346 ? -12.838 1.024 -6.431 1.00 67.38 346 TYR A N 1
ATOM 2698 C CA . TYR A 1 346 ? -13.776 2.146 -6.419 1.00 67.38 346 TYR A CA 1
ATOM 2699 C C . TYR A 1 346 ? -13.359 3.239 -7.411 1.00 67.38 346 TYR A C 1
ATOM 2701 O O . TYR A 1 346 ? -12.170 3.501 -7.600 1.00 67.38 346 TYR A O 1
ATOM 2709 N N . ARG A 1 347 ? -14.352 3.914 -7.999 1.00 66.19 347 ARG A N 1
ATOM 2710 C CA . ARG A 1 347 ? -14.189 5.082 -8.877 1.00 66.19 347 ARG A CA 1
ATOM 2711 C C . ARG A 1 347 ? -15.184 6.171 -8.494 1.00 66.19 347 ARG A C 1
ATOM 2713 O O . ARG A 1 347 ? -16.376 5.899 -8.352 1.00 66.19 347 ARG A O 1
ATOM 2720 N N . HIS A 1 348 ? -14.698 7.401 -8.388 1.00 63.16 348 HIS A N 1
ATOM 2721 C CA . HIS A 1 348 ? -15.410 8.531 -7.806 1.00 63.16 348 HIS A CA 1
ATOM 2722 C C . HIS A 1 348 ? -15.090 9.838 -8.539 1.00 63.16 348 HIS A C 1
ATOM 2724 O O . HIS A 1 348 ? -13.956 10.079 -8.925 1.00 63.16 348 HIS A O 1
ATOM 2730 N N . LYS A 1 349 ? -16.061 10.748 -8.664 1.00 58.56 349 LYS A N 1
ATOM 2731 C CA . LYS A 1 349 ? -15.780 12.139 -9.066 1.00 58.56 349 LYS A CA 1
ATOM 2732 C C . LYS A 1 349 ? -15.047 12.896 -7.950 1.00 58.56 349 LYS A C 1
ATOM 2734 O O . LYS A 1 349 ? -15.545 12.913 -6.830 1.00 58.56 349 LYS A O 1
ATOM 2739 N N . ALA A 1 350 ? -13.894 13.491 -8.234 1.00 53.06 350 ALA A N 1
ATOM 2740 C CA . ALA A 1 350 ? -13.129 14.295 -7.290 1.00 53.06 350 ALA A CA 1
ATOM 2741 C C . ALA A 1 350 ? -13.853 15.622 -7.013 1.00 53.06 350 ALA A C 1
ATOM 2743 O O . ALA A 1 350 ? -14.101 16.395 -7.939 1.00 53.06 350 ALA A O 1
ATOM 2744 N N . GLU A 1 351 ? -14.155 15.906 -5.747 1.00 46.62 351 GLU A N 1
ATOM 2745 C CA . GLU A 1 351 ? -14.646 17.215 -5.317 1.00 46.62 351 GLU A CA 1
ATOM 2746 C C . GLU A 1 351 ? -13.629 17.860 -4.380 1.00 46.62 351 GLU A C 1
ATOM 2748 O O . GLU A 1 351 ? -13.326 17.345 -3.308 1.00 46.62 351 GLU A O 1
ATOM 2753 N N . GLY A 1 352 ? -13.068 18.989 -4.812 1.00 54.47 352 GLY A N 1
ATOM 2754 C CA . GLY A 1 352 ? -12.072 19.737 -4.052 1.00 54.47 352 GLY A CA 1
ATOM 2755 C C . GLY A 1 352 ? -10.688 19.774 -4.697 1.00 54.47 352 GLY A C 1
ATOM 2756 O O . GLY A 1 352 ? -10.426 19.220 -5.763 1.00 54.47 352 GLY A O 1
ATOM 2757 N N . GLN A 1 353 ? -9.797 20.513 -4.046 1.00 66.44 353 GLN A N 1
ATOM 2758 C CA . GLN A 1 353 ? -8.431 20.739 -4.499 1.00 66.44 353 GLN A CA 1
ATOM 2759 C C . GLN A 1 353 ? -7.564 19.513 -4.169 1.00 66.44 353 GLN A C 1
ATOM 2761 O O . GLN A 1 353 ? -7.437 19.149 -2.999 1.00 66.44 353 GLN A O 1
ATOM 2766 N N . LEU A 1 354 ? -6.937 18.901 -5.179 1.00 74.62 354 LEU A N 1
ATOM 2767 C CA . LEU A 1 354 ? -5.860 17.934 -4.949 1.00 74.62 354 LEU A CA 1
ATOM 2768 C C . LEU A 1 354 ? -4.590 18.663 -4.505 1.00 74.62 354 LEU A C 1
ATOM 2770 O O . LEU A 1 354 ? -4.391 19.838 -4.829 1.00 74.62 354 LEU A O 1
ATOM 2774 N N . TYR A 1 355 ? -3.727 17.954 -3.790 1.00 79.25 355 TYR A N 1
ATOM 2775 C CA . TYR A 1 355 ? -2.420 18.415 -3.344 1.00 79.25 355 TYR A CA 1
ATOM 2776 C C . TYR A 1 355 ? -1.350 17.437 -3.818 1.00 79.25 355 TYR A C 1
ATOM 2778 O O . TYR A 1 355 ? -1.488 16.233 -3.640 1.00 79.25 355 TYR A O 1
ATOM 2786 N N . GLU A 1 356 ? -0.284 17.957 -4.413 1.00 85.62 356 GLU A N 1
ATOM 2787 C CA . GLU A 1 356 ? 0.935 17.217 -4.720 1.00 85.62 356 GLU A CA 1
ATOM 2788 C C . GLU A 1 356 ? 1.924 17.408 -3.569 1.00 85.62 356 GLU A C 1
ATOM 2790 O O . GLU A 1 356 ? 2.292 18.539 -3.231 1.00 85.62 356 GLU A O 1
ATOM 2795 N N . VAL A 1 357 ? 2.320 16.297 -2.955 1.00 86.88 357 VAL A N 1
ATOM 2796 C CA . VAL A 1 357 ? 3.340 16.234 -1.907 1.00 86.88 357 VAL A CA 1
ATOM 2797 C C . VAL A 1 357 ? 4.653 15.852 -2.564 1.00 86.88 357 VAL A C 1
ATOM 2799 O O . VAL A 1 357 ? 4.740 14.784 -3.160 1.00 86.88 357 VAL A O 1
ATOM 2802 N N . GLU A 1 358 ? 5.662 16.708 -2.453 1.00 87.19 358 GLU A N 1
ATOM 2803 C CA . GLU A 1 358 ? 7.026 16.453 -2.917 1.00 87.19 358 GLU A CA 1
ATOM 2804 C C . GLU A 1 358 ? 7.912 16.106 -1.717 1.00 87.19 358 GLU A C 1
ATOM 2806 O O . GLU A 1 358 ? 7.910 16.817 -0.707 1.00 87.19 358 GLU A O 1
ATOM 2811 N N . LEU A 1 359 ? 8.669 15.016 -1.823 1.00 83.06 359 LEU A N 1
ATOM 2812 C CA . LEU A 1 359 ? 9.624 14.557 -0.817 1.00 83.06 359 LEU A CA 1
ATOM 2813 C C . LEU A 1 359 ? 11.066 14.891 -1.226 1.00 83.06 359 LEU A C 1
ATOM 2815 O O . LEU A 1 359 ? 11.367 15.100 -2.401 1.00 83.06 359 LEU A O 1
ATOM 2819 N N . ASP A 1 360 ? 11.982 14.915 -0.258 1.00 75.62 360 ASP A N 1
ATOM 2820 C CA . ASP A 1 360 ? 13.398 15.256 -0.486 1.00 75.62 360 ASP A CA 1
ATOM 2821 C C . ASP A 1 360 ? 14.145 14.289 -1.422 1.00 75.62 360 ASP A C 1
ATOM 2823 O O . ASP A 1 360 ? 15.155 14.661 -2.021 1.00 75.62 360 ASP A O 1
ATOM 2827 N N . ASP A 1 361 ? 13.666 13.053 -1.559 1.00 69.38 361 ASP A N 1
ATOM 2828 C CA . ASP A 1 361 ? 14.217 12.049 -2.477 1.00 69.38 361 ASP A CA 1
ATOM 2829 C C . ASP A 1 361 ? 13.629 12.133 -3.900 1.00 69.38 361 ASP A C 1
ATOM 2831 O O . ASP A 1 361 ? 13.957 11.309 -4.760 1.00 69.38 361 ASP A O 1
ATOM 2835 N N . GLY A 1 362 ? 12.777 13.137 -4.132 1.00 73.31 362 GLY A N 1
ATOM 2836 C CA . GLY A 1 362 ? 12.090 13.416 -5.386 1.00 73.31 362 GLY A CA 1
ATOM 2837 C C . GLY A 1 362 ? 10.795 12.644 -5.588 1.00 73.31 362 GLY A C 1
ATOM 2838 O O . GLY A 1 362 ? 10.170 12.802 -6.641 1.00 73.31 362 GLY A O 1
ATOM 2839 N N . ARG A 1 363 ? 10.359 11.831 -4.612 1.00 78.62 363 ARG A N 1
ATOM 2840 C CA . ARG A 1 363 ? 9.046 11.189 -4.693 1.00 78.62 363 ARG A CA 1
ATOM 2841 C C . ARG A 1 363 ? 7.945 12.239 -4.692 1.00 78.62 363 ARG A C 1
ATOM 2843 O O . ARG A 1 363 ? 8.001 13.205 -3.932 1.00 78.62 363 ARG A O 1
ATOM 2850 N N . THR A 1 364 ? 6.928 12.016 -5.516 1.00 80.25 364 THR A N 1
ATOM 2851 C CA . THR A 1 364 ? 5.715 12.825 -5.513 1.00 80.25 364 THR A CA 1
ATOM 2852 C C . THR A 1 364 ? 4.486 11.940 -5.402 1.00 80.25 364 THR A C 1
ATOM 2854 O O . THR A 1 364 ? 4.454 10.837 -5.951 1.00 80.25 364 THR A O 1
ATOM 2857 N N . ILE A 1 365 ? 3.484 12.430 -4.678 1.00 78.88 365 ILE A N 1
ATOM 2858 C CA . ILE A 1 365 ? 2.168 11.801 -4.575 1.00 78.88 365 ILE A CA 1
ATOM 2859 C C . ILE A 1 365 ? 1.086 12.877 -4.621 1.00 78.88 365 ILE A C 1
ATOM 2861 O O . ILE A 1 365 ? 1.139 13.842 -3.854 1.00 78.88 365 ILE A O 1
ATOM 2865 N N . LYS A 1 366 ? 0.104 12.728 -5.517 1.00 78.88 366 LYS A N 1
ATOM 2866 C CA . LYS A 1 366 ? -1.081 13.584 -5.550 1.00 78.88 366 LYS A CA 1
ATOM 2867 C C . LYS A 1 366 ? -2.226 12.934 -4.806 1.00 78.88 366 LYS A C 1
ATOM 2869 O O . LYS A 1 366 ? -2.646 11.817 -5.102 1.00 78.88 366 LYS A O 1
ATOM 2874 N N . THR A 1 367 ? -2.769 13.664 -3.847 1.00 72.06 367 THR A N 1
ATOM 2875 C CA . THR A 1 367 ? -3.883 13.174 -3.050 1.00 72.06 367 THR A CA 1
ATOM 2876 C C . THR A 1 367 ? -4.717 14.309 -2.458 1.00 72.06 367 THR A C 1
ATOM 2878 O O . THR A 1 367 ? -4.373 15.487 -2.582 1.00 72.06 367 THR A O 1
ATOM 2881 N N . THR A 1 368 ? -5.865 13.990 -1.866 1.00 66.69 368 THR A N 1
ATOM 2882 C CA . THR A 1 368 ? -6.697 14.978 -1.168 1.00 66.69 368 THR A CA 1
ATOM 2883 C C . THR A 1 368 ? -6.064 15.354 0.173 1.00 66.69 368 THR A C 1
ATOM 2885 O O . THR A 1 368 ? -5.274 14.608 0.746 1.00 66.69 368 THR A O 1
ATOM 2888 N N . LYS A 1 369 ? -6.426 16.522 0.714 1.00 66.25 369 LYS A N 1
ATOM 2889 C CA . LYS A 1 369 ? -5.945 16.974 2.033 1.00 66.25 369 LYS A CA 1
ATOM 2890 C C . LYS A 1 369 ? -6.328 16.035 3.171 1.00 66.25 369 LYS A C 1
ATOM 2892 O O . LYS A 1 369 ? -5.645 16.004 4.192 1.00 66.25 369 LYS A O 1
ATOM 2897 N N . ASP A 1 370 ? -7.423 15.313 2.983 1.00 57.00 370 ASP A N 1
ATOM 2898 C CA . ASP A 1 370 ? -7.903 14.358 3.957 1.00 57.00 370 ASP A CA 1
ATOM 2899 C C . ASP A 1 370 ? -7.156 13.040 3.842 1.00 57.00 370 ASP A C 1
ATOM 2901 O O . ASP A 1 370 ? -7.033 12.378 4.854 1.00 57.00 370 ASP A O 1
ATOM 2905 N N . HIS A 1 371 ? -6.581 12.668 2.696 1.00 65.31 371 HIS A N 1
ATOM 2906 C CA . HIS A 1 371 ? -5.977 11.353 2.509 1.00 65.31 371 HIS A CA 1
ATOM 2907 C C . HIS A 1 371 ? -4.842 11.056 3.499 1.00 65.31 371 HIS A C 1
ATOM 2909 O O . HIS A 1 371 ? -3.977 11.893 3.770 1.00 65.31 371 HIS A O 1
ATOM 2915 N N . SER A 1 372 ? -4.836 9.841 4.053 1.00 69.75 372 SER A N 1
ATOM 2916 C CA . SER A 1 372 ? -3.837 9.437 5.046 1.00 69.75 372 SER A CA 1
ATOM 2917 C C . SER A 1 372 ? -2.543 8.913 4.424 1.00 69.75 372 SER A C 1
ATOM 2919 O O . SER A 1 372 ? -2.557 7.956 3.657 1.00 69.75 372 SER A O 1
ATOM 2921 N N . LEU A 1 373 ? -1.418 9.466 4.866 1.00 73.38 373 LEU A N 1
ATOM 2922 C CA . LEU A 1 373 ? -0.066 8.976 4.599 1.00 73.38 373 LEU A CA 1
ATOM 2923 C C . LEU A 1 373 ? 0.532 8.403 5.887 1.00 73.38 373 LEU A C 1
ATOM 2925 O O . LEU A 1 373 ? 0.118 8.752 6.995 1.00 73.38 373 LEU A O 1
ATOM 2929 N N . PHE A 1 374 ? 1.490 7.490 5.768 1.00 76.88 374 PHE A N 1
ATOM 2930 C CA . PHE A 1 374 ? 2.080 6.831 6.932 1.00 76.88 374 PHE A CA 1
ATOM 2931 C C . PHE A 1 374 ? 3.262 7.633 7.476 1.00 76.88 374 PHE A C 1
ATOM 2933 O O . PHE A 1 374 ? 4.104 8.109 6.724 1.00 76.88 374 PHE A O 1
ATOM 2940 N N . THR A 1 375 ? 3.350 7.763 8.795 1.00 74.62 375 THR A N 1
ATOM 2941 C CA . THR A 1 375 ? 4.481 8.374 9.505 1.00 74.62 375 THR A CA 1
ATOM 2942 C C . THR A 1 375 ? 4.786 7.586 10.780 1.00 74.62 375 THR A C 1
ATOM 2944 O O . THR A 1 375 ? 4.120 6.596 11.082 1.00 74.62 375 THR A O 1
ATOM 2947 N N . LEU A 1 376 ? 5.798 8.001 11.536 1.00 62.59 376 LEU A N 1
ATOM 2948 C CA . LEU A 1 376 ? 6.135 7.418 12.829 1.00 62.59 376 LEU A CA 1
ATOM 2949 C C . LEU A 1 376 ? 5.606 8.288 13.959 1.00 62.59 376 LEU A C 1
ATOM 2951 O O . LEU A 1 376 ? 6.008 9.440 14.102 1.00 62.59 376 LEU A O 1
ATOM 2955 N N . ARG A 1 377 ? 4.759 7.714 14.815 1.00 59.09 377 ARG A N 1
ATOM 2956 C CA . ARG A 1 377 ? 4.345 8.329 16.083 1.00 59.09 377 ARG A CA 1
ATOM 2957 C C . ARG A 1 377 ? 4.600 7.353 17.217 1.00 59.09 377 ARG A C 1
ATOM 2959 O O . ARG A 1 377 ? 4.234 6.192 17.117 1.00 59.09 377 ARG A O 1
ATOM 2966 N N . ALA A 1 378 ? 5.290 7.811 18.263 1.00 52.78 378 ALA A N 1
ATOM 2967 C CA . ALA A 1 378 ? 5.680 6.984 19.414 1.00 52.78 378 ALA A CA 1
ATOM 2968 C C . ALA A 1 378 ? 6.391 5.656 19.047 1.00 52.78 378 ALA A C 1
ATOM 2970 O O . ALA A 1 378 ? 6.377 4.698 19.812 1.00 52.78 378 ALA A O 1
ATOM 2971 N N . GLY A 1 379 ? 7.042 5.607 17.880 1.00 52.12 379 GLY A N 1
ATOM 2972 C CA . GLY A 1 379 ? 7.731 4.418 17.382 1.00 52.12 379 GLY A CA 1
ATOM 2973 C C . GLY A 1 379 ? 6.854 3.386 16.671 1.00 52.12 379 GLY A C 1
ATOM 2974 O O . GLY A 1 379 ? 7.341 2.299 16.362 1.00 52.12 379 GLY A O 1
ATOM 2975 N N . GLU A 1 380 ? 5.605 3.728 16.365 1.00 60.88 380 GLU A N 1
ATOM 2976 C CA . GLU A 1 380 ? 4.700 2.902 15.568 1.00 60.88 380 GLU A CA 1
ATOM 2977 C C . GLU A 1 380 ? 4.368 3.566 14.230 1.00 60.88 380 GLU A C 1
ATOM 2979 O O . GLU A 1 380 ? 4.226 4.792 14.125 1.00 60.88 380 GLU A O 1
ATOM 2984 N N . VAL A 1 381 ? 4.236 2.734 13.194 1.00 69.25 381 VAL A N 1
ATOM 2985 C CA . VAL A 1 381 ? 3.791 3.154 11.863 1.00 69.25 381 VAL A CA 1
ATOM 2986 C C . VAL A 1 381 ? 2.321 3.547 11.952 1.00 69.25 381 VAL A C 1
ATOM 2988 O O . VAL A 1 381 ? 1.445 2.709 12.153 1.00 69.25 381 VAL A O 1
ATOM 2991 N N . THR A 1 382 ? 2.054 4.841 11.815 1.00 65.94 382 THR A N 1
ATOM 2992 C CA . THR A 1 382 ? 0.744 5.438 12.071 1.00 65.94 382 THR A CA 1
ATOM 2993 C C . THR A 1 382 ? 0.247 6.172 10.826 1.00 65.94 382 THR A C 1
ATOM 2995 O O . THR A 1 382 ? 0.976 7.014 10.295 1.00 65.94 382 THR A O 1
ATOM 2998 N N . PRO A 1 383 ? -0.984 5.909 10.354 1.00 70.19 383 PRO A N 1
ATOM 2999 C CA . PRO A 1 383 ? -1.597 6.708 9.302 1.00 70.19 383 PRO A CA 1
ATOM 3000 C C . PRO A 1 383 ? -2.014 8.080 9.847 1.00 70.19 383 PRO A C 1
ATOM 3002 O O . PRO A 1 383 ? -2.679 8.180 10.877 1.00 70.19 383 PRO A O 1
ATOM 3005 N N . VAL A 1 384 ? -1.649 9.144 9.140 1.00 65.50 384 VAL A N 1
ATOM 3006 C CA . VAL A 1 384 ? -1.934 10.539 9.494 1.00 65.50 384 VAL A CA 1
ATOM 3007 C C . VAL A 1 384 ? -2.448 11.261 8.250 1.00 65.50 384 VAL A C 1
ATOM 3009 O O . VAL A 1 384 ? -1.978 11.005 7.151 1.00 65.50 384 VAL A O 1
ATOM 3012 N N . SER A 1 385 ? -3.465 12.110 8.394 1.00 65.88 385 SER A N 1
ATOM 3013 C CA . SER A 1 385 ? -4.033 12.890 7.282 1.00 65.88 385 SER A CA 1
ATOM 3014 C C . SER A 1 385 ? -3.007 13.862 6.697 1.00 65.88 385 SER A C 1
ATOM 3016 O O . SER A 1 385 ? -2.263 14.466 7.472 1.00 65.88 385 SER A O 1
ATOM 3018 N N . LEU A 1 386 ? -3.011 14.084 5.376 1.00 71.94 386 LEU A N 1
ATOM 3019 C CA . LEU A 1 386 ? -2.148 15.077 4.723 1.00 71.94 386 LEU A CA 1
ATOM 3020 C C . LEU A 1 386 ? -2.281 16.472 5.365 1.00 71.94 386 LEU A C 1
ATOM 3022 O O . LEU A 1 386 ? -1.294 17.182 5.515 1.00 71.94 386 LEU A O 1
ATOM 3026 N N . SER A 1 387 ? -3.475 16.840 5.835 1.00 69.56 387 SER A N 1
ATOM 3027 C CA . SER A 1 387 ? -3.737 18.085 6.572 1.00 69.56 387 SER A CA 1
ATOM 3028 C C . SER A 1 387 ? -2.930 18.265 7.864 1.00 69.56 387 SER A C 1
ATOM 3030 O O . SER A 1 387 ? -2.831 19.382 8.363 1.00 69.56 387 SER A O 1
ATOM 3032 N N . SER A 1 388 ? -2.369 17.187 8.415 1.00 73.19 388 SER A N 1
ATOM 3033 C CA . SER A 1 388 ? -1.526 17.207 9.615 1.00 73.19 388 SER A CA 1
ATOM 3034 C C . SER A 1 388 ? -0.025 17.218 9.308 1.00 73.19 388 SER A C 1
ATOM 3036 O O . SER A 1 388 ? 0.757 17.166 10.253 1.00 73.19 388 SER A O 1
ATOM 3038 N N . PHE A 1 389 ? 0.373 17.239 8.031 1.00 77.38 389 PHE A N 1
ATOM 3039 C CA . PHE A 1 389 ? 1.771 17.345 7.618 1.00 77.38 389 PHE A CA 1
ATOM 3040 C C . PHE A 1 389 ? 2.129 18.785 7.253 1.00 77.38 389 PHE A C 1
ATOM 3042 O O . PHE A 1 389 ? 1.355 19.503 6.618 1.00 77.38 389 PHE A O 1
ATOM 3049 N N . SER A 1 390 ? 3.343 19.176 7.618 1.00 80.75 390 SER A N 1
ATOM 3050 C CA . SER A 1 390 ? 4.015 20.410 7.224 1.00 80.75 390 SER A CA 1
ATOM 3051 C C . SER A 1 390 ? 5.345 20.096 6.532 1.00 80.75 390 SER A C 1
ATOM 3053 O O . SER A 1 390 ? 5.854 18.974 6.592 1.00 80.75 390 SER A O 1
ATOM 3055 N N . GLU A 1 391 ? 5.929 21.090 5.862 1.00 82.94 391 GLU A N 1
ATOM 3056 C CA . GLU A 1 391 ? 7.298 20.974 5.349 1.00 82.94 391 GLU A CA 1
ATOM 3057 C C . GLU A 1 391 ? 8.262 20.628 6.491 1.00 82.94 391 GLU A C 1
ATOM 3059 O O . GLU A 1 391 ? 8.218 21.230 7.564 1.00 82.94 391 GLU A O 1
ATOM 3064 N N . GLY A 1 392 ? 9.126 19.640 6.265 1.00 69.69 392 GLY A N 1
ATOM 3065 C CA . GLY A 1 392 ? 10.038 19.121 7.281 1.00 69.69 392 GLY A CA 1
ATOM 3066 C C . GLY A 1 392 ? 9.543 17.889 8.045 1.00 69.69 392 GLY A C 1
ATOM 3067 O O . GLY A 1 392 ? 10.373 17.218 8.663 1.00 69.69 392 GLY A O 1
ATOM 3068 N N . ASP A 1 393 ? 8.255 17.543 7.968 1.00 72.50 393 ASP A N 1
ATOM 3069 C CA . ASP A 1 393 ? 7.732 16.298 8.545 1.00 72.50 393 ASP A CA 1
ATOM 3070 C C . ASP A 1 393 ? 8.191 15.069 7.751 1.00 72.50 393 ASP A C 1
ATOM 3072 O O . ASP A 1 393 ? 8.635 15.179 6.611 1.00 72.50 393 ASP A O 1
ATOM 3076 N N . TYR A 1 394 ? 8.087 13.874 8.335 1.00 72.94 394 TYR A N 1
ATOM 3077 C CA . TYR A 1 394 ? 8.538 12.634 7.698 1.00 72.94 394 TYR A CA 1
ATOM 3078 C C . TYR A 1 394 ? 7.372 11.749 7.277 1.00 72.94 394 TYR A C 1
ATOM 3080 O O . TYR A 1 394 ? 6.499 11.435 8.086 1.00 72.94 394 TYR A O 1
ATOM 3088 N N . ILE A 1 395 ? 7.415 11.268 6.039 1.00 78.69 395 ILE A N 1
ATOM 3089 C CA . ILE A 1 395 ? 6.509 10.255 5.498 1.00 78.69 395 ILE A CA 1
ATOM 3090 C C . ILE A 1 395 ? 7.287 8.953 5.320 1.00 78.69 395 ILE A C 1
ATOM 3092 O O . ILE A 1 395 ? 8.430 8.947 4.870 1.00 78.69 395 ILE A O 1
ATOM 3096 N N . LEU A 1 396 ? 6.676 7.836 5.698 1.00 75.38 396 LEU A N 1
ATOM 3097 C CA . LEU A 1 396 ? 7.218 6.505 5.476 1.00 75.38 396 LEU A CA 1
ATOM 3098 C C . LEU A 1 396 ? 6.938 6.062 4.048 1.00 75.38 396 LEU A C 1
ATOM 3100 O O . LEU A 1 396 ? 5.790 6.031 3.606 1.00 75.38 396 LEU A O 1
ATOM 3104 N N . VAL A 1 397 ? 7.994 5.667 3.348 1.00 78.62 397 VAL A N 1
ATOM 3105 C CA . VAL A 1 397 ? 7.915 5.227 1.959 1.00 78.62 397 VAL A CA 1
ATOM 3106 C C . VAL A 1 397 ? 8.695 3.919 1.746 1.00 78.62 397 VAL A C 1
ATOM 3108 O O . VAL A 1 397 ? 9.694 3.676 2.439 1.00 78.62 397 VAL A O 1
ATOM 3111 N N . PRO A 1 398 ? 8.287 3.068 0.785 1.00 80.88 398 PRO A N 1
ATOM 3112 C CA . PRO A 1 398 ? 8.991 1.823 0.481 1.00 80.88 398 PRO A CA 1
ATOM 3113 C C . PRO A 1 398 ? 10.430 2.054 0.002 1.00 80.88 398 PRO A C 1
ATOM 3115 O O . PRO A 1 398 ? 10.670 2.769 -0.968 1.00 80.88 398 PRO A O 1
ATOM 3118 N N . HIS A 1 399 ? 11.408 1.433 0.650 1.00 74.50 399 HIS A N 1
ATOM 3119 C CA . HIS A 1 399 ? 12.796 1.364 0.183 1.00 74.50 399 HIS A CA 1
ATOM 3120 C C . HIS A 1 399 ? 13.108 0.058 -0.563 1.00 74.50 399 HIS A C 1
ATOM 3122 O O . HIS A 1 399 ? 14.172 -0.083 -1.166 1.00 74.50 399 HIS A O 1
ATOM 3128 N N . ARG A 1 400 ? 12.192 -0.908 -0.505 1.00 77.88 400 ARG A N 1
ATOM 3129 C CA . ARG A 1 400 ? 12.241 -2.182 -1.217 1.00 77.88 400 ARG A CA 1
ATOM 3130 C C . ARG A 1 400 ? 10.819 -2.573 -1.603 1.00 77.88 400 ARG A C 1
ATOM 3132 O O . ARG A 1 400 ? 9.884 -2.300 -0.857 1.00 77.88 400 ARG A O 1
ATOM 3139 N N . LEU A 1 401 ? 10.676 -3.194 -2.768 1.00 85.25 401 LEU A N 1
ATOM 3140 C CA . LEU A 1 401 ? 9.431 -3.814 -3.207 1.00 85.25 401 LEU A CA 1
ATOM 3141 C C . LEU A 1 401 ? 9.635 -5.329 -3.341 1.00 85.25 401 LEU A C 1
ATOM 3143 O O . LEU A 1 401 ? 10.773 -5.767 -3.558 1.00 85.25 401 LEU A O 1
ATOM 3147 N N . PRO A 1 402 ? 8.569 -6.136 -3.202 1.00 85.44 402 PRO A N 1
ATOM 3148 C CA . PRO A 1 402 ? 8.656 -7.568 -3.426 1.00 85.44 402 PRO A CA 1
ATOM 3149 C C . PRO A 1 402 ? 9.053 -7.847 -4.878 1.00 85.44 402 PRO A C 1
ATOM 3151 O O . PRO A 1 402 ? 8.753 -7.074 -5.791 1.00 85.44 402 PRO A O 1
ATOM 3154 N N . SER A 1 403 ? 9.741 -8.966 -5.097 1.00 82.62 403 SER A N 1
ATOM 3155 C CA . SER A 1 403 ? 10.116 -9.383 -6.444 1.00 82.62 403 SER A CA 1
ATOM 3156 C C . SER A 1 403 ? 8.880 -9.602 -7.314 1.00 82.62 403 SER A C 1
ATOM 3158 O O . SER A 1 403 ? 7.833 -10.050 -6.837 1.00 82.62 403 SER A O 1
ATOM 3160 N N . LEU A 1 404 ? 9.025 -9.336 -8.608 1.00 83.81 404 LEU A N 1
ATOM 3161 C CA . LEU A 1 404 ? 7.985 -9.620 -9.588 1.00 83.81 404 LEU A CA 1
ATOM 3162 C C . LEU A 1 404 ? 7.874 -11.138 -9.768 1.00 83.81 404 LEU A C 1
ATOM 3164 O O . LEU A 1 404 ? 8.886 -11.815 -9.965 1.00 83.81 404 LEU A O 1
ATOM 3168 N N . GLU A 1 405 ? 6.659 -11.681 -9.666 1.00 67.75 405 GLU A N 1
ATOM 3169 C CA . GLU A 1 405 ? 6.413 -13.075 -10.034 1.00 67.75 405 GLU A CA 1
ATOM 3170 C C . GLU A 1 405 ? 6.707 -13.235 -11.527 1.00 67.75 405 GLU A C 1
ATOM 3172 O O . GLU A 1 405 ? 6.218 -12.466 -12.358 1.00 67.75 405 GLU A O 1
ATOM 3177 N N . SER A 1 406 ? 7.567 -14.195 -11.859 1.00 63.38 406 SER A N 1
ATOM 3178 C CA . SER A 1 406 ? 8.112 -14.343 -13.205 1.00 63.38 406 SER A CA 1
ATOM 3179 C C . SER A 1 406 ? 7.633 -15.623 -13.863 1.00 63.38 406 SER A C 1
ATOM 3181 O O . SER A 1 406 ? 7.447 -16.653 -13.214 1.00 63.38 406 SER A O 1
ATOM 3183 N N . PHE A 1 407 ? 7.463 -15.557 -15.179 1.00 65.88 407 PHE A N 1
ATOM 3184 C CA . PHE A 1 407 ? 7.288 -16.748 -15.996 1.00 65.88 407 PHE A CA 1
ATOM 3185 C C . PHE A 1 407 ? 8.641 -17.280 -16.448 1.00 65.88 407 PHE A C 1
ATOM 3187 O O . PHE A 1 407 ? 9.649 -16.570 -16.448 1.00 65.88 407 PHE A O 1
ATOM 3194 N N . HIS A 1 408 ? 8.648 -18.528 -16.915 1.00 73.25 408 HIS A N 1
ATOM 3195 C CA . HIS A 1 408 ? 9.764 -19.006 -17.717 1.00 73.25 408 HIS A CA 1
ATOM 3196 C C . HIS A 1 408 ? 10.023 -18.044 -18.887 1.00 73.25 408 HIS A C 1
ATOM 3198 O O . HIS A 1 408 ? 9.058 -17.540 -19.472 1.00 73.25 408 HIS A O 1
ATOM 3204 N N . PRO A 1 409 ? 11.300 -17.790 -19.235 1.00 79.69 409 PRO A N 1
ATOM 3205 C CA . PRO A 1 409 ? 11.643 -16.923 -20.351 1.00 79.69 409 PRO A CA 1
ATOM 3206 C C . PRO A 1 409 ? 10.851 -17.307 -21.610 1.00 79.69 409 PRO A C 1
ATOM 3208 O O . PRO A 1 409 ? 10.948 -18.453 -22.065 1.00 79.69 409 PRO A O 1
ATOM 3211 N N . PRO A 1 410 ? 10.039 -16.392 -22.169 1.00 83.62 410 PRO A N 1
ATOM 3212 C CA . PRO A 1 410 ? 9.188 -16.721 -23.300 1.00 83.62 410 PRO A CA 1
ATOM 3213 C C . PRO A 1 410 ? 10.021 -16.988 -24.556 1.00 83.62 410 PRO A C 1
ATOM 3215 O O . PRO A 1 410 ? 11.092 -16.408 -24.754 1.00 83.62 410 PRO A O 1
ATOM 3218 N N . THR A 1 411 ? 9.502 -17.858 -25.420 1.00 86.69 411 THR A N 1
ATOM 3219 C CA . THR A 1 411 ? 10.016 -18.075 -26.776 1.00 86.69 411 THR A CA 1
ATOM 3220 C C . THR A 1 411 ? 8.945 -17.665 -27.776 1.00 86.69 411 THR A C 1
ATOM 3222 O O . THR A 1 411 ? 7.784 -18.031 -27.619 1.00 86.69 411 THR A O 1
ATOM 3225 N N . PHE A 1 412 ? 9.339 -16.897 -28.785 1.00 85.81 412 PHE A N 1
ATOM 3226 C CA . PHE A 1 412 ? 8.460 -16.284 -29.775 1.00 85.81 412 PHE A CA 1
ATOM 3227 C C . PHE A 1 412 ? 8.635 -16.955 -31.130 1.00 85.81 412 PHE A C 1
ATOM 3229 O O . PHE A 1 412 ? 9.769 -17.082 -31.591 1.00 85.81 412 PHE A O 1
ATOM 3236 N N . ASP A 1 413 ? 7.537 -17.332 -31.788 1.00 84.31 413 ASP A N 1
ATOM 3237 C CA . ASP A 1 413 ? 7.554 -17.676 -33.213 1.00 84.31 413 ASP A CA 1
ATOM 3238 C C . ASP A 1 413 ? 7.416 -16.386 -34.031 1.00 84.31 413 ASP A C 1
ATOM 3240 O O . ASP A 1 413 ? 6.406 -15.686 -33.973 1.00 84.31 413 ASP A O 1
ATOM 3244 N N . LEU A 1 414 ? 8.443 -16.056 -34.811 1.00 79.50 414 LEU A N 1
ATOM 3245 C CA . LEU A 1 414 ? 8.465 -14.847 -35.631 1.00 79.50 414 LEU A CA 1
ATOM 3246 C C . LEU A 1 414 ? 7.398 -14.826 -36.734 1.00 79.50 414 LEU A C 1
ATOM 3248 O O . LEU A 1 414 ? 7.126 -13.757 -37.278 1.00 79.50 414 LEU A O 1
ATOM 3252 N N . LEU A 1 415 ? 6.808 -15.975 -37.079 1.00 74.62 415 LEU A N 1
ATOM 3253 C CA . LEU A 1 415 ? 5.735 -16.083 -38.074 1.00 74.62 415 LEU A CA 1
ATOM 3254 C C . LEU A 1 415 ? 4.330 -15.955 -37.464 1.00 74.62 415 LEU A C 1
ATOM 3256 O O . LEU A 1 415 ? 3.334 -15.897 -38.200 1.00 74.62 415 LEU A O 1
ATOM 3260 N N . GLU A 1 416 ? 4.236 -15.902 -36.136 1.00 68.06 416 GLU A N 1
ATOM 3261 C CA . GLU A 1 416 ? 2.985 -15.719 -35.410 1.00 68.06 416 GLU A CA 1
ATOM 3262 C C . GLU A 1 416 ? 2.436 -14.300 -35.665 1.00 68.06 416 GLU A C 1
ATOM 3264 O O . GLU A 1 416 ? 3.130 -13.297 -35.499 1.00 68.06 416 GLU A O 1
ATOM 3269 N N . GLY A 1 417 ? 1.192 -14.199 -36.150 1.00 55.66 417 GLY A N 1
ATOM 3270 C CA . GLY A 1 417 ? 0.550 -12.918 -36.491 1.00 55.66 417 GLY A CA 1
ATOM 3271 C C . GLY A 1 417 ? 0.688 -12.450 -37.951 1.00 55.66 417 GLY A C 1
ATOM 3272 O O . GLY A 1 417 ? 0.174 -11.383 -38.298 1.00 55.66 417 GLY A O 1
ATOM 3273 N N . PHE A 1 418 ? 1.321 -13.231 -38.835 1.00 63.19 418 PHE A N 1
ATOM 3274 C CA . PHE A 1 418 ? 1.230 -13.033 -40.289 1.00 63.19 418 PHE A CA 1
ATOM 3275 C C . PHE A 1 418 ? -0.045 -13.681 -40.859 1.00 63.19 418 PHE A C 1
ATOM 3277 O O . PHE A 1 418 ? -0.448 -14.759 -40.430 1.00 63.19 418 PHE A O 1
ATOM 3284 N N . THR A 1 419 ? -0.692 -13.050 -41.848 1.00 56.91 419 THR A N 1
ATOM 3285 C CA . THR A 1 419 ? -1.858 -13.652 -42.528 1.00 56.91 419 THR A CA 1
ATOM 3286 C C . THR A 1 419 ? -1.452 -14.915 -43.291 1.00 56.91 419 THR A C 1
ATOM 3288 O O . THR A 1 419 ? -0.328 -14.990 -43.784 1.00 56.91 419 THR A O 1
ATOM 3291 N N . ALA A 1 420 ? -2.368 -15.876 -43.474 1.00 53.53 420 ALA A N 1
ATOM 3292 C CA . ALA A 1 420 ? -2.096 -17.114 -44.221 1.00 53.53 420 ALA A CA 1
ATOM 3293 C C . ALA A 1 420 ? -1.501 -16.856 -45.625 1.00 53.53 420 ALA A C 1
ATOM 3295 O O . ALA A 1 420 ? -0.616 -17.579 -46.073 1.00 53.53 420 ALA A O 1
ATOM 3296 N N . ALA A 1 421 ? -1.913 -15.769 -46.290 1.00 49.25 421 ALA A N 1
ATOM 3297 C CA . ALA A 1 421 ? -1.335 -15.324 -47.561 1.00 49.25 421 ALA A CA 1
ATOM 3298 C C . ALA A 1 421 ? 0.115 -14.805 -47.433 1.00 49.25 421 ALA A C 1
ATOM 3300 O O . ALA A 1 421 ? 0.936 -15.065 -48.307 1.00 49.25 421 ALA A O 1
ATOM 3301 N N . SER A 1 422 ? 0.458 -14.119 -46.338 1.00 53.00 422 SER A N 1
ATOM 3302 C CA . SER A 1 422 ? 1.826 -13.646 -46.061 1.00 53.00 422 SER A CA 1
ATOM 3303 C C . SER A 1 422 ? 2.754 -14.793 -45.640 1.00 53.00 422 SER A C 1
ATOM 3305 O O . SER A 1 422 ? 3.910 -14.834 -46.050 1.00 53.00 422 SER A O 1
ATOM 3307 N N . GLN A 1 423 ? 2.227 -15.771 -44.897 1.00 51.78 423 GLN A N 1
ATOM 3308 C CA . GLN A 1 423 ? 2.933 -17.006 -44.537 1.00 51.78 423 GLN A CA 1
ATOM 3309 C C . GLN A 1 423 ? 3.224 -17.888 -45.766 1.00 51.78 423 GLN A C 1
ATOM 3311 O O . GLN A 1 423 ? 4.243 -18.571 -45.808 1.00 51.78 423 GLN A O 1
ATOM 3316 N N . LEU A 1 424 ? 2.366 -17.847 -46.795 1.00 45.72 424 LEU A N 1
ATOM 3317 C CA . LEU A 1 424 ? 2.596 -18.524 -48.079 1.00 45.72 424 LEU A CA 1
ATOM 3318 C C . LEU A 1 424 ? 3.709 -17.872 -48.920 1.00 45.72 424 LEU A C 1
ATOM 3320 O O . LEU A 1 424 ? 4.357 -18.584 -49.682 1.00 45.72 424 LEU A O 1
ATOM 3324 N N . VAL A 1 425 ? 3.960 -16.563 -48.778 1.00 50.59 425 VAL A N 1
ATOM 3325 C CA . VAL A 1 425 ? 5.097 -15.866 -49.420 1.00 50.59 425 VAL A CA 1
ATOM 3326 C C . VAL A 1 425 ? 6.412 -16.156 -48.682 1.00 50.59 425 VAL A C 1
ATOM 3328 O O . VAL A 1 425 ? 7.449 -16.323 -49.319 1.00 50.59 425 VAL A O 1
ATOM 3331 N N . GLU A 1 426 ? 6.374 -16.307 -47.355 1.00 51.97 426 GLU A N 1
ATOM 3332 C CA . GLU A 1 426 ? 7.522 -16.710 -46.524 1.00 51.97 426 GLU A CA 1
ATOM 3333 C C . GLU A 1 426 ? 7.674 -18.239 -46.364 1.00 51.97 426 GLU A C 1
ATOM 3335 O O . GLU A 1 426 ? 8.370 -18.706 -45.466 1.00 51.97 426 GLU A O 1
ATOM 3340 N N . LYS A 1 427 ? 7.086 -19.059 -47.251 1.00 43.31 427 LYS A N 1
ATOM 3341 C CA . LYS A 1 427 ? 7.169 -20.540 -47.205 1.00 43.31 427 LYS A CA 1
ATOM 3342 C C . LYS A 1 427 ? 8.599 -21.113 -47.215 1.00 43.31 427 LYS A C 1
ATOM 3344 O O . LYS A 1 427 ? 8.773 -22.295 -46.937 1.00 43.31 427 LYS A O 1
ATOM 3349 N N . ASN A 1 428 ? 9.607 -20.283 -47.493 1.00 45.09 428 ASN A N 1
ATOM 3350 C CA . ASN A 1 428 ? 11.031 -20.618 -47.407 1.00 45.09 428 ASN A CA 1
ATOM 3351 C C . ASN A 1 428 ? 11.664 -20.300 -46.031 1.00 45.09 428 ASN A C 1
ATOM 3353 O O . ASN A 1 428 ? 12.881 -20.394 -45.887 1.00 45.09 428 ASN A O 1
ATOM 3357 N N . GLY A 1 429 ? 10.856 -19.944 -45.025 1.00 51.06 429 GLY A N 1
ATOM 3358 C CA . GLY A 1 429 ? 11.309 -19.490 -43.712 1.00 51.06 429 GLY A CA 1
ATOM 3359 C C . GLY A 1 429 ? 11.722 -18.011 -43.702 1.00 51.06 429 GLY A C 1
ATOM 3360 O O . GLY A 1 429 ? 11.658 -17.337 -44.735 1.00 51.06 429 GLY A O 1
ATOM 3361 N N . PRO A 1 430 ? 12.157 -17.488 -42.539 1.00 57.84 430 PRO A N 1
ATOM 3362 C CA . PRO A 1 430 ? 12.773 -16.168 -42.464 1.00 57.84 430 PRO A CA 1
ATOM 3363 C C . PRO A 1 430 ? 13.945 -16.063 -43.454 1.00 57.84 430 PRO A C 1
ATOM 3365 O O . PRO A 1 430 ? 14.582 -17.066 -43.779 1.00 57.84 430 PRO A O 1
ATOM 3368 N N . ALA A 1 431 ? 14.269 -14.848 -43.913 1.00 64.00 431 ALA A N 1
ATOM 3369 C CA . ALA A 1 431 ? 15.436 -14.624 -44.773 1.00 64.00 431 ALA A CA 1
ATOM 3370 C C . ALA A 1 431 ? 16.694 -15.318 -44.207 1.00 64.00 431 ALA A C 1
ATOM 3372 O O . ALA A 1 431 ? 16.900 -15.312 -42.992 1.00 64.00 431 ALA A O 1
ATOM 3373 N N . ALA A 1 432 ? 17.531 -15.889 -45.086 1.00 59.44 432 ALA A N 1
ATOM 3374 C CA . ALA A 1 432 ? 18.684 -16.711 -44.706 1.00 59.44 432 ALA A CA 1
ATOM 3375 C C . ALA A 1 432 ? 19.472 -16.119 -43.516 1.00 59.44 432 ALA A C 1
ATOM 3377 O O . ALA A 1 432 ? 19.937 -14.974 -43.567 1.00 59.44 432 ALA A O 1
ATOM 3378 N N . GLY A 1 433 ? 19.590 -16.909 -42.443 1.00 65.06 433 GLY A N 1
ATOM 3379 C CA . GLY A 1 433 ? 20.285 -16.549 -41.203 1.00 65.06 433 GLY A CA 1
ATOM 3380 C C . GLY A 1 433 ? 19.405 -16.007 -40.067 1.00 65.06 433 GLY A C 1
ATOM 3381 O O . GLY A 1 433 ? 19.905 -15.880 -38.958 1.00 65.06 433 GLY A O 1
ATOM 3382 N N . THR A 1 434 ? 18.117 -15.709 -40.275 1.00 74.94 434 THR A N 1
ATOM 3383 C CA . THR A 1 434 ? 17.209 -15.336 -39.170 1.00 74.94 434 THR A CA 1
ATOM 3384 C C . THR A 1 434 ? 16.505 -16.585 -38.609 1.00 74.94 434 THR A C 1
ATOM 3386 O O . THR A 1 434 ? 15.872 -17.313 -39.375 1.00 74.94 434 THR A O 1
ATOM 3389 N N . PRO A 1 435 ? 16.592 -16.872 -37.298 1.00 80.69 435 PRO A N 1
ATOM 3390 C CA . PRO A 1 435 ? 15.926 -18.019 -36.696 1.00 80.69 435 PRO A CA 1
ATOM 3391 C C . PRO A 1 435 ? 14.411 -17.802 -36.666 1.00 80.69 435 PRO A C 1
ATOM 3393 O O . PRO A 1 435 ? 13.941 -16.683 -36.484 1.00 80.69 435 PRO A O 1
ATOM 3396 N N . ARG A 1 436 ? 13.633 -18.879 -36.827 1.00 82.06 436 ARG A N 1
ATOM 3397 C CA . ARG A 1 436 ? 12.164 -18.823 -36.720 1.00 82.06 436 ARG A CA 1
ATOM 3398 C C . ARG A 1 436 ? 11.703 -18.531 -35.293 1.00 82.06 436 ARG A C 1
ATOM 3400 O O . ARG A 1 436 ? 10.750 -17.785 -35.106 1.00 82.06 436 ARG A O 1
ATOM 3407 N N . HIS A 1 437 ? 12.372 -19.135 -34.316 1.00 85.75 437 HIS A N 1
ATOM 3408 C CA . HIS A 1 437 ? 12.053 -18.968 -32.906 1.00 85.75 437 HIS A CA 1
ATOM 3409 C C . HIS A 1 437 ? 13.122 -18.120 -32.229 1.00 85.75 437 HIS A C 1
ATOM 3411 O O . HIS A 1 437 ? 14.313 -18.362 -32.421 1.00 85.75 437 HIS A O 1
ATOM 3417 N N . ILE A 1 438 ? 12.691 -17.154 -31.426 1.00 87.25 438 ILE A N 1
ATOM 3418 C CA . ILE A 1 438 ? 13.566 -16.304 -30.622 1.00 87.25 438 ILE A CA 1
ATOM 3419 C C . ILE A 1 438 ? 13.179 -16.460 -29.161 1.00 87.25 438 ILE A C 1
ATOM 3421 O O . ILE A 1 438 ? 12.039 -16.197 -28.791 1.00 87.25 438 ILE A O 1
ATOM 3425 N N . SER A 1 439 ? 14.128 -16.857 -28.323 1.00 88.81 439 SER A N 1
ATOM 3426 C CA . SER A 1 439 ? 13.932 -16.914 -26.875 1.00 88.81 439 SER A CA 1
ATOM 3427 C C . SER A 1 439 ? 14.359 -15.606 -26.219 1.00 88.81 439 SER A C 1
ATOM 3429 O O . SER A 1 439 ? 15.289 -14.938 -26.673 1.00 88.81 439 SER A O 1
ATOM 3431 N N . MET A 1 440 ? 13.700 -15.249 -25.119 1.00 91.81 440 MET A N 1
ATOM 3432 C CA . MET A 1 440 ? 14.127 -14.136 -24.281 1.00 91.81 440 MET A CA 1
ATOM 3433 C C . MET A 1 440 ? 15.395 -14.517 -23.500 1.00 91.81 440 MET A C 1
ATOM 3435 O O . MET A 1 440 ? 15.319 -15.052 -22.397 1.00 91.81 440 MET A O 1
ATOM 3439 N N . SER A 1 441 ? 16.560 -14.278 -24.101 1.00 93.50 441 SER A N 1
ATOM 3440 C CA . SER A 1 441 ? 17.878 -14.499 -23.495 1.00 93.50 441 SER A CA 1
ATOM 3441 C C . SER A 1 441 ? 18.378 -13.274 -22.719 1.00 93.50 441 SER A C 1
ATOM 3443 O O . SER A 1 441 ? 17.820 -12.181 -22.830 1.00 93.50 441 SER A O 1
ATOM 3445 N N . GLU A 1 442 ? 19.473 -13.437 -21.972 1.00 93.44 442 GLU A N 1
ATOM 3446 C CA . GLU A 1 442 ? 20.206 -12.329 -21.337 1.00 93.44 442 GLU A CA 1
ATOM 3447 C C . GLU A 1 442 ? 20.613 -11.255 -22.358 1.00 93.44 442 GLU A C 1
ATOM 3449 O O . GLU A 1 442 ? 20.427 -10.061 -22.128 1.00 93.44 442 GLU A O 1
ATOM 3454 N N . ASP A 1 443 ? 21.087 -11.675 -23.536 1.00 94.62 443 ASP A N 1
ATOM 3455 C CA . ASP A 1 443 ? 21.460 -10.759 -24.614 1.00 94.62 443 ASP A CA 1
ATOM 3456 C C . ASP A 1 443 ? 20.257 -10.015 -25.193 1.00 94.62 443 ASP A C 1
ATOM 3458 O O . ASP A 1 443 ? 20.355 -8.813 -25.434 1.00 94.62 443 ASP A O 1
ATOM 3462 N N . MET A 1 444 ? 19.113 -10.687 -25.370 1.00 93.00 444 MET A N 1
ATOM 3463 C CA . MET A 1 444 ? 17.875 -10.025 -25.787 1.00 93.00 444 MET A CA 1
ATOM 3464 C C . MET A 1 444 ? 17.445 -8.982 -24.753 1.00 93.00 444 MET A C 1
ATOM 3466 O O . MET A 1 444 ? 17.182 -7.839 -25.116 1.00 93.00 444 MET A O 1
ATOM 3470 N N . ALA A 1 445 ? 17.412 -9.342 -23.469 1.00 93.88 445 ALA A N 1
ATOM 3471 C CA . ALA A 1 445 ? 17.016 -8.426 -22.404 1.00 93.88 445 ALA A CA 1
ATOM 3472 C C . ALA A 1 445 ? 17.937 -7.196 -22.337 1.00 93.88 445 ALA A C 1
ATOM 3474 O O . ALA A 1 445 ? 17.451 -6.064 -22.287 1.00 93.88 445 ALA A O 1
ATOM 3475 N N . TRP A 1 446 ? 19.254 -7.400 -22.447 1.00 94.88 446 TRP A N 1
ATOM 3476 C CA . TRP A 1 446 ? 20.230 -6.315 -22.554 1.00 94.88 446 TRP A CA 1
ATOM 3477 C C . TRP A 1 446 ? 19.966 -5.425 -23.778 1.00 94.88 446 TRP A C 1
ATOM 3479 O O . TRP A 1 446 ? 19.971 -4.200 -23.661 1.00 94.88 446 TRP A O 1
ATOM 3489 N N . LEU A 1 447 ? 19.678 -6.009 -24.947 1.00 94.31 447 LEU A N 1
ATOM 3490 C CA . LEU A 1 447 ? 19.386 -5.260 -26.178 1.00 94.31 447 LEU A CA 1
ATOM 3491 C C . LEU A 1 447 ? 18.115 -4.418 -26.073 1.00 94.31 447 LEU A C 1
ATOM 3493 O O . LEU A 1 447 ? 18.057 -3.349 -26.681 1.00 94.31 447 LEU A O 1
ATOM 3497 N N . LEU A 1 448 ? 17.120 -4.868 -25.305 1.00 93.94 448 LEU A N 1
ATOM 3498 C CA . LEU A 1 448 ? 15.921 -4.086 -25.007 1.00 93.94 448 LEU A CA 1
ATOM 3499 C C . LEU A 1 448 ? 16.241 -2.874 -24.133 1.00 93.94 448 LEU A C 1
ATOM 3501 O O . LEU A 1 448 ? 15.763 -1.780 -24.418 1.00 93.94 448 LEU A O 1
ATOM 3505 N N . GLY A 1 449 ? 17.086 -3.040 -23.115 1.00 93.19 449 GLY A N 1
ATOM 3506 C CA . GLY A 1 449 ? 17.555 -1.924 -22.293 1.00 93.19 449 GLY A CA 1
ATOM 3507 C C . GLY A 1 449 ? 18.340 -0.906 -23.113 1.00 93.19 449 GLY A C 1
ATOM 3508 O O . GLY A 1 449 ? 18.051 0.289 -23.090 1.00 93.19 449 GLY A O 1
ATOM 3509 N N . PHE A 1 450 ? 19.288 -1.401 -23.908 1.00 92.00 450 PHE A N 1
ATOM 3510 C CA . PHE A 1 450 ? 20.115 -0.574 -24.780 1.00 92.00 450 PHE A CA 1
ATOM 3511 C C . PHE A 1 450 ? 19.290 0.109 -25.883 1.00 92.00 450 PHE A C 1
ATOM 3513 O O . PHE A 1 450 ? 19.599 1.228 -26.280 1.00 92.00 450 PHE A O 1
ATOM 3520 N N . TRP A 1 451 ? 18.203 -0.519 -26.349 1.00 92.06 451 TRP A N 1
ATOM 3521 C CA . TRP A 1 451 ? 17.256 0.089 -27.289 1.00 92.06 451 TRP A CA 1
ATOM 3522 C C . TRP A 1 451 ? 16.548 1.297 -26.682 1.00 92.06 451 TRP A C 1
ATOM 3524 O O . TRP A 1 451 ? 16.403 2.319 -27.348 1.00 92.06 451 TRP A O 1
ATOM 3534 N N . ILE A 1 452 ? 16.125 1.215 -25.420 1.00 92.38 452 ILE A N 1
ATOM 3535 C CA . ILE A 1 452 ? 15.495 2.359 -24.758 1.00 92.38 452 ILE A CA 1
ATOM 3536 C C . ILE A 1 452 ? 16.469 3.535 -24.648 1.00 92.38 452 ILE A C 1
ATOM 3538 O O . ILE A 1 452 ? 16.033 4.671 -24.799 1.00 92.38 452 ILE A O 1
ATOM 3542 N N . ALA A 1 453 ? 17.766 3.295 -24.471 1.00 88.88 453 ALA A N 1
ATOM 3543 C CA . ALA A 1 453 ? 18.766 4.361 -24.494 1.00 88.88 453 ALA A CA 1
ATOM 3544 C C . ALA A 1 453 ? 19.009 4.902 -25.920 1.00 88.88 453 ALA A C 1
ATOM 3546 O O . ALA A 1 453 ? 18.668 6.043 -26.238 1.00 88.88 453 ALA A O 1
ATOM 3547 N N . GLU A 1 454 ? 19.484 4.039 -26.818 1.00 88.75 454 GLU A N 1
ATOM 3548 C CA . GLU A 1 454 ? 20.168 4.418 -28.067 1.00 88.75 454 GLU A CA 1
ATOM 3549 C C . GLU A 1 454 ? 19.456 3.931 -29.348 1.00 88.75 454 GLU A C 1
ATOM 3551 O O . GLU A 1 454 ? 19.963 4.081 -30.463 1.00 88.75 454 GLU A O 1
ATOM 3556 N N . GLY A 1 455 ? 18.299 3.284 -29.203 1.00 88.88 455 GLY A N 1
ATOM 3557 C CA . GLY A 1 455 ? 17.540 2.673 -30.290 1.00 88.88 455 GLY A CA 1
ATOM 3558 C C . GLY A 1 455 ? 16.578 3.632 -30.991 1.00 88.88 455 GLY A C 1
ATOM 3559 O O . GLY A 1 455 ? 15.980 4.522 -30.383 1.00 88.88 455 GLY A O 1
ATOM 3560 N N . SER A 1 456 ? 16.395 3.426 -32.294 1.00 88.50 456 SER A N 1
ATOM 3561 C CA . SER A 1 456 ? 15.411 4.129 -33.117 1.00 88.50 456 SER A CA 1
ATOM 3562 C C . SER A 1 456 ? 14.951 3.284 -34.308 1.00 88.50 456 SER A C 1
ATOM 3564 O O . SER A 1 456 ? 15.643 2.367 -34.763 1.00 88.50 456 SER A O 1
ATOM 3566 N N . TYR A 1 457 ? 13.772 3.604 -34.847 1.00 87.12 457 TYR A N 1
ATOM 3567 C CA . TYR A 1 457 ? 13.314 3.038 -36.111 1.00 87.12 457 TYR A CA 1
ATOM 3568 C C . TYR A 1 457 ? 13.731 3.940 -37.270 1.00 87.12 457 TYR A C 1
ATOM 3570 O O . TYR A 1 457 ? 13.161 5.002 -37.495 1.00 87.12 457 TYR A O 1
ATOM 3578 N N . SER A 1 458 ? 14.701 3.501 -38.066 1.00 79.31 458 SER A N 1
ATOM 3579 C CA . SER A 1 458 ? 15.094 4.246 -39.262 1.00 79.31 458 SER A CA 1
ATOM 3580 C C . SER A 1 458 ? 14.122 3.933 -40.407 1.00 79.31 458 SER A C 1
ATOM 3582 O O . SER A 1 458 ? 13.928 2.771 -40.787 1.00 79.31 458 SER A O 1
ATOM 3584 N N . LEU A 1 459 ? 13.456 4.972 -40.931 1.00 71.12 459 LEU A N 1
ATOM 3585 C CA . LEU A 1 459 ? 12.465 4.910 -42.024 1.00 71.12 459 LEU A CA 1
ATOM 3586 C C . LEU A 1 459 ? 11.312 3.905 -41.793 1.00 71.12 459 LEU A C 1
ATOM 3588 O O . LEU A 1 459 ? 10.734 3.404 -42.760 1.00 71.12 459 LEU A O 1
ATOM 3592 N N . GLY A 1 460 ? 11.024 3.539 -40.537 1.00 66.06 460 GLY A N 1
ATOM 3593 C CA . GLY A 1 460 ? 10.050 2.495 -40.181 1.00 66.06 460 GLY A CA 1
ATOM 3594 C C . GLY A 1 460 ? 10.379 1.094 -40.728 1.00 66.06 460 GLY A C 1
ATOM 3595 O O . GLY A 1 460 ? 9.515 0.220 -40.762 1.00 66.06 460 GLY A O 1
ATOM 3596 N N . ARG A 1 461 ? 11.608 0.875 -41.219 1.00 70.81 461 ARG A N 1
ATOM 3597 C CA . ARG A 1 461 ? 12.031 -0.353 -41.924 1.00 70.81 461 ARG A CA 1
ATOM 3598 C C . ARG A 1 461 ? 13.264 -1.013 -41.323 1.00 70.81 461 ARG A C 1
ATOM 3600 O O . ARG A 1 461 ? 13.574 -2.147 -41.695 1.00 70.81 461 ARG A O 1
ATOM 3607 N N . TYR A 1 462 ? 13.956 -0.321 -40.426 1.00 83.81 462 TYR A N 1
ATOM 3608 C CA . TYR A 1 462 ? 15.201 -0.777 -39.833 1.00 83.81 462 TYR A CA 1
ATOM 3609 C C . TYR A 1 462 ? 15.198 -0.516 -38.328 1.00 83.81 462 TYR A C 1
ATOM 3611 O O . TYR A 1 462 ? 14.778 0.552 -37.889 1.00 83.81 462 TYR A O 1
ATOM 3619 N N . ILE A 1 463 ? 15.703 -1.480 -37.562 1.00 87.50 463 ILE A N 1
ATOM 3620 C CA . ILE A 1 463 ? 16.106 -1.276 -36.165 1.00 87.50 463 ILE A CA 1
ATOM 3621 C C . ILE A 1 463 ? 17.506 -0.668 -36.228 1.00 87.50 463 ILE A C 1
ATOM 3623 O O . ILE A 1 463 ? 18.403 -1.268 -36.824 1.00 87.50 463 ILE A O 1
ATOM 3627 N N . GLU A 1 464 ? 17.688 0.527 -35.684 1.00 90.12 464 GLU A N 1
ATOM 3628 C CA . GLU A 1 464 ? 18.962 1.242 -35.682 1.00 90.12 464 GLU A CA 1
ATOM 3629 C C . GLU A 1 464 ? 19.366 1.577 -34.250 1.00 90.12 464 GLU A C 1
ATOM 3631 O O . GLU A 1 464 ? 18.566 2.094 -33.478 1.00 90.12 464 GLU A O 1
ATOM 3636 N N . TYR A 1 465 ? 20.617 1.282 -33.916 1.00 89.31 465 TYR A N 1
ATOM 3637 C CA . TYR A 1 465 ? 21.258 1.722 -32.687 1.00 89.31 465 TYR A CA 1
ATOM 3638 C C . TYR A 1 465 ? 22.348 2.724 -33.045 1.00 89.31 465 TYR A C 1
ATOM 3640 O O . TYR A 1 465 ? 23.226 2.422 -33.865 1.00 89.31 465 TYR A O 1
ATOM 3648 N N . SER A 1 466 ? 22.295 3.892 -32.425 1.00 85.56 466 SER A N 1
ATOM 3649 C CA . SER A 1 466 ? 23.256 4.970 -32.627 1.00 85.56 466 SER A CA 1
ATOM 3650 C C . SER A 1 466 ? 24.220 5.047 -31.452 1.00 85.56 466 SER A C 1
ATOM 3652 O O . SER A 1 466 ? 23.837 4.841 -30.312 1.00 85.56 466 SER A O 1
ATOM 3654 N N . GLN A 1 467 ? 25.501 5.304 -31.703 1.00 80.69 467 GLN A N 1
ATOM 3655 C CA . GLN A 1 467 ? 26.473 5.488 -30.627 1.00 80.69 467 GLN A CA 1
ATOM 3656 C C . GLN A 1 467 ? 27.609 6.412 -31.066 1.00 80.69 467 GLN A C 1
ATOM 3658 O O . GLN A 1 467 ? 27.998 6.442 -32.232 1.00 80.69 467 GLN A O 1
ATOM 3663 N N . SER A 1 468 ? 28.195 7.155 -30.130 1.00 76.50 468 SER A N 1
ATOM 3664 C CA . SER A 1 468 ? 29.386 7.963 -30.391 1.00 76.50 468 SER A CA 1
ATOM 3665 C C . SER A 1 468 ? 30.577 7.088 -30.789 1.00 76.50 468 SER A C 1
ATOM 3667 O O . SER A 1 468 ? 30.856 6.064 -30.161 1.00 76.50 468 SER A O 1
ATOM 3669 N N . LYS A 1 469 ? 31.358 7.521 -31.786 1.00 68.94 469 LYS A N 1
ATOM 3670 C CA . LYS A 1 469 ? 32.564 6.808 -32.252 1.00 68.94 469 LYS A CA 1
ATOM 3671 C C . LYS A 1 469 ? 33.627 6.653 -31.157 1.00 68.94 469 LYS A C 1
ATOM 3673 O O . LYS A 1 469 ? 34.439 5.734 -31.223 1.00 68.94 469 LYS A O 1
ATOM 3678 N N . ARG A 1 470 ? 33.596 7.506 -30.122 1.00 65.50 470 ARG A N 1
ATOM 3679 C CA . ARG A 1 470 ? 34.461 7.399 -28.931 1.00 65.50 470 ARG A CA 1
ATOM 3680 C C . ARG A 1 470 ? 34.199 6.126 -28.111 1.00 65.50 470 ARG A C 1
ATOM 3682 O O . ARG A 1 470 ? 35.071 5.708 -27.362 1.00 65.50 470 ARG A O 1
ATOM 3689 N N . ASN A 1 471 ? 33.047 5.479 -28.304 1.00 69.56 471 ASN A N 1
ATOM 3690 C CA . ASN A 1 471 ? 32.617 4.270 -27.601 1.00 69.56 471 ASN A CA 1
ATOM 3691 C C . ASN A 1 471 ? 32.679 3.015 -28.499 1.00 69.56 471 ASN A C 1
ATOM 3693 O O . ASN A 1 471 ? 31.776 2.178 -28.468 1.00 69.56 471 ASN A O 1
ATOM 3697 N N . SER A 1 472 ? 33.732 2.855 -29.309 1.00 69.44 472 SER A N 1
ATOM 3698 C CA . SER A 1 472 ? 33.876 1.729 -30.255 1.00 69.44 472 SER A CA 1
ATOM 3699 C C . SER A 1 472 ? 33.771 0.342 -29.599 1.00 69.44 472 SER A C 1
ATOM 3701 O O . SER A 1 472 ? 33.216 -0.576 -30.197 1.00 69.44 472 SER A O 1
ATOM 3703 N N . VAL A 1 473 ? 34.208 0.205 -28.342 1.00 73.25 473 VAL A N 1
ATOM 3704 C CA . VAL A 1 473 ? 34.066 -1.026 -27.541 1.00 73.25 473 VAL A CA 1
ATOM 3705 C C . VAL A 1 473 ? 32.593 -1.410 -27.342 1.00 73.25 473 VAL A C 1
ATOM 3707 O O . VAL A 1 473 ? 32.240 -2.582 -27.482 1.00 73.25 473 VAL A O 1
ATOM 3710 N N . LYS A 1 474 ? 31.711 -0.432 -27.080 1.00 77.44 474 LYS A N 1
ATOM 3711 C CA . LYS A 1 474 ? 30.264 -0.674 -26.943 1.00 77.44 474 LYS A CA 1
ATOM 3712 C C . LYS A 1 474 ? 29.654 -1.143 -28.266 1.00 77.44 474 LYS A C 1
ATOM 3714 O O . LYS A 1 474 ? 28.801 -2.024 -28.260 1.00 77.44 474 LYS A O 1
ATOM 3719 N N . ALA A 1 475 ? 30.121 -0.606 -29.397 1.00 80.38 475 ALA A N 1
ATOM 3720 C CA . ALA A 1 475 ? 29.643 -1.008 -30.720 1.00 80.38 475 ALA A CA 1
ATOM 3721 C C . ALA A 1 475 ? 30.005 -2.467 -31.054 1.00 80.38 475 ALA A C 1
ATOM 3723 O O . ALA A 1 475 ? 29.161 -3.192 -31.577 1.00 80.38 475 ALA A O 1
ATOM 3724 N N . THR A 1 476 ? 31.211 -2.931 -30.707 1.00 85.00 476 THR A N 1
ATOM 3725 C CA . THR A 1 476 ? 31.600 -4.344 -30.880 1.00 85.00 476 THR A CA 1
ATOM 3726 C C . THR A 1 476 ? 30.719 -5.271 -30.045 1.00 85.00 476 THR A C 1
ATOM 3728 O O . THR A 1 476 ? 30.128 -6.205 -30.585 1.00 85.00 476 THR A O 1
ATOM 3731 N N . LYS A 1 477 ? 30.540 -4.954 -28.757 1.00 88.12 477 LYS A N 1
ATOM 3732 C CA . LYS A 1 477 ? 29.663 -5.711 -27.850 1.00 88.12 477 LYS A CA 1
ATOM 3733 C C . LYS A 1 477 ? 28.215 -5.755 -28.351 1.00 88.12 477 LYS A C 1
ATOM 3735 O O . LYS A 1 477 ? 27.574 -6.800 -28.305 1.00 88.12 477 LYS A O 1
ATOM 3740 N N . LEU A 1 478 ? 27.701 -4.639 -28.871 1.00 88.69 478 LEU A N 1
ATOM 3741 C CA . LEU A 1 478 ? 26.370 -4.568 -29.475 1.00 88.69 478 LEU A CA 1
ATOM 3742 C C . LEU A 1 478 ? 26.235 -5.522 -30.673 1.00 88.69 478 LEU A C 1
ATOM 3744 O O . LEU A 1 478 ? 25.230 -6.219 -30.789 1.00 88.69 478 LEU A O 1
ATOM 3748 N N . ILE A 1 479 ? 27.240 -5.585 -31.551 1.00 89.56 479 ILE A N 1
ATOM 3749 C CA . ILE A 1 479 ? 27.238 -6.487 -32.712 1.00 89.56 479 ILE A CA 1
ATOM 3750 C C . ILE A 1 479 ? 27.206 -7.954 -32.267 1.00 89.56 479 ILE A C 1
ATOM 3752 O O . ILE A 1 479 ? 26.430 -8.732 -32.823 1.00 89.56 479 ILE A O 1
ATOM 3756 N N . GLU A 1 480 ? 28.014 -8.321 -31.271 1.00 92.06 480 GLU A N 1
ATOM 3757 C CA . GLU A 1 480 ? 28.048 -9.674 -30.699 1.00 92.06 480 GLU A CA 1
ATOM 3758 C C . GLU A 1 480 ? 26.693 -10.060 -30.100 1.00 92.06 480 GLU A C 1
ATOM 3760 O O . GLU A 1 480 ? 26.148 -11.115 -30.428 1.00 92.06 480 GLU A O 1
ATOM 3765 N N . LYS A 1 481 ? 26.092 -9.170 -29.302 1.00 93.38 481 LYS A N 1
ATOM 3766 C CA . LYS A 1 481 ? 24.774 -9.400 -28.700 1.00 93.38 481 LYS A CA 1
ATOM 3767 C C . LYS A 1 481 ? 23.670 -9.521 -29.747 1.00 93.38 481 LYS A C 1
ATOM 3769 O O . LYS A 1 481 ? 22.826 -10.403 -29.626 1.00 93.38 481 LYS A O 1
ATOM 3774 N N . ILE A 1 482 ? 23.687 -8.699 -30.801 1.00 91.62 482 ILE A N 1
ATOM 3775 C CA . ILE A 1 482 ? 22.735 -8.814 -31.922 1.00 91.62 482 ILE A CA 1
ATOM 3776 C C . ILE A 1 482 ? 22.877 -10.176 -32.611 1.00 91.62 482 ILE A C 1
ATOM 3778 O O . ILE A 1 482 ? 21.870 -10.824 -32.895 1.00 91.62 482 ILE A O 1
ATOM 3782 N N . GLN A 1 483 ? 24.105 -10.627 -32.873 1.00 91.19 483 GLN A N 1
ATOM 3783 C CA . GLN A 1 483 ? 24.344 -11.929 -33.501 1.00 91.19 483 GLN A CA 1
ATOM 3784 C C . GLN A 1 483 ? 23.882 -13.083 -32.608 1.00 91.19 483 GLN A C 1
ATOM 3786 O O . GLN A 1 483 ? 23.238 -14.001 -33.105 1.00 91.19 483 GLN A O 1
ATOM 3791 N N . SER A 1 484 ? 24.150 -13.009 -31.305 1.00 91.56 484 SER A N 1
ATOM 3792 C CA . SER A 1 484 ? 23.713 -13.997 -30.316 1.00 91.56 484 SER A CA 1
ATOM 3793 C C . SER A 1 484 ? 22.183 -14.062 -30.199 1.00 91.56 484 SER A C 1
ATOM 3795 O O . SER A 1 484 ? 21.591 -15.134 -30.309 1.00 91.56 484 SER A O 1
ATOM 3797 N N . ALA A 1 485 ? 21.518 -12.912 -30.053 1.00 90.50 485 ALA A N 1
ATOM 3798 C CA . ALA A 1 485 ? 20.077 -12.845 -29.812 1.00 90.50 485 ALA A CA 1
ATOM 3799 C C . ALA A 1 485 ? 19.228 -13.106 -31.067 1.00 90.50 485 ALA A C 1
ATOM 3801 O O . ALA A 1 485 ? 18.138 -13.670 -30.972 1.00 90.50 485 ALA A O 1
ATOM 3802 N N . PHE A 1 486 ? 19.701 -12.684 -32.243 1.00 88.12 486 PHE A N 1
ATOM 3803 C CA . PHE A 1 486 ? 18.915 -12.709 -33.480 1.00 88.12 486 PHE A CA 1
ATOM 3804 C C . PHE A 1 486 ? 19.494 -13.602 -34.578 1.00 88.12 486 PHE A C 1
ATOM 3806 O O . PHE A 1 486 ? 18.861 -13.736 -35.621 1.00 88.12 486 PHE A O 1
ATOM 3813 N N . GLY A 1 487 ? 20.703 -14.149 -34.427 1.00 85.75 487 GLY A N 1
ATOM 3814 C CA . GLY A 1 487 ? 21.386 -14.913 -35.482 1.00 85.75 487 GLY A CA 1
ATOM 3815 C C . GLY A 1 487 ? 21.789 -14.087 -36.712 1.00 85.75 487 GLY A C 1
ATOM 3816 O O . GLY A 1 487 ? 22.294 -14.636 -37.689 1.00 85.75 487 GLY A O 1
ATOM 3817 N N . VAL A 1 488 ? 21.581 -12.764 -36.699 1.00 85.81 488 VAL A N 1
ATOM 3818 C CA . VAL A 1 488 ? 21.826 -11.891 -37.856 1.00 85.81 488 VAL A CA 1
ATOM 3819 C C . VAL A 1 488 ? 23.054 -11.020 -37.656 1.00 85.81 488 VAL A C 1
ATOM 3821 O O . VAL A 1 488 ? 23.285 -10.457 -36.590 1.00 85.81 488 VAL A O 1
ATOM 3824 N N . LYS A 1 489 ? 23.821 -10.835 -38.731 1.00 86.75 489 LYS A N 1
ATOM 3825 C CA . LYS A 1 489 ? 24.910 -9.860 -38.760 1.00 86.75 489 LYS A CA 1
ATOM 3826 C C . LYS A 1 489 ? 24.348 -8.463 -39.074 1.00 86.75 489 LYS A C 1
ATOM 3828 O O . LYS A 1 489 ? 23.755 -8.299 -40.145 1.00 86.75 489 LYS A O 1
ATOM 3833 N N . PRO A 1 490 ? 24.510 -7.463 -38.189 1.00 89.06 490 PRO A N 1
ATOM 3834 C CA . PRO A 1 490 ? 24.047 -6.105 -38.457 1.00 89.06 490 PRO A CA 1
ATOM 3835 C C . PRO A 1 490 ? 24.946 -5.380 -39.469 1.00 89.06 490 PRO A C 1
ATOM 3837 O O . PRO A 1 490 ? 26.105 -5.742 -39.682 1.00 89.06 490 PRO A O 1
ATOM 3840 N N . ILE A 1 491 ? 24.407 -4.326 -40.081 1.00 87.88 491 ILE A N 1
ATOM 3841 C CA . ILE A 1 491 ? 25.136 -3.405 -40.958 1.00 87.88 491 ILE A CA 1
ATOM 3842 C C . ILE A 1 491 ? 25.704 -2.285 -40.089 1.00 87.88 491 ILE A C 1
ATOM 3844 O O . ILE A 1 491 ? 24.947 -1.606 -39.404 1.00 87.88 491 ILE A O 1
ATOM 3848 N N . VAL A 1 492 ? 27.015 -2.067 -40.139 1.00 88.12 492 VAL A N 1
ATOM 3849 C CA . VAL A 1 492 ? 27.683 -1.002 -39.379 1.00 88.12 492 VAL A CA 1
ATOM 3850 C C . VAL A 1 492 ? 28.064 0.123 -40.332 1.00 88.12 492 VAL A C 1
ATOM 3852 O O . VAL A 1 492 ? 28.703 -0.120 -41.356 1.00 88.12 492 VAL A O 1
ATOM 3855 N N . ARG A 1 493 ? 27.670 1.354 -40.009 1.00 86.12 493 ARG A N 1
ATOM 3856 C CA . ARG A 1 493 ? 28.050 2.565 -40.743 1.00 86.12 493 ARG A CA 1
ATOM 3857 C C . ARG A 1 493 ? 28.670 3.565 -39.786 1.00 86.12 493 ARG A C 1
ATOM 3859 O O . ARG A 1 493 ? 28.186 3.731 -38.674 1.00 86.12 493 ARG A O 1
ATOM 3866 N N . THR A 1 494 ? 29.695 4.267 -40.246 1.00 82.94 494 THR A N 1
ATOM 3867 C CA . THR A 1 494 ? 30.314 5.358 -39.492 1.00 82.94 494 THR A CA 1
ATOM 3868 C C . THR A 1 494 ? 30.117 6.642 -40.275 1.00 82.94 494 THR A C 1
ATOM 3870 O O . THR A 1 494 ? 30.416 6.680 -41.468 1.00 82.94 494 THR A O 1
ATOM 3873 N N . SER A 1 495 ? 29.612 7.684 -39.623 1.00 76.06 495 SER A N 1
ATOM 3874 C CA . SER A 1 495 ? 29.496 9.019 -40.211 1.00 76.06 495 SER A CA 1
ATOM 3875 C C . SER A 1 495 ? 30.308 10.028 -39.415 1.00 76.06 495 SER A C 1
ATOM 3877 O O . SER A 1 495 ? 30.262 10.031 -38.183 1.00 76.06 495 SER A O 1
ATOM 3879 N N . GLU A 1 496 ? 31.013 10.902 -40.126 1.00 72.19 496 GLU A N 1
ATOM 3880 C CA . GLU A 1 496 ? 31.764 12.020 -39.561 1.00 72.19 496 GLU A CA 1
ATOM 3881 C C . GLU A 1 496 ? 31.119 13.331 -40.017 1.00 72.19 496 GLU A C 1
ATOM 3883 O O . GLU A 1 496 ? 30.902 13.549 -41.209 1.00 72.19 496 GLU A O 1
ATOM 3888 N N . ARG A 1 497 ? 30.763 14.183 -39.056 1.00 65.75 497 ARG A N 1
ATOM 3889 C CA . ARG A 1 497 ? 30.350 15.576 -39.259 1.00 65.75 497 ARG A CA 1
ATOM 3890 C C . ARG A 1 497 ? 31.333 16.478 -38.516 1.00 65.75 497 ARG A C 1
ATOM 3892 O O . ARG A 1 497 ? 31.993 16.007 -37.594 1.00 65.75 497 ARG A O 1
ATOM 3899 N N . GLU A 1 498 ? 31.386 17.763 -38.875 1.00 52.06 498 GLU A N 1
ATOM 3900 C CA . GLU A 1 498 ? 32.397 18.732 -38.401 1.00 52.06 498 GLU A CA 1
ATOM 3901 C C . GLU A 1 498 ? 32.662 18.715 -36.880 1.00 52.06 498 GLU A C 1
ATOM 3903 O O . GLU A 1 498 ? 33.790 18.970 -36.480 1.00 52.06 498 GLU A O 1
ATOM 3908 N N . ASN A 1 499 ? 31.680 18.341 -36.039 1.00 57.47 499 ASN A N 1
ATOM 3909 C CA . ASN A 1 499 ? 31.829 18.253 -34.576 1.00 57.47 499 ASN A CA 1
ATOM 3910 C C . ASN A 1 499 ? 31.333 16.940 -33.926 1.00 57.47 499 ASN A C 1
ATOM 3912 O O . ASN A 1 499 ? 31.382 16.811 -32.701 1.00 57.47 499 ASN A O 1
ATOM 3916 N N . THR A 1 500 ? 30.850 15.953 -34.691 1.00 61.53 500 THR A N 1
ATOM 3917 C CA . THR A 1 500 ? 30.323 14.686 -34.144 1.00 61.53 500 THR A CA 1
ATOM 3918 C C . THR A 1 500 ? 30.673 13.494 -35.030 1.00 61.53 500 THR A C 1
ATOM 3920 O O . THR A 1 500 ? 30.556 13.539 -36.253 1.00 61.53 500 THR A O 1
ATOM 3923 N N . SER A 1 501 ? 31.101 12.396 -34.403 1.00 74.44 501 SER A N 1
ATOM 3924 C CA . SER A 1 501 ? 31.348 11.121 -35.078 1.00 74.44 501 SER A CA 1
ATOM 3925 C C . SER A 1 501 ? 30.463 10.039 -34.468 1.00 74.44 501 SER A C 1
ATOM 3927 O O . SER A 1 501 ? 30.445 9.848 -33.251 1.00 74.44 501 SER A O 1
ATOM 3929 N N . GLU A 1 502 ? 29.707 9.350 -35.316 1.00 82.12 502 GLU A N 1
ATOM 3930 C CA . GLU A 1 502 ? 28.647 8.418 -34.922 1.00 82.12 502 GLU A CA 1
ATOM 3931 C C . GLU A 1 502 ? 28.858 7.067 -35.615 1.00 82.12 502 GLU A C 1
ATOM 3933 O O . GLU A 1 502 ? 29.167 7.010 -36.808 1.00 82.12 502 GLU A O 1
ATOM 3938 N N . ILE A 1 503 ? 28.691 5.985 -34.859 1.00 85.00 503 ILE A N 1
ATOM 3939 C CA . ILE A 1 503 ? 28.592 4.609 -35.337 1.00 85.00 503 ILE A CA 1
ATOM 3940 C C . ILE A 1 503 ? 27.116 4.223 -35.275 1.00 85.00 503 ILE A C 1
ATOM 3942 O O . ILE A 1 503 ? 26.500 4.271 -34.213 1.00 85.00 503 ILE A O 1
ATOM 3946 N N . ARG A 1 504 ? 26.561 3.812 -36.413 1.00 87.69 504 ARG A N 1
ATOM 3947 C CA . ARG A 1 504 ? 25.197 3.299 -36.538 1.00 87.69 504 ARG A CA 1
ATOM 3948 C C . ARG A 1 504 ? 25.235 1.812 -36.825 1.00 87.69 504 ARG A C 1
ATOM 3950 O O . ARG A 1 504 ? 25.882 1.380 -37.782 1.00 87.69 504 ARG A O 1
ATOM 3957 N N . VAL A 1 505 ? 24.532 1.038 -36.009 1.00 89.62 505 VAL A N 1
ATOM 3958 C CA . VAL A 1 505 ? 24.381 -0.410 -36.154 1.00 89.62 505 VAL A CA 1
ATOM 3959 C C . VAL A 1 505 ? 22.934 -0.698 -36.536 1.00 89.62 505 VAL A C 1
ATOM 3961 O O . VAL A 1 505 ? 22.016 -0.504 -35.745 1.00 89.62 505 VAL A O 1
ATOM 3964 N N . THR A 1 506 ? 22.725 -1.140 -37.773 1.00 89.44 506 THR A N 1
ATOM 3965 C CA . THR A 1 506 ? 21.404 -1.266 -38.391 1.00 89.44 506 THR A CA 1
ATOM 3966 C C . THR A 1 506 ? 21.056 -2.730 -38.670 1.00 89.44 506 THR A C 1
ATOM 3968 O O . THR A 1 506 ? 21.812 -3.454 -39.324 1.00 89.44 506 THR A O 1
ATOM 3971 N N . ILE A 1 507 ? 19.863 -3.162 -38.262 1.00 88.19 507 ILE A N 1
ATOM 3972 C CA . ILE A 1 507 ? 19.288 -4.471 -38.588 1.00 88.19 507 ILE A CA 1
ATOM 3973 C C . ILE A 1 507 ? 18.215 -4.290 -39.668 1.00 88.19 507 ILE A C 1
ATOM 3975 O O . ILE A 1 507 ? 17.126 -3.769 -39.429 1.00 88.19 507 ILE A O 1
ATOM 3979 N N . GLY A 1 508 ? 18.524 -4.744 -40.885 1.00 81.62 508 GLY A N 1
ATOM 3980 C CA . GLY A 1 508 ? 17.636 -4.673 -42.052 1.00 81.62 508 GLY A CA 1
ATOM 3981 C C . GLY A 1 508 ? 16.821 -5.934 -42.280 1.00 81.62 508 GLY A C 1
ATOM 3982 O O . GLY A 1 508 ? 16.942 -6.574 -43.327 1.00 81.62 508 GLY A O 1
ATOM 3983 N N . ARG A 1 509 ? 16.011 -6.319 -41.292 1.00 80.88 509 ARG A N 1
ATOM 3984 C CA . ARG A 1 509 ? 15.102 -7.468 -41.385 1.00 80.88 509 ARG A CA 1
ATOM 3985 C C . ARG A 1 509 ? 13.694 -7.039 -40.993 1.00 80.88 509 ARG A C 1
ATOM 3987 O O . ARG A 1 509 ? 13.420 -6.805 -39.821 1.00 80.88 509 ARG A O 1
ATOM 3994 N N . LYS A 1 510 ? 12.789 -6.979 -41.976 1.00 79.12 510 LYS A N 1
ATOM 3995 C CA . LYS A 1 510 ? 11.392 -6.555 -41.772 1.00 79.12 510 LYS A CA 1
ATOM 3996 C C . LYS A 1 510 ? 10.663 -7.413 -40.732 1.00 79.12 510 LYS A C 1
ATOM 3998 O O . LYS A 1 510 ? 9.890 -6.879 -39.946 1.00 79.12 510 LYS A O 1
ATOM 4003 N N . ILE A 1 511 ? 10.952 -8.715 -40.695 1.00 80.81 511 ILE A N 1
ATOM 4004 C CA . ILE A 1 511 ? 10.388 -9.638 -39.703 1.00 80.81 511 ILE A CA 1
ATOM 4005 C C . ILE A 1 511 ? 10.801 -9.273 -38.266 1.00 80.81 511 ILE A C 1
ATOM 4007 O O . ILE A 1 511 ? 9.967 -9.312 -37.370 1.00 80.81 511 ILE A O 1
ATOM 4011 N N . LEU A 1 512 ? 12.041 -8.811 -38.054 1.00 85.25 512 LEU A N 1
ATOM 4012 C CA . LEU A 1 512 ? 12.524 -8.374 -36.738 1.00 85.25 512 LEU A CA 1
ATOM 4013 C C . LEU A 1 512 ? 11.964 -7.003 -36.339 1.00 85.25 512 LEU A C 1
ATOM 4015 O O . LEU A 1 512 ? 11.648 -6.793 -35.173 1.00 85.25 512 LEU A O 1
ATOM 4019 N N . VAL A 1 513 ? 11.763 -6.094 -37.299 1.00 85.00 513 VAL A N 1
ATOM 4020 C CA . VAL A 1 513 ? 11.036 -4.834 -37.052 1.00 85.00 513 VAL A CA 1
ATOM 4021 C C . VAL A 1 513 ? 9.604 -5.132 -36.598 1.00 85.00 513 VAL A C 1
ATOM 4023 O O . VAL A 1 513 ? 9.139 -4.577 -35.607 1.00 85.00 513 VAL A O 1
ATOM 4026 N N . ASN A 1 514 ? 8.921 -6.055 -37.284 1.00 81.38 514 ASN A N 1
ATOM 4027 C CA . ASN A 1 514 ? 7.575 -6.491 -36.914 1.00 81.38 514 ASN A CA 1
ATOM 4028 C C . ASN A 1 514 ? 7.552 -7.152 -35.528 1.00 81.38 514 ASN A C 1
ATOM 4030 O O . ASN A 1 514 ? 6.643 -6.883 -34.750 1.00 81.38 514 ASN A O 1
ATOM 4034 N N . PHE A 1 515 ? 8.563 -7.960 -35.203 1.00 84.88 515 PHE A N 1
ATOM 4035 C CA . PHE A 1 515 ? 8.730 -8.558 -33.881 1.00 84.88 515 PHE A CA 1
ATOM 4036 C C . PHE A 1 515 ? 8.862 -7.500 -32.775 1.00 84.88 515 PHE A C 1
ATOM 4038 O O . PHE A 1 515 ? 8.113 -7.543 -31.801 1.00 84.88 515 PHE A O 1
ATOM 4045 N N . PHE A 1 516 ? 9.732 -6.498 -32.942 1.00 86.00 516 PHE A N 1
ATOM 4046 C CA . PHE A 1 516 ? 9.873 -5.412 -31.963 1.00 86.00 516 PHE A CA 1
ATOM 4047 C C . PHE A 1 516 ? 8.563 -4.633 -31.791 1.00 86.00 516 PHE A C 1
ATOM 4049 O O . PHE A 1 516 ? 8.103 -4.435 -30.669 1.00 86.00 516 PHE A O 1
ATOM 4056 N N . GLN A 1 517 ? 7.933 -4.230 -32.897 1.00 84.00 517 GLN A N 1
ATOM 4057 C CA . GLN A 1 517 ? 6.750 -3.370 -32.858 1.00 84.00 517 GLN A CA 1
ATOM 4058 C C . GLN A 1 517 ? 5.486 -4.095 -32.390 1.00 84.00 517 GLN A C 1
ATOM 4060 O O . GLN A 1 517 ? 4.733 -3.551 -31.584 1.00 84.00 517 GLN A O 1
ATOM 4065 N N . LYS A 1 518 ? 5.219 -5.301 -32.906 1.00 80.19 518 LYS A N 1
ATOM 4066 C CA . LYS A 1 518 ? 3.954 -6.014 -32.674 1.00 80.19 518 LYS A CA 1
ATOM 4067 C C . LYS A 1 518 ? 4.034 -7.040 -31.557 1.00 80.19 518 LYS A C 1
ATOM 4069 O O . LYS A 1 518 ? 3.087 -7.140 -30.787 1.00 80.19 518 LYS A O 1
ATOM 4074 N N . THR A 1 519 ? 5.128 -7.794 -31.473 1.00 80.81 519 THR A N 1
ATOM 4075 C CA . THR A 1 519 ? 5.265 -8.874 -30.485 1.00 80.81 519 THR A CA 1
ATOM 4076 C C . THR A 1 519 ? 5.763 -8.336 -29.149 1.00 80.81 519 THR A C 1
ATOM 4078 O O . THR A 1 519 ? 5.184 -8.643 -28.113 1.00 80.81 519 THR A O 1
ATOM 4081 N N . LEU A 1 520 ? 6.804 -7.497 -29.163 1.00 81.81 520 LEU A N 1
ATOM 4082 C CA . LEU A 1 520 ? 7.347 -6.882 -27.946 1.00 81.81 520 LEU A CA 1
ATOM 4083 C C . LEU A 1 520 ? 6.649 -5.568 -27.565 1.00 81.81 520 LEU A C 1
ATOM 4085 O O . LEU A 1 520 ? 6.851 -5.069 -26.459 1.00 81.81 520 LEU A O 1
ATOM 4089 N N . GLY A 1 521 ? 5.824 -5.016 -28.462 1.00 77.81 521 GLY A N 1
ATOM 4090 C CA . GLY A 1 521 ? 5.060 -3.790 -28.222 1.00 77.81 521 GLY A CA 1
ATOM 4091 C C . GLY A 1 521 ? 5.910 -2.518 -28.179 1.00 77.81 521 GLY A C 1
ATOM 4092 O O . GLY A 1 521 ? 5.459 -1.505 -27.654 1.00 77.81 521 GLY A O 1
ATOM 4093 N N . ILE A 1 522 ? 7.132 -2.550 -28.712 1.00 84.44 522 ILE A N 1
ATOM 4094 C CA . ILE A 1 522 ? 8.082 -1.437 -28.664 1.00 84.44 522 ILE A CA 1
ATOM 4095 C C . ILE A 1 522 ? 7.730 -0.447 -29.771 1.00 84.44 522 ILE A C 1
ATOM 4097 O O . ILE A 1 522 ? 8.078 -0.635 -30.940 1.00 84.44 522 ILE A O 1
ATOM 4101 N N . ARG A 1 523 ? 7.000 0.606 -29.415 1.00 80.06 523 ARG A N 1
ATOM 4102 C CA . ARG A 1 523 ? 6.533 1.619 -30.367 1.00 80.06 523 ARG A CA 1
ATOM 4103 C C . ARG A 1 523 ? 7.625 2.633 -30.686 1.00 80.06 523 ARG A C 1
ATOM 4105 O O . ARG A 1 523 ? 8.586 2.798 -29.942 1.00 80.06 523 ARG A O 1
ATOM 4112 N N . GLU A 1 524 ? 7.476 3.299 -31.825 1.00 78.12 524 GLU A N 1
ATOM 4113 C CA . GLU A 1 524 ? 8.276 4.482 -32.122 1.00 78.12 524 GLU A CA 1
ATOM 4114 C C . GLU A 1 524 ? 7.820 5.623 -31.211 1.00 78.12 524 GLU A C 1
ATOM 4116 O O . GLU A 1 524 ? 6.630 5.936 -31.154 1.00 78.12 524 GLU A O 1
ATOM 4121 N N . SER A 1 525 ? 8.756 6.220 -30.480 1.00 77.56 525 SER A N 1
ATOM 4122 C CA . SER A 1 525 ? 8.471 7.303 -29.545 1.00 77.56 525 SER A CA 1
ATOM 4123 C C . SER A 1 525 ? 9.593 8.334 -29.557 1.00 77.56 525 SER A C 1
ATOM 4125 O O . SER A 1 525 ? 10.769 8.002 -29.720 1.00 77.56 525 SER A O 1
ATOM 4127 N N . PHE A 1 526 ? 9.238 9.595 -29.315 1.00 83.19 526 PHE A N 1
ATOM 4128 C CA . PHE A 1 526 ? 10.218 10.620 -28.965 1.00 83.19 526 PHE A CA 1
ATOM 4129 C C . PHE A 1 526 ? 10.844 10.324 -27.591 1.00 83.19 526 PHE A C 1
ATOM 4131 O O . PHE A 1 526 ? 10.370 9.466 -26.842 1.00 83.19 526 PHE A O 1
ATOM 4138 N N . ALA A 1 527 ? 11.931 11.024 -27.252 1.00 80.88 527 ALA A N 1
ATOM 4139 C CA . ALA A 1 527 ? 12.695 10.775 -26.025 1.00 80.88 527 ALA A CA 1
ATOM 4140 C C . ALA A 1 527 ? 11.873 10.938 -24.729 1.00 80.88 527 ALA A C 1
ATOM 4142 O O . ALA A 1 527 ? 12.157 10.278 -23.733 1.00 80.88 527 ALA A O 1
ATOM 4143 N N . ASP A 1 528 ? 10.862 11.803 -24.739 1.00 82.12 528 ASP A N 1
ATOM 4144 C CA . ASP A 1 528 ? 9.922 12.051 -23.642 1.00 82.12 528 ASP A CA 1
ATOM 4145 C C . ASP A 1 528 ? 8.762 11.040 -23.572 1.00 82.12 528 ASP A C 1
ATOM 4147 O O . ASP A 1 528 ? 8.097 10.958 -22.544 1.00 82.12 528 ASP A O 1
ATOM 4151 N N . GLY A 1 529 ? 8.557 10.237 -24.621 1.00 84.38 529 GLY A N 1
ATOM 4152 C CA . GLY A 1 529 ? 7.552 9.170 -24.688 1.00 84.38 529 GLY A CA 1
ATOM 4153 C C . GLY A 1 529 ? 8.111 7.753 -24.530 1.00 84.38 529 GLY A C 1
ATOM 4154 O O . GLY A 1 529 ? 7.369 6.792 -24.706 1.00 84.38 529 GLY A O 1
ATOM 4155 N N . LYS A 1 530 ? 9.413 7.602 -24.246 1.00 89.25 530 LYS A N 1
ATOM 4156 C CA . LYS A 1 530 ? 10.040 6.291 -24.008 1.00 89.25 530 LYS A CA 1
ATOM 4157 C C . LYS A 1 530 ? 9.458 5.634 -22.750 1.00 89.25 530 LYS A C 1
ATOM 4159 O O . LYS A 1 530 ? 9.206 6.320 -21.762 1.00 89.25 530 LYS A O 1
ATOM 4164 N N . GLU A 1 531 ? 9.318 4.314 -22.761 1.00 91.81 531 GLU A N 1
ATOM 4165 C CA . GLU A 1 531 ? 8.784 3.515 -21.651 1.00 91.81 531 GLU A CA 1
ATOM 4166 C C . GLU A 1 531 ? 9.459 2.135 -21.585 1.00 91.81 531 GLU A C 1
ATOM 4168 O O . GLU A 1 531 ? 10.008 1.647 -22.572 1.00 91.81 531 GLU A O 1
ATOM 4173 N N . VAL A 1 532 ? 9.433 1.500 -20.414 1.00 92.44 532 VAL A N 1
ATOM 4174 C CA . VAL A 1 532 ? 9.863 0.114 -20.214 1.00 92.44 532 VAL A CA 1
ATOM 4175 C C . VAL A 1 532 ? 8.899 -0.815 -20.962 1.00 92.44 532 VAL A C 1
ATOM 4177 O O . VAL A 1 532 ? 7.699 -0.789 -20.673 1.00 92.44 532 VAL A O 1
ATOM 4180 N N . PRO A 1 533 ? 9.388 -1.679 -21.874 1.00 90.44 533 PRO A N 1
ATOM 4181 C CA . PRO A 1 533 ? 8.531 -2.603 -22.609 1.00 90.44 533 PRO A CA 1
ATOM 4182 C C . PRO A 1 533 ? 7.716 -3.498 -21.668 1.00 90.44 533 PRO A C 1
ATOM 4184 O O . PRO A 1 533 ? 8.267 -4.083 -20.733 1.00 90.44 533 PRO A O 1
ATOM 4187 N N . ALA A 1 534 ? 6.418 -3.663 -21.946 1.00 86.06 534 ALA A N 1
ATOM 4188 C CA . ALA A 1 534 ? 5.476 -4.380 -21.075 1.00 86.06 534 ALA A CA 1
ATOM 4189 C C . ALA A 1 534 ? 5.946 -5.797 -20.687 1.00 86.06 534 ALA A C 1
ATOM 4191 O O . ALA A 1 534 ? 5.676 -6.277 -19.588 1.00 86.06 534 ALA A O 1
ATOM 4192 N N . ILE A 1 535 ? 6.686 -6.455 -21.582 1.00 86.06 535 ILE A N 1
ATOM 4193 C CA . ILE A 1 535 ? 7.255 -7.780 -21.351 1.00 86.06 535 ILE A CA 1
ATOM 4194 C C . ILE A 1 535 ? 8.249 -7.828 -20.182 1.00 86.06 535 ILE A C 1
ATOM 4196 O O . ILE A 1 535 ? 8.283 -8.833 -19.478 1.00 86.06 535 ILE A O 1
ATOM 4200 N N . VAL A 1 536 ? 9.018 -6.760 -19.937 1.00 90.12 536 VAL A N 1
ATOM 4201 C CA . VAL A 1 536 ? 10.079 -6.717 -18.910 1.00 90.12 536 VAL A CA 1
ATOM 4202 C C . VAL A 1 536 ? 9.507 -6.963 -17.514 1.00 90.12 536 VAL A C 1
ATOM 4204 O O . VAL A 1 536 ? 10.108 -7.694 -16.728 1.00 90.12 536 VAL A O 1
ATOM 4207 N N . TRP A 1 537 ? 8.300 -6.457 -17.240 1.00 87.62 537 TRP A N 1
ATOM 4208 C CA . TRP A 1 537 ? 7.585 -6.653 -15.972 1.00 87.62 537 TRP A CA 1
ATOM 4209 C C . TRP A 1 537 ? 7.268 -8.119 -15.656 1.00 87.62 537 TRP A C 1
ATOM 4211 O O . TRP A 1 537 ? 7.010 -8.454 -14.505 1.00 87.62 537 TRP A O 1
ATOM 4221 N N . ARG A 1 538 ? 7.305 -8.999 -16.664 1.00 86.50 538 ARG A N 1
ATOM 4222 C CA . ARG A 1 538 ? 6.975 -10.429 -16.555 1.00 86.50 538 ARG A CA 1
ATOM 4223 C C . ARG A 1 538 ? 8.198 -11.345 -16.634 1.00 86.50 538 ARG A C 1
ATOM 4225 O O . ARG A 1 538 ? 8.057 -12.564 -16.527 1.00 86.50 538 ARG A O 1
ATOM 4232 N N . LEU A 1 539 ? 9.384 -10.777 -16.865 1.00 87.75 539 LEU A N 1
ATOM 4233 C CA . LEU A 1 539 ? 10.622 -11.542 -16.988 1.00 87.75 539 LEU A CA 1
ATOM 4234 C C . LEU A 1 539 ? 11.166 -11.981 -15.622 1.00 87.75 539 LEU A C 1
ATOM 4236 O O . LEU A 1 539 ? 10.924 -11.302 -14.625 1.00 87.75 539 LEU A O 1
ATOM 4240 N N . PRO A 1 540 ? 11.954 -13.070 -15.567 1.00 87.75 540 PRO A N 1
ATOM 4241 C CA . PRO A 1 540 ? 12.765 -13.403 -14.404 1.00 87.75 540 PRO A CA 1
ATOM 4242 C C . PRO A 1 540 ? 13.681 -12.261 -13.978 1.00 87.75 540 PRO A C 1
ATOM 4244 O O . PRO A 1 540 ? 14.131 -11.451 -14.797 1.00 87.75 540 PRO A O 1
ATOM 4247 N N . ARG A 1 541 ? 13.993 -12.242 -12.683 1.00 86.75 541 ARG A N 1
ATOM 4248 C CA . ARG A 1 541 ? 14.829 -11.224 -12.040 1.00 86.75 541 ARG A CA 1
ATOM 4249 C C . ARG A 1 541 ? 16.161 -11.024 -12.767 1.00 86.75 541 ARG A C 1
ATOM 4251 O O . ARG A 1 541 ? 16.623 -9.896 -12.911 1.00 86.75 541 ARG A O 1
ATOM 4258 N N . GLU A 1 542 ? 16.774 -12.106 -13.227 1.00 87.00 542 GLU A N 1
ATOM 4259 C CA . GLU A 1 542 ? 18.060 -12.114 -13.924 1.00 87.00 542 GLU A CA 1
ATOM 4260 C C . GLU A 1 542 ? 17.979 -11.330 -15.239 1.00 87.00 542 GLU A C 1
ATOM 4262 O O . GLU A 1 542 ? 18.825 -10.485 -15.516 1.00 87.00 542 GLU A O 1
ATOM 4267 N N . LEU A 1 543 ? 16.905 -11.523 -16.008 1.00 90.56 543 LEU A N 1
ATOM 4268 C CA . LEU A 1 543 ? 16.697 -10.823 -17.276 1.00 90.56 543 LEU A CA 1
ATOM 4269 C C . LEU A 1 543 ? 16.286 -9.360 -17.067 1.00 90.56 543 LEU A C 1
ATOM 4271 O O . LEU A 1 543 ? 16.674 -8.491 -17.843 1.00 90.56 543 LEU A O 1
ATOM 4275 N N . GLN A 1 544 ? 15.553 -9.053 -15.995 1.00 90.94 544 GLN A N 1
ATOM 4276 C CA . GLN A 1 544 ? 15.286 -7.664 -15.603 1.00 90.94 544 GLN A CA 1
ATOM 4277 C C . GLN A 1 544 ? 16.577 -6.915 -15.244 1.00 90.94 544 GLN A C 1
ATOM 4279 O O . GLN A 1 544 ? 16.732 -5.747 -15.606 1.00 90.94 544 GLN A O 1
ATOM 4284 N N . LEU A 1 545 ? 17.527 -7.580 -14.573 1.00 87.62 545 LEU A N 1
ATOM 4285 C CA . LEU A 1 545 ? 18.851 -7.014 -14.313 1.00 87.62 545 LEU A CA 1
ATOM 4286 C C . LEU A 1 545 ? 19.601 -6.754 -15.622 1.00 87.62 545 LEU A C 1
ATOM 4288 O O . LEU A 1 545 ? 20.124 -5.657 -15.782 1.00 87.62 545 LEU A O 1
ATOM 4292 N N . GLU A 1 546 ? 19.608 -7.696 -16.570 1.00 90.44 546 GLU A N 1
ATOM 4293 C CA . GLU A 1 546 ? 20.229 -7.489 -17.889 1.00 90.44 546 GLU A CA 1
ATOM 4294 C C . GLU A 1 546 ? 19.613 -6.321 -18.662 1.00 90.44 546 GLU A C 1
ATOM 4296 O O . GLU A 1 546 ? 20.341 -5.522 -19.252 1.00 90.44 546 GLU A O 1
ATOM 4301 N N . PHE A 1 547 ? 18.291 -6.159 -18.601 1.00 93.94 547 PHE A N 1
ATOM 4302 C CA . PHE A 1 547 ? 17.612 -4.990 -19.157 1.00 93.94 547 PHE A CA 1
ATOM 4303 C C . PHE A 1 547 ? 18.129 -3.683 -18.539 1.00 93.94 547 PHE A C 1
ATOM 4305 O O . PHE A 1 547 ? 18.515 -2.765 -19.264 1.00 93.94 547 PHE A O 1
ATOM 4312 N N . ILE A 1 548 ? 18.218 -3.600 -17.207 1.00 90.56 548 ILE A N 1
ATOM 4313 C CA . ILE A 1 548 ? 18.783 -2.423 -16.528 1.00 90.56 548 ILE A CA 1
ATOM 4314 C C . ILE A 1 548 ? 20.254 -2.206 -16.917 1.00 90.56 548 ILE A C 1
ATOM 4316 O O . ILE A 1 548 ? 20.657 -1.064 -17.135 1.00 90.56 548 ILE A O 1
ATOM 4320 N N . ARG A 1 549 ? 21.057 -3.272 -17.054 1.00 87.62 549 ARG A N 1
ATOM 4321 C CA . ARG A 1 549 ? 22.459 -3.178 -17.506 1.00 87.62 549 ARG A CA 1
ATOM 4322 C C . ARG A 1 549 ? 22.557 -2.575 -18.903 1.00 87.62 549 ARG A C 1
ATOM 4324 O O . ARG A 1 549 ? 23.348 -1.661 -19.104 1.00 87.62 549 ARG A O 1
ATOM 4331 N N . GLY A 1 550 ? 21.741 -3.043 -19.846 1.00 89.81 550 GLY A N 1
ATOM 4332 C CA . GLY A 1 550 ? 21.696 -2.496 -21.202 1.00 89.81 550 GLY A CA 1
ATOM 4333 C C . GLY A 1 550 ? 21.324 -1.016 -21.221 1.00 89.81 550 GLY A C 1
ATOM 4334 O O . GLY A 1 550 ? 21.967 -0.225 -21.906 1.00 89.81 550 GLY A O 1
ATOM 4335 N N . LEU A 1 551 ? 20.340 -0.627 -20.410 1.00 90.94 551 LEU A N 1
ATOM 4336 C CA . LEU A 1 551 ? 19.909 0.762 -20.284 1.00 90.94 551 LEU A CA 1
ATOM 4337 C C . LEU A 1 551 ? 21.018 1.662 -19.703 1.00 90.94 551 LEU A C 1
ATOM 4339 O O . LEU A 1 551 ? 21.304 2.722 -20.258 1.00 90.94 551 LEU A O 1
ATOM 4343 N N . LEU A 1 552 ? 21.685 1.221 -18.629 1.00 86.31 552 LEU A N 1
ATOM 4344 C CA . LEU A 1 552 ? 22.810 1.937 -18.012 1.00 86.31 552 LEU A CA 1
ATOM 4345 C C . LEU A 1 552 ? 24.036 2.007 -18.928 1.00 86.31 552 LEU A C 1
ATOM 4347 O O . LEU A 1 552 ? 24.749 3.003 -18.932 1.00 86.31 552 LEU A O 1
ATOM 4351 N N . GLU A 1 553 ? 24.313 0.967 -19.710 1.00 84.81 553 GLU A N 1
ATOM 4352 C CA . GLU A 1 553 ? 25.421 0.994 -20.665 1.00 84.81 553 GLU A CA 1
ATOM 4353 C C . GLU A 1 553 ? 25.158 1.917 -21.858 1.00 84.81 553 GLU A C 1
ATOM 4355 O O . GLU A 1 553 ? 26.123 2.382 -22.468 1.00 84.81 553 GLU A O 1
ATOM 4360 N N . GLY A 1 554 ? 23.897 2.191 -22.195 1.00 84.38 554 GLY A N 1
ATOM 4361 C CA . GLY A 1 554 ? 23.532 3.209 -23.176 1.00 84.38 554 GLY A CA 1
ATOM 4362 C C . GLY A 1 554 ? 23.636 4.619 -22.593 1.00 84.38 554 GLY A C 1
ATOM 4363 O O . GLY A 1 554 ? 24.562 5.351 -22.935 1.00 84.38 554 GLY A O 1
ATOM 4364 N N . ASP A 1 555 ? 22.745 4.942 -21.650 1.00 84.06 555 ASP A N 1
ATOM 4365 C CA . ASP A 1 555 ? 22.494 6.314 -21.166 1.00 84.06 555 ASP A CA 1
ATOM 4366 C C . ASP A 1 555 ? 23.069 6.621 -19.768 1.00 84.06 555 ASP A C 1
ATOM 4368 O O . ASP A 1 555 ? 22.932 7.737 -19.260 1.00 84.06 555 ASP A O 1
ATOM 4372 N N . GLY A 1 556 ? 23.686 5.644 -19.103 1.00 82.19 556 GLY A N 1
ATOM 4373 C CA . GLY A 1 556 ? 24.239 5.823 -17.762 1.00 82.19 556 GLY A CA 1
ATOM 4374 C C . GLY A 1 556 ? 25.571 6.576 -17.762 1.00 82.19 556 GLY A C 1
ATOM 4375 O O . GLY A 1 556 ? 26.453 6.322 -18.587 1.00 82.19 556 GLY A O 1
ATOM 4376 N N . HIS A 1 557 ? 25.753 7.463 -16.783 1.00 78.88 557 HIS A N 1
ATOM 4377 C CA . HIS A 1 557 ? 27.040 8.091 -16.490 1.00 78.88 557 HIS A CA 1
ATOM 4378 C C . HIS A 1 557 ? 27.328 8.115 -14.987 1.00 78.88 557 HIS A C 1
ATOM 4380 O O . HIS A 1 557 ? 26.443 7.900 -14.160 1.00 78.88 557 HIS A O 1
ATOM 4386 N N . ILE A 1 558 ? 28.588 8.357 -14.632 1.00 72.12 558 ILE A N 1
ATOM 4387 C CA . ILE A 1 558 ? 28.989 8.611 -13.247 1.00 72.12 558 ILE A CA 1
ATOM 4388 C C . ILE A 1 558 ? 28.963 10.118 -13.043 1.00 72.12 558 ILE A C 1
ATOM 4390 O O . ILE A 1 558 ? 29.563 10.851 -13.828 1.00 72.12 558 ILE A O 1
ATOM 4394 N N . ASP A 1 559 ? 28.234 10.576 -12.038 1.00 67.50 559 ASP A N 1
ATOM 4395 C CA . ASP A 1 559 ? 28.198 11.983 -11.668 1.00 67.50 559 ASP A CA 1
ATOM 4396 C C . ASP A 1 559 ? 29.546 12.418 -11.083 1.00 67.50 559 ASP A C 1
ATOM 4398 O O . ASP A 1 559 ? 30.089 11.761 -10.192 1.00 67.50 559 ASP A O 1
ATOM 4402 N N . ASP A 1 560 ? 30.103 13.524 -11.571 1.00 67.12 560 ASP A N 1
ATOM 4403 C CA . ASP A 1 560 ? 31.451 13.943 -11.182 1.00 67.12 560 ASP A CA 1
ATOM 4404 C C . ASP A 1 560 ? 31.525 14.428 -9.731 1.00 67.12 560 ASP A C 1
ATOM 4406 O O . ASP A 1 560 ? 32.567 14.250 -9.093 1.00 67.12 560 ASP A O 1
ATOM 4410 N N . GLU A 1 561 ? 30.435 14.990 -9.203 1.00 64.25 561 GLU A N 1
ATOM 4411 C CA . GLU A 1 561 ? 30.352 15.486 -7.828 1.00 64.25 561 GLU A CA 1
ATOM 4412 C C . GLU A 1 561 ? 30.058 14.360 -6.837 1.00 64.25 561 GLU A C 1
ATOM 4414 O O . GLU A 1 561 ? 30.825 14.129 -5.903 1.00 64.25 561 GLU A O 1
ATOM 4419 N N . SER A 1 562 ? 28.951 13.639 -7.034 1.00 60.53 562 SER A N 1
ATOM 4420 C CA . SER A 1 562 ? 28.513 12.601 -6.095 1.00 60.53 562 SER A CA 1
ATOM 4421 C C . SER A 1 562 ? 29.246 11.271 -6.262 1.00 60.53 562 SER A C 1
ATOM 4423 O O . SER A 1 562 ? 29.201 10.442 -5.354 1.00 60.53 562 SER A O 1
ATOM 4425 N N . LYS A 1 563 ? 29.920 11.052 -7.402 1.00 64.94 563 LYS A N 1
ATOM 4426 C CA . LYS A 1 563 ? 30.507 9.763 -7.818 1.00 64.94 563 LYS A CA 1
ATOM 4427 C C . LYS A 1 563 ? 29.489 8.618 -7.891 1.00 64.94 563 LYS A C 1
ATOM 4429 O O . LYS A 1 563 ? 29.872 7.448 -7.940 1.00 64.94 563 LYS A O 1
ATOM 4434 N N . GLU A 1 564 ? 28.197 8.936 -7.921 1.00 66.19 564 GLU A N 1
ATOM 4435 C CA . GLU A 1 564 ? 27.115 7.964 -8.050 1.00 66.19 564 GLU A CA 1
ATOM 4436 C C . GLU A 1 564 ? 26.827 7.664 -9.524 1.00 66.19 564 GLU A C 1
ATOM 4438 O O . GLU A 1 564 ? 27.047 8.493 -10.407 1.00 66.19 564 GLU A O 1
ATOM 4443 N N . THR A 1 565 ? 26.327 6.459 -9.808 1.00 72.75 565 THR A N 1
ATOM 4444 C CA . THR A 1 565 ? 25.807 6.153 -11.146 1.00 72.75 565 THR A CA 1
ATOM 4445 C C . THR A 1 565 ? 24.444 6.783 -11.306 1.00 72.75 565 THR A C 1
ATOM 4447 O O . THR A 1 565 ? 23.566 6.586 -10.464 1.00 72.75 565 THR A O 1
ATOM 4450 N N . MET A 1 566 ? 24.262 7.485 -12.415 1.00 80.94 566 MET A N 1
ATOM 4451 C CA . MET A 1 566 ? 23.003 8.108 -12.753 1.00 80.94 566 MET A CA 1
ATOM 4452 C C . MET A 1 566 ? 22.577 7.837 -14.190 1.00 80.94 566 MET A C 1
ATOM 4454 O O . MET A 1 566 ? 23.399 7.645 -15.084 1.00 80.94 566 MET A O 1
ATOM 4458 N N . LEU A 1 567 ? 21.263 7.833 -14.391 1.00 87.94 567 LEU A N 1
ATOM 4459 C CA . LEU A 1 567 ? 20.610 7.751 -15.690 1.00 87.94 567 LEU A CA 1
ATOM 4460 C C . LEU A 1 567 ? 19.772 9.008 -15.910 1.00 87.94 567 LEU A C 1
ATOM 4462 O O . LEU A 1 567 ? 18.982 9.375 -15.043 1.00 87.94 567 LEU A O 1
ATOM 4466 N N . ASN A 1 568 ? 19.900 9.629 -17.079 1.00 88.81 568 ASN A N 1
ATOM 4467 C CA . ASN A 1 568 ? 19.086 10.778 -17.455 1.00 88.81 568 ASN A CA 1
ATOM 4468 C C . ASN A 1 568 ? 18.001 10.382 -18.456 1.00 88.81 568 ASN A C 1
ATOM 4470 O O . ASN A 1 568 ? 18.271 9.699 -19.436 1.00 88.81 568 ASN A O 1
ATOM 4474 N N . THR A 1 569 ? 16.781 10.877 -18.267 1.00 90.19 569 THR A N 1
ATOM 4475 C CA . THR A 1 569 ? 15.689 10.709 -19.231 1.00 90.19 569 THR A CA 1
ATOM 4476 C C . THR A 1 569 ? 14.809 11.952 -19.303 1.00 90.19 569 THR A C 1
ATOM 4478 O O . THR A 1 569 ? 14.666 12.690 -18.331 1.00 90.19 569 THR A O 1
ATOM 4481 N N . LYS A 1 570 ? 14.205 12.198 -20.469 1.00 89.12 570 LYS A N 1
ATOM 4482 C CA . LYS A 1 570 ? 13.142 13.204 -20.634 1.00 89.12 570 LYS A CA 1
ATOM 4483 C C . LYS A 1 570 ? 11.749 12.624 -20.386 1.00 89.12 570 LYS A C 1
ATOM 4485 O O . LYS A 1 570 ? 10.791 13.383 -20.287 1.00 89.12 570 LYS A O 1
ATOM 4490 N N . SER A 1 571 ? 11.633 11.298 -20.302 1.00 89.56 571 SER A N 1
ATOM 4491 C CA . SER A 1 571 ? 10.363 10.614 -20.081 1.00 89.56 571 SER A CA 1
ATOM 4492 C C . SER A 1 571 ? 10.081 10.463 -18.580 1.00 89.56 571 SER A C 1
ATOM 4494 O O . SER A 1 571 ? 10.789 9.707 -17.903 1.00 89.56 571 SER A O 1
ATOM 4496 N N . PRO A 1 572 ? 9.038 11.126 -18.039 1.00 86.69 572 PRO A N 1
ATOM 4497 C CA . PRO A 1 572 ? 8.618 10.928 -16.651 1.00 86.69 572 PRO A CA 1
ATOM 4498 C C . PRO A 1 572 ? 8.115 9.499 -16.399 1.00 86.69 572 PRO A C 1
ATOM 4500 O O . PRO A 1 572 ? 8.287 8.970 -15.301 1.00 86.69 572 PRO A O 1
ATOM 4503 N N . VAL A 1 573 ? 7.518 8.868 -17.418 1.00 88.75 573 VAL A N 1
ATOM 4504 C CA . VAL A 1 573 ? 7.026 7.485 -17.350 1.00 88.75 573 VAL A CA 1
ATOM 4505 C C . VAL A 1 573 ? 8.203 6.525 -17.227 1.00 88.75 573 VAL A C 1
ATOM 4507 O O . VAL A 1 573 ? 8.223 5.710 -16.309 1.00 88.75 573 VAL A O 1
ATOM 4510 N N . LEU A 1 574 ? 9.237 6.680 -18.063 1.00 91.75 574 LEU A N 1
ATOM 4511 C CA . LEU A 1 574 ? 10.443 5.856 -17.974 1.00 91.75 574 LEU A CA 1
ATOM 4512 C C . LEU A 1 574 ? 11.133 6.026 -16.619 1.00 91.75 574 LEU A C 1
ATOM 4514 O O . LEU A 1 574 ? 11.542 5.035 -16.021 1.00 91.75 574 LEU A O 1
ATOM 4518 N N . ALA A 1 575 ? 11.238 7.263 -16.118 1.00 90.25 575 ALA A N 1
ATOM 4519 C CA . ALA A 1 575 ? 11.840 7.533 -14.815 1.00 90.25 575 ALA A CA 1
ATOM 4520 C C . ALA A 1 575 ? 11.110 6.793 -13.685 1.00 90.25 575 ALA A C 1
ATOM 4522 O O . ALA A 1 575 ? 11.741 6.124 -12.865 1.00 90.25 575 ALA A O 1
ATOM 4523 N N . SER A 1 576 ? 9.776 6.858 -13.686 1.00 90.31 576 SER A N 1
ATOM 4524 C CA . SER A 1 576 ? 8.937 6.118 -12.746 1.00 90.31 576 SER A CA 1
ATOM 4525 C C . SER A 1 576 ? 9.135 4.606 -12.873 1.00 90.31 576 SER A C 1
ATOM 4527 O O . SER A 1 576 ? 9.465 3.934 -11.897 1.00 90.31 576 SER A O 1
ATOM 4529 N N . GLN A 1 577 ? 8.997 4.063 -14.081 1.00 92.88 577 GLN A N 1
ATOM 4530 C CA . GLN A 1 577 ? 9.078 2.629 -14.348 1.00 92.88 577 GLN A CA 1
ATOM 4531 C C . GLN A 1 577 ? 10.438 2.034 -13.966 1.00 92.88 577 GLN A C 1
ATOM 4533 O O . GLN A 1 577 ? 10.495 0.992 -13.313 1.00 92.88 577 GLN A O 1
ATOM 4538 N N . VAL A 1 578 ? 11.535 2.717 -14.305 1.00 92.75 578 VAL A N 1
ATOM 4539 C CA . VAL A 1 578 ? 12.886 2.313 -13.896 1.00 92.75 578 VAL A CA 1
ATOM 4540 C C . VAL A 1 578 ? 13.013 2.338 -12.373 1.00 92.75 578 VAL A C 1
ATOM 4542 O O . VAL A 1 578 ? 13.569 1.400 -11.808 1.00 92.75 578 VAL A O 1
ATOM 4545 N N . SER A 1 579 ? 12.445 3.335 -11.685 1.00 89.31 579 SER A N 1
ATOM 4546 C CA . SER A 1 579 ? 12.438 3.383 -10.217 1.00 89.31 579 SER A CA 1
ATOM 4547 C C . SER A 1 579 ? 11.721 2.180 -9.595 1.00 89.31 579 SER A C 1
ATOM 4549 O O . SER A 1 579 ? 12.296 1.500 -8.742 1.00 89.31 579 SER A O 1
ATOM 4551 N N . TYR A 1 580 ? 10.501 1.866 -10.054 1.00 91.44 580 TYR A N 1
ATOM 4552 C CA . TYR A 1 580 ? 9.736 0.694 -9.603 1.00 91.44 580 TYR A CA 1
ATOM 4553 C C . TYR A 1 580 ? 10.499 -0.614 -9.851 1.00 91.44 580 TYR A C 1
ATOM 4555 O O . TYR A 1 580 ? 10.559 -1.474 -8.966 1.00 91.44 580 TYR A O 1
ATOM 4563 N N . LEU A 1 581 ? 11.121 -0.755 -11.026 1.00 91.00 581 LEU A N 1
ATOM 4564 C CA . 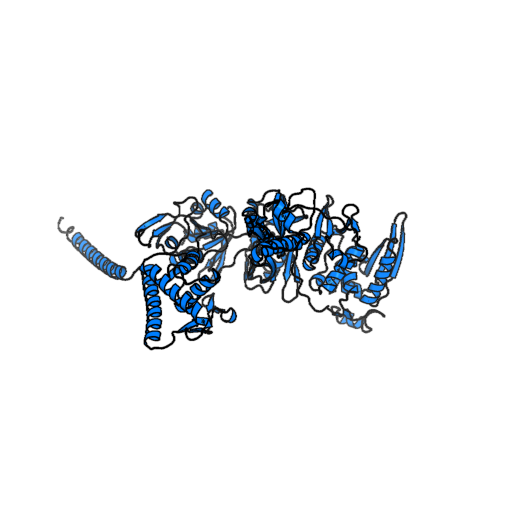LEU A 1 581 ? 11.908 -1.934 -11.376 1.00 91.00 581 LEU A CA 1
ATOM 4565 C C . LEU A 1 581 ? 13.137 -2.068 -10.466 1.00 91.00 581 LEU A C 1
ATOM 4567 O O . LEU A 1 581 ? 13.353 -3.128 -9.884 1.00 91.00 581 LEU A O 1
ATOM 4571 N N . LEU A 1 582 ? 13.895 -0.988 -10.256 1.00 86.81 582 LEU A N 1
ATOM 4572 C CA . LEU A 1 582 ? 15.047 -0.971 -9.350 1.00 86.81 582 LEU A CA 1
ATOM 4573 C C . LEU A 1 582 ? 14.645 -1.356 -7.918 1.00 86.81 582 LEU A C 1
ATOM 4575 O O . LEU A 1 582 ? 15.268 -2.246 -7.336 1.00 86.81 582 LEU A O 1
ATOM 4579 N N . PHE A 1 583 ? 13.568 -0.784 -7.370 1.00 84.44 583 PHE A N 1
ATOM 4580 C CA . PHE A 1 583 ? 13.095 -1.140 -6.028 1.00 84.44 583 PHE A CA 1
ATOM 4581 C C . PHE A 1 583 ? 12.649 -2.606 -5.916 1.00 84.44 583 PHE A C 1
ATOM 4583 O O . PHE A 1 583 ? 12.934 -3.240 -4.897 1.00 84.44 583 PHE A O 1
ATOM 4590 N N . SER A 1 584 ? 12.026 -3.162 -6.962 1.00 86.06 584 SER A N 1
ATOM 4591 C CA . SER A 1 584 ? 11.633 -4.584 -7.039 1.00 86.06 584 SER A CA 1
ATOM 4592 C C . SER A 1 584 ? 12.841 -5.524 -7.169 1.00 86.06 584 SER A C 1
ATOM 4594 O O . SER A 1 584 ? 12.800 -6.679 -6.747 1.00 86.06 584 SER A O 1
ATOM 4596 N N . LEU A 1 585 ? 13.956 -5.024 -7.710 1.00 81.56 585 LEU A N 1
ATOM 4597 C CA . LEU A 1 585 ? 15.242 -5.727 -7.784 1.00 81.56 585 LEU A CA 1
ATOM 4598 C C . LEU A 1 585 ? 16.069 -5.616 -6.489 1.00 81.56 585 LEU A C 1
ATOM 4600 O O . LEU A 1 585 ? 17.117 -6.268 -6.376 1.00 81.56 585 LEU A O 1
ATOM 4604 N N . GLY A 1 586 ? 15.600 -4.827 -5.514 1.00 74.31 586 GLY A N 1
ATOM 4605 C CA . GLY A 1 586 ? 16.298 -4.527 -4.261 1.00 74.31 586 GLY A CA 1
ATOM 4606 C C . GLY A 1 586 ? 17.390 -3.460 -4.400 1.00 74.31 586 GLY A C 1
ATOM 4607 O O . GLY A 1 586 ? 18.328 -3.435 -3.598 1.00 74.31 586 GLY A O 1
ATOM 4608 N N . LEU A 1 587 ? 17.297 -2.617 -5.430 1.00 75.31 587 LEU A N 1
ATOM 4609 C CA . LEU A 1 587 ? 18.227 -1.538 -5.746 1.00 75.31 587 LEU A CA 1
ATOM 4610 C C . LEU A 1 587 ? 17.598 -0.181 -5.423 1.00 75.31 587 LEU A C 1
ATOM 4612 O O . LEU A 1 587 ? 16.598 0.235 -6.007 1.00 75.31 587 LEU A O 1
ATOM 4616 N N . SER A 1 588 ? 18.218 0.525 -4.491 1.00 72.56 588 SER A N 1
ATOM 4617 C CA . SER A 1 588 ? 17.744 1.822 -4.029 1.00 72.56 588 SER A CA 1
ATOM 4618 C C . SER A 1 588 ? 18.116 2.927 -5.009 1.00 72.56 588 SER A C 1
ATOM 4620 O O . SER A 1 588 ? 19.245 2.973 -5.502 1.00 72.56 588 SER A O 1
ATOM 4622 N N . ASN A 1 589 ? 17.187 3.848 -5.243 1.00 78.69 589 ASN A N 1
ATOM 4623 C CA . ASN A 1 589 ? 17.407 5.001 -6.107 1.00 78.69 589 ASN A CA 1
ATOM 4624 C C . ASN A 1 589 ? 16.723 6.262 -5.565 1.00 78.69 589 ASN A C 1
ATOM 4626 O O . ASN A 1 589 ? 15.785 6.168 -4.770 1.00 78.69 589 ASN A O 1
ATOM 4630 N N . THR A 1 590 ? 17.205 7.421 -6.003 1.00 77.94 590 THR A N 1
ATOM 4631 C CA . THR A 1 590 ? 16.538 8.723 -5.855 1.00 77.94 590 THR A CA 1
ATOM 4632 C C . THR A 1 590 ? 16.374 9.347 -7.231 1.00 77.94 590 THR A C 1
ATOM 4634 O O . THR A 1 590 ? 17.140 9.042 -8.148 1.00 77.94 590 THR A O 1
ATOM 4637 N N . ILE A 1 591 ? 15.376 10.210 -7.400 1.00 81.00 591 ILE A N 1
ATOM 4638 C CA . ILE A 1 591 ? 15.136 10.870 -8.685 1.00 81.00 591 ILE A CA 1
ATOM 4639 C C . ILE A 1 591 ? 15.143 12.372 -8.480 1.00 81.00 591 ILE A C 1
ATOM 4641 O O . ILE A 1 591 ? 14.551 12.892 -7.546 1.00 81.00 591 ILE A O 1
ATOM 4645 N N . ARG A 1 592 ? 15.828 13.098 -9.358 1.00 82.62 592 ARG A N 1
ATOM 4646 C CA . ARG A 1 592 ? 15.813 14.560 -9.371 1.00 82.62 592 ARG A CA 1
ATOM 4647 C C . ARG A 1 592 ? 15.284 15.038 -10.703 1.00 82.62 592 ARG A C 1
ATOM 4649 O O . ARG A 1 592 ? 15.712 14.562 -11.746 1.00 82.62 592 ARG A O 1
ATOM 4656 N N . CYS A 1 593 ? 14.367 15.992 -10.659 1.00 81.62 593 CYS A N 1
ATOM 4657 C CA . CYS A 1 593 ? 13.917 16.701 -11.845 1.00 81.62 593 CYS A CA 1
ATOM 4658 C C . CYS A 1 593 ? 14.613 18.060 -11.895 1.00 81.62 593 CYS A C 1
ATOM 4660 O O . CYS A 1 593 ? 14.563 18.819 -10.923 1.00 81.62 593 CYS A O 1
ATOM 4662 N N . ASP A 1 594 ? 15.257 18.374 -13.015 1.00 77.81 594 ASP A N 1
ATOM 4663 C CA . ASP A 1 594 ? 15.833 19.696 -13.244 1.00 77.81 594 ASP A CA 1
ATOM 4664 C C . ASP A 1 594 ? 14.780 20.704 -13.758 1.00 77.81 594 ASP A C 1
ATOM 4666 O O . ASP A 1 594 ? 13.603 20.384 -13.959 1.00 77.81 594 ASP A O 1
ATOM 4670 N N . LYS A 1 595 ? 15.206 21.954 -13.992 1.00 72.81 595 LYS A N 1
ATOM 4671 C CA . LYS A 1 595 ? 14.335 23.026 -14.514 1.00 72.81 595 LYS A CA 1
ATOM 4672 C C . LYS A 1 595 ? 13.845 22.773 -15.946 1.00 72.81 595 LYS A C 1
ATOM 4674 O O . LYS A 1 595 ? 12.824 23.332 -16.338 1.00 72.81 595 LYS A O 1
ATOM 4679 N N . ASN A 1 596 ? 14.548 21.940 -16.710 1.00 75.38 596 ASN A N 1
ATOM 4680 C CA . ASN A 1 596 ? 14.223 21.582 -18.088 1.00 75.38 596 ASN A CA 1
ATOM 4681 C C . ASN A 1 596 ? 13.334 20.330 -18.175 1.00 75.38 596 ASN A C 1
ATOM 4683 O O . ASN A 1 596 ? 13.110 19.824 -19.275 1.00 75.38 596 ASN A O 1
ATOM 4687 N N . LYS A 1 597 ? 12.810 19.846 -17.038 1.00 77.06 597 LYS A N 1
ATOM 4688 C CA . LYS A 1 597 ? 12.030 18.603 -16.924 1.00 77.06 597 LYS A CA 1
ATOM 4689 C C . LYS A 1 597 ? 12.811 17.357 -17.352 1.00 77.06 597 LYS A C 1
ATOM 4691 O O . LYS A 1 597 ? 12.232 16.401 -17.862 1.00 77.06 597 LYS A O 1
ATOM 4696 N N . GLN A 1 598 ? 14.123 17.370 -17.151 1.00 84.81 598 GLN A N 1
ATOM 4697 C CA . GLN A 1 598 ? 14.968 16.197 -17.286 1.00 84.81 598 GLN A CA 1
ATOM 4698 C C . GLN A 1 598 ? 15.056 15.485 -15.935 1.00 84.81 598 GLN A C 1
ATOM 4700 O O . GLN A 1 598 ? 15.302 16.107 -14.900 1.00 84.81 598 GLN A O 1
ATOM 4705 N N . PHE A 1 599 ? 14.827 14.176 -15.953 1.00 86.94 599 PHE A N 1
ATOM 4706 C CA . PHE A 1 599 ? 14.829 13.316 -14.779 1.00 86.94 599 PHE A CA 1
ATOM 4707 C C . PHE A 1 599 ? 16.168 12.592 -14.684 1.00 86.94 599 PHE A C 1
ATOM 4709 O O . PHE A 1 599 ? 16.524 11.827 -15.579 1.00 86.94 599 PHE A O 1
ATOM 4716 N N . ALA A 1 600 ? 16.885 12.828 -13.592 1.00 87.81 600 ALA A N 1
ATOM 4717 C CA . ALA A 1 600 ? 18.121 12.159 -13.223 1.00 87.81 600 ALA A CA 1
ATOM 4718 C C . ALA A 1 600 ? 17.826 11.111 -12.142 1.00 87.81 600 ALA A C 1
ATOM 4720 O O . ALA A 1 600 ? 17.405 11.461 -11.040 1.00 87.81 600 ALA A O 1
ATOM 4721 N N . ILE A 1 601 ? 18.029 9.834 -12.456 1.00 87.00 601 ILE A N 1
ATOM 4722 C CA . ILE A 1 601 ? 17.843 8.698 -11.548 1.00 87.00 601 ILE A CA 1
ATOM 4723 C C . ILE A 1 601 ? 19.206 8.319 -10.980 1.00 87.00 601 ILE A C 1
ATOM 4725 O O . ILE A 1 601 ? 20.041 7.804 -11.716 1.00 87.00 601 ILE A O 1
ATOM 4729 N N . TYR A 1 602 ? 19.431 8.546 -9.689 1.00 79.88 602 TYR A N 1
ATOM 4730 C CA . TYR A 1 602 ? 20.669 8.203 -8.989 1.00 79.88 602 TYR A CA 1
ATOM 4731 C C . TYR A 1 602 ? 20.531 6.831 -8.336 1.00 79.88 602 TYR A C 1
ATOM 4733 O O . TYR A 1 602 ? 19.598 6.600 -7.567 1.00 79.88 602 TYR A O 1
ATOM 4741 N N . LEU A 1 603 ? 21.454 5.915 -8.626 1.00 75.06 603 LEU A N 1
ATOM 4742 C CA . LEU A 1 603 ? 21.508 4.588 -8.017 1.00 75.06 603 LEU A CA 1
ATOM 4743 C C . LEU A 1 603 ? 22.470 4.609 -6.823 1.00 75.06 603 LEU A C 1
ATOM 4745 O O . LEU A 1 603 ? 23.637 4.971 -6.965 1.00 75.06 603 LEU A O 1
ATOM 4749 N N . HIS A 1 604 ? 22.005 4.155 -5.656 1.00 67.38 604 HIS A N 1
ATOM 4750 C CA . HIS A 1 604 ? 22.780 4.205 -4.412 1.00 67.38 604 HIS A CA 1
ATOM 4751 C C . HIS A 1 604 ? 23.323 2.830 -3.979 1.00 67.38 604 HIS A C 1
ATOM 4753 O O . HIS A 1 604 ? 22.640 1.808 -4.060 1.00 67.38 604 HIS A O 1
ATOM 4759 N N . GLY A 1 605 ? 24.523 2.818 -3.384 1.00 52.22 605 GLY A N 1
ATOM 4760 C CA . GLY A 1 605 ? 25.041 1.700 -2.578 1.00 52.22 605 GLY A CA 1
ATOM 4761 C C . GLY A 1 605 ? 25.879 0.628 -3.301 1.00 52.22 605 GLY A C 1
ATOM 4762 O O . GLY A 1 605 ? 26.145 0.692 -4.494 1.00 52.22 605 GLY A O 1
ATOM 4763 N N . TYR A 1 606 ? 26.310 -0.387 -2.531 1.00 39.62 606 TYR A N 1
ATOM 4764 C CA . TYR A 1 606 ? 27.240 -1.458 -2.953 1.00 39.62 606 TYR A CA 1
ATOM 4765 C C . TYR A 1 606 ? 26.634 -2.432 -3.990 1.00 39.62 606 TYR A C 1
ATOM 4767 O O . TYR A 1 606 ? 27.376 -3.073 -4.729 1.00 39.62 606 TYR A O 1
ATOM 4775 N N . ASN A 1 607 ? 25.298 -2.532 -4.078 1.00 40.59 607 ASN A N 1
ATOM 4776 C CA . ASN A 1 607 ? 24.598 -3.444 -4.998 1.00 40.59 607 ASN A CA 1
ATOM 4777 C C . ASN A 1 607 ? 24.569 -2.948 -6.454 1.00 40.59 607 ASN A C 1
ATOM 4779 O O . ASN A 1 607 ? 24.342 -3.754 -7.355 1.00 40.59 607 ASN A O 1
ATOM 4783 N N . ALA A 1 608 ? 24.872 -1.668 -6.712 1.00 43.97 608 ALA A N 1
ATOM 4784 C CA . ALA A 1 608 ? 25.102 -1.170 -8.070 1.00 43.97 608 ALA A CA 1
ATOM 4785 C C . ALA A 1 608 ? 26.277 -1.907 -8.746 1.00 43.97 608 ALA A C 1
ATOM 4787 O O . ALA A 1 608 ? 26.265 -2.123 -9.954 1.00 43.97 608 ALA A O 1
ATOM 4788 N N . ARG A 1 609 ? 27.251 -2.390 -7.956 1.00 40.34 609 ARG A N 1
ATOM 4789 C CA . ARG A 1 609 ? 28.431 -3.144 -8.416 1.00 40.34 609 ARG A CA 1
ATOM 4790 C C . ARG A 1 609 ? 28.077 -4.452 -9.133 1.00 40.34 609 ARG A C 1
ATOM 4792 O O . ARG A 1 609 ? 28.849 -4.916 -9.962 1.00 40.34 609 ARG A O 1
ATOM 4799 N N . ALA A 1 610 ? 26.903 -5.028 -8.852 1.00 42.62 610 ALA A N 1
ATOM 4800 C CA . ALA A 1 610 ? 26.397 -6.203 -9.559 1.00 42.62 610 ALA A CA 1
ATOM 4801 C C . ALA A 1 610 ? 25.881 -5.873 -10.971 1.00 42.62 610 ALA A C 1
ATOM 4803 O O . ALA A 1 610 ? 25.635 -6.793 -11.743 1.00 42.62 610 ALA A O 1
ATOM 4804 N N . LEU A 1 611 ? 25.697 -4.596 -11.322 1.00 48.91 611 LEU A N 1
ATOM 4805 C CA . LEU A 1 611 ? 25.231 -4.161 -12.640 1.00 48.91 611 LEU A CA 1
ATOM 4806 C C . LEU A 1 611 ? 26.374 -3.732 -13.577 1.00 48.91 611 LEU A C 1
ATOM 4808 O O . LEU A 1 611 ? 26.163 -3.732 -14.784 1.00 48.91 611 LEU A O 1
ATOM 4812 N N . SER A 1 612 ? 27.579 -3.400 -13.081 1.00 43.28 612 SER A N 1
ATOM 4813 C CA . SER A 1 612 ? 28.702 -3.032 -13.961 1.00 43.28 612 SER A CA 1
ATOM 4814 C C . SER A 1 612 ? 30.098 -3.065 -13.291 1.00 43.28 612 SER A C 1
ATOM 4816 O O . SER A 1 612 ? 30.233 -2.577 -12.167 1.00 43.28 612 SER A O 1
ATOM 4818 N N . PRO A 1 613 ? 31.163 -3.555 -13.968 1.00 36.41 613 PRO A N 1
ATOM 4819 C CA . PRO A 1 613 ? 32.547 -3.567 -13.457 1.00 36.41 613 PRO A CA 1
ATOM 4820 C C . PRO A 1 613 ? 33.254 -2.200 -13.365 1.00 36.41 613 PRO A C 1
ATOM 4822 O O . PRO A 1 613 ? 34.281 -2.104 -12.702 1.00 36.41 613 PRO A O 1
ATOM 4825 N N . TRP A 1 614 ? 32.743 -1.155 -14.028 1.00 40.41 614 TRP A N 1
ATOM 4826 C CA . TRP A 1 614 ? 33.390 0.171 -14.140 1.00 40.41 614 TRP A CA 1
ATOM 4827 C C . TRP A 1 614 ? 32.991 1.160 -13.027 1.00 40.41 614 TRP A C 1
ATOM 4829 O O . TRP A 1 614 ? 33.373 2.327 -13.061 1.00 40.41 614 TRP A O 1
ATOM 4839 N N . LEU A 1 615 ? 32.194 0.710 -12.056 1.00 38.91 615 LEU A N 1
ATOM 4840 C CA . LEU A 1 615 ? 31.754 1.498 -10.905 1.00 38.91 615 LEU A CA 1
ATOM 4841 C C . LEU A 1 615 ? 32.933 1.760 -9.941 1.00 38.91 615 LEU A C 1
ATOM 4843 O O . LEU A 1 615 ? 33.564 0.788 -9.515 1.00 38.91 615 LEU A O 1
ATOM 4847 N N . PRO A 1 616 ? 33.246 3.024 -9.577 1.00 33.16 616 PRO A N 1
ATOM 4848 C CA . PRO A 1 616 ? 34.437 3.356 -8.801 1.00 33.16 616 PRO A CA 1
ATOM 4849 C C . PRO A 1 616 ? 34.481 2.671 -7.433 1.00 33.16 616 PRO A C 1
ATOM 4851 O O . PRO A 1 616 ? 33.490 2.599 -6.704 1.00 33.16 616 PRO A O 1
ATOM 4854 N N . THR A 1 617 ? 35.678 2.212 -7.076 1.00 35.88 617 THR A N 1
ATOM 4855 C CA . THR A 1 617 ? 36.030 1.659 -5.766 1.00 35.88 617 THR A CA 1
ATOM 4856 C C . THR A 1 617 ? 36.732 2.750 -4.975 1.00 35.88 617 THR A C 1
ATOM 4858 O O . THR A 1 617 ? 37.949 2.815 -5.038 1.00 35.88 617 THR A O 1
ATOM 4861 N N . GLU A 1 618 ? 36.026 3.604 -4.234 1.00 29.88 618 GLU A N 1
ATOM 4862 C CA . GLU A 1 618 ? 36.705 4.395 -3.200 1.00 29.88 618 GLU A CA 1
ATOM 4863 C C . GLU A 1 618 ? 35.944 4.406 -1.875 1.00 29.88 618 GLU A C 1
ATOM 4865 O O . GLU A 1 618 ? 34.746 4.669 -1.770 1.00 29.88 618 GLU A O 1
ATOM 4870 N N . SER A 1 619 ? 36.703 4.004 -0.865 1.00 35.59 619 SER A N 1
ATOM 4871 C CA . SER A 1 619 ? 36.367 3.803 0.533 1.00 35.59 619 SER A CA 1
ATOM 4872 C C . SER A 1 619 ? 36.370 5.139 1.263 1.00 35.59 619 SER A C 1
ATOM 4874 O O . SER A 1 619 ? 37.420 5.756 1.291 1.00 35.59 619 SER A O 1
ATOM 4876 N N . PHE A 1 620 ? 35.289 5.545 1.936 1.00 27.94 620 PHE A N 1
ATOM 4877 C CA . PHE A 1 620 ? 35.319 6.658 2.905 1.00 27.94 620 PHE A CA 1
ATOM 4878 C C . PHE A 1 620 ? 34.153 6.551 3.916 1.00 27.94 620 PHE A C 1
ATOM 4880 O O . PHE A 1 620 ? 33.128 5.933 3.606 1.00 27.94 620 PHE A O 1
ATOM 4887 N N . PRO A 1 621 ? 34.260 7.149 5.119 1.00 26.77 621 PRO A N 1
ATOM 4888 C CA . PRO A 1 621 ? 35.114 6.720 6.226 1.00 26.77 621 PRO A CA 1
ATOM 4889 C C . PRO A 1 621 ? 34.286 6.431 7.502 1.00 26.77 621 PRO A C 1
ATOM 4891 O O . PRO A 1 621 ? 33.073 6.640 7.570 1.00 26.77 621 PRO A O 1
ATOM 4894 N N . GLU A 1 622 ? 34.961 5.900 8.520 1.00 28.64 622 GLU A N 1
ATOM 4895 C CA . GLU A 1 622 ? 34.501 5.823 9.911 1.00 28.64 622 GLU A CA 1
ATOM 4896 C C . GLU A 1 622 ? 34.214 7.223 10.499 1.00 28.64 622 GLU A C 1
ATOM 4898 O O . GLU A 1 622 ? 34.858 8.172 10.068 1.00 28.64 622 GLU A O 1
ATOM 4903 N N . LEU A 1 623 ? 33.286 7.317 11.476 1.00 22.44 623 LEU A N 1
ATOM 4904 C CA . LEU A 1 623 ? 33.305 8.146 12.713 1.00 22.44 623 LEU A CA 1
ATOM 4905 C C . LEU A 1 623 ? 31.882 8.565 13.233 1.00 22.44 623 LEU A C 1
ATOM 4907 O O . LEU A 1 623 ? 31.245 9.446 12.679 1.00 22.44 623 LEU A O 1
ATOM 4911 N N . PHE A 1 624 ? 31.466 7.948 14.360 1.00 29.25 624 PHE A N 1
ATOM 4912 C CA . PHE A 1 624 ? 30.768 8.476 15.573 1.00 29.25 624 PHE A CA 1
ATOM 4913 C C . PHE A 1 624 ? 29.266 8.877 15.738 1.00 29.25 624 PHE A C 1
ATOM 4915 O O . PHE A 1 624 ? 28.572 9.325 14.840 1.00 29.25 624 PHE A O 1
ATOM 4922 N N . GLU A 1 625 ? 28.878 8.712 17.025 1.00 25.56 625 GLU A N 1
ATOM 4923 C CA . GLU A 1 625 ? 27.874 9.329 17.931 1.00 25.56 625 GLU A CA 1
ATOM 4924 C C . GLU A 1 625 ? 26.344 9.230 17.716 1.00 25.56 625 GLU A C 1
ATOM 4926 O O . GLU A 1 625 ? 25.731 9.932 16.924 1.00 25.56 625 GLU A O 1
ATOM 4931 N N . VAL A 1 626 ? 25.700 8.436 18.586 1.00 30.27 626 VAL A N 1
ATOM 4932 C CA . VAL A 1 626 ? 24.252 8.394 18.867 1.00 30.27 626 VAL A CA 1
ATOM 4933 C C . VAL A 1 626 ? 23.894 9.374 19.999 1.00 30.27 626 VAL A C 1
ATOM 4935 O O . VAL A 1 626 ? 24.309 9.215 21.150 1.00 30.27 626 VAL A O 1
ATOM 4938 N N . SER A 1 627 ? 23.075 10.375 19.689 1.00 24.92 627 SER A N 1
ATOM 4939 C CA . SER A 1 627 ? 22.270 11.118 20.662 1.00 24.92 627 SER A CA 1
ATOM 4940 C C . SER A 1 627 ? 20.783 10.863 20.380 1.00 24.92 627 SER A C 1
ATOM 4942 O O . SER A 1 627 ? 20.352 10.720 19.235 1.00 24.92 627 SER A O 1
ATOM 4944 N N . GLY A 1 628 ? 20.014 10.675 21.457 1.00 29.45 628 GLY A N 1
ATOM 4945 C CA . GLY A 1 628 ? 18.656 10.124 21.436 1.00 29.45 628 GLY A CA 1
ATOM 4946 C C . GLY A 1 628 ? 17.680 10.894 20.549 1.00 29.45 628 GLY A C 1
ATOM 4947 O O . GLY A 1 628 ? 17.723 12.114 20.507 1.00 29.45 628 GLY A O 1
ATOM 4948 N N . PHE A 1 629 ? 16.818 10.160 19.834 1.00 35.38 629 PHE A N 1
ATOM 4949 C CA . PHE A 1 629 ? 15.716 10.675 19.000 1.00 35.38 629 PHE A CA 1
ATOM 4950 C C . PHE A 1 629 ? 16.034 11.884 18.089 1.00 35.38 629 PHE A C 1
ATOM 4952 O O . PHE A 1 629 ? 15.134 12.544 17.585 1.00 35.38 629 PHE A O 1
ATOM 4959 N N . GLY A 1 630 ? 17.321 12.071 17.790 1.00 35.53 630 GLY A N 1
ATOM 4960 C CA . GLY A 1 630 ? 17.910 12.767 16.656 1.00 35.53 630 GLY A CA 1
ATOM 4961 C C . GLY A 1 630 ? 18.618 11.756 15.752 1.00 35.53 630 GLY A C 1
ATOM 4962 O O . GLY A 1 630 ? 19.772 11.940 15.390 1.00 35.53 630 GLY A O 1
ATOM 4963 N N . LEU A 1 631 ? 17.935 10.665 15.384 1.00 38.53 631 LEU A N 1
ATOM 4964 C CA . LEU A 1 631 ? 18.470 9.631 14.479 1.00 38.53 631 LEU A CA 1
ATOM 4965 C C . LEU A 1 631 ? 18.608 10.107 13.010 1.00 38.53 631 LEU A C 1
ATOM 4967 O O . LEU A 1 631 ? 19.096 9.343 12.182 1.00 38.53 631 LEU A O 1
ATOM 4971 N N . PHE A 1 632 ? 18.216 11.355 12.702 1.00 39.72 632 PHE A N 1
ATOM 4972 C CA . PHE A 1 632 ? 18.240 11.967 11.360 1.00 39.72 632 PHE A CA 1
ATOM 4973 C C . PHE A 1 632 ? 18.726 13.428 11.314 1.00 39.72 632 PHE A C 1
ATOM 4975 O O . PHE A 1 632 ? 18.398 14.139 10.370 1.00 39.72 632 PHE A O 1
ATOM 4982 N N . GLN A 1 633 ? 19.494 13.924 12.289 1.00 32.38 633 GLN A N 1
ATOM 4983 C CA . GLN A 1 633 ? 20.026 15.294 12.193 1.00 32.38 633 GLN A CA 1
ATOM 4984 C C . GLN A 1 633 ? 21.551 15.362 12.276 1.00 32.38 633 GLN A C 1
ATOM 4986 O O . GLN A 1 633 ? 22.138 15.621 13.321 1.00 32.38 633 GLN A O 1
ATOM 4991 N N . ARG A 1 634 ? 22.169 15.271 11.095 1.00 31.45 634 ARG A N 1
ATOM 4992 C CA . ARG A 1 634 ? 22.973 16.381 10.572 1.00 31.45 634 ARG A CA 1
ATOM 4993 C C . ARG A 1 634 ? 22.365 16.802 9.226 1.00 31.45 634 ARG A C 1
ATOM 4995 O O . ARG A 1 634 ? 22.137 15.922 8.402 1.00 31.45 634 ARG A O 1
ATOM 5002 N N . PRO A 1 635 ? 22.131 18.101 8.970 1.00 35.53 635 PRO A N 1
ATOM 5003 C CA . PRO A 1 635 ? 21.747 18.602 7.643 1.00 35.53 635 PRO A CA 1
ATOM 5004 C C . PRO A 1 635 ? 22.765 18.253 6.539 1.00 35.53 635 PRO A C 1
ATOM 5006 O O . PRO A 1 635 ? 22.440 18.295 5.358 1.00 35.53 635 PRO A O 1
ATOM 5009 N N . GLU A 1 636 ? 23.985 17.893 6.944 1.00 34.41 636 GLU A N 1
ATOM 5010 C CA . GLU A 1 636 ? 25.175 17.813 6.098 1.00 34.41 636 GLU A CA 1
ATOM 5011 C C . GLU A 1 636 ? 25.576 16.364 5.719 1.00 34.41 636 GLU A C 1
ATOM 5013 O O . GLU A 1 636 ? 26.381 16.173 4.811 1.00 34.41 636 GLU A O 1
ATOM 5018 N N . GLU A 1 637 ? 25.038 15.318 6.372 1.00 35.56 637 GLU A N 1
ATOM 5019 C CA . GLU A 1 637 ? 25.498 13.925 6.178 1.00 35.56 637 GLU A CA 1
ATOM 5020 C C . GLU A 1 637 ? 24.402 12.984 5.650 1.00 35.56 637 GLU A C 1
ATOM 5022 O O . GLU A 1 637 ? 23.494 12.552 6.361 1.00 35.56 637 GLU A O 1
ATOM 5027 N N . LYS A 1 638 ? 24.532 12.594 4.377 1.00 36.94 638 LYS A N 1
ATOM 5028 C CA . LYS A 1 638 ? 23.654 11.634 3.687 1.00 36.94 638 LYS A CA 1
ATOM 5029 C C . LYS A 1 638 ? 24.040 10.183 4.018 1.00 36.94 638 LYS A C 1
ATOM 5031 O O . LYS A 1 638 ? 24.662 9.495 3.210 1.00 36.94 638 LYS A O 1
ATOM 5036 N N . ILE A 1 639 ? 23.687 9.678 5.201 1.00 39.34 639 ILE A N 1
ATOM 5037 C CA . ILE A 1 639 ? 23.862 8.248 5.522 1.00 39.34 639 ILE A CA 1
ATOM 5038 C C . ILE A 1 639 ? 22.659 7.448 5.002 1.00 39.34 639 ILE A C 1
ATOM 5040 O O . ILE A 1 639 ? 21.527 7.666 5.419 1.00 39.34 639 ILE A O 1
ATOM 5044 N N . SER A 1 640 ? 22.901 6.473 4.119 1.00 41.41 640 SER A N 1
ATOM 5045 C CA . SER A 1 640 ? 21.835 5.576 3.638 1.00 41.41 640 SER A CA 1
ATOM 5046 C C . SER A 1 640 ? 21.241 4.707 4.761 1.00 41.41 640 SER A C 1
ATOM 5048 O O . SER A 1 640 ? 21.968 4.093 5.548 1.00 41.41 640 SER A O 1
ATOM 5050 N N . PHE A 1 641 ? 19.909 4.598 4.790 1.00 45.59 641 PHE A N 1
ATOM 5051 C CA . PHE A 1 641 ? 19.128 3.848 5.787 1.00 45.59 641 PHE A CA 1
ATOM 5052 C C . PHE A 1 641 ? 19.569 2.372 5.914 1.00 45.59 641 PHE A C 1
ATOM 5054 O O . PHE A 1 641 ? 19.645 1.823 7.012 1.00 45.59 641 PHE A O 1
ATOM 5061 N N . ALA A 1 642 ? 20.000 1.753 4.807 1.00 42.41 642 ALA A N 1
ATOM 5062 C CA . ALA A 1 642 ? 20.542 0.391 4.768 1.00 42.41 642 ALA A CA 1
ATOM 5063 C C . ALA A 1 642 ? 21.817 0.188 5.620 1.00 42.41 642 ALA A C 1
ATOM 5065 O O . ALA A 1 642 ? 22.073 -0.919 6.096 1.00 42.41 642 ALA A O 1
ATOM 5066 N N . ARG A 1 643 ? 22.613 1.242 5.864 1.00 47.50 643 ARG A N 1
ATOM 5067 C CA . ARG A 1 643 ? 23.830 1.182 6.699 1.00 47.50 643 ARG A CA 1
ATOM 5068 C C . ARG A 1 643 ? 23.538 1.266 8.205 1.00 47.50 643 ARG A C 1
ATOM 5070 O O . ARG A 1 643 ? 24.419 0.951 9.006 1.00 47.50 643 ARG A O 1
ATOM 5077 N N . LEU A 1 644 ? 22.323 1.660 8.603 1.00 52.28 644 LEU A N 1
ATOM 5078 C CA . LEU A 1 644 ? 21.921 1.781 10.012 1.00 52.28 644 LEU A CA 1
ATOM 5079 C C . LEU A 1 644 ? 21.561 0.425 10.638 1.00 52.28 644 LEU A C 1
ATOM 5081 O O . LEU A 1 644 ? 21.816 0.216 11.825 1.00 52.28 644 LEU A O 1
ATOM 5085 N N . ARG A 1 645 ? 21.045 -0.529 9.850 1.00 56.94 645 ARG A N 1
ATOM 5086 C CA . ARG A 1 645 ? 20.551 -1.829 10.343 1.00 56.94 645 ARG A CA 1
ATOM 5087 C C . ARG A 1 645 ? 21.596 -2.653 11.107 1.00 56.94 645 ARG A C 1
ATOM 5089 O O . ARG A 1 645 ? 21.351 -2.935 12.281 1.00 56.94 645 ARG A O 1
ATOM 5096 N N . PRO A 1 646 ? 22.784 -2.976 10.552 1.00 55.34 646 PRO A N 1
ATOM 5097 C CA . PRO A 1 646 ? 23.767 -3.787 11.278 1.00 55.34 646 PRO A CA 1
ATOM 5098 C C . PRO A 1 646 ? 24.265 -3.110 12.563 1.00 55.34 646 PRO A C 1
ATOM 5100 O O . PRO A 1 646 ? 24.666 -3.787 13.510 1.00 55.34 646 PRO A O 1
ATOM 5103 N N . ARG A 1 647 ? 24.230 -1.769 12.603 1.00 57.72 647 ARG A N 1
ATOM 5104 C CA . ARG A 1 647 ? 24.668 -0.948 13.739 1.00 57.72 647 ARG A CA 1
ATOM 5105 C C . ARG A 1 647 ? 23.639 -0.940 14.868 1.00 57.72 647 ARG A C 1
ATOM 5107 O O . ARG A 1 647 ? 24.010 -1.160 16.019 1.00 57.72 647 ARG A O 1
ATOM 5114 N N . VAL A 1 648 ? 22.358 -0.754 14.544 1.00 62.28 648 VAL A N 1
ATOM 5115 C CA . VAL A 1 648 ? 21.253 -0.850 15.513 1.00 62.28 648 VAL A CA 1
ATOM 5116 C C . VAL A 1 648 ? 21.179 -2.258 16.103 1.00 62.28 648 VAL A C 1
ATOM 5118 O O . VAL A 1 648 ? 21.133 -2.409 17.323 1.00 62.28 648 VAL A O 1
ATOM 5121 N N . GLU A 1 649 ? 21.282 -3.294 15.267 1.00 65.44 649 GLU A N 1
ATOM 5122 C CA . GLU A 1 649 ? 21.311 -4.686 15.728 1.00 65.44 649 GLU A CA 1
ATOM 5123 C C . GLU A 1 649 ? 22.538 -4.982 16.608 1.00 65.44 649 GLU A C 1
ATOM 5125 O O . GLU A 1 649 ? 22.434 -5.683 17.612 1.00 65.44 649 GLU A O 1
ATOM 5130 N N . ALA A 1 650 ? 23.711 -4.433 16.275 1.00 65.94 650 ALA A N 1
ATOM 5131 C CA . ALA A 1 650 ? 24.916 -4.567 17.094 1.00 65.94 650 ALA A CA 1
ATOM 5132 C C . ALA A 1 650 ? 24.774 -3.912 18.478 1.00 65.94 650 ALA A C 1
ATOM 5134 O O . ALA A 1 650 ? 25.207 -4.500 19.473 1.00 65.94 650 ALA A O 1
ATOM 5135 N N . MET A 1 651 ? 24.159 -2.728 18.558 1.00 66.50 651 MET A N 1
ATOM 5136 C CA . MET A 1 651 ? 23.868 -2.072 19.837 1.00 66.50 651 MET A CA 1
ATOM 5137 C C . MET A 1 651 ? 22.848 -2.865 20.656 1.00 66.50 651 MET A C 1
ATOM 5139 O O . MET A 1 651 ? 23.080 -3.093 21.841 1.00 66.50 651 MET A O 1
ATOM 5143 N N . LEU A 1 652 ? 21.772 -3.361 20.034 1.00 71.50 652 LEU A N 1
ATOM 5144 C CA . LEU A 1 652 ? 20.787 -4.214 20.707 1.00 71.50 652 LEU A CA 1
ATOM 5145 C C . LEU A 1 652 ? 21.410 -5.500 21.260 1.00 71.50 652 LEU A C 1
ATOM 5147 O O . LEU A 1 652 ? 21.153 -5.834 22.414 1.00 71.50 652 LEU A O 1
ATOM 5151 N N . ARG A 1 653 ? 22.273 -6.175 20.488 1.00 77.12 653 ARG A N 1
ATOM 5152 C CA . ARG A 1 653 ? 23.036 -7.346 20.959 1.00 77.12 653 ARG A CA 1
ATOM 5153 C C . ARG A 1 653 ? 23.909 -7.007 22.168 1.00 77.12 653 ARG A C 1
ATOM 5155 O O . ARG A 1 653 ? 23.913 -7.742 23.146 1.00 77.12 653 ARG A O 1
ATOM 5162 N N . THR A 1 654 ? 24.576 -5.853 22.144 1.00 75.06 654 THR A N 1
ATOM 5163 C CA . THR A 1 654 ? 25.412 -5.396 23.269 1.00 75.06 654 THR A CA 1
ATOM 5164 C C . THR A 1 654 ? 24.568 -5.142 24.527 1.00 75.06 654 THR A C 1
ATOM 5166 O O . THR A 1 654 ? 24.948 -5.563 25.616 1.00 75.06 654 THR A O 1
ATOM 5169 N N . PHE A 1 655 ? 23.390 -4.520 24.400 1.00 76.06 655 PHE A N 1
ATOM 5170 C CA . PHE A 1 655 ? 22.455 -4.359 25.522 1.00 76.06 655 PHE A CA 1
ATOM 5171 C C . PHE A 1 655 ? 21.901 -5.697 26.035 1.00 76.06 655 PHE A C 1
ATOM 5173 O O . PHE A 1 655 ? 21.747 -5.860 27.243 1.00 76.06 655 PHE A O 1
ATOM 5180 N N . GLN A 1 656 ? 21.629 -6.663 25.152 1.00 80.50 656 GLN A N 1
ATOM 5181 C CA . GLN A 1 656 ? 21.208 -8.016 25.538 1.00 80.50 656 GLN A CA 1
ATOM 5182 C C . GLN A 1 656 ? 22.299 -8.752 26.326 1.00 80.50 656 GLN A C 1
ATOM 5184 O O . GLN A 1 656 ? 21.994 -9.382 27.335 1.00 80.50 656 GLN A O 1
ATOM 5189 N N . GLU A 1 657 ? 23.565 -8.630 25.919 1.00 81.06 657 GLU A N 1
ATOM 5190 C CA . GLU A 1 657 ? 24.707 -9.179 26.662 1.00 81.06 657 GLU A CA 1
ATOM 5191 C C . GLU A 1 657 ? 24.810 -8.568 28.071 1.00 81.06 657 GLU A C 1
ATOM 5193 O O . GLU A 1 657 ? 24.994 -9.296 29.048 1.00 81.06 657 GLU A O 1
ATOM 5198 N N . VAL A 1 658 ? 24.624 -7.248 28.204 1.00 80.19 658 VAL A N 1
ATOM 5199 C CA . VAL A 1 658 ? 24.609 -6.563 29.512 1.00 80.19 658 VAL A CA 1
ATOM 5200 C C . VAL A 1 658 ? 23.434 -7.031 30.379 1.00 80.19 658 VAL A C 1
ATOM 5202 O O . VAL A 1 658 ? 23.640 -7.317 31.553 1.00 80.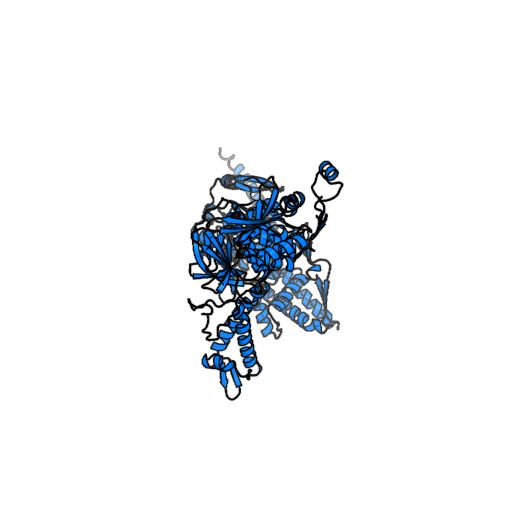19 658 VAL A O 1
ATOM 5205 N N . LEU A 1 659 ? 22.225 -7.147 29.818 1.00 81.12 659 LEU A N 1
ATOM 5206 C CA . LEU A 1 659 ? 21.031 -7.604 30.545 1.00 81.12 659 LEU A CA 1
ATOM 5207 C C . LEU A 1 659 ? 21.103 -9.082 30.958 1.00 81.12 659 LEU A C 1
ATOM 5209 O O . LEU A 1 659 ? 20.530 -9.450 31.979 1.00 81.12 659 LEU A O 1
ATOM 5213 N N . GLY A 1 660 ? 21.773 -9.923 30.167 1.00 80.38 660 GLY A N 1
ATOM 5214 C CA . GLY A 1 660 ? 21.876 -11.360 30.416 1.00 80.38 660 GLY A CA 1
ATOM 5215 C C . GLY A 1 660 ? 23.032 -11.738 31.342 1.00 80.38 660 GLY A C 1
ATOM 5216 O O . GLY A 1 660 ? 22.820 -12.327 32.398 1.00 80.38 660 GLY A O 1
ATOM 5217 N N . THR A 1 661 ? 24.272 -11.436 30.942 1.00 76.94 661 THR A N 1
ATOM 5218 C CA . THR A 1 661 ? 25.483 -11.897 31.651 1.00 76.94 661 THR A CA 1
ATOM 5219 C C . THR A 1 661 ? 26.123 -10.806 32.510 1.00 76.94 661 THR A C 1
ATOM 5221 O O . THR A 1 661 ? 26.851 -11.106 33.461 1.00 76.94 661 THR A O 1
ATOM 5224 N N . GLY A 1 662 ? 25.866 -9.534 32.186 1.00 74.44 662 GLY A N 1
ATOM 5225 C CA . GLY A 1 662 ? 26.539 -8.380 32.784 1.00 74.44 662 GLY A CA 1
ATOM 5226 C C . GLY A 1 662 ? 27.987 -8.199 32.311 1.00 74.44 662 GLY A C 1
ATOM 5227 O O . GLY A 1 662 ? 28.690 -7.335 32.835 1.00 74.44 662 GLY A O 1
ATOM 5228 N N . THR A 1 663 ? 28.452 -8.991 31.338 1.00 75.75 663 THR A N 1
ATOM 5229 C CA . THR A 1 663 ? 29.825 -8.968 30.805 1.00 75.75 663 THR A CA 1
ATOM 5230 C C . THR A 1 663 ? 29.808 -9.058 29.274 1.00 75.75 663 THR A C 1
ATOM 5232 O O . THR A 1 663 ? 29.923 -10.157 28.727 1.00 75.75 663 THR A O 1
ATOM 5235 N N . PRO A 1 664 ? 29.647 -7.931 28.563 1.00 74.69 664 PRO A N 1
ATOM 5236 C CA . PRO A 1 664 ? 29.604 -7.935 27.106 1.00 74.69 664 PRO A CA 1
ATOM 5237 C C . PRO A 1 664 ? 30.995 -8.035 26.474 1.00 74.69 664 PRO A C 1
ATOM 5239 O O . PRO A 1 664 ? 32.027 -7.814 27.118 1.00 74.69 664 PRO A O 1
ATOM 5242 N N . SER A 1 665 ? 31.011 -8.343 25.181 1.00 66.06 665 SER A N 1
ATOM 5243 C CA . SER A 1 665 ? 32.216 -8.435 24.355 1.00 66.06 665 SER A CA 1
ATOM 5244 C C . SER A 1 665 ? 33.053 -7.137 24.374 1.00 66.06 665 SER A C 1
ATOM 5246 O O . SER A 1 665 ? 32.542 -6.017 24.257 1.00 66.06 665 SER A O 1
ATOM 5248 N N . LYS A 1 666 ? 34.380 -7.271 24.558 1.00 57.69 666 LYS A N 1
ATOM 5249 C CA . LYS A 1 666 ? 35.308 -6.128 24.666 1.00 57.69 666 LYS A CA 1
ATOM 5250 C C . LYS A 1 666 ? 35.339 -5.340 23.348 1.00 57.69 666 LYS A C 1
ATOM 5252 O O . LYS A 1 666 ? 35.725 -5.883 22.321 1.00 57.69 666 LYS A O 1
ATOM 5257 N N . GLY A 1 667 ? 34.951 -4.061 23.398 1.00 56.72 667 GLY A N 1
ATOM 5258 C CA . GLY A 1 667 ? 35.054 -3.111 22.279 1.00 56.72 667 GLY A CA 1
ATOM 5259 C C . GLY A 1 667 ? 33.859 -2.163 22.112 1.00 56.72 667 GLY A C 1
ATOM 5260 O O . GLY A 1 667 ? 34.047 -1.041 21.661 1.00 56.72 667 GLY A O 1
ATOM 5261 N N . ARG A 1 668 ? 32.640 -2.564 22.510 1.00 60.97 668 ARG A N 1
ATOM 5262 C CA . ARG A 1 668 ? 31.407 -1.769 22.279 1.00 60.97 668 ARG A CA 1
ATOM 5263 C C . ARG A 1 668 ? 30.805 -1.107 23.519 1.00 60.97 668 ARG A C 1
ATOM 5265 O O . ARG A 1 668 ? 29.938 -0.250 23.388 1.00 60.97 668 ARG A O 1
ATOM 5272 N N . ILE A 1 669 ? 31.259 -1.484 24.715 1.00 71.44 669 ILE A N 1
ATOM 5273 C CA . ILE A 1 669 ? 30.669 -0.990 25.964 1.00 71.44 669 ILE A CA 1
ATOM 5274 C C . ILE A 1 669 ? 31.123 0.419 26.354 1.00 71.44 669 ILE A C 1
ATOM 5276 O O . ILE A 1 669 ? 30.333 1.149 26.942 1.00 71.44 669 ILE A O 1
ATOM 5280 N N . SER A 1 670 ? 32.347 0.831 26.004 1.00 67.75 670 SER A N 1
ATOM 5281 C CA . SER A 1 670 ? 32.875 2.155 26.377 1.00 67.75 670 SER A CA 1
ATOM 5282 C C . SER A 1 670 ? 31.933 3.279 25.941 1.00 67.75 670 SER A C 1
ATOM 5284 O O . SER A 1 670 ? 31.575 4.128 26.746 1.00 67.75 670 SER A O 1
ATOM 5286 N N . TYR A 1 671 ? 31.403 3.167 24.722 1.00 66.25 671 TYR A N 1
ATOM 5287 C CA . TYR A 1 671 ? 30.420 4.088 24.163 1.00 66.25 671 TYR A CA 1
ATOM 5288 C C . TYR A 1 671 ? 29.112 4.179 24.980 1.00 66.25 671 TYR A C 1
ATOM 5290 O O . TYR A 1 671 ? 28.583 5.264 25.216 1.00 66.25 671 TYR A O 1
ATOM 5298 N N . LEU A 1 672 ? 28.584 3.041 25.447 1.00 68.75 672 LEU A N 1
ATOM 5299 C CA . LEU A 1 672 ? 27.354 3.000 26.251 1.00 68.75 672 LEU A CA 1
ATOM 5300 C C . LEU A 1 672 ? 27.567 3.543 27.671 1.00 68.75 672 LEU A C 1
ATOM 5302 O O . LEU A 1 672 ? 26.640 4.098 28.262 1.00 68.75 672 LEU A O 1
ATOM 5306 N N . VAL A 1 673 ? 28.779 3.383 28.207 1.00 74.50 673 VAL A N 1
ATOM 5307 C CA . VAL A 1 673 ? 29.176 3.896 29.524 1.00 74.50 673 VAL A CA 1
ATOM 5308 C C . VAL A 1 673 ? 29.375 5.409 29.480 1.00 74.50 673 VAL A C 1
ATOM 5310 O O . VAL A 1 673 ? 28.830 6.112 30.324 1.00 74.50 673 VAL A O 1
ATOM 5313 N N . GLU A 1 674 ? 30.077 5.923 28.467 1.00 71.81 674 GLU A N 1
ATOM 5314 C CA . GLU A 1 674 ? 30.288 7.365 28.251 1.00 71.81 674 GLU A CA 1
ATOM 5315 C C . GLU A 1 674 ? 28.967 8.132 28.112 1.00 71.81 674 GLU A C 1
ATOM 5317 O O . GLU A 1 674 ? 28.834 9.248 28.606 1.00 71.81 674 GLU A O 1
ATOM 5322 N N . ARG A 1 675 ? 27.958 7.514 27.486 1.00 63.78 675 ARG A N 1
ATOM 5323 C CA . ARG A 1 675 ? 26.615 8.090 27.315 1.00 63.78 675 ARG A CA 1
ATOM 5324 C C . ARG A 1 675 ? 25.681 7.873 28.509 1.00 63.78 675 ARG A C 1
ATOM 5326 O O . ARG A 1 675 ? 24.521 8.273 28.450 1.00 63.78 675 ARG A O 1
ATOM 5333 N N . GLY A 1 676 ? 26.157 7.233 29.578 1.00 73.12 676 GLY A N 1
ATOM 5334 C CA . GLY A 1 676 ? 25.370 6.976 30.784 1.00 73.12 676 GLY A CA 1
ATOM 5335 C C . GLY A 1 676 ? 24.229 5.970 30.595 1.00 73.12 676 GLY A C 1
ATOM 5336 O O . GLY A 1 676 ? 23.353 5.883 31.453 1.00 73.12 676 GLY A O 1
ATOM 5337 N N . TYR A 1 677 ? 24.214 5.200 29.501 1.00 76.12 677 TYR A N 1
ATOM 5338 C CA . TYR A 1 677 ? 23.221 4.145 29.252 1.00 76.12 677 TYR A CA 1
ATOM 5339 C C . TYR A 1 677 ? 23.511 2.867 30.038 1.00 76.12 677 TYR A C 1
ATOM 5341 O O . TYR A 1 677 ? 22.612 2.066 30.301 1.00 76.12 677 TYR A O 1
ATOM 5349 N N . VAL A 1 678 ? 24.774 2.664 30.398 1.00 81.38 678 VAL A N 1
ATOM 5350 C CA . VAL A 1 678 ? 25.232 1.506 31.154 1.00 81.38 678 VAL A CA 1
ATOM 5351 C C . VAL A 1 678 ? 26.159 1.983 32.267 1.00 81.38 678 VAL A C 1
ATOM 5353 O O . VAL A 1 678 ? 27.117 2.708 32.012 1.00 81.38 678 VAL A O 1
ATOM 5356 N N . SER A 1 679 ? 25.890 1.574 33.503 1.00 85.38 679 SER A N 1
ATOM 5357 C CA . SER A 1 679 ? 26.765 1.798 34.652 1.00 85.38 679 SER A CA 1
ATOM 5358 C C . SER A 1 679 ? 27.628 0.563 34.910 1.00 85.38 679 SER A C 1
ATOM 5360 O O . SER A 1 679 ? 27.309 -0.554 34.493 1.00 85.38 679 SER A O 1
ATOM 5362 N N . LYS A 1 680 ? 28.760 0.761 35.585 1.00 85.06 680 LYS A N 1
ATOM 5363 C CA . LYS A 1 680 ? 29.656 -0.322 35.992 1.00 85.06 680 LYS A CA 1
ATOM 5364 C C . LYS A 1 680 ? 29.604 -0.481 37.506 1.00 85.06 680 LYS A C 1
ATOM 5366 O O . LYS A 1 680 ? 29.968 0.442 38.227 1.00 85.06 680 LYS A O 1
ATOM 5371 N N . GLU A 1 681 ? 29.244 -1.674 37.968 1.00 79.06 681 GLU A N 1
ATOM 5372 C CA . GLU A 1 681 ? 29.277 -2.063 39.378 1.00 79.06 681 GLU A CA 1
ATOM 5373 C C . GLU A 1 681 ? 30.235 -3.250 39.555 1.00 79.06 681 GLU A C 1
ATOM 5375 O O . GLU A 1 681 ? 29.975 -4.387 39.147 1.00 79.06 681 GLU A O 1
ATOM 5380 N N . GLY A 1 682 ? 31.414 -2.982 40.122 1.00 77.75 682 GLY A N 1
ATOM 5381 C CA . GLY A 1 682 ? 32.470 -3.985 40.270 1.00 77.75 682 GLY A CA 1
ATOM 5382 C C . GLY A 1 682 ? 32.978 -4.515 38.919 1.00 77.75 682 GLY A C 1
ATOM 5383 O O . GLY A 1 682 ? 33.571 -3.776 38.130 1.00 77.75 682 GLY A O 1
ATOM 5384 N N . ARG A 1 683 ? 32.787 -5.819 38.660 1.00 72.75 683 ARG A N 1
ATOM 5385 C CA . ARG A 1 683 ? 33.169 -6.493 37.396 1.00 72.75 683 ARG A CA 1
ATOM 5386 C C . ARG A 1 683 ? 32.017 -6.634 36.395 1.00 72.75 683 ARG A C 1
ATOM 5388 O O . ARG A 1 683 ? 32.245 -7.168 35.313 1.00 72.75 683 ARG A O 1
ATOM 5395 N N . LYS A 1 684 ? 30.809 -6.189 36.749 1.00 78.81 684 LYS A N 1
ATOM 5396 C CA . LYS A 1 684 ? 29.607 -6.322 35.922 1.00 78.81 684 LYS A CA 1
ATOM 5397 C C . LYS A 1 684 ? 29.080 -4.955 35.497 1.00 78.81 684 LYS A C 1
ATOM 5399 O O . LYS A 1 684 ? 29.333 -3.939 36.141 1.00 78.81 684 LYS A O 1
ATOM 5404 N N . TYR A 1 685 ? 28.353 -4.954 34.394 1.00 85.69 685 TYR A N 1
ATOM 5405 C CA . TYR A 1 685 ? 27.680 -3.791 33.840 1.00 85.69 685 TYR A CA 1
ATOM 5406 C C . TYR A 1 685 ? 26.168 -3.914 34.037 1.00 85.69 685 TYR A C 1
ATOM 5408 O O . TYR A 1 685 ? 25.632 -5.018 33.951 1.00 85.69 685 TYR A O 1
ATOM 5416 N N . GLN A 1 686 ? 25.489 -2.793 34.279 1.00 84.12 686 GLN A N 1
ATOM 5417 C CA . GLN A 1 686 ? 24.034 -2.723 34.426 1.00 84.12 686 GLN A CA 1
ATOM 5418 C C . GLN A 1 686 ? 23.447 -1.614 33.556 1.00 84.12 686 GLN A C 1
ATOM 5420 O O . GLN A 1 686 ? 24.054 -0.564 33.368 1.00 84.12 686 GLN A O 1
ATOM 5425 N N . VAL A 1 687 ? 22.253 -1.845 33.014 1.00 84.44 687 VAL A N 1
ATOM 5426 C CA . VAL A 1 687 ? 21.550 -0.860 32.183 1.00 84.44 687 VAL A CA 1
ATOM 5427 C C . VAL A 1 687 ? 20.870 0.180 33.077 1.00 84.44 687 VAL A C 1
ATOM 5429 O O . VAL A 1 687 ? 20.100 -0.179 33.966 1.00 84.44 687 VAL A O 1
ATOM 5432 N N . THR A 1 688 ? 21.123 1.463 32.823 1.00 83.75 688 THR A N 1
ATOM 5433 C CA . THR A 1 688 ? 20.490 2.583 33.542 1.00 83.75 688 THR A CA 1
ATOM 5434 C C . THR A 1 688 ? 19.077 2.861 33.010 1.00 83.75 688 THR A C 1
ATOM 5436 O O . THR A 1 688 ? 18.696 2.360 31.953 1.00 83.75 688 THR A O 1
ATOM 5439 N N . GLU A 1 689 ? 18.292 3.712 33.677 1.00 72.31 689 GLU A N 1
ATOM 5440 C CA . GLU A 1 689 ? 16.991 4.165 33.144 1.00 72.31 689 GLU A CA 1
ATOM 5441 C C . GLU A 1 689 ? 17.121 4.850 31.770 1.00 72.31 689 GLU A C 1
ATOM 5443 O O . GLU A 1 689 ? 16.346 4.573 30.853 1.00 72.31 689 GLU A O 1
ATOM 5448 N N . ALA A 1 690 ? 18.169 5.657 31.570 1.00 64.75 690 ALA A N 1
ATOM 5449 C CA . ALA A 1 690 ? 18.482 6.236 30.262 1.00 64.75 690 ALA A CA 1
ATOM 5450 C C . ALA A 1 690 ? 18.790 5.148 29.213 1.00 64.75 690 ALA A C 1
ATOM 5452 O O . ALA A 1 690 ? 18.378 5.256 28.056 1.00 64.75 690 ALA A O 1
ATOM 5453 N N . GLY A 1 691 ? 19.471 4.071 29.619 1.00 68.81 691 GLY A N 1
ATOM 5454 C CA . GLY A 1 691 ? 19.726 2.904 28.777 1.00 68.81 691 GLY A CA 1
ATOM 5455 C C . GLY A 1 691 ? 18.462 2.124 28.422 1.00 68.81 691 GLY A C 1
ATOM 5456 O O . GLY A 1 691 ? 18.307 1.720 27.272 1.00 68.81 691 GLY A O 1
ATOM 5457 N N . LYS A 1 692 ? 17.514 1.965 29.354 1.00 72.62 692 LYS A N 1
ATOM 5458 C CA . LYS A 1 692 ? 16.197 1.362 29.073 1.00 72.62 692 LYS A CA 1
ATOM 5459 C C . LYS A 1 692 ? 15.423 2.178 28.035 1.00 72.62 692 LYS A C 1
ATOM 5461 O O . LYS A 1 692 ? 14.877 1.598 27.096 1.00 72.62 692 LYS A O 1
ATOM 5466 N N . GLY A 1 693 ? 15.458 3.508 28.151 1.00 55.31 693 GLY A N 1
ATOM 5467 C CA . GLY A 1 693 ? 14.936 4.422 27.135 1.00 55.31 693 GLY A CA 1
ATOM 5468 C C . GLY A 1 693 ? 15.587 4.188 25.769 1.00 55.31 693 GLY A C 1
ATOM 5469 O O . GLY A 1 693 ? 14.888 3.932 24.792 1.00 55.31 693 GLY A O 1
ATOM 5470 N N . ALA A 1 694 ? 16.922 4.165 25.704 1.00 60.56 694 ALA A N 1
ATOM 5471 C CA . ALA A 1 694 ? 17.666 3.905 24.469 1.00 60.56 694 ALA A CA 1
ATOM 5472 C C . ALA A 1 694 ? 17.347 2.532 23.845 1.00 60.56 694 ALA A C 1
ATOM 5474 O O . ALA A 1 694 ? 17.194 2.433 22.628 1.00 60.56 694 ALA A O 1
ATOM 5475 N N . ILE A 1 695 ? 17.180 1.479 24.655 1.00 64.62 695 ILE A N 1
ATOM 5476 C CA . ILE A 1 695 ? 16.766 0.146 24.188 1.00 64.62 695 ILE A CA 1
ATOM 5477 C C . ILE A 1 695 ? 15.389 0.203 23.527 1.00 64.62 695 ILE A C 1
ATOM 5479 O O . ILE A 1 695 ? 15.206 -0.395 22.465 1.00 64.62 695 ILE A O 1
ATOM 5483 N N . ALA A 1 696 ? 14.425 0.913 24.117 1.00 57.66 696 ALA A N 1
ATOM 5484 C CA . ALA A 1 696 ? 13.100 1.071 23.522 1.00 57.66 696 ALA A CA 1
ATOM 5485 C C . ALA A 1 696 ? 13.193 1.731 22.133 1.00 57.66 696 ALA A C 1
ATOM 5487 O O . ALA A 1 696 ? 12.592 1.234 21.177 1.00 57.66 696 ALA A O 1
ATOM 5488 N N . LEU A 1 697 ? 14.035 2.763 21.989 1.00 58.78 697 LEU A N 1
ATOM 5489 C CA . LEU A 1 697 ? 14.252 3.452 20.709 1.00 58.78 697 LEU A CA 1
ATOM 5490 C C . LEU A 1 697 ? 14.920 2.551 19.679 1.00 58.78 697 LEU A C 1
ATOM 5492 O O . LEU A 1 697 ? 14.502 2.495 18.525 1.00 58.78 697 LEU A O 1
ATOM 5496 N N . LEU A 1 698 ? 15.950 1.819 20.096 1.00 61.94 698 LEU A N 1
ATOM 5497 C CA . LEU A 1 698 ? 16.675 0.902 19.227 1.00 61.94 698 LEU A CA 1
ATOM 5498 C C . LEU A 1 698 ? 15.790 -0.262 18.776 1.00 61.94 698 LEU A C 1
ATOM 5500 O O . LEU A 1 698 ? 15.915 -0.698 17.638 1.00 61.94 698 LEU A O 1
ATOM 5504 N N . ARG A 1 699 ? 14.861 -0.745 19.612 1.00 65.62 699 ARG A N 1
ATOM 5505 C CA . ARG A 1 699 ? 13.876 -1.771 19.219 1.00 65.62 699 ARG A CA 1
ATOM 5506 C C . ARG A 1 699 ? 12.889 -1.254 18.178 1.00 65.62 699 ARG A C 1
ATOM 5508 O O . ARG A 1 699 ? 12.538 -1.994 17.263 1.00 65.62 699 ARG A O 1
ATOM 5515 N N . VAL A 1 700 ? 12.442 -0.006 18.311 1.00 60.06 700 VAL A N 1
ATOM 5516 C CA . VAL A 1 700 ? 11.612 0.675 17.305 1.00 60.06 700 VAL A CA 1
ATOM 5517 C C . VAL A 1 700 ? 12.384 0.818 15.993 1.00 60.06 700 VAL A C 1
ATOM 5519 O O . VAL A 1 700 ? 11.924 0.353 14.952 1.00 60.06 700 VAL A O 1
ATOM 5522 N N . ALA A 1 701 ? 13.598 1.371 16.051 1.00 61.72 701 ALA A N 1
ATOM 5523 C CA . ALA A 1 701 ? 14.460 1.528 14.886 1.00 61.72 701 ALA A CA 1
ATOM 5524 C C . ALA A 1 701 ? 14.767 0.176 14.226 1.00 61.72 701 ALA A C 1
ATOM 5526 O O . ALA A 1 701 ? 14.700 0.062 13.011 1.00 61.72 701 ALA A O 1
ATOM 5527 N N . SER A 1 702 ? 15.037 -0.870 15.011 1.00 66.19 702 SER A N 1
ATOM 5528 C CA . SER A 1 702 ? 15.304 -2.220 14.508 1.00 66.19 702 SER A CA 1
ATOM 5529 C C . SER A 1 702 ? 14.100 -2.833 13.808 1.00 66.19 702 SER A C 1
ATOM 5531 O O . SER A 1 702 ? 14.295 -3.509 12.806 1.00 66.19 702 SER A O 1
ATOM 5533 N N . ARG A 1 703 ? 12.875 -2.619 14.309 1.00 65.94 703 ARG A N 1
ATOM 5534 C CA . ARG A 1 703 ? 11.649 -3.091 13.646 1.00 65.94 703 ARG A CA 1
ATOM 5535 C C . ARG A 1 703 ? 11.434 -2.394 12.305 1.00 65.94 703 ARG A C 1
ATOM 5537 O O . ARG A 1 703 ? 11.108 -3.053 11.328 1.00 65.94 703 ARG A O 1
ATOM 5544 N N . LEU A 1 704 ? 11.692 -1.090 12.237 1.00 63.44 704 LEU A N 1
ATOM 5545 C CA . LEU A 1 704 ? 11.610 -0.330 10.987 1.00 63.44 704 LEU A CA 1
ATOM 5546 C C . LEU A 1 704 ? 12.696 -0.733 9.990 1.00 63.44 704 LEU A C 1
ATOM 5548 O O . LEU A 1 704 ? 12.411 -0.937 8.820 1.00 63.44 704 LEU A O 1
ATOM 5552 N N . LEU A 1 705 ? 13.927 -0.917 10.471 1.00 62.59 705 LEU A N 1
ATOM 5553 C CA . LEU A 1 705 ? 15.071 -1.369 9.676 1.00 62.59 705 LEU A CA 1
ATOM 5554 C C . LEU A 1 705 ? 14.950 -2.836 9.227 1.00 62.59 705 LEU A C 1
ATOM 5556 O O . LEU A 1 705 ? 15.629 -3.251 8.285 1.00 62.59 705 LEU A O 1
ATOM 5560 N N . ALA A 1 706 ? 14.137 -3.635 9.922 1.00 65.62 706 ALA A N 1
ATOM 5561 C CA . ALA A 1 706 ? 13.814 -5.002 9.532 1.00 65.62 706 ALA A CA 1
ATOM 5562 C C . ALA A 1 706 ? 12.751 -5.066 8.425 1.00 65.62 706 ALA A C 1
ATOM 5564 O O . ALA A 1 706 ? 12.786 -6.017 7.640 1.00 65.62 706 ALA A O 1
ATOM 5565 N N . GLY A 1 707 ? 11.859 -4.073 8.371 1.00 71.38 707 GLY A N 1
ATOM 5566 C CA . GLY A 1 707 ? 10.858 -3.907 7.322 1.00 71.38 707 GLY A CA 1
ATOM 5567 C C . GLY A 1 707 ? 11.415 -3.273 6.045 1.00 71.38 707 GLY A C 1
ATOM 5568 O O . GLY A 1 707 ? 12.619 -3.057 5.895 1.00 71.38 707 GLY A O 1
ATOM 5569 N N . ASP A 1 708 ? 10.505 -2.949 5.131 1.00 75.94 708 ASP A N 1
ATOM 5570 C CA . ASP A 1 708 ? 10.814 -2.393 3.809 1.00 75.94 708 ASP A CA 1
ATOM 5571 C C . ASP A 1 708 ? 10.556 -0.881 3.724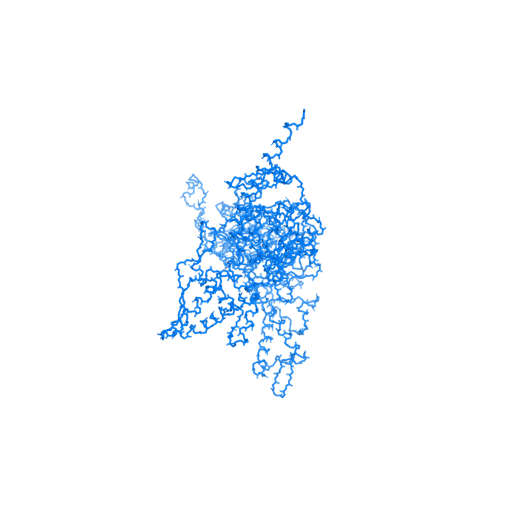 1.00 75.94 708 ASP A C 1
ATOM 5573 O O . ASP A 1 708 ? 10.627 -0.296 2.643 1.00 75.94 708 ASP A O 1
ATOM 5577 N N . LEU A 1 709 ? 10.260 -0.229 4.850 1.00 76.06 709 LEU A N 1
ATOM 5578 C CA . LEU A 1 709 ? 9.924 1.192 4.922 1.00 76.06 709 LEU A CA 1
ATOM 5579 C C . LEU A 1 709 ? 11.084 2.038 5.444 1.00 76.06 709 LEU A C 1
ATOM 5581 O O . LEU A 1 709 ? 11.832 1.630 6.331 1.00 76.06 709 LEU A O 1
ATOM 5585 N N . HIS A 1 710 ? 11.177 3.271 4.951 1.00 70.94 710 HIS A N 1
ATOM 5586 C CA . HIS A 1 710 ? 12.067 4.286 5.505 1.00 70.94 710 HIS A CA 1
ATOM 5587 C C . HIS A 1 710 ? 11.404 5.670 5.501 1.00 70.94 710 HIS A C 1
ATOM 5589 O O . HIS A 1 710 ? 10.552 5.934 4.650 1.00 70.94 710 HIS A O 1
ATOM 5595 N N . PRO A 1 711 ? 11.750 6.549 6.455 1.00 69.38 711 PRO A N 1
ATOM 5596 C CA . PRO A 1 711 ? 11.223 7.898 6.520 1.00 69.38 711 PRO A CA 1
ATOM 5597 C C . PRO A 1 711 ? 11.939 8.804 5.515 1.00 69.38 711 PRO A C 1
ATOM 5599 O O . PRO A 1 711 ? 13.168 8.821 5.444 1.00 69.38 711 PRO A O 1
ATOM 5602 N N . VAL A 1 712 ? 11.164 9.600 4.788 1.00 70.31 712 VAL A N 1
ATOM 5603 C CA . VAL A 1 712 ? 11.645 10.652 3.894 1.00 70.31 712 VAL A CA 1
ATOM 5604 C C . VAL A 1 712 ? 10.931 11.950 4.240 1.00 70.31 712 VAL A C 1
ATOM 5606 O O . VAL A 1 712 ? 9.739 11.963 4.547 1.00 70.31 712 VAL A O 1
ATOM 5609 N N . ARG A 1 713 ? 11.686 13.046 4.241 1.00 75.81 713 ARG A N 1
ATOM 5610 C CA . ARG A 1 713 ? 11.198 14.360 4.643 1.00 75.81 713 ARG A CA 1
ATOM 5611 C C . ARG A 1 713 ? 10.320 14.988 3.556 1.00 75.81 713 ARG A C 1
ATOM 5613 O O . ARG A 1 713 ? 10.658 14.928 2.374 1.00 75.81 713 ARG A O 1
ATOM 5620 N N . VAL A 1 714 ? 9.221 15.613 3.970 1.00 81.81 714 VAL A N 1
ATOM 5621 C CA . VAL A 1 714 ? 8.345 16.438 3.137 1.00 81.81 714 VAL A CA 1
ATOM 5622 C C . VAL A 1 714 ? 9.102 17.699 2.754 1.00 81.81 714 VAL A C 1
ATOM 5624 O O . VAL A 1 714 ? 9.452 18.508 3.615 1.00 81.81 714 VAL A O 1
ATOM 5627 N N . ARG A 1 715 ? 9.333 17.865 1.454 1.00 83.75 715 ARG A N 1
ATOM 5628 C CA . ARG A 1 715 ? 9.991 19.036 0.884 1.00 83.75 715 ARG A CA 1
ATOM 5629 C C . ARG A 1 715 ? 9.003 20.172 0.664 1.00 83.75 715 ARG A C 1
ATOM 5631 O O . ARG A 1 715 ? 9.319 21.311 0.986 1.00 83.75 715 ARG A O 1
ATOM 5638 N N . ARG A 1 716 ? 7.837 19.867 0.084 1.00 89.75 716 ARG A N 1
ATOM 5639 C CA . ARG A 1 716 ? 6.791 20.852 -0.229 1.00 89.75 716 ARG A CA 1
ATOM 5640 C C . ARG A 1 716 ? 5.426 20.190 -0.395 1.00 89.75 716 ARG A C 1
ATOM 5642 O O . ARG A 1 716 ? 5.339 19.062 -0.871 1.00 89.75 716 ARG A O 1
ATOM 5649 N N . ILE A 1 717 ? 4.356 20.921 -0.083 1.00 88.94 717 ILE A N 1
ATOM 5650 C CA . ILE A 1 717 ? 2.970 20.533 -0.385 1.00 88.94 717 ILE A CA 1
ATOM 5651 C C . ILE A 1 717 ? 2.334 21.637 -1.235 1.00 88.94 717 ILE A C 1
ATOM 5653 O O . ILE A 1 717 ? 2.218 22.776 -0.784 1.00 88.94 717 ILE A O 1
ATOM 5657 N N . THR A 1 718 ? 1.908 21.324 -2.463 1.00 88.75 718 THR A N 1
ATOM 5658 C CA . THR A 1 718 ? 1.318 22.315 -3.384 1.00 88.75 718 THR A CA 1
ATOM 5659 C C . THR A 1 718 ? -0.035 21.902 -3.952 1.00 88.75 718 THR A C 1
ATOM 5661 O O . THR A 1 718 ? -0.240 20.723 -4.211 1.00 88.75 718 THR A O 1
ATOM 5664 N N . PRO A 1 719 ? -0.962 22.846 -4.206 1.00 82.81 719 PRO A N 1
ATOM 5665 C CA . PRO A 1 719 ? -2.204 22.552 -4.921 1.00 82.81 719 PRO A CA 1
ATOM 5666 C C . PRO A 1 719 ? -1.942 21.975 -6.326 1.00 82.81 719 PRO A C 1
ATOM 5668 O O . PRO A 1 719 ? -1.154 22.532 -7.089 1.00 82.81 719 PRO A O 1
ATOM 5671 N N . ALA A 1 720 ? -2.631 20.890 -6.681 1.00 77.38 720 ALA A N 1
ATOM 5672 C CA . ALA A 1 720 ? -2.552 20.191 -7.964 1.00 77.38 720 ALA A CA 1
ATOM 5673 C C . ALA A 1 720 ? -3.897 20.197 -8.714 1.00 77.38 720 ALA A C 1
ATOM 5675 O O . ALA A 1 720 ? -4.967 20.156 -8.108 1.00 77.38 720 ALA A O 1
ATOM 5676 N N . ARG A 1 721 ? -3.862 20.242 -10.052 1.00 65.69 721 ARG A N 1
ATOM 5677 C CA . ARG A 1 721 ? -5.080 20.138 -10.878 1.00 65.69 721 ARG A CA 1
ATOM 5678 C C . ARG A 1 721 ? -5.641 18.713 -10.831 1.00 65.69 721 ARG A C 1
ATOM 5680 O O . ARG A 1 721 ? -4.872 17.763 -10.737 1.00 65.69 721 ARG A O 1
ATOM 5687 N N . SER A 1 722 ? -6.967 18.597 -10.892 1.00 60.81 722 SER A N 1
ATOM 5688 C CA . SER A 1 722 ? -7.688 17.324 -10.938 1.00 60.81 722 SER A CA 1
ATOM 5689 C C . SER A 1 722 ? -8.431 17.197 -12.260 1.00 60.81 722 SER A C 1
ATOM 5691 O O . SER A 1 722 ? -9.082 18.150 -12.689 1.00 60.81 722 SER A O 1
ATOM 5693 N N . ASP A 1 723 ? -8.392 16.001 -12.838 1.00 57.84 723 ASP A N 1
ATOM 5694 C CA . ASP A 1 723 ? -9.169 15.630 -14.025 1.00 57.84 723 ASP A CA 1
ATOM 5695 C C . ASP A 1 723 ? -10.627 15.288 -13.659 1.00 57.84 723 ASP A C 1
ATOM 5697 O O . ASP A 1 723 ? -11.427 14.882 -14.498 1.00 57.84 723 ASP A O 1
ATOM 5701 N N . GLY A 1 724 ? -10.988 15.466 -12.383 1.00 60.56 724 GLY A N 1
ATOM 5702 C CA . GLY A 1 724 ? -12.335 15.281 -11.867 1.00 60.56 724 GLY A CA 1
ATOM 5703 C C . GLY A 1 724 ? -12.655 13.851 -11.450 1.00 60.56 724 GLY A C 1
ATOM 5704 O O . GLY A 1 724 ? -13.765 13.640 -10.982 1.00 60.56 724 GLY A O 1
ATOM 5705 N N . LEU A 1 725 ? -11.733 12.886 -11.552 1.00 65.56 725 LEU A N 1
ATOM 5706 C CA . LEU A 1 725 ? -11.912 11.510 -11.068 1.00 65.56 725 LEU A CA 1
ATOM 5707 C C . LEU A 1 725 ? -10.811 11.111 -10.070 1.00 65.56 725 LEU A C 1
ATOM 5709 O O . LEU A 1 725 ? -9.630 11.387 -10.277 1.00 65.56 725 LEU A O 1
ATOM 5713 N N . VAL A 1 726 ? -11.220 10.447 -8.993 1.00 65.81 726 VAL A N 1
ATOM 5714 C CA . VAL A 1 726 ? -10.383 9.784 -7.989 1.00 65.81 726 VAL A CA 1
ATOM 5715 C C . VAL A 1 726 ? -10.831 8.329 -7.844 1.00 65.81 726 VAL A C 1
ATOM 5717 O O . VAL A 1 726 ? -11.973 7.973 -8.132 1.00 65.81 726 VAL A O 1
ATOM 5720 N N . TYR A 1 727 ? -9.919 7.475 -7.418 1.00 69.62 727 TYR A N 1
ATOM 5721 C CA . TYR A 1 727 ? -10.058 6.027 -7.405 1.00 69.62 727 TYR A CA 1
ATOM 5722 C C . TYR A 1 727 ? -9.587 5.498 -6.060 1.00 69.62 727 TYR A C 1
ATOM 5724 O O . TYR A 1 727 ? -8.786 6.143 -5.391 1.00 69.62 727 TYR A O 1
ATOM 5732 N N . ASP A 1 728 ? -10.050 4.329 -5.648 1.00 68.69 728 ASP A N 1
ATOM 5733 C CA . ASP A 1 728 ? -9.492 3.667 -4.473 1.00 68.69 728 ASP A CA 1
ATOM 5734 C C . ASP A 1 728 ? -9.600 2.150 -4.595 1.00 68.69 728 ASP A C 1
ATOM 5736 O O . ASP A 1 728 ? -10.306 1.623 -5.457 1.00 68.69 728 ASP A O 1
ATOM 5740 N N . MET A 1 729 ? -8.912 1.426 -3.723 1.00 70.06 729 MET A N 1
ATOM 5741 C CA . MET A 1 729 ? -8.992 -0.022 -3.649 1.00 70.06 729 MET A CA 1
ATOM 5742 C C . MET A 1 729 ? -8.987 -0.509 -2.219 1.00 70.06 729 MET A C 1
ATOM 5744 O O . MET A 1 729 ? -8.327 0.040 -1.341 1.00 70.06 729 MET A O 1
ATOM 5748 N N . THR A 1 730 ? -9.688 -1.613 -2.003 1.00 70.00 730 THR A N 1
ATOM 5749 C CA . THR A 1 730 ? -9.572 -2.351 -0.766 1.00 70.00 730 THR A CA 1
ATOM 5750 C C . THR A 1 730 ? -8.691 -3.571 -0.938 1.00 70.00 730 THR A C 1
ATOM 5752 O O . THR A 1 730 ? -9.050 -4.531 -1.619 1.00 70.00 730 THR A O 1
ATOM 5755 N N . VAL A 1 731 ? -7.574 -3.560 -0.227 1.00 70.06 731 VAL A N 1
ATOM 5756 C CA . VAL A 1 731 ? -6.623 -4.667 -0.160 1.00 70.06 731 VAL A CA 1
ATOM 5757 C C . VAL A 1 731 ? -6.854 -5.475 1.115 1.00 70.06 731 VAL A C 1
ATOM 5759 O O . VAL A 1 731 ? -7.094 -4.896 2.182 1.00 70.06 731 VAL A O 1
ATOM 5762 N N . GLU A 1 732 ? -6.797 -6.804 1.017 1.00 64.44 732 GLU A N 1
ATOM 5763 C CA . GLU A 1 732 ? -6.746 -7.676 2.195 1.00 64.44 732 GLU A CA 1
ATOM 5764 C C . GLU A 1 732 ? -5.508 -7.314 3.042 1.00 64.44 732 GLU A C 1
ATOM 5766 O O . GLU A 1 732 ? -4.556 -6.777 2.504 1.00 64.44 732 GLU A O 1
ATOM 5771 N N . ARG A 1 733 ? -5.504 -7.553 4.361 1.00 57.16 733 ARG A N 1
ATOM 5772 C CA . ARG A 1 733 ? -4.307 -7.478 5.240 1.00 57.16 733 ARG A CA 1
ATOM 5773 C C . ARG A 1 733 ? -3.297 -6.350 4.924 1.00 57.16 733 ARG A C 1
ATOM 5775 O O . ARG A 1 733 ? -2.358 -6.531 4.162 1.00 57.16 733 ARG A O 1
ATOM 5782 N N . GLY A 1 734 ? -3.416 -5.207 5.603 1.00 56.59 734 GLY A N 1
ATOM 5783 C CA . GLY A 1 734 ? -2.380 -4.157 5.544 1.00 56.59 734 GLY A CA 1
ATOM 5784 C C . GLY A 1 734 ? -2.916 -2.737 5.467 1.00 56.59 734 GLY A C 1
ATOM 5785 O O . GLY A 1 734 ? -2.251 -1.780 5.870 1.00 56.59 734 GLY A O 1
ATOM 5786 N N . HIS A 1 735 ? -4.166 -2.605 5.035 1.00 66.94 735 HIS A N 1
ATOM 5787 C CA . HIS A 1 735 ? -4.882 -1.340 4.942 1.00 66.94 735 HIS A CA 1
ATOM 5788 C C . HIS A 1 735 ? -4.126 -0.242 4.166 1.00 66.94 735 HIS A C 1
ATOM 5790 O O . HIS A 1 735 ? -4.151 0.940 4.521 1.00 66.94 735 HIS A O 1
ATOM 5796 N N . SER A 1 736 ? -3.375 -0.657 3.149 1.00 77.88 736 SER A N 1
ATOM 5797 C CA . SER A 1 736 ? -2.534 0.203 2.326 1.00 77.88 736 SER A CA 1
ATOM 5798 C C . SER A 1 736 ? -2.269 -0.442 0.971 1.00 77.88 736 SER A C 1
ATOM 5800 O O . SER A 1 736 ? -2.463 -1.645 0.817 1.00 77.88 736 SER A O 1
ATOM 5802 N N . PHE A 1 737 ? -1.811 0.351 0.011 1.00 83.19 737 PHE A N 1
ATOM 5803 C CA . PHE A 1 737 ? -1.246 -0.116 -1.249 1.00 83.19 737 PHE A CA 1
ATOM 5804 C C . PHE A 1 737 ? -0.115 0.815 -1.691 1.00 83.19 737 PHE A C 1
ATOM 5806 O O . PHE A 1 737 ? -0.016 1.956 -1.236 1.00 83.19 737 PHE A O 1
ATOM 5813 N N . VAL A 1 738 ? 0.773 0.320 -2.549 1.00 85.06 738 VAL A N 1
ATOM 5814 C CA . VAL A 1 738 ? 1.849 1.112 -3.145 1.00 85.06 738 VAL A CA 1
ATOM 5815 C C . VAL A 1 738 ? 1.353 1.731 -4.445 1.00 85.06 738 VAL A C 1
ATOM 5817 O O . VAL A 1 738 ? 0.973 1.015 -5.369 1.00 85.06 738 VAL A O 1
ATOM 5820 N N . ALA A 1 739 ? 1.393 3.055 -4.519 1.00 80.75 739 ALA A N 1
ATOM 5821 C CA . ALA A 1 739 ? 1.091 3.821 -5.721 1.00 80.75 739 ALA A CA 1
ATOM 5822 C C . ALA A 1 739 ? 1.909 5.117 -5.740 1.00 80.75 739 ALA A C 1
ATOM 5824 O O . ALA A 1 739 ? 2.648 5.420 -4.799 1.00 80.75 739 ALA A O 1
ATOM 5825 N N . GLY A 1 740 ? 1.781 5.880 -6.815 1.00 76.00 740 GLY A N 1
ATOM 5826 C CA . GLY A 1 740 ? 2.443 7.166 -6.974 1.00 76.00 740 GLY A CA 1
ATOM 5827 C C . GLY A 1 740 ? 3.443 7.159 -8.120 1.00 76.00 740 GLY A C 1
ATOM 5828 O O . GLY A 1 740 ? 3.955 6.100 -8.507 1.00 76.00 740 GLY A O 1
ATOM 5829 N N . ARG A 1 741 ? 3.786 8.351 -8.633 1.00 73.75 741 ARG A N 1
ATOM 5830 C CA . ARG A 1 741 ? 4.830 8.515 -9.668 1.00 73.75 741 ARG A CA 1
ATOM 5831 C C . ARG A 1 741 ? 6.134 7.824 -9.283 1.00 73.75 741 ARG A C 1
ATOM 5833 O O . ARG A 1 741 ? 6.869 7.374 -10.149 1.00 73.75 741 ARG A O 1
ATOM 5840 N N . TYR A 1 742 ? 6.387 7.664 -7.998 1.00 81.31 742 TYR A N 1
ATOM 5841 C CA . TYR A 1 742 ? 7.409 6.771 -7.479 1.00 81.31 742 TYR A CA 1
ATOM 5842 C C . TYR A 1 742 ? 6.804 5.989 -6.311 1.00 81.31 742 TYR A C 1
ATOM 5844 O O . TYR A 1 742 ? 5.878 6.510 -5.680 1.00 81.31 742 TYR A O 1
ATOM 5852 N N . PRO A 1 743 ? 7.297 4.774 -5.999 1.00 80.94 743 PRO A N 1
ATOM 5853 C CA . PRO A 1 743 ? 6.636 3.893 -5.039 1.00 80.94 743 PRO A CA 1
ATOM 5854 C C . PRO A 1 743 ? 6.381 4.601 -3.708 1.00 80.94 743 PRO A C 1
ATOM 5856 O O . PRO A 1 743 ? 7.321 4.928 -2.993 1.00 80.94 743 PRO A O 1
ATOM 5859 N N . THR A 1 744 ? 5.129 4.862 -3.358 1.00 79.81 744 THR A N 1
ATOM 5860 C CA . THR A 1 744 ? 4.751 5.534 -2.109 1.00 79.81 744 THR A CA 1
ATOM 5861 C C . THR A 1 744 ? 3.662 4.721 -1.434 1.00 79.81 744 THR A C 1
ATOM 5863 O O . THR A 1 744 ? 2.858 4.081 -2.105 1.00 79.81 744 THR A O 1
ATOM 5866 N N . LEU A 1 745 ? 3.665 4.679 -0.101 1.00 78.44 745 LEU A N 1
ATOM 5867 C CA . LEU A 1 745 ? 2.664 3.924 0.640 1.00 78.44 745 LEU A CA 1
ATOM 5868 C C . LEU A 1 745 ? 1.415 4.781 0.846 1.00 78.44 745 LEU A C 1
ATOM 5870 O O . LEU A 1 745 ? 1.485 5.861 1.434 1.00 78.44 745 LEU A O 1
ATOM 5874 N N . VAL A 1 746 ? 0.282 4.270 0.386 1.00 71.31 746 VAL A N 1
ATOM 5875 C CA . VAL A 1 746 ? -1.000 4.971 0.352 1.00 71.31 746 VAL A CA 1
ATOM 5876 C C . VAL A 1 746 ? -2.023 4.186 1.162 1.00 71.31 746 VAL A C 1
ATOM 5878 O O . VAL A 1 746 ? -1.955 2.957 1.203 1.00 71.31 746 VAL A O 1
ATOM 5881 N N . ARG A 1 747 ? -2.925 4.854 1.887 1.00 69.31 747 ARG A N 1
ATOM 5882 C CA . ARG A 1 747 ? -3.906 4.169 2.745 1.00 69.31 747 ARG A CA 1
ATOM 5883 C C . ARG A 1 747 ? -5.118 3.713 1.923 1.00 69.31 747 ARG A C 1
ATOM 5885 O O . ARG A 1 747 ? -5.553 4.432 1.035 1.00 69.31 747 ARG A O 1
ATOM 5892 N N . ASN A 1 748 ? -5.665 2.541 2.249 1.00 63.97 748 ASN A N 1
ATOM 5893 C CA . ASN A 1 748 ? -6.872 1.996 1.613 1.00 63.97 748 ASN A CA 1
ATOM 5894 C C . ASN A 1 748 ? -8.191 2.490 2.258 1.00 63.97 748 ASN A C 1
ATOM 5896 O O . ASN A 1 748 ? -8.202 2.917 3.418 1.00 63.97 748 ASN A O 1
ATOM 5900 N N . SER A 1 749 ? -9.318 2.296 1.560 1.00 51.06 749 SER A N 1
ATOM 5901 C CA . SER A 1 749 ? -10.673 2.276 2.145 1.00 51.06 749 SER A CA 1
ATOM 5902 C C . SER A 1 749 ? -11.092 0.867 2.600 1.00 51.06 749 SER A C 1
ATOM 5904 O O . SER A 1 749 ? -10.888 -0.119 1.888 1.00 51.06 749 SER A O 1
ATOM 5906 N N . ASP A 1 750 ? -11.697 0.754 3.790 1.00 43.50 750 ASP A N 1
ATOM 5907 C CA . ASP A 1 750 ? -12.086 -0.520 4.431 1.00 43.50 750 ASP A CA 1
ATOM 5908 C C . ASP A 1 750 ? -13.394 -1.138 3.871 1.00 43.50 750 ASP A C 1
ATOM 5910 O O . ASP A 1 750 ? -14.353 -0.401 3.641 1.00 43.50 750 ASP A O 1
ATOM 5914 N N . PRO A 1 751 ? -13.532 -2.484 3.740 1.00 35.47 751 PRO A N 1
ATOM 5915 C CA . PRO A 1 751 ? -14.642 -3.117 3.023 1.00 35.47 751 PRO A CA 1
ATOM 5916 C C . PRO A 1 751 ? -15.554 -3.954 3.945 1.00 35.47 751 PRO A C 1
ATOM 5918 O O . PRO A 1 751 ? -15.853 -5.102 3.627 1.00 35.47 751 PRO A O 1
ATOM 5921 N N . TRP A 1 752 ? -15.977 -3.492 5.124 1.00 35.00 752 TRP A N 1
ATOM 5922 C CA . TRP A 1 752 ? -16.728 -4.385 6.030 1.00 35.00 752 TRP A CA 1
ATOM 5923 C C . TRP A 1 752 ? -18.253 -4.243 5.924 1.00 35.00 752 TRP A C 1
ATOM 5925 O O . TRP A 1 752 ? -18.869 -3.417 6.586 1.00 35.00 752 TRP A O 1
ATOM 5935 N N . GLY A 1 753 ? -18.837 -5.140 5.121 1.00 28.72 753 GLY A N 1
ATOM 5936 C CA . GLY A 1 753 ? -20.063 -5.908 5.394 1.00 28.72 753 GLY A CA 1
ATOM 5937 C C . GLY A 1 753 ? -21.152 -5.292 6.280 1.00 28.72 753 GLY A C 1
ATOM 5938 O O . GLY A 1 753 ? -21.404 -5.766 7.385 1.00 28.72 753 GLY A O 1
ATOM 5939 N N . ALA A 1 754 ? -21.884 -4.329 5.736 1.00 25.81 754 ALA A N 1
ATOM 5940 C CA . ALA A 1 754 ? -23.321 -4.191 5.942 1.00 25.81 754 ALA A CA 1
ATOM 5941 C C . ALA A 1 754 ? -23.938 -3.977 4.550 1.00 25.81 754 ALA A C 1
ATOM 5943 O O . ALA A 1 754 ? -23.224 -3.618 3.613 1.00 25.81 754 ALA A O 1
ATOM 5944 N N . HIS A 1 755 ? -25.234 -4.223 4.368 1.00 28.42 755 HIS A N 1
ATOM 5945 C CA . HIS A 1 755 ? -25.932 -3.753 3.169 1.00 28.42 755 HIS A CA 1
ATOM 5946 C C . HIS A 1 755 ? -25.884 -2.215 3.175 1.00 28.42 755 HIS A C 1
ATOM 5948 O O . HIS A 1 755 ? -26.733 -1.561 3.771 1.00 28.42 755 HIS A O 1
ATOM 5954 N N . ILE A 1 756 ? -24.814 -1.656 2.611 1.00 31.39 756 ILE A N 1
ATOM 5955 C CA . ILE A 1 756 ? -24.489 -0.231 2.624 1.00 31.39 756 ILE A CA 1
ATOM 5956 C C . ILE A 1 756 ? -24.965 0.317 1.288 1.00 31.39 756 ILE A C 1
ATOM 5958 O O . ILE A 1 756 ? -24.337 0.119 0.248 1.00 31.39 756 ILE A O 1
ATOM 5962 N N . ALA A 1 757 ? -26.139 0.934 1.325 1.00 33.53 757 ALA A N 1
ATOM 5963 C CA . ALA A 1 757 ? -26.585 1.830 0.281 1.00 33.53 757 ALA A CA 1
ATOM 5964 C C . ALA A 1 757 ? -25.907 3.174 0.556 1.00 33.53 757 ALA A C 1
ATOM 5966 O O . ALA A 1 757 ? -26.201 3.779 1.582 1.00 33.53 757 ALA A O 1
ATOM 5967 N N . MET A 1 758 ? -25.041 3.615 -0.361 1.00 33.03 758 MET A N 1
ATOM 5968 C CA . MET A 1 758 ? -24.387 4.934 -0.394 1.00 33.03 758 MET A CA 1
ATOM 5969 C C . MET A 1 758 ? -22.999 5.004 0.284 1.00 33.03 758 MET A C 1
ATOM 5971 O O . MET A 1 758 ? -22.838 4.802 1.484 1.00 33.03 758 MET A O 1
ATOM 5975 N N . VAL A 1 759 ? -21.976 5.338 -0.505 1.00 33.84 759 VAL A N 1
ATOM 5976 C CA . VAL A 1 759 ? -20.732 5.962 -0.028 1.00 33.84 759 VAL A CA 1
ATOM 5977 C C . VAL A 1 759 ? -20.914 7.449 -0.313 1.00 33.84 759 VAL A C 1
ATOM 5979 O O . VAL A 1 759 ? -21.242 7.807 -1.438 1.00 33.84 759 VAL A O 1
ATOM 5982 N N . ILE A 1 760 ? -20.803 8.311 0.693 1.00 32.09 760 ILE A N 1
ATOM 5983 C CA . ILE A 1 760 ? -20.858 9.768 0.491 1.00 32.09 760 ILE A CA 1
ATOM 5984 C C . ILE A 1 760 ? -19.411 10.272 0.580 1.00 32.09 760 ILE A C 1
ATOM 5986 O O . ILE A 1 760 ? -18.607 9.745 1.345 1.00 32.09 760 ILE A O 1
ATOM 5990 N N . LYS A 1 761 ? -19.032 11.238 -0.254 1.00 32.53 761 LYS A N 1
ATOM 5991 C CA . LYS A 1 761 ? -17.679 11.821 -0.282 1.00 32.53 761 LYS A CA 1
ATOM 5992 C C . LYS A 1 761 ? -17.455 12.809 0.862 1.00 32.53 761 LYS A C 1
ATOM 5994 O O . LYS A 1 761 ? -18.412 13.323 1.441 1.00 32.53 761 LYS A O 1
ATOM 5999 N N . SER A 1 762 ? -16.191 13.132 1.151 1.00 28.33 762 SER A N 1
ATOM 6000 C CA . SER A 1 762 ? -15.855 14.339 1.911 1.00 28.33 762 SER A CA 1
ATOM 6001 C C . SER A 1 762 ? -16.046 15.578 1.023 1.00 28.33 762 SER A C 1
ATOM 6003 O O . SER A 1 762 ? -15.496 15.663 -0.072 1.00 28.33 762 SER A O 1
ATOM 6005 N N . GLY A 1 763 ? -16.876 16.528 1.467 1.00 34.16 763 GLY A N 1
ATOM 6006 C CA . GLY A 1 763 ? -17.188 17.747 0.715 1.00 34.16 763 GLY A CA 1
ATOM 6007 C C . GLY A 1 763 ? -18.534 18.374 1.089 1.00 34.16 763 GLY A C 1
ATOM 6008 O O . GLY A 1 763 ? -19.352 17.778 1.789 1.00 34.16 763 GLY A O 1
ATOM 6009 N N . SER A 1 764 ? -18.768 19.608 0.636 1.00 29.91 764 SER A N 1
ATOM 6010 C CA . SER A 1 764 ? -20.040 20.318 0.819 1.00 29.91 764 SER A CA 1
ATOM 6011 C C . SER A 1 764 ? -21.026 19.941 -0.292 1.00 29.91 764 SER A C 1
ATOM 6013 O O . SER A 1 764 ? -21.073 20.577 -1.337 1.00 29.91 764 SER A O 1
ATOM 6015 N N . VAL A 1 765 ? -21.844 18.926 -0.013 1.00 36.97 765 VAL A N 1
ATOM 6016 C CA . VAL A 1 765 ? -22.822 18.317 -0.930 1.00 36.97 765 VAL A CA 1
ATOM 6017 C C . VAL A 1 765 ? -23.862 19.330 -1.446 1.00 36.97 765 VAL A C 1
ATOM 6019 O O . VAL A 1 765 ? -24.551 20.001 -0.652 1.00 36.97 765 VAL A O 1
ATOM 6022 N N . ARG A 1 766 ? -23.996 19.451 -2.772 1.00 37.31 766 ARG A N 1
ATOM 6023 C CA . ARG A 1 766 ? -25.015 20.254 -3.473 1.00 37.31 766 ARG A CA 1
ATOM 6024 C C . ARG A 1 766 ? -26.259 19.424 -3.779 1.00 37.31 766 ARG A C 1
ATOM 6026 O O . ARG A 1 766 ? -26.215 18.217 -3.958 1.00 37.31 766 ARG A O 1
ATOM 6033 N N . ARG A 1 767 ? -27.418 20.085 -3.804 1.00 43.16 767 ARG A N 1
ATOM 6034 C CA . ARG A 1 767 ? -28.744 19.436 -3.844 1.00 43.16 767 ARG A CA 1
ATOM 6035 C C . ARG A 1 767 ? -29.032 18.708 -5.173 1.00 43.16 767 ARG A C 1
ATOM 6037 O O . ARG A 1 767 ? -29.941 17.892 -5.242 1.00 43.16 767 ARG A O 1
ATOM 6044 N N . ASP A 1 768 ? -28.279 19.000 -6.215 1.00 42.19 768 ASP A N 1
ATOM 6045 C CA . ASP A 1 768 ? -28.394 18.463 -7.570 1.00 42.19 768 ASP A CA 1
ATOM 6046 C C . ASP A 1 768 ? -27.473 17.257 -7.845 1.00 42.19 768 ASP A C 1
ATOM 6048 O O . ASP A 1 768 ? -27.598 16.629 -8.894 1.00 42.19 768 ASP A O 1
ATOM 6052 N N . GLU A 1 769 ? -26.598 16.884 -6.905 1.00 39.47 769 GLU A N 1
ATOM 6053 C CA . GLU A 1 769 ? -25.617 15.801 -7.084 1.00 39.47 769 GLU A CA 1
ATOM 6054 C C . GLU A 1 769 ? -26.273 14.411 -7.167 1.00 39.47 769 GLU A C 1
ATOM 6056 O O . GLU A 1 769 ? -27.099 14.087 -6.320 1.00 39.47 769 GLU A O 1
ATOM 6061 N N . PRO A 1 770 ? -25.942 13.559 -8.152 1.00 33.47 770 PRO A N 1
ATOM 6062 C CA . PRO A 1 770 ? -26.605 12.271 -8.360 1.00 33.47 770 PRO A CA 1
ATOM 6063 C C . PRO A 1 770 ? -26.272 11.245 -7.267 1.00 33.47 770 PRO A C 1
ATOM 6065 O O . PRO A 1 770 ? -25.132 11.118 -6.831 1.00 33.47 770 PRO A O 1
ATOM 6068 N N . VAL A 1 771 ? -27.275 10.463 -6.866 1.00 37.16 771 VAL A N 1
ATOM 6069 C CA . VAL A 1 771 ? -27.184 9.391 -5.870 1.00 37.16 771 VAL A CA 1
ATOM 6070 C C . VAL A 1 771 ? -27.764 8.111 -6.449 1.00 37.16 771 VAL A C 1
ATOM 6072 O O . VAL A 1 771 ? -28.820 8.121 -7.085 1.00 37.16 771 VAL A O 1
ATOM 6075 N N . VAL A 1 772 ? -27.079 6.997 -6.197 1.00 35.81 772 VAL A N 1
ATOM 6076 C CA . VAL A 1 772 ? -27.529 5.660 -6.587 1.00 35.81 772 VAL A CA 1
ATOM 6077 C C . VAL A 1 772 ? -28.386 5.069 -5.470 1.00 35.81 772 VAL A C 1
ATOM 6079 O O . VAL A 1 772 ? -27.909 4.821 -4.360 1.00 35.81 772 VAL A O 1
ATOM 6082 N N . VAL A 1 773 ? -29.658 4.828 -5.771 1.00 39.12 773 VAL A N 1
ATOM 6083 C CA . VAL A 1 773 ? -30.650 4.290 -4.841 1.00 39.12 773 VAL A CA 1
ATOM 6084 C C . VAL A 1 773 ? -30.936 2.848 -5.228 1.00 39.12 773 VAL A C 1
ATOM 6086 O O . VAL A 1 773 ? -31.257 2.559 -6.380 1.00 39.12 773 VAL A O 1
ATOM 6089 N N . ARG A 1 774 ? -30.820 1.931 -4.265 1.00 37.16 774 ARG A N 1
ATOM 6090 C CA . ARG A 1 774 ? -31.203 0.530 -4.449 1.00 37.16 774 ARG A CA 1
ATOM 6091 C C . ARG A 1 774 ? -32.405 0.230 -3.572 1.00 37.16 774 ARG A C 1
ATOM 6093 O O . ARG A 1 774 ? -32.323 0.384 -2.354 1.00 37.16 774 ARG A O 1
ATOM 6100 N N . ASP A 1 775 ? -33.514 -0.155 -4.188 1.00 37.50 775 ASP A N 1
ATOM 6101 C CA . ASP A 1 775 ? -34.741 -0.453 -3.456 1.00 37.50 775 ASP A CA 1
ATOM 6102 C C . ASP A 1 775 ? -34.719 -1.868 -2.842 1.00 37.50 775 ASP A C 1
ATOM 6104 O O . ASP A 1 775 ? -33.790 -2.659 -3.041 1.00 37.50 775 ASP A O 1
ATOM 6108 N N . SER A 1 776 ? -35.761 -2.200 -2.075 1.00 30.50 776 SER A N 1
ATOM 6109 C CA . SER A 1 776 ? -35.900 -3.505 -1.406 1.00 30.50 776 SER A CA 1
ATOM 6110 C C . SER A 1 776 ? -36.038 -4.704 -2.361 1.00 30.50 776 SER A C 1
ATOM 6112 O O . SER A 1 776 ? -35.931 -5.844 -1.907 1.00 30.50 776 SER A O 1
ATOM 6114 N N . HIS A 1 777 ? -36.207 -4.467 -3.666 1.00 31.34 777 HIS A N 1
ATOM 6115 C CA . HIS A 1 777 ? -36.313 -5.483 -4.717 1.00 31.34 777 HIS A CA 1
ATOM 6116 C C . HIS A 1 777 ? -35.041 -5.581 -5.573 1.00 31.34 777 HIS A C 1
ATOM 6118 O O . HIS A 1 777 ? -34.970 -6.397 -6.492 1.00 31.34 777 HIS A O 1
ATOM 6124 N N . GLY A 1 778 ? -34.006 -4.800 -5.251 1.00 31.92 778 GLY A N 1
ATOM 6125 C CA . GLY A 1 778 ? -32.704 -4.860 -5.904 1.00 31.92 778 GLY A CA 1
ATOM 6126 C C . GLY A 1 778 ? -32.607 -4.074 -7.211 1.00 31.92 778 GLY A C 1
ATOM 6127 O O . GLY A 1 778 ? -31.560 -4.179 -7.859 1.00 31.92 778 GLY A O 1
ATOM 6128 N N . LEU A 1 779 ? -33.628 -3.283 -7.570 1.00 28.98 779 LEU A N 1
ATOM 6129 C CA . LEU A 1 779 ? -33.593 -2.374 -8.717 1.00 28.98 779 LEU A CA 1
ATOM 6130 C C . LEU A 1 779 ? -32.767 -1.125 -8.373 1.00 28.98 779 LEU A C 1
ATOM 6132 O O . LEU A 1 779 ? -32.821 -0.627 -7.247 1.00 28.98 779 LEU A O 1
ATOM 6136 N N . ILE A 1 780 ? -31.970 -0.660 -9.336 1.00 39.12 780 ILE A N 1
ATOM 6137 C CA . ILE A 1 780 ? -31.026 0.452 -9.175 1.00 39.12 780 ILE A CA 1
ATOM 6138 C C . ILE A 1 780 ? -31.555 1.654 -9.962 1.00 39.12 780 ILE A C 1
ATOM 6140 O O . ILE A 1 780 ? -31.768 1.541 -11.167 1.00 39.12 780 ILE A O 1
ATOM 6144 N N . ASP A 1 781 ? -31.743 2.783 -9.280 1.00 37.66 781 ASP A N 1
ATOM 6145 C CA . ASP A 1 781 ? -32.200 4.056 -9.849 1.00 37.66 781 ASP A CA 1
ATOM 6146 C C . ASP A 1 781 ? -31.202 5.179 -9.511 1.00 37.66 781 ASP A C 1
ATOM 6148 O O . ASP A 1 781 ? -30.591 5.171 -8.437 1.00 37.66 781 ASP A O 1
ATOM 6152 N N . VAL A 1 782 ? -31.011 6.138 -10.420 1.00 40.00 782 VAL A N 1
ATOM 6153 C CA . VAL A 1 782 ? -30.073 7.265 -10.263 1.00 40.00 782 VAL A CA 1
ATOM 6154 C C . VAL A 1 782 ? -30.874 8.555 -10.209 1.00 40.00 782 VAL A C 1
ATOM 6156 O O . VAL A 1 782 ? -31.536 8.917 -11.179 1.00 40.00 782 VAL A O 1
ATOM 6159 N N . LYS A 1 783 ? -30.800 9.279 -9.089 1.00 45.28 783 LYS A N 1
ATOM 6160 C CA . LYS A 1 783 ? -31.539 10.537 -8.910 1.00 45.28 783 LYS A CA 1
ATOM 6161 C C . LYS A 1 783 ? -30.730 11.574 -8.122 1.00 45.28 783 LYS A C 1
ATOM 6163 O O . LYS A 1 783 ? -29.910 11.177 -7.300 1.00 45.28 783 LYS A O 1
ATOM 6168 N N . PRO A 1 784 ? -30.933 12.888 -8.337 1.00 49.34 784 PRO A N 1
ATOM 6169 C CA . PRO A 1 784 ? -30.271 13.935 -7.553 1.00 49.34 784 PRO A CA 1
ATOM 6170 C C . PRO A 1 784 ? -30.482 13.749 -6.046 1.00 49.34 784 PRO A C 1
ATOM 6172 O O . PRO A 1 784 ? -31.563 13.339 -5.629 1.00 49.34 784 PRO A O 1
ATOM 6175 N N . ILE A 1 785 ? -29.508 14.104 -5.208 1.00 46.22 785 ILE A N 1
ATOM 6176 C CA . ILE A 1 785 ? -29.561 13.925 -3.754 1.00 46.22 785 ILE A CA 1
ATOM 6177 C C . ILE A 1 785 ? -30.716 14.709 -3.160 1.00 46.22 785 ILE A C 1
ATOM 6179 O O . ILE A 1 785 ? -31.387 14.227 -2.259 1.00 46.22 785 ILE A O 1
ATOM 6183 N N . GLY A 1 786 ? -31.016 15.876 -3.723 1.00 48.81 786 GLY A N 1
ATOM 6184 C CA . GLY A 1 786 ? -32.218 16.638 -3.443 1.00 48.81 786 GLY A CA 1
ATOM 6185 C C . GLY A 1 786 ? -33.479 15.847 -3.724 1.00 48.81 786 GLY A C 1
ATOM 6186 O O . GLY A 1 786 ? -34.321 15.768 -2.846 1.00 48.81 786 GLY A O 1
ATOM 6187 N N . ALA A 1 787 ? -33.581 15.221 -4.898 1.00 51.56 787 ALA A N 1
ATOM 6188 C CA . ALA A 1 787 ? -34.739 14.421 -5.287 1.00 51.56 787 ALA A CA 1
ATOM 6189 C C . ALA A 1 787 ? -34.880 13.152 -4.434 1.00 51.56 787 ALA A C 1
ATOM 6191 O O . ALA A 1 787 ? -35.979 12.841 -3.999 1.00 51.56 787 ALA A O 1
ATOM 6192 N N . PHE A 1 788 ? -33.781 12.459 -4.126 1.00 48.72 788 PHE A N 1
ATOM 6193 C CA . PHE A 1 788 ? -33.777 11.307 -3.220 1.00 48.72 788 PHE A CA 1
ATOM 6194 C C . PHE A 1 788 ? -34.176 11.696 -1.795 1.00 48.72 788 PHE A C 1
ATOM 6196 O O . PHE A 1 788 ? -34.999 11.025 -1.173 1.00 48.72 788 PHE A O 1
ATOM 6203 N N . VAL A 1 789 ? -33.613 12.792 -1.278 1.00 47.25 789 VAL A N 1
ATOM 6204 C CA . VAL A 1 789 ? -33.992 13.349 0.021 1.00 47.25 789 VAL A CA 1
ATOM 6205 C C . VAL A 1 789 ? -35.469 13.727 -0.014 1.00 47.25 789 VAL A C 1
ATOM 6207 O O . VAL A 1 789 ? -36.205 13.277 0.850 1.00 47.25 789 VAL A O 1
ATOM 6210 N N . ASP A 1 790 ? -35.934 14.455 -1.026 1.00 50.84 790 ASP A N 1
ATOM 6211 C CA . ASP A 1 790 ? -37.330 14.874 -1.173 1.00 50.84 790 ASP A CA 1
ATOM 6212 C C . ASP A 1 790 ? -38.290 13.670 -1.321 1.00 50.84 790 ASP A C 1
ATOM 6214 O O . ASP A 1 790 ? -39.390 13.702 -0.776 1.00 50.84 790 ASP A O 1
ATOM 6218 N N . GLU A 1 791 ? -37.866 12.565 -1.936 1.00 51.34 791 GLU A N 1
ATOM 6219 C CA . GLU A 1 791 ? -38.613 11.301 -2.035 1.00 51.34 791 GLU A CA 1
ATOM 6220 C C . GLU A 1 791 ? -38.666 10.551 -0.692 1.00 51.34 791 GLU A C 1
ATOM 6222 O O . GLU A 1 791 ? -39.741 10.139 -0.260 1.00 51.34 791 GLU A O 1
ATOM 6227 N N . CYS A 1 792 ? -37.549 10.482 0.044 1.00 41.97 792 CYS A N 1
ATOM 6228 C CA . CYS A 1 792 ? -37.500 9.969 1.423 1.00 41.97 792 CYS A CA 1
ATOM 6229 C C . CYS A 1 792 ? -38.288 10.851 2.410 1.00 41.97 792 CYS A C 1
ATOM 6231 O O . CYS A 1 792 ? -38.722 10.398 3.474 1.00 41.97 792 CYS A O 1
ATOM 6233 N N . LEU A 1 793 ? -38.437 12.143 2.100 1.00 40.56 793 LEU A N 1
ATOM 6234 C CA . LEU A 1 793 ? -39.275 13.090 2.829 1.00 40.56 793 LEU A CA 1
ATOM 6235 C C . LEU A 1 793 ? -40.759 12.965 2.430 1.00 40.56 793 LEU A C 1
ATOM 6237 O O . LEU A 1 793 ? -41.604 13.193 3.292 1.00 40.56 793 LEU A O 1
ATOM 6241 N N . GLY A 1 794 ? -41.063 12.612 1.176 1.00 37.22 794 GLY A N 1
ATOM 6242 C CA . GLY A 1 794 ? -42.409 12.554 0.592 1.00 37.22 794 GLY A CA 1
ATOM 6243 C C . GLY A 1 794 ? -43.153 11.227 0.775 1.00 37.22 794 GLY A C 1
ATOM 6244 O O . GLY A 1 794 ? -44.376 11.204 0.682 1.00 37.22 794 GLY A O 1
ATOM 6245 N N . SER A 1 795 ? -42.460 10.133 1.103 1.00 36.84 795 SER A N 1
ATOM 6246 C CA . SER A 1 795 ? -43.066 8.816 1.365 1.00 36.84 795 SER A CA 1
ATOM 6247 C C . SER A 1 795 ? -43.644 8.638 2.782 1.00 36.84 795 SER A C 1
ATOM 6249 O O . SER A 1 795 ? -44.023 7.531 3.157 1.00 36.84 795 SER A O 1
ATOM 6251 N N . TYR A 1 796 ? -43.743 9.717 3.565 1.00 34.94 796 TYR A N 1
ATOM 6252 C CA . TYR A 1 796 ? -44.463 9.766 4.842 1.00 34.94 796 TYR A CA 1
ATOM 6253 C C . TYR A 1 796 ? -45.434 10.953 4.842 1.00 34.94 796 TYR A C 1
ATOM 6255 O O . TYR A 1 796 ? -45.107 12.035 5.336 1.00 34.94 796 TYR A O 1
ATOM 6263 N N . GLY A 1 797 ? -46.608 10.728 4.247 1.00 30.69 797 GLY A N 1
ATOM 6264 C CA . GLY A 1 797 ? -47.831 11.469 4.562 1.00 30.69 797 GLY A CA 1
ATOM 6265 C C . GLY A 1 797 ? -48.486 10.917 5.819 1.00 30.69 797 GLY A C 1
ATOM 6266 O O . GLY A 1 797 ? -48.463 9.674 5.980 1.00 30.69 797 GLY A O 1
#